Protein AF-0000000070208261 (afdb_homodimer)

Foldseek 3Di:
DPPCLPPPLPQFDDFQCDPVLLLLLLLLLLVLCCVQVVDCLSCPPPPDPVSNLVSVVVNSCRRVVHDDPRDPPDPVVVVSSNPPPVNNVVSLVCCLVNPLLNLCQRNFAQDDLLQQFPLNLVLLVVLLVLLVVLLVLLVVVVVVVVVVDPPDDVLVVLLSVLSLLLLQVSLVLLLVVLVVLLVVLLVLLVDPVCLPWLVSNLSSQLVSLLSLLSSVLSCLSCVVSDDPVPVVLVSNVVSLVSNVVSLVSSVVLVVCLVPPPVSHFCAGDSSCVSLFPDGHCVVSNVVSNVSSVVSNVVSVVVVVVVVCVVPDVDPPVCVVVVVVVSVVSSVVSSVVSCVSSVVSVVRSVSNCSRNPPSYSNHDDDPSSVVSNCSCVVSVVLSVCCSVVPVQVSVCVVPPDNDNPDDPPPVPPDPDPDDDPDDDPDDDD/DPPCLPPPLQQFDPFQCDPVLLLLLLLLLLVLCCVQVVDCLSCPPPPDPVSNLVSVVVNSCRRVVHDDPRDPPDPVVVVSSNPPPSNNVVSLVCCLPNPLLSLCQRNFALDDLLQQFPLNLVLLVVLLVLLVVLLVLLVVVVVVVVVVDPPDDVLVVLLSVLSLLLLQVSLVLLLVVLVVLLVVLLVLLVPPVCLPWLVSNLSSQLVSLLSLLSSVLSCLSCVVSDDPVPVVLVSNVVSLVSNVVSLVSSVVLVVCCVPPPPSDFNAGDSSCVSLFPDGHCVVSNVVSNVSSVVSNVVSVVVVVVVVCVVPDVDPPVNVVVVVVVSVVSSVVSSVSSCVSSVVSVVRSVSNCSRNPPSYSNHDDDPSSVVSNCSCVVSVVLSVCCSVVPVQVSVCVVPPPVPNPPDPPVVPPPPDDDDCPDPPPDDDD

Radius of gyration: 33.11 Å; Cα contacts (8 Å, |Δi|>4): 869; chains: 2; bounding box: 75×112×82 Å

Sequence (856 aa):
MNSSTPYNFTNLDPYEYRDDNCSSMMEVWSYLQYNTTGETKYYLGYDDKESVYQSIIRGFEAIKNGSVEAPPMNQSFWDWSINDGDLRRIISNRGWDDCPAEMCKVIGWEGSPDLAGVGMLATYIIQAILITVYLCGILTVNLNQRSNQSWMWPPLSRILCAVLDTTREFLSTSAIFSLALLIASVCSITQLEAYESSMTWILLLVIPLYSVLAVFVLHLAAWELLQRYKGRVLVLLIMDAMVIVLAALSSVRYNDGGSGWGVKDVDPSYEESPCLKVKSFRSMAILFWTVAGFLCLSVTAYLIDFLVSMVRRRPGLFERLSSMIRWAVIVAGLCMMWYLIGWFVKLTLDIRSRAGDNNGDNKWTFGQVLALSTWVPFLIEFGYNIWEGPKKANEAHSNYPSKSVLPSSFAMRSPGEDEERGRFTLLEMNSSTPYNFTNLDPYEYRDDNCSSMMEVWSYLQYNTTGETKYYLGYDDKESVYQSIIRGFEAIKNGSVEAPPMNQSFWDWSINDGDLRRIISNRGWDDCPAEMCKVIGWEGSPDLAGVGMLATYIIQAILITVYLCGILTVNLNQRSNQSWMWPPLSRILCAVLDTTREFLSTSAIFSLALLIASVCSITQLEAYESSMTWILLLVIPLYSVLAVFVLHLAAWELLQRYKGRVLVLLIMDAMVIVLAALSSVRYNDGGSGWGVKDVDPSYEESPCLKVKSFRSMAILFWTVAGFLCLSVTAYLIDFLVSMVRRRPGLFERLSSMIRWAVIVAGLCMMWYLIGWFVKLTLDIRSRAGDNNGDNKWTFGQVLALSTWVPFLIEFGYNIWEGPKKANEAHSNYPSKSVLPSSFAMRSPGEDEERGRFTLLE

Nearest PDB structures (foldseek):
  6pt3-assembly1_B  TM=2.742E-01  e=1.195E+00  Homo sapiens
  3zx6-assembly1_B  TM=1.672E-01  e=6.004E+00  Archaeoglobus fulgidus DSM 4304
  6pt3-assembly1_B  TM=2.745E-01  e=1.046E+00  Homo sapiens
  3zx6-assembly1_B  TM=1.804E-01  e=7.090E+00  Archaeoglobus fulgidus DSM 4304

Organism: Alternaria alternata (NCBI:txid5599)

Structure (mmCIF, N/CA/C/O backbone):
data_AF-0000000070208261-model_v1
#
loop_
_entity.id
_entity.type
_entity.pdbx_description
1 polymer 'Uncharacterized protein'
#
loop_
_atom_site.group_PDB
_atom_site.id
_atom_site.type_symbol
_atom_site.label_atom_id
_atom_site.label_alt_id
_atom_site.label_comp_id
_atom_site.label_asym_id
_atom_site.label_entity_id
_atom_site.label_seq_id
_atom_site.pdbx_PDB_ins_code
_atom_site.Cartn_x
_atom_site.Cartn_y
_atom_site.Cartn_z
_atom_site.occupancy
_atom_site.B_iso_or_equiv
_atom_site.auth_seq_id
_atom_site.auth_comp_id
_atom_site.auth_asym_id
_atom_site.auth_atom_id
_atom_site.pdbx_PDB_model_num
ATOM 1 N N . MET A 1 1 ? 1.033 -52.156 -25.375 1 22.19 1 MET A N 1
ATOM 2 C CA . MET A 1 1 ? 1.161 -51.188 -24.281 1 22.19 1 MET A CA 1
ATOM 3 C C . MET A 1 1 ? -0.027 -51.281 -23.328 1 22.19 1 MET A C 1
ATOM 5 O O . MET A 1 1 ? -1.18 -51.219 -23.75 1 22.19 1 MET A O 1
ATOM 9 N N . ASN A 1 2 ? 0.112 -52.094 -22.172 1 26.8 2 ASN A N 1
ATOM 10 C CA . ASN A 1 2 ? -0.936 -52.531 -21.266 1 26.8 2 ASN A CA 1
ATOM 11 C C . ASN A 1 2 ? -1.727 -51.375 -20.703 1 26.8 2 ASN A C 1
ATOM 13 O O .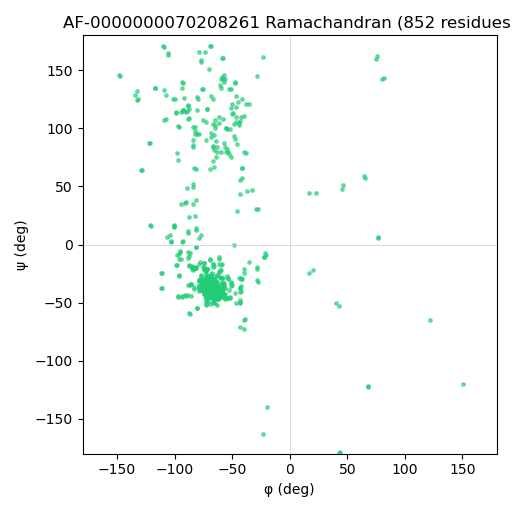 ASN A 1 2 ? -1.176 -50.531 -19.984 1 26.8 2 ASN A O 1
ATOM 17 N N . SER A 1 3 ? -2.633 -50.781 -21.328 1 31.95 3 SER A N 1
ATOM 18 C CA . SER A 1 3 ? -3.658 -49.75 -21.203 1 31.95 3 SER A CA 1
ATOM 19 C C . SER A 1 3 ? -4.348 -49.812 -19.844 1 31.95 3 SER A C 1
ATOM 21 O O . SER A 1 3 ? -5.363 -49.156 -19.625 1 31.95 3 SER A O 1
ATOM 23 N N . SER A 1 4 ? -4.285 -50.969 -19.156 1 33.56 4 SER A N 1
ATOM 24 C CA . SER A 1 4 ? -5.094 -51.188 -17.969 1 33.56 4 SER A CA 1
ATOM 25 C C . SER A 1 4 ? -4.723 -50.219 -16.844 1 33.56 4 SER A C 1
ATOM 27 O O . SER A 1 4 ? -3.594 -50.25 -16.359 1 33.56 4 SER A O 1
ATOM 29 N N . THR A 1 5 ? -5.133 -49.062 -17 1 44.25 5 THR A N 1
ATOM 30 C CA . THR A 1 5 ? -4.973 -48.156 -15.852 1 44.25 5 THR A CA 1
ATOM 31 C C . THR A 1 5 ? -5.23 -48.906 -14.547 1 44.25 5 THR A C 1
ATOM 33 O O . THR A 1 5 ? -6.344 -49.375 -14.305 1 44.25 5 THR A O 1
ATOM 36 N N . PRO A 1 6 ? -4.27 -49.656 -14.086 1 45.75 6 PRO A N 1
ATOM 37 C CA . PRO A 1 6 ? -4.508 -50.656 -13.062 1 45.75 6 PRO A CA 1
ATOM 38 C C . PRO A 1 6 ? -5.328 -50.156 -11.883 1 45.75 6 PRO A C 1
ATOM 40 O O . PRO A 1 6 ? -5.945 -50.938 -11.164 1 45.75 6 PRO A O 1
ATOM 43 N N . TYR A 1 7 ? -5.035 -49 -11.461 1 49.34 7 TYR A N 1
ATOM 44 C CA . TYR A 1 7 ? -5.777 -48.594 -10.273 1 49.34 7 TYR A CA 1
ATOM 45 C C . TYR A 1 7 ? -6.969 -47.719 -10.648 1 49.34 7 TYR A C 1
ATOM 47 O O . TYR A 1 7 ? -6.82 -46.75 -11.375 1 49.34 7 TYR A O 1
ATOM 55 N N . ASN A 1 8 ? -8.188 -48.25 -11.148 1 45.88 8 ASN A N 1
ATOM 56 C CA . ASN A 1 8 ? -9.422 -47.562 -11.492 1 45.88 8 ASN A CA 1
ATOM 57 C C . ASN A 1 8 ? -10.172 -47.094 -10.25 1 45.88 8 ASN A C 1
ATOM 59 O O . ASN A 1 8 ? -10.672 -47.906 -9.477 1 45.88 8 ASN A O 1
ATOM 63 N N . PHE A 1 9 ? -9.945 -45.969 -9.781 1 46.53 9 PHE A N 1
ATOM 64 C CA . PHE A 1 9 ? -10.625 -45.406 -8.609 1 46.53 9 PHE A CA 1
ATOM 65 C C . PHE A 1 9 ? -11.906 -44.688 -9.023 1 46.53 9 PHE A C 1
ATOM 67 O O . PHE A 1 9 ? -12.391 -43.812 -8.312 1 46.53 9 PHE A O 1
ATOM 74 N N . THR A 1 10 ? -12.633 -44.906 -10.125 1 42.62 10 THR A N 1
ATOM 75 C CA . THR A 1 10 ? -13.805 -44.156 -10.57 1 42.62 10 THR A CA 1
ATOM 76 C C . THR A 1 10 ? -14.945 -44.281 -9.555 1 42.62 10 THR A C 1
ATOM 78 O O . THR A 1 10 ? -15.828 -43.438 -9.492 1 42.62 10 THR A O 1
ATOM 81 N N . ASN A 1 11 ? -15.336 -45.406 -9.148 1 40.31 11 ASN A N 1
ATOM 82 C CA . ASN A 1 11 ? -16.625 -45.562 -8.477 1 40.31 11 ASN A CA 1
ATOM 83 C C . ASN A 1 11 ? -16.531 -45.188 -6.996 1 40.31 11 ASN A C 1
ATOM 85 O O . ASN A 1 11 ? -16.281 -46.031 -6.145 1 40.31 11 ASN A O 1
ATOM 89 N N . LEU A 1 12 ? -16.266 -43.938 -6.676 1 45.38 12 LEU A N 1
ATOM 90 C CA . LEU A 1 12 ? -16.047 -43.469 -5.312 1 45.38 12 LEU A CA 1
ATOM 91 C C . LEU A 1 12 ? -17.375 -43.25 -4.594 1 45.38 12 LEU A C 1
ATOM 93 O O . LEU A 1 12 ? -18.25 -42.531 -5.086 1 45.38 12 LEU A O 1
ATOM 97 N N . ASP A 1 13 ? -17.875 -44.188 -3.832 1 43.62 13 ASP A N 1
ATOM 98 C CA . ASP A 1 13 ? -19.062 -44 -2.992 1 43.62 13 ASP A CA 1
ATOM 99 C C . ASP A 1 13 ? -18.844 -42.875 -1.983 1 43.62 13 ASP A C 1
ATOM 101 O O . ASP A 1 13 ? -17.703 -42.625 -1.549 1 43.62 13 ASP A O 1
ATOM 105 N N . PRO A 1 14 ? -19.828 -42 -1.63 1 45.97 14 PRO A N 1
ATOM 106 C CA . PRO A 1 14 ? -19.812 -40.844 -0.715 1 45.97 14 PRO A CA 1
ATOM 107 C C . PRO A 1 14 ? -19.344 -41.219 0.689 1 45.97 14 PRO A C 1
ATOM 109 O O . PRO A 1 14 ? -19.859 -42.156 1.287 1 45.97 14 PRO A O 1
ATOM 112 N N . TYR A 1 15 ? -18.125 -41.312 1.084 1 49.78 15 TYR A N 1
ATOM 113 C CA . TYR A 1 15 ? -17.562 -41.5 2.416 1 49.78 15 TYR A CA 1
ATOM 114 C C . TYR A 1 15 ? -17.828 -40.281 3.307 1 49.78 15 TYR A C 1
ATOM 116 O O . TYR A 1 15 ? -17.906 -39.156 2.82 1 49.78 15 TYR A O 1
ATOM 124 N N . GLU A 1 16 ? -18.453 -40.594 4.457 1 53.44 16 GLU A N 1
ATOM 125 C CA . GLU A 1 16 ? -18.594 -39.562 5.48 1 53.44 16 GLU A CA 1
ATOM 126 C C . GLU A 1 16 ? -17.234 -39 5.879 1 53.44 16 GLU A C 1
ATOM 128 O O . GLU A 1 16 ? -16.406 -39.688 6.477 1 53.44 16 GLU A O 1
ATOM 133 N N . TYR A 1 17 ? -16.781 -38 5.172 1 54.88 17 TYR A N 1
ATOM 134 C CA . TYR A 1 17 ? -15.492 -37.375 5.422 1 54.88 17 TYR A CA 1
ATOM 135 C C . TYR A 1 17 ? -15.5 -36.625 6.746 1 54.88 17 TYR A C 1
ATOM 137 O O . TYR A 1 17 ? -16.359 -35.781 6.98 1 54.88 17 TYR A O 1
ATOM 145 N N . ARG A 1 18 ? -15.047 -37.375 7.859 1 56.78 18 ARG A N 1
ATOM 146 C CA . ARG A 1 18 ? -14.797 -36.781 9.164 1 56.78 18 ARG A CA 1
ATOM 147 C C . ARG A 1 18 ? -13.453 -36.062 9.195 1 56.78 18 ARG A C 1
ATOM 149 O O . ARG A 1 18 ? -12.688 -36.125 8.227 1 56.78 18 ARG A O 1
ATOM 156 N N . ASP A 1 19 ? -13.117 -35.188 10.211 1 56.97 19 ASP A N 1
ATOM 157 C CA . ASP A 1 19 ? -11.938 -34.375 10.406 1 56.97 19 ASP A CA 1
ATOM 158 C C . ASP A 1 19 ? -10.656 -35.125 10.094 1 56.97 19 ASP A C 1
ATOM 160 O O . ASP A 1 19 ? -9.766 -34.594 9.422 1 56.97 19 ASP A O 1
ATOM 164 N N . ASP A 1 20 ? -10.508 -36.312 10.656 1 58.56 20 ASP A N 1
ATOM 165 C CA . ASP A 1 20 ? -9.289 -37.125 10.5 1 58.56 20 ASP A CA 1
ATOM 166 C C . ASP A 1 20 ? -9.094 -37.531 9.047 1 58.56 20 ASP A C 1
ATOM 168 O O . ASP A 1 20 ? -7.977 -37.5 8.523 1 58.56 20 ASP A O 1
ATOM 172 N N . ASN A 1 21 ? -10.188 -37.688 8.422 1 68.06 21 ASN A N 1
ATOM 173 C CA . ASN A 1 21 ? -10.094 -38.156 7.043 1 68.06 21 ASN A CA 1
ATOM 174 C C . ASN A 1 21 ? -9.797 -37 6.09 1 68.06 21 ASN A C 1
ATOM 176 O O . ASN A 1 21 ? -9.125 -37.188 5.07 1 68.06 21 ASN A O 1
ATOM 180 N N . CYS A 1 22 ? -10.062 -35.906 6.535 1 76 22 CYS A N 1
ATOM 181 C CA . CYS A 1 22 ? -9.812 -34.75 5.68 1 76 22 CYS A CA 1
ATOM 182 C C . CYS A 1 22 ? -8.328 -34.406 5.66 1 76 22 CYS A C 1
ATOM 184 O O . CYS A 1 22 ? -7.789 -34.031 4.621 1 76 22 CYS A O 1
ATOM 186 N N . SER A 1 23 ? -7.746 -34.594 6.844 1 74.75 23 SER A N 1
ATOM 187 C CA . SER A 1 23 ? -6.32 -34.281 6.918 1 74.75 23 SER A CA 1
ATOM 188 C C . SER A 1 23 ? -5.512 -35.25 6.039 1 74.75 23 SER A C 1
ATOM 190 O O . SER A 1 23 ? -4.57 -34.812 5.359 1 74.75 23 SER A O 1
ATOM 192 N N . SER A 1 24 ? -5.914 -36.469 6.023 1 71.44 24 SER A N 1
ATOM 193 C CA . SER A 1 24 ? -5.223 -37.438 5.203 1 71.44 24 SER A CA 1
ATOM 194 C C . SER A 1 24 ? -5.457 -37.188 3.717 1 71.44 24 SER A C 1
ATOM 196 O O . SER A 1 24 ? -4.539 -37.344 2.904 1 71.44 24 SER A O 1
ATOM 198 N N . MET A 1 25 ? -6.621 -36.781 3.467 1 74.38 25 MET A N 1
ATOM 199 C CA . MET A 1 25 ? -6.957 -36.5 2.076 1 74.38 25 MET A CA 1
ATOM 200 C C . MET A 1 25 ? -6.152 -35.312 1.551 1 74.38 25 MET A C 1
ATOM 202 O O . MET A 1 25 ? -5.691 -35.344 0.407 1 74.38 25 MET A O 1
ATOM 206 N N . MET A 1 26 ? -5.957 -34.438 2.424 1 79.69 26 MET A N 1
ATOM 207 C CA . MET A 1 26 ? -5.223 -33.25 1.989 1 79.69 26 MET A CA 1
ATOM 208 C C . MET A 1 26 ? -3.736 -33.562 1.84 1 79.69 26 MET A C 1
ATOM 210 O O . MET A 1 26 ? -3.062 -32.969 0.984 1 79.69 26 MET A O 1
ATOM 214 N N . GLU A 1 27 ? -3.297 -34.406 2.609 1 75.75 27 GLU A N 1
ATOM 215 C CA . GLU A 1 27 ? -1.91 -34.812 2.443 1 75.75 27 GLU A CA 1
ATOM 216 C C . GLU A 1 27 ? -1.696 -35.5 1.087 1 75.75 27 GLU A C 1
ATOM 218 O O . GLU A 1 27 ? -0.686 -35.25 0.423 1 75.75 27 GLU A O 1
ATOM 223 N N . VAL A 1 28 ? -2.629 -36.281 0.723 1 76.25 28 VAL A N 1
ATOM 224 C CA . VAL A 1 28 ? -2.564 -36.969 -0.569 1 76.25 28 VAL A CA 1
ATOM 225 C C . VAL A 1 28 ? -2.648 -35.938 -1.693 1 76.25 28 VAL A C 1
ATOM 227 O O . VAL A 1 28 ? -1.875 -35.969 -2.652 1 76.25 28 VAL A O 1
ATOM 230 N N . TRP A 1 29 ? -3.539 -35.031 -1.491 1 78.56 29 TRP A N 1
ATOM 231 C CA . TRP A 1 29 ? -3.729 -34 -2.504 1 78.56 29 TRP A CA 1
ATOM 232 C C . TRP A 1 29 ? -2.465 -33.156 -2.672 1 78.56 29 TRP A C 1
ATOM 234 O O . TRP A 1 29 ? -2.045 -32.875 -3.797 1 78.56 29 TRP A O 1
ATOM 244 N N . SER A 1 30 ? -1.932 -32.781 -1.582 1 78.69 30 SER A N 1
ATOM 245 C CA . SER A 1 30 ? -0.732 -31.969 -1.621 1 78.69 30 SER A CA 1
ATOM 246 C C . SER A 1 30 ? 0.427 -32.688 -2.287 1 78.69 30 SER A C 1
ATOM 248 O O . SER A 1 30 ? 1.202 -32.094 -3.035 1 78.69 30 SER A O 1
ATOM 250 N N . TYR A 1 31 ? 0.533 -33.906 -2.033 1 73.94 31 TYR A N 1
ATOM 251 C CA . TYR A 1 31 ? 1.601 -34.719 -2.627 1 73.94 31 TYR A CA 1
ATOM 252 C C . TYR A 1 31 ? 1.421 -34.812 -4.137 1 73.94 31 TYR A C 1
ATOM 254 O O . TYR A 1 31 ? 2.377 -34.656 -4.895 1 73.94 31 TYR A O 1
ATOM 262 N N . LEU A 1 32 ? 0.247 -35.031 -4.531 1 74.94 32 LEU A N 1
ATOM 263 C CA . LEU A 1 32 ? -0.02 -35.219 -5.953 1 74.94 32 LEU A CA 1
ATOM 264 C C . LEU A 1 32 ? 0.16 -33.906 -6.703 1 74.94 32 LEU A C 1
ATOM 266 O O . LEU A 1 32 ? 0.723 -33.875 -7.797 1 74.94 32 LEU A O 1
ATOM 270 N N . GLN A 1 33 ? -0.279 -32.875 -6.051 1 74 33 GLN A N 1
ATOM 271 C CA . GLN A 1 33 ? -0.175 -31.547 -6.695 1 74 33 GLN A CA 1
ATOM 272 C C . GLN A 1 33 ? 1.278 -31.094 -6.781 1 74 33 GLN A C 1
ATOM 274 O O . GLN A 1 33 ? 1.7 -30.547 -7.797 1 74 33 GLN A O 1
ATOM 279 N N . TYR A 1 34 ? 2.025 -31.344 -5.719 1 72.88 34 TYR A N 1
ATOM 280 C CA . TYR A 1 34 ? 3.434 -30.953 -5.703 1 72.88 34 TYR A CA 1
ATOM 281 C C . TYR A 1 34 ? 4.215 -31.719 -6.77 1 72.88 34 TYR A C 1
ATOM 283 O O . TYR A 1 34 ? 5.043 -31.125 -7.473 1 72.88 34 TYR A O 1
ATOM 291 N N . ASN A 1 35 ? 3.936 -32.938 -6.934 1 68.25 35 ASN A N 1
ATOM 292 C CA . ASN A 1 35 ? 4.699 -33.75 -7.863 1 68.25 35 ASN A CA 1
ATOM 293 C C . ASN A 1 35 ? 4.23 -33.562 -9.305 1 68.25 35 ASN A C 1
ATOM 295 O O . ASN A 1 35 ? 4.992 -33.781 -10.242 1 68.25 35 ASN A O 1
ATOM 299 N N . THR A 1 36 ? 3 -33.062 -9.406 1 65.12 36 THR A N 1
ATOM 300 C CA . THR A 1 36 ? 2.496 -32.781 -10.75 1 65.12 36 THR A CA 1
ATOM 301 C C . THR A 1 36 ? 2.914 -31.406 -11.219 1 65.12 36 THR A C 1
ATOM 303 O O . THR A 1 36 ? 3.303 -31.219 -12.375 1 65.12 36 THR A O 1
ATOM 306 N N . THR A 1 37 ? 2.77 -30.484 -10.305 1 62.81 37 THR A N 1
ATOM 307 C CA . THR A 1 37 ? 2.992 -29.094 -10.719 1 62.81 37 THR A CA 1
ATOM 308 C C . THR A 1 37 ? 4.414 -28.656 -10.391 1 62.81 37 THR A C 1
ATOM 310 O O . THR A 1 37 ? 4.949 -27.75 -11.023 1 62.81 37 THR A O 1
ATOM 313 N N . GLY A 1 38 ? 5.02 -29.234 -9.422 1 58.25 38 GLY A N 1
ATOM 314 C CA . GLY A 1 38 ? 6.344 -28.828 -8.984 1 58.25 38 GLY A CA 1
ATOM 315 C C . GLY A 1 38 ? 6.344 -27.547 -8.164 1 58.25 38 GLY A C 1
ATOM 316 O O . GLY A 1 38 ? 7.406 -27 -7.859 1 58.25 38 GLY A O 1
ATOM 317 N N . GLU A 1 39 ? 5.152 -27.109 -7.914 1 59.53 39 GLU A N 1
ATOM 318 C CA . GLU A 1 39 ? 5.07 -25.859 -7.172 1 59.53 39 GLU A CA 1
ATOM 319 C C . GLU A 1 39 ? 5.289 -26.094 -5.676 1 59.53 39 GLU A C 1
ATOM 321 O O . GLU A 1 39 ? 4.59 -26.891 -5.062 1 59.53 39 GLU A O 1
ATOM 326 N N . THR A 1 40 ? 6.234 -25.359 -5.191 1 58.38 40 THR A N 1
ATOM 327 C CA . THR A 1 40 ? 6.629 -25.547 -3.801 1 58.38 40 THR A CA 1
ATOM 328 C C . THR A 1 40 ? 5.523 -25.062 -2.857 1 58.38 40 THR A C 1
ATOM 330 O O . THR A 1 40 ? 5.5 -25.453 -1.686 1 58.38 40 THR A O 1
ATOM 333 N N . LYS A 1 41 ? 4.578 -24.375 -3.381 1 63.44 41 LYS A N 1
ATOM 334 C CA . LYS A 1 41 ? 3.506 -23.875 -2.529 1 63.44 41 LYS A CA 1
ATOM 335 C C . LYS A 1 41 ? 2.637 -25 -2 1 63.44 41 LYS A C 1
ATOM 337 O O . LYS A 1 41 ? 2.014 -24.875 -0.944 1 63.44 41 LYS A O 1
ATOM 342 N N . TYR A 1 42 ? 2.646 -26.031 -2.729 1 64.12 42 TYR A N 1
ATOM 343 C CA . TYR A 1 42 ? 1.793 -27.141 -2.348 1 64.12 42 TYR A CA 1
ATOM 344 C C . TYR A 1 42 ? 2.553 -28.141 -1.478 1 64.12 42 TYR A C 1
ATOM 346 O O . TYR A 1 42 ? 1.982 -29.125 -1.012 1 64.12 42 TYR A O 1
ATOM 354 N N . TYR A 1 43 ? 3.801 -27.797 -1.186 1 62.78 43 TYR A N 1
ATOM 355 C CA . TYR A 1 43 ? 4.59 -28.734 -0.403 1 62.78 43 TYR A CA 1
ATOM 356 C C . TYR A 1 43 ? 4.305 -28.594 1.086 1 62.78 43 TYR A C 1
ATOM 358 O O . TYR A 1 43 ? 4.578 -27.547 1.675 1 62.78 43 TYR A O 1
ATOM 366 N N . LEU A 1 44 ? 3.469 -29.406 1.63 1 62.31 44 LEU A N 1
ATOM 367 C CA . LEU A 1 44 ? 3.143 -29.406 3.053 1 62.31 44 LEU A CA 1
ATOM 368 C C . LEU A 1 44 ? 4.164 -30.203 3.848 1 62.31 44 LEU A C 1
ATOM 370 O O . LEU A 1 44 ? 3.926 -30.547 5.008 1 62.31 44 LEU A O 1
ATOM 374 N N . GLY A 1 45 ? 5.484 -30.203 3.473 1 57.28 45 GLY A N 1
ATOM 375 C CA . GLY A 1 45 ? 6.473 -30.938 4.238 1 57.28 45 GLY A CA 1
ATOM 376 C C . GLY A 1 45 ? 6.023 -32.344 4.578 1 57.28 45 GLY A C 1
ATOM 377 O O . GLY A 1 45 ? 5.832 -32.688 5.75 1 57.28 45 GLY A O 1
ATOM 378 N N . TYR A 1 46 ? 5.605 -33.062 3.691 1 55.59 46 TYR A N 1
ATOM 379 C CA . TYR A 1 46 ? 5.238 -34.438 4.016 1 55.59 46 TYR A CA 1
ATOM 380 C C . TYR A 1 46 ? 6.465 -35.25 4.41 1 55.59 46 TYR A C 1
ATOM 382 O O . TYR A 1 46 ? 7.551 -35.062 3.859 1 55.59 46 TYR A O 1
ATOM 390 N N . ASP A 1 47 ? 6.59 -35.469 5.676 1 55.75 47 ASP A N 1
ATOM 391 C CA . ASP A 1 47 ? 7.723 -36.156 6.312 1 55.75 47 ASP A CA 1
ATOM 392 C C . ASP A 1 47 ? 8.203 -37.312 5.473 1 55.75 47 ASP A C 1
ATOM 394 O O . ASP A 1 47 ? 9.406 -37.469 5.234 1 55.75 47 ASP A O 1
ATOM 398 N N . ASP A 1 48 ? 7.328 -38.438 5.234 1 62.5 48 ASP A N 1
ATOM 399 C CA . ASP A 1 48 ? 7.75 -39.719 4.66 1 62.5 48 ASP A CA 1
ATOM 400 C C . ASP A 1 48 ? 6.777 -40.188 3.578 1 62.5 48 ASP A C 1
ATOM 402 O O . ASP A 1 48 ? 5.566 -39.969 3.697 1 62.5 48 ASP A O 1
ATOM 406 N N . LYS A 1 49 ? 7.254 -40.531 2.391 1 71.62 49 LYS A N 1
ATOM 407 C CA . LYS A 1 49 ? 6.5 -41.156 1.294 1 71.62 49 LYS A CA 1
ATOM 408 C C . LYS A 1 49 ? 5.582 -42.25 1.801 1 71.62 49 LYS A C 1
ATOM 410 O O . LYS A 1 49 ? 4.504 -42.469 1.246 1 71.62 49 LYS A O 1
ATOM 415 N N . GLU A 1 50 ? 6.074 -42.781 2.887 1 72.75 50 GLU A N 1
ATOM 416 C CA . GLU A 1 50 ? 5.301 -43.906 3.432 1 72.75 50 GLU A CA 1
ATOM 417 C C . GLU A 1 50 ? 3.99 -43.406 4.043 1 72.75 50 GLU A C 1
ATOM 419 O O . GLU A 1 50 ? 2.953 -44.062 3.9 1 72.75 50 GLU A O 1
ATOM 424 N N . SER A 1 51 ? 4.059 -42.281 4.605 1 73.12 51 SER A N 1
ATOM 425 C CA . SER A 1 51 ? 2.85 -41.75 5.219 1 73.12 51 SER A CA 1
ATOM 426 C C . SER A 1 51 ? 1.832 -41.312 4.164 1 73.12 51 SER A C 1
ATOM 428 O O . SER A 1 51 ? 0.629 -41.531 4.34 1 73.12 51 SER A O 1
ATOM 430 N N . VAL A 1 52 ? 2.342 -40.875 3.137 1 75.06 52 VAL A N 1
ATOM 431 C CA . VAL A 1 52 ? 1.467 -40.469 2.043 1 75.06 52 VAL A CA 1
ATOM 432 C C . VAL A 1 52 ? 0.822 -41.688 1.406 1 75.06 52 VAL A C 1
ATOM 434 O O . VAL A 1 52 ? -0.365 -41.688 1.07 1 75.06 52 VAL A O 1
ATOM 437 N N . TYR A 1 53 ? 1.651 -42.75 1.362 1 76.12 53 TYR A N 1
ATOM 438 C CA . TYR A 1 53 ? 1.146 -44 0.821 1 76.12 53 TYR A CA 1
ATOM 439 C C . TYR A 1 53 ? 0.008 -44.562 1.676 1 76.12 53 TYR A C 1
ATOM 441 O O . TYR A 1 53 ? -1.037 -44.938 1.152 1 76.12 53 TYR A O 1
ATOM 449 N N . GLN A 1 54 ? 0.232 -44.5 2.9 1 73.62 54 GLN A N 1
ATOM 450 C CA . GLN A 1 54 ? -0.795 -45.031 3.799 1 73.62 54 GLN A CA 1
ATOM 451 C C . GLN A 1 54 ? -2.062 -44.188 3.732 1 73.62 54 GLN A C 1
ATOM 453 O O . GLN A 1 54 ? -3.174 -44.719 3.781 1 73.62 54 GLN A O 1
ATOM 458 N N . SER A 1 55 ? -1.83 -42.938 3.539 1 71.25 55 SER A N 1
ATOM 459 C CA . SER A 1 55 ? -2.982 -42.062 3.451 1 71.25 55 SER A CA 1
ATOM 460 C C . SER A 1 55 ? -3.756 -42.281 2.154 1 71.25 55 SER A C 1
ATOM 462 O O . SER A 1 55 ? -4.988 -42.219 2.141 1 71.25 55 SER A O 1
ATOM 464 N N . ILE A 1 56 ? -2.963 -42.594 1.148 1 70.44 56 ILE A N 1
ATOM 465 C CA . ILE A 1 56 ? -3.602 -42.875 -0.133 1 70.44 56 ILE A CA 1
ATOM 466 C C . ILE A 1 56 ? -4.438 -44.125 -0.024 1 70.44 56 ILE A C 1
ATOM 468 O O . ILE A 1 56 ? -5.59 -44.156 -0.461 1 70.44 56 ILE A O 1
ATOM 472 N N . ILE A 1 57 ? -3.801 -45.062 0.6 1 69.81 57 ILE A N 1
ATOM 473 C CA . ILE A 1 57 ? -4.477 -46.344 0.72 1 69.81 57 ILE A CA 1
ATOM 474 C C . ILE A 1 57 ? -5.707 -46.219 1.608 1 69.81 57 ILE A C 1
ATOM 476 O O . ILE A 1 57 ? -6.766 -46.781 1.311 1 69.81 57 ILE A O 1
ATOM 480 N N . ARG A 1 58 ? -5.543 -45.438 2.621 1 67.81 58 ARG A N 1
ATOM 481 C CA . ARG A 1 58 ? -6.672 -45.219 3.514 1 67.81 58 ARG A CA 1
ATOM 482 C C . ARG A 1 58 ? -7.789 -44.469 2.803 1 67.81 58 ARG A C 1
ATOM 484 O O . ARG A 1 58 ? -8.969 -44.75 3.002 1 67.81 58 ARG A O 1
ATOM 491 N N . GLY A 1 59 ? -7.449 -43.531 2.107 1 62.97 59 GLY A N 1
ATOM 492 C CA . GLY A 1 59 ? -8.422 -42.75 1.34 1 62.97 59 GLY A CA 1
ATOM 493 C C . GLY A 1 59 ? -9.18 -43.625 0.333 1 62.97 59 GLY A C 1
ATOM 494 O O . GLY A 1 59 ? -10.398 -43.469 0.183 1 62.97 59 GLY A O 1
ATOM 495 N N . PHE A 1 60 ? -8.383 -44.469 -0.172 1 61.75 60 PHE A N 1
ATOM 496 C CA . PHE A 1 60 ? -8.992 -45.375 -1.143 1 61.75 60 PHE A CA 1
ATOM 497 C C . PHE A 1 60 ? -9.93 -46.344 -0.454 1 61.75 60 PHE A C 1
ATOM 499 O O . PHE A 1 60 ? -10.977 -46.688 -0.994 1 61.75 60 PHE A O 1
ATOM 506 N N . GLU A 1 61 ? -9.352 -46.719 0.655 1 60.59 61 GLU A N 1
ATOM 507 C CA . GLU A 1 61 ? -10.18 -47.656 1.405 1 60.59 61 GLU A CA 1
ATOM 508 C C . GLU A 1 61 ? -11.5 -47.031 1.825 1 60.59 61 GLU A C 1
ATOM 510 O O . GLU A 1 61 ? -12.547 -47.688 1.829 1 60.59 61 GLU A O 1
ATOM 515 N N . ALA A 1 62 ? -11.305 -45.844 2.168 1 57.19 62 ALA A N 1
ATOM 516 C CA . ALA A 1 62 ? -12.5 -45.125 2.609 1 57.19 62 ALA A CA 1
ATOM 517 C C . ALA A 1 62 ? -13.469 -44.906 1.45 1 57.19 62 ALA A C 1
ATOM 519 O O . ALA A 1 62 ? -14.688 -44.875 1.645 1 57.19 62 ALA A O 1
ATOM 520 N N . ILE A 1 63 ? -12.898 -44.625 0.451 1 52.53 63 ILE A N 1
ATOM 521 C CA . ILE A 1 63 ? -13.703 -44.344 -0.729 1 52.53 63 ILE A CA 1
ATOM 522 C C . ILE A 1 63 ? -14.305 -45.625 -1.279 1 52.53 63 ILE A C 1
ATOM 524 O O . ILE A 1 63 ? -15.445 -45.656 -1.74 1 52.53 63 ILE A O 1
ATOM 528 N N . LYS A 1 64 ? -13.445 -46.562 -1.475 1 52.28 64 LYS A N 1
ATOM 529 C CA . LYS A 1 64 ? -13.945 -47.781 -2.082 1 52.28 64 LYS A CA 1
ATOM 530 C C . LYS A 1 64 ? -14.547 -48.719 -1.031 1 52.28 64 LYS A C 1
ATOM 532 O O . LYS A 1 64 ? -15.016 -49.812 -1.356 1 52.28 64 LYS A O 1
ATOM 537 N N . ASN A 1 65 ? -15.398 -48.125 -0.222 1 44.25 65 ASN A N 1
ATOM 538 C CA . ASN A 1 65 ? -16.141 -48.969 0.712 1 44.25 65 ASN A CA 1
ATOM 539 C C . ASN A 1 65 ? -15.484 -50.344 0.859 1 44.25 65 ASN A C 1
ATOM 541 O O . ASN A 1 65 ? -16.172 -51.344 0.857 1 44.25 65 ASN A O 1
ATOM 545 N N . GLY A 1 66 ? -14.203 -50.656 1.002 1 44.5 66 GLY A N 1
ATOM 546 C CA . GLY A 1 66 ? -13.75 -51.969 1.452 1 44.5 66 GLY A CA 1
ATOM 547 C C . GLY A 1 66 ? -12.398 -52.344 0.889 1 44.5 66 GLY A C 1
ATOM 548 O O . GLY A 1 66 ? -11.594 -51.5 0.54 1 44.5 66 GLY A O 1
ATOM 549 N N . SER A 1 67 ? -12.219 -53.688 -0.033 1 46.75 67 SER A N 1
ATOM 550 C CA . SER A 1 67 ? -11.156 -54.688 -0.216 1 46.75 67 SER A CA 1
ATOM 551 C C . SER A 1 67 ? -10.117 -54.188 -1.22 1 46.75 67 SER A C 1
ATOM 553 O O . SER A 1 67 ? -10.234 -54.438 -2.42 1 46.75 67 SER A O 1
ATOM 555 N N . VAL A 1 68 ? -9.633 -53.125 -1.052 1 52.34 68 VAL A N 1
ATOM 556 C CA . VAL A 1 68 ? -8.617 -52.812 -2.053 1 52.34 68 VAL A CA 1
ATOM 557 C C . VAL A 1 68 ? -7.305 -53.5 -1.686 1 52.34 68 VAL A C 1
ATOM 559 O O . VAL A 1 68 ? -6.895 -53.5 -0.523 1 52.34 68 VAL A O 1
ATOM 562 N N . GLU A 1 69 ? -6.891 -54.406 -2.535 1 56.03 69 GLU A N 1
ATOM 563 C CA . GLU A 1 69 ? -5.527 -54.906 -2.359 1 56.03 69 GLU A CA 1
ATOM 564 C C . GLU A 1 69 ? -4.512 -53.75 -2.506 1 56.03 69 GLU A C 1
ATOM 566 O O . GLU A 1 69 ? -4.445 -53.125 -3.549 1 56.03 69 GLU A O 1
ATOM 571 N N . ALA A 1 70 ? -3.977 -53.312 -1.347 1 61.69 70 ALA A N 1
ATOM 572 C CA . ALA A 1 70 ? -2.984 -52.25 -1.307 1 61.69 70 ALA A CA 1
ATOM 573 C C . ALA A 1 70 ? -1.893 -52.469 -2.348 1 61.69 70 ALA A C 1
ATOM 575 O O . ALA A 1 70 ? -1.261 -53.531 -2.375 1 61.69 70 ALA A O 1
ATOM 576 N N . PRO A 1 71 ? -1.928 -51.625 -3.332 1 66.94 71 PRO A N 1
ATOM 577 C CA . PRO A 1 71 ? -0.826 -51.781 -4.285 1 66.94 71 PRO A CA 1
ATOM 578 C C . PRO A 1 71 ? 0.545 -51.625 -3.633 1 66.94 71 PRO A C 1
ATOM 580 O O . PRO A 1 71 ? 0.666 -50.969 -2.594 1 66.94 71 PRO A O 1
ATOM 583 N N . PRO A 1 72 ? 1.544 -52.438 -4.133 1 68.56 72 PRO A N 1
ATOM 584 C CA . PRO A 1 72 ? 2.889 -52.25 -3.574 1 68.56 72 PRO A CA 1
ATOM 585 C C . PRO A 1 72 ? 3.434 -50.844 -3.771 1 68.56 72 PRO A C 1
ATOM 587 O O . PRO A 1 72 ? 3.104 -50.188 -4.762 1 68.56 72 PRO A O 1
ATOM 590 N N . MET A 1 73 ? 4 -50.344 -2.682 1 75.25 73 MET A N 1
ATOM 591 C CA . MET A 1 73 ? 4.645 -49.031 -2.705 1 75.25 73 MET A CA 1
ATOM 592 C C . MET A 1 73 ? 5.875 -49.062 -3.605 1 75.25 73 MET A C 1
ATOM 594 O O . MET A 1 73 ? 7.004 -49.156 -3.121 1 75.25 73 MET A O 1
ATOM 598 N N . ASN A 1 74 ? 5.629 -49.25 -4.934 1 70.88 74 ASN A N 1
ATOM 599 C CA . ASN A 1 74 ? 6.711 -49.25 -5.914 1 70.88 74 ASN A CA 1
ATOM 600 C C . ASN A 1 74 ? 6.648 -48 -6.809 1 70.88 74 ASN A C 1
ATOM 602 O O . ASN A 1 74 ? 5.758 -47.188 -6.656 1 70.88 74 ASN A O 1
ATOM 606 N N . GLN A 1 75 ? 7.621 -47.812 -7.555 1 73.81 75 GLN A N 1
ATOM 607 C CA . GLN A 1 75 ? 7.738 -46.656 -8.43 1 73.81 75 GLN A CA 1
ATOM 608 C C . GLN A 1 75 ? 6.586 -46.594 -9.43 1 73.81 75 GLN A C 1
ATOM 610 O O . GLN A 1 75 ? 6.145 -45.5 -9.812 1 73.81 75 GLN A O 1
ATOM 615 N N . SER A 1 76 ? 6.105 -47.75 -9.734 1 69.38 76 SER A N 1
ATOM 616 C CA . SER A 1 76 ? 4.992 -47.812 -10.672 1 69.38 76 SER A CA 1
ATOM 617 C C . SER A 1 76 ? 3.729 -47.219 -10.07 1 69.38 76 SER A C 1
ATOM 619 O O . SER A 1 76 ? 2.943 -46.562 -10.766 1 69.38 76 SER A O 1
ATOM 621 N N . PHE A 1 77 ? 3.664 -47.375 -8.797 1 72.44 77 PHE A N 1
ATOM 622 C CA . PHE A 1 77 ? 2.52 -46.812 -8.086 1 72.44 77 PHE A CA 1
ATOM 623 C C . PHE A 1 77 ? 2.574 -45.281 -8.094 1 72.44 77 PHE A C 1
ATOM 625 O O . PHE A 1 77 ? 1.572 -44.625 -8.375 1 72.44 77 PHE A O 1
ATOM 632 N N . TRP A 1 78 ? 3.703 -44.875 -7.824 1 72.94 78 TRP A N 1
ATOM 633 C CA . TRP A 1 78 ? 3.85 -43.406 -7.734 1 72.94 78 TRP A CA 1
ATOM 634 C C . TRP A 1 78 ? 3.686 -42.75 -9.102 1 72.94 78 TRP A C 1
ATOM 636 O O . TRP A 1 78 ? 3.086 -41.688 -9.219 1 72.94 78 TRP A O 1
ATOM 646 N N . ASP A 1 79 ? 4.129 -43.406 -10.055 1 68.06 79 ASP A N 1
ATOM 647 C CA . ASP A 1 79 ? 3.982 -42.906 -11.406 1 68.06 79 ASP A CA 1
ATOM 648 C C . ASP A 1 79 ? 2.516 -42.875 -11.828 1 68.06 79 ASP A C 1
ATOM 650 O O . ASP A 1 79 ? 2.064 -41.906 -12.453 1 68.06 79 ASP A O 1
ATOM 654 N N . TRP A 1 80 ? 1.894 -43.844 -11.453 1 67.75 80 TRP A N 1
ATOM 655 C CA . TRP A 1 80 ? 0.465 -43.875 -11.742 1 67.75 80 TRP A CA 1
ATOM 656 C C . TRP A 1 80 ? -0.284 -42.812 -10.984 1 67.75 80 TRP A C 1
ATOM 658 O O . TRP A 1 80 ? -1.123 -42.094 -11.562 1 67.75 80 TRP A O 1
ATOM 668 N N . SER A 1 81 ? 0.03 -42.719 -9.734 1 70.5 81 SER A N 1
ATOM 669 C CA . SER A 1 81 ? -0.691 -41.812 -8.867 1 70.5 81 SER A CA 1
ATOM 670 C C . SER A 1 81 ? -0.519 -40.375 -9.352 1 70.5 81 SER A C 1
ATOM 672 O O . SER A 1 81 ? -1.46 -39.562 -9.297 1 70.5 81 SER A O 1
ATOM 674 N N . ILE A 1 82 ? 0.57 -40.062 -9.797 1 68 82 ILE A N 1
ATOM 675 C CA . ILE A 1 82 ? 0.888 -38.688 -10.227 1 68 82 ILE A CA 1
ATOM 676 C C . ILE A 1 82 ? 0.284 -38.438 -11.602 1 68 82 ILE A C 1
ATOM 678 O O . ILE A 1 82 ? -0.196 -37.344 -11.875 1 68 82 ILE A O 1
ATOM 682 N N . ASN A 1 83 ? 0.171 -39.469 -12.391 1 60.5 83 ASN A N 1
ATOM 683 C CA . ASN A 1 83 ? -0.224 -39.281 -13.781 1 60.5 83 ASN A CA 1
ATOM 684 C C . ASN A 1 83 ? -1.719 -39.5 -13.977 1 60.5 83 ASN A C 1
ATOM 686 O O . ASN A 1 83 ? -2.266 -39.188 -15.031 1 60.5 83 ASN A O 1
ATOM 690 N N . ASP A 1 84 ? -2.291 -39.969 -12.922 1 59.28 84 ASP A N 1
ATOM 691 C CA . ASP A 1 84 ? -3.723 -40.219 -13.07 1 59.28 84 ASP A CA 1
ATOM 692 C C . ASP A 1 84 ? -4.523 -38.938 -12.828 1 59.28 84 ASP A C 1
ATOM 694 O O . ASP A 1 84 ? -4.723 -38.531 -11.688 1 59.28 84 ASP A O 1
ATOM 698 N N . GLY A 1 85 ? -4.961 -38.281 -13.844 1 62.94 85 GLY A N 1
ATOM 699 C CA . GLY A 1 85 ? -5.727 -37.062 -13.773 1 62.94 85 GLY A CA 1
ATOM 700 C C . GLY A 1 85 ? -7.07 -37.219 -13.094 1 62.94 85 GLY A C 1
ATOM 701 O O . GLY A 1 85 ? -7.57 -36.281 -12.461 1 62.94 85 GLY A O 1
ATOM 702 N N . ASP A 1 86 ? -7.59 -38.469 -13.172 1 62.34 86 ASP A N 1
ATOM 703 C CA . ASP A 1 86 ? -8.898 -38.719 -12.57 1 62.34 86 ASP A CA 1
ATOM 704 C C . ASP A 1 86 ? -8.797 -38.75 -11.047 1 62.34 86 ASP A C 1
ATOM 706 O O . ASP A 1 86 ? -9.656 -38.188 -10.352 1 62.34 86 ASP A O 1
ATOM 710 N N . LEU A 1 87 ? -7.762 -39.469 -10.586 1 67.81 87 LEU A N 1
ATOM 711 C CA . LEU A 1 87 ? -7.559 -39.5 -9.141 1 67.81 87 LEU A CA 1
ATOM 712 C C . LEU A 1 87 ? -7.422 -38.094 -8.562 1 67.81 87 LEU A C 1
ATOM 714 O O . LEU A 1 87 ? -8.023 -37.781 -7.531 1 67.81 87 LEU A O 1
ATOM 718 N N . ARG A 1 88 ? -6.773 -37.312 -9.148 1 71.06 88 ARG A N 1
ATOM 719 C CA . ARG A 1 88 ? -6.562 -35.938 -8.703 1 71.06 88 ARG A CA 1
ATOM 720 C C . ARG A 1 88 ? -7.867 -35.156 -8.711 1 71.06 88 ARG A C 1
ATOM 722 O O . ARG A 1 88 ? -8.141 -34.406 -7.785 1 71.06 88 ARG A O 1
ATOM 729 N N . ARG A 1 89 ? -8.539 -35.312 -9.719 1 70.19 89 ARG A N 1
ATOM 730 C CA . ARG A 1 89 ? -9.805 -34.594 -9.844 1 70.19 89 ARG A CA 1
ATOM 731 C C . ARG A 1 89 ? -10.781 -35.031 -8.758 1 70.19 89 ARG A C 1
ATOM 733 O O . ARG A 1 89 ? -11.469 -34.188 -8.172 1 70.19 89 ARG A O 1
ATOM 740 N N . ILE A 1 90 ? -10.852 -36.25 -8.484 1 68.06 90 ILE A N 1
ATOM 741 C CA . ILE A 1 90 ? -11.773 -36.781 -7.48 1 68.06 90 ILE A CA 1
ATOM 742 C C . ILE A 1 90 ? -11.367 -36.25 -6.102 1 68.06 90 ILE A C 1
ATOM 744 O O . ILE A 1 90 ? -12.227 -35.812 -5.32 1 68.06 90 ILE A O 1
ATOM 748 N N . ILE A 1 91 ? -10.125 -36.344 -5.855 1 72.94 91 ILE A N 1
ATOM 749 C CA . ILE A 1 91 ? -9.648 -35.906 -4.555 1 72.94 91 ILE A CA 1
ATOM 750 C C . ILE A 1 91 ? -9.898 -34.406 -4.414 1 72.94 91 ILE A C 1
ATOM 752 O O . ILE A 1 91 ? -10.289 -33.938 -3.346 1 72.94 91 ILE A O 1
ATOM 756 N N . SER A 1 92 ? -9.703 -33.688 -5.445 1 74.31 92 SER A N 1
ATOM 757 C CA . SER A 1 92 ? -9.93 -32.25 -5.43 1 74.31 92 SER A CA 1
ATOM 758 C C . SER A 1 92 ? -11.406 -31.938 -5.215 1 74.31 92 SER A C 1
ATOM 760 O O . SER A 1 92 ? -11.75 -31.078 -4.395 1 74.31 92 SER A O 1
ATOM 762 N N . ASN A 1 93 ? -12.25 -32.656 -5.875 1 73 93 ASN A N 1
ATOM 763 C CA . ASN A 1 93 ? -13.68 -32.406 -5.754 1 73 93 ASN A CA 1
ATOM 764 C C . ASN A 1 93 ? -14.195 -32.75 -4.363 1 73 93 ASN A C 1
ATOM 766 O O . ASN A 1 93 ? -14.984 -32 -3.781 1 73 93 ASN A O 1
ATOM 770 N N . ARG A 1 94 ? -13.719 -33.781 -3.891 1 72.31 94 ARG A N 1
ATOM 771 C CA . ARG A 1 94 ? -14.141 -34.188 -2.557 1 72.31 94 ARG A CA 1
ATOM 772 C C . ARG A 1 94 ? -13.562 -33.25 -1.491 1 72.31 94 ARG A C 1
ATOM 774 O O . ARG A 1 94 ? -14.211 -33 -0.476 1 72.31 94 ARG A O 1
ATOM 781 N N . GLY A 1 95 ? -12.352 -32.906 -1.683 1 75.31 95 GLY A N 1
ATOM 782 C CA . GLY A 1 95 ? -11.758 -31.938 -0.781 1 75.31 95 GLY A CA 1
ATOM 783 C C . GLY A 1 95 ? -12.523 -30.641 -0.721 1 75.31 95 GLY A C 1
ATOM 784 O O . GLY A 1 95 ? -12.719 -30.078 0.359 1 75.31 95 GLY A O 1
ATOM 785 N N . TRP A 1 96 ? -13.086 -30.328 -1.832 1 76.19 96 TRP A N 1
ATOM 786 C CA . TRP A 1 96 ? -13.828 -29.078 -1.934 1 76.19 96 TRP A CA 1
ATOM 787 C C . TRP A 1 96 ? -15.195 -29.203 -1.268 1 76.19 96 TRP A C 1
ATOM 789 O O . TRP A 1 96 ? -15.648 -28.281 -0.585 1 76.19 96 TRP A O 1
ATOM 799 N N . ASP A 1 97 ? -15.789 -30.281 -1.406 1 73.62 97 ASP A N 1
ATOM 800 C CA . ASP A 1 97 ? -17.172 -30.453 -0.967 1 73.62 97 ASP A CA 1
ATOM 801 C C . ASP A 1 97 ? -17.234 -30.891 0.497 1 73.62 97 ASP A C 1
ATOM 803 O O . ASP A 1 97 ? -18.062 -30.391 1.259 1 73.62 97 ASP A O 1
ATOM 807 N N . ASP A 1 98 ? -16.266 -31.688 0.871 1 75.69 98 ASP A N 1
ATOM 808 C CA . ASP A 1 98 ? -16.406 -32.312 2.18 1 75.69 98 ASP A CA 1
ATOM 809 C C . ASP A 1 98 ? -15.383 -31.781 3.17 1 75.69 98 ASP A C 1
ATOM 811 O O . ASP A 1 98 ? -15.57 -31.875 4.383 1 75.69 98 ASP A O 1
ATOM 815 N N . CYS A 1 99 ? -14.32 -31.297 2.699 1 80.62 99 CYS A N 1
ATOM 816 C CA . CYS A 1 99 ? -13.273 -30.812 3.594 1 80.62 99 CYS A CA 1
ATOM 817 C C . CYS A 1 99 ? -12.844 -29.406 3.217 1 80.62 99 CYS A C 1
ATOM 819 O O . CYS A 1 99 ? -11.664 -29.156 2.977 1 80.62 99 CYS A O 1
ATOM 821 N N . PRO A 1 100 ? -13.75 -28.484 3.34 1 81.5 100 PRO A N 1
ATOM 822 C CA . PRO A 1 100 ? -13.375 -27.141 2.883 1 81.5 100 PRO A CA 1
ATOM 823 C C . PRO A 1 100 ? -12.344 -26.484 3.789 1 81.5 100 PRO A C 1
ATOM 825 O O . PRO A 1 100 ? -11.469 -25.75 3.307 1 81.5 100 PRO A O 1
ATOM 828 N N . ALA A 1 101 ? -12.383 -26.688 5.043 1 82.06 101 ALA A N 1
ATOM 829 C CA . ALA A 1 101 ? -11.461 -26.047 5.977 1 82.06 101 ALA A CA 1
ATOM 830 C C . ALA A 1 101 ? -10.031 -26.547 5.758 1 82.06 101 ALA A C 1
ATOM 832 O O . ALA A 1 101 ? -9.094 -25.734 5.699 1 82.06 101 ALA A O 1
ATOM 833 N N . GLU A 1 102 ? -9.906 -27.797 5.523 1 80.38 102 GLU A N 1
ATOM 834 C CA . GLU A 1 102 ? -8.57 -28.375 5.32 1 80.38 102 GLU A CA 1
ATOM 835 C C . GLU A 1 102 ? -8.039 -28.031 3.932 1 80.38 102 GLU A C 1
ATOM 837 O O . GLU A 1 102 ? -6.832 -27.859 3.754 1 80.38 102 GLU A O 1
ATOM 842 N N . MET A 1 103 ? -8.969 -27.984 3.084 1 81.56 103 MET A N 1
ATOM 843 C CA . MET A 1 103 ? -8.555 -27.625 1.729 1 81.56 103 MET A CA 1
ATOM 844 C C . MET A 1 103 ? -8.023 -26.203 1.683 1 81.56 103 MET A C 1
ATOM 846 O O . MET A 1 103 ? -7.02 -25.922 1.021 1 81.56 103 MET A O 1
ATOM 850 N N . CYS A 1 104 ? -8.688 -25.391 2.361 1 83.19 104 CYS A N 1
ATOM 851 C CA . CYS A 1 104 ? -8.258 -23.984 2.393 1 83.19 104 CYS A CA 1
ATOM 852 C C . CYS A 1 104 ? -6.902 -23.859 3.084 1 83.19 104 CYS A C 1
ATOM 854 O O . CYS A 1 104 ? -6.086 -23.016 2.693 1 83.19 104 CYS A O 1
ATOM 856 N N . LYS A 1 105 ? -6.691 -24.656 3.961 1 81.88 105 LYS A N 1
ATOM 857 C CA . LYS A 1 105 ? -5.426 -24.609 4.688 1 81.88 105 LYS A CA 1
ATOM 858 C C . LYS A 1 105 ? -4.258 -25 3.785 1 81.88 105 LYS A C 1
ATOM 860 O O . LYS A 1 105 ? -3.166 -24.438 3.895 1 81.88 105 LYS A O 1
ATOM 865 N N . VAL A 1 106 ? -4.547 -25.812 2.857 1 77.06 106 VAL A N 1
ATOM 866 C CA . VAL A 1 106 ? -3.467 -26.328 2.029 1 77.06 106 VAL A CA 1
ATOM 867 C C . VAL A 1 106 ? -3.268 -25.438 0.808 1 77.06 106 VAL A C 1
ATOM 869 O O . VAL A 1 106 ? -2.135 -25.156 0.409 1 77.06 106 VAL A O 1
ATOM 872 N N . ILE A 1 107 ? -4.375 -25.062 0.219 1 75.56 107 ILE A N 1
ATOM 873 C CA . ILE A 1 107 ? -4.277 -24.25 -0.988 1 75.56 107 ILE A CA 1
ATOM 874 C C . ILE A 1 107 ? -3.836 -22.828 -0.623 1 75.56 107 ILE A C 1
ATOM 876 O O . ILE A 1 107 ? -3.109 -22.188 -1.382 1 75.56 107 ILE A O 1
ATOM 880 N N . GLY A 1 108 ? -4.137 -22.5 0.539 1 77.31 108 GLY A N 1
ATOM 881 C CA . GLY A 1 108 ? -3.797 -21.156 0.964 1 77.31 108 GLY A CA 1
ATOM 882 C C . GLY A 1 108 ? -4.723 -20.094 0.395 1 77.31 108 GLY A C 1
ATOM 883 O O . GLY A 1 108 ? -5.508 -20.375 -0.514 1 77.31 108 GLY A O 1
ATOM 884 N N . TRP A 1 109 ? -4.711 -18.969 0.994 1 82.12 109 TRP A N 1
ATOM 885 C CA . TRP A 1 109 ? -5.484 -17.812 0.559 1 82.12 109 TRP A CA 1
ATOM 886 C C . TRP A 1 109 ? -4.57 -16.734 -0.003 1 82.12 109 TRP A C 1
ATOM 888 O O . TRP A 1 109 ? -3.699 -16.219 0.703 1 82.12 109 TRP A O 1
ATOM 898 N N . GLU A 1 110 ? -4.621 -16.594 -1.332 1 76.06 110 GLU A N 1
ATOM 899 C CA . GLU A 1 110 ? -3.787 -15.562 -1.941 1 76.06 110 GLU A CA 1
ATOM 900 C C . GLU A 1 110 ? -4.184 -14.172 -1.454 1 76.06 110 GLU A C 1
ATOM 902 O O . GLU A 1 110 ? -3.322 -13.344 -1.145 1 76.06 110 GLU A O 1
ATOM 907 N N . GLY A 1 111 ? -5.457 -13.953 -1.232 1 77.94 111 GLY A N 1
ATOM 908 C CA . GLY A 1 111 ? -6.023 -12.734 -0.675 1 77.94 111 GLY A CA 1
ATOM 909 C C . GLY A 1 111 ? -5.43 -11.477 -1.271 1 77.94 111 GLY A C 1
ATOM 910 O O . GLY A 1 111 ? -4.758 -11.523 -2.303 1 77.94 111 GLY A O 1
ATOM 911 N N . SER A 1 112 ? -5.824 -10.312 -0.838 1 84.19 112 SER A N 1
ATOM 912 C CA . SER A 1 112 ? -5.359 -8.977 -1.188 1 84.19 112 SER A CA 1
ATOM 913 C C . SER A 1 112 ? -4.875 -8.219 0.044 1 84.19 112 SER A C 1
ATOM 915 O O . SER A 1 112 ? -5.613 -7.41 0.611 1 84.19 112 SER A O 1
ATOM 917 N N . PRO A 1 113 ? -3.564 -8.445 0.338 1 87.44 113 PRO A N 1
ATOM 918 C CA . PRO A 1 113 ? -3.051 -7.844 1.571 1 87.44 113 PRO A CA 1
ATOM 919 C C . PRO A 1 113 ? -3.164 -6.32 1.577 1 87.44 113 PRO A C 1
ATOM 921 O O . PRO A 1 113 ? -3.242 -5.707 2.645 1 87.44 113 PRO A O 1
ATOM 924 N N . ASP A 1 114 ? -3.258 -5.695 0.5 1 85.75 114 ASP A N 1
ATOM 925 C CA . ASP A 1 114 ? -3.354 -4.238 0.408 1 85.75 114 ASP A CA 1
ATOM 926 C C . ASP A 1 114 ? -4.738 -3.754 0.83 1 85.75 114 ASP A C 1
ATOM 928 O O . ASP A 1 114 ? -4.902 -2.596 1.22 1 85.75 114 ASP A O 1
ATOM 932 N N . LEU A 1 115 ? -5.684 -4.656 0.763 1 88.38 115 LEU A N 1
ATOM 933 C CA . LEU A 1 115 ? -7.043 -4.254 1.103 1 88.38 115 LEU A CA 1
ATOM 934 C C . LEU A 1 115 ? -7.5 -4.918 2.398 1 88.38 115 LEU A C 1
ATOM 936 O O . LEU A 1 115 ? -8.195 -4.297 3.205 1 88.38 115 LEU A O 1
ATOM 940 N N . ALA A 1 116 ? -7.051 -6.176 2.518 1 90.38 116 ALA A N 1
ATOM 941 C CA . ALA A 1 116 ? -7.605 -6.957 3.619 1 90.38 116 ALA A CA 1
ATOM 942 C C . ALA A 1 116 ? -6.504 -7.434 4.562 1 90.38 116 ALA A C 1
ATOM 944 O O . ALA A 1 116 ? -6.73 -8.305 5.402 1 90.38 116 ALA A O 1
ATOM 945 N N . GLY A 1 117 ? -5.387 -6.871 4.488 1 91.12 117 GLY A N 1
ATOM 946 C CA . GLY A 1 117 ? -4.309 -7.25 5.387 1 91.12 117 GLY A CA 1
ATOM 947 C C . GLY A 1 117 ? -4.559 -6.836 6.828 1 91.12 117 GLY A C 1
ATOM 948 O O . GLY A 1 117 ? -5.473 -6.055 7.105 1 91.12 117 GLY A O 1
ATOM 949 N N . VAL A 1 118 ? -3.781 -7.266 7.688 1 91.06 118 VAL A N 1
ATOM 950 C CA . VAL A 1 118 ? -3.938 -7.016 9.117 1 91.06 118 VAL A CA 1
ATOM 951 C C . VAL A 1 118 ? -3.787 -5.523 9.406 1 91.06 118 VAL A C 1
ATOM 953 O O . VAL A 1 118 ? -4.551 -4.957 10.188 1 91.06 118 VAL A O 1
ATOM 956 N N . GLY A 1 119 ? -2.85 -4.953 8.805 1 91.94 119 GLY A N 1
ATOM 957 C CA . GLY A 1 119 ? -2.652 -3.523 8.992 1 91.94 119 GLY A CA 1
ATOM 958 C C . GLY A 1 119 ? -3.809 -2.688 8.484 1 91.94 119 GLY A C 1
ATOM 959 O O . GLY A 1 119 ? -4.191 -1.696 9.109 1 91.94 119 GLY A O 1
ATOM 960 N N . MET A 1 120 ? -4.348 -3.061 7.402 1 94.38 120 MET A N 1
ATOM 961 C CA . MET A 1 120 ? -5.48 -2.336 6.84 1 94.38 120 MET A CA 1
ATOM 962 C C . MET A 1 120 ? -6.723 -2.506 7.711 1 94.38 120 MET A C 1
ATOM 964 O O . MET A 1 120 ? -7.48 -1.555 7.906 1 94.38 120 MET A O 1
ATOM 968 N N . LEU A 1 121 ? -6.895 -3.758 8.188 1 94.81 121 LEU A N 1
ATOM 969 C CA . LEU A 1 121 ? -8.008 -4 9.102 1 94.81 121 LEU A CA 1
ATOM 970 C C . LEU A 1 121 ? -7.914 -3.096 10.328 1 94.81 121 LEU A C 1
ATOM 972 O O . LEU A 1 121 ? -8.906 -2.477 10.727 1 94.81 121 LEU A O 1
ATOM 976 N N . ALA A 1 122 ? -6.75 -2.965 10.836 1 94.38 122 ALA A N 1
ATOM 977 C CA . ALA A 1 122 ? -6.539 -2.1 12 1 94.38 122 ALA A CA 1
ATOM 978 C C . ALA A 1 122 ? -6.82 -0.641 11.648 1 94.38 122 ALA A C 1
ATOM 980 O O . ALA A 1 122 ? -7.426 0.086 12.445 1 94.38 122 ALA A O 1
ATOM 981 N N . THR A 1 123 ? -6.426 -0.281 10.5 1 95.5 123 THR A N 1
ATOM 982 C CA . THR A 1 123 ? -6.605 1.103 10.078 1 95.5 123 THR A CA 1
ATOM 983 C C . THR A 1 123 ? -8.086 1.441 9.945 1 95.5 123 THR A C 1
ATOM 985 O O . THR A 1 123 ? -8.523 2.51 10.375 1 95.5 123 THR A O 1
ATOM 988 N N . TYR A 1 124 ? -8.836 0.521 9.375 1 96.25 124 TYR A N 1
ATOM 989 C CA . TYR A 1 124 ? -10.266 0.76 9.211 1 96.25 124 TYR A CA 1
ATOM 990 C C . TYR A 1 124 ? -10.969 0.834 10.562 1 96.25 124 TYR A C 1
ATOM 992 O O . TYR A 1 124 ? -11.828 1.692 10.781 1 96.25 124 TYR A O 1
ATOM 1000 N N . ILE A 1 125 ? -10.555 0.04 11.469 1 95 125 ILE A N 1
ATOM 1001 C CA . ILE A 1 125 ? -11.164 0.015 12.797 1 95 125 ILE A CA 1
ATOM 1002 C C . ILE A 1 125 ? -10.812 1.293 13.547 1 95 125 ILE A C 1
ATOM 1004 O O . ILE A 1 125 ? -11.656 1.884 14.219 1 95 125 ILE A O 1
ATOM 1008 N N . ILE A 1 126 ? -9.602 1.713 13.406 1 94.12 126 ILE A N 1
ATOM 1009 C CA . ILE A 1 126 ? -9.172 2.947 14.055 1 94.12 126 ILE A CA 1
ATOM 1010 C C . ILE A 1 126 ? -9.984 4.121 13.516 1 94.12 126 ILE A C 1
ATOM 1012 O O . ILE A 1 126 ? -10.445 4.973 14.273 1 94.12 126 ILE A O 1
ATOM 1016 N N . GLN A 1 127 ? -10.133 4.117 12.219 1 94.56 127 GLN A N 1
ATOM 1017 C CA . GLN A 1 127 ? -10.922 5.191 11.617 1 94.56 127 GLN A CA 1
ATOM 1018 C C . GLN A 1 127 ? -12.352 5.188 12.141 1 94.56 127 GLN A C 1
ATOM 1020 O O . GLN A 1 127 ? -12.898 6.238 12.477 1 94.56 127 GLN A O 1
ATOM 1025 N N . ALA A 1 128 ? -12.93 4 12.258 1 95.19 128 ALA A N 1
ATOM 1026 C CA . ALA A 1 128 ? -14.312 3.891 12.734 1 95.19 128 ALA A CA 1
ATOM 1027 C C . ALA A 1 128 ? -14.43 4.34 14.188 1 95.19 128 ALA A C 1
ATOM 1029 O O . ALA A 1 128 ? -15.359 5.07 14.539 1 95.19 128 ALA A O 1
ATOM 1030 N N . ILE A 1 129 ? -13.477 3.996 14.953 1 93.94 129 ILE A N 1
ATOM 1031 C CA . ILE A 1 129 ? -13.5 4.355 16.359 1 93.94 129 ILE A CA 1
ATOM 1032 C C . ILE A 1 129 ? -13.312 5.863 16.516 1 93.94 129 ILE A C 1
ATOM 1034 O O . ILE A 1 129 ? -14.039 6.512 17.281 1 93.94 129 ILE A O 1
ATOM 1038 N N . LEU A 1 130 ? -12.438 6.379 15.789 1 92.25 130 LEU A N 1
ATOM 1039 C CA . LEU A 1 130 ? -12.164 7.809 15.891 1 92.25 130 LEU A CA 1
ATOM 1040 C C . LEU A 1 130 ? -13.359 8.625 15.414 1 92.25 130 LEU A C 1
ATOM 1042 O O . LEU A 1 130 ? -13.719 9.625 16.031 1 92.25 130 LEU A O 1
ATOM 1046 N N . ILE A 1 131 ? -13.945 8.211 14.359 1 93.44 131 ILE A N 1
ATOM 1047 C CA . ILE A 1 131 ? -15.125 8.922 13.859 1 93.44 131 ILE A CA 1
ATOM 1048 C C . ILE A 1 131 ? -16.219 8.898 14.922 1 93.44 131 ILE A C 1
ATOM 1050 O O . ILE A 1 131 ? -16.891 9.914 15.148 1 93.44 131 ILE A O 1
ATOM 1054 N N . THR A 1 132 ? -16.375 7.793 15.57 1 93.25 132 THR A N 1
ATOM 1055 C CA . THR A 1 132 ? -17.406 7.668 16.594 1 93.25 132 THR A CA 1
ATOM 1056 C C . THR A 1 132 ? -17.078 8.547 17.797 1 93.25 132 THR A C 1
ATOM 1058 O O . THR A 1 132 ? -17.953 9.227 18.344 1 93.25 132 THR A O 1
ATOM 1061 N N . VAL A 1 133 ? -15.867 8.602 18.172 1 89.38 133 VAL A N 1
ATOM 1062 C CA . VAL A 1 133 ? -15.445 9.422 19.297 1 89.38 133 VAL A CA 1
ATOM 1063 C C . VAL A 1 133 ? -15.633 10.898 18.969 1 89.38 133 VAL A C 1
ATOM 1065 O O . VAL A 1 133 ? -16.125 11.672 19.797 1 89.38 133 VAL A O 1
ATOM 1068 N N . TYR A 1 134 ? -15.273 11.273 17.766 1 89.75 134 TYR A N 1
ATOM 1069 C CA . TYR A 1 134 ? -15.414 12.664 17.359 1 89.75 134 TYR A CA 1
ATOM 1070 C C . TYR A 1 134 ? -16.875 13.062 17.25 1 89.75 134 TY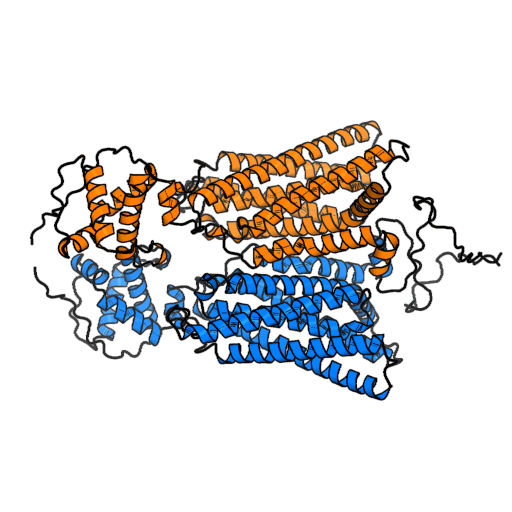R A C 1
ATOM 1072 O O . TYR A 1 134 ? -17.25 14.172 17.625 1 89.75 134 TYR A O 1
ATOM 1080 N N . LEU A 1 135 ? -17.656 12.156 16.844 1 89.81 135 LEU A N 1
ATOM 1081 C CA . LEU A 1 135 ? -19.078 12.43 16.766 1 89.81 135 LEU A CA 1
ATOM 1082 C C . LEU A 1 135 ? -19.688 12.586 18.156 1 89.81 135 LEU A C 1
ATOM 1084 O O . LEU A 1 135 ? -20.5 13.469 18.391 1 89.81 135 LEU A O 1
ATOM 1088 N N . CYS A 1 136 ? -19.25 11.758 19.016 1 87.25 136 CYS A N 1
ATOM 1089 C CA . CYS A 1 136 ? -19.719 11.859 20.391 1 87.25 136 CYS A CA 1
ATOM 1090 C C . CYS A 1 136 ? -19.266 13.164 21.031 1 87.25 136 CYS A C 1
ATOM 1092 O O . CYS A 1 136 ? -20.016 13.789 21.781 1 87.25 136 CYS A O 1
ATOM 1094 N N . GLY A 1 137 ? -18.062 13.531 20.75 1 83.31 137 GLY A N 1
ATOM 1095 C CA . GLY A 1 137 ? -17.562 14.797 21.266 1 83.31 137 GLY A CA 1
ATOM 1096 C C . GLY A 1 137 ? -18.344 16 20.75 1 83.31 137 GLY A C 1
ATOM 1097 O O . GLY A 1 137 ? -18.703 16.891 21.516 1 83.31 137 GLY A O 1
ATOM 1098 N N . ILE A 1 138 ? -18.641 16 19.531 1 83.44 138 ILE A N 1
ATOM 1099 C CA . ILE A 1 138 ? -19.359 17.109 18.922 1 83.44 138 ILE A CA 1
ATOM 1100 C C . ILE A 1 138 ? -20.797 17.141 19.422 1 83.44 138 ILE A C 1
ATOM 1102 O O . ILE A 1 138 ? -21.344 18.219 19.703 1 83.44 138 ILE A O 1
ATOM 1106 N N . LEU A 1 139 ? -21.359 16.016 19.609 1 79.38 139 LEU A N 1
ATOM 1107 C CA . LEU A 1 139 ? -22.734 15.93 20.125 1 79.38 139 LEU A CA 1
ATOM 1108 C C . LEU A 1 139 ? -22.797 16.406 21.578 1 79.38 139 LEU A C 1
ATOM 1110 O O . LEU A 1 139 ? -23.766 17.062 21.969 1 79.38 139 LEU A O 1
ATOM 1114 N N . THR A 1 140 ? -21.781 16.094 22.297 1 79.06 140 THR A N 1
ATOM 1115 C CA . THR A 1 140 ? -21.75 16.5 23.688 1 79.06 140 THR A CA 1
ATOM 1116 C C . THR A 1 140 ? -21.625 18.016 23.797 1 79.06 140 THR A C 1
ATOM 1118 O O . THR A 1 140 ? -22.266 18.641 24.656 1 79.06 140 THR A O 1
ATOM 1121 N N . VAL A 1 141 ? -20.844 18.5 22.938 1 75.19 141 VAL A N 1
ATOM 1122 C CA . VAL A 1 141 ? -20.672 19.953 22.953 1 75.19 141 VAL A CA 1
ATOM 1123 C C . VAL A 1 141 ? -21.953 20.641 22.5 1 75.19 141 VAL A C 1
ATOM 1125 O O . VAL A 1 141 ? -22.359 21.656 23.078 1 75.19 141 VAL A O 1
ATOM 1128 N N . ASN A 1 142 ? -22.594 20.094 21.547 1 72.25 142 ASN A N 1
ATOM 1129 C CA . ASN A 1 142 ? -23.828 20.688 21.031 1 72.25 142 ASN A CA 1
ATOM 1130 C C . ASN A 1 142 ? -24.969 20.578 22.031 1 72.25 142 ASN A C 1
ATOM 1132 O O . ASN A 1 142 ? -25.812 21.469 22.141 1 72.25 142 ASN A O 1
ATOM 1136 N N . LEU A 1 143 ? -24.953 19.531 22.734 1 67.38 143 LEU A N 1
ATOM 1137 C CA . LEU A 1 143 ? -26 19.344 23.719 1 67.38 143 LEU A CA 1
ATOM 1138 C C . LEU A 1 143 ? -25.734 20.188 24.969 1 67.38 143 LEU A C 1
ATOM 1140 O O . LEU A 1 143 ? -26.672 20.688 25.594 1 67.38 143 LEU A O 1
ATOM 1144 N N . ASN A 1 144 ? -24.359 20.219 25.344 1 61.53 144 ASN A N 1
ATOM 1145 C CA . ASN A 1 144 ? -24.031 21.016 26.516 1 61.53 144 ASN A CA 1
ATOM 1146 C C . ASN A 1 144 ? -24.172 22.5 26.25 1 61.53 144 ASN A C 1
ATOM 1148 O O . ASN A 1 144 ? -24.453 23.281 27.172 1 61.53 144 ASN A O 1
ATOM 1152 N N . GLN A 1 145 ? -23.672 22.984 25.078 1 55.41 145 GLN A N 1
ATOM 1153 C CA . GLN A 1 145 ? -23.922 24.391 24.75 1 55.41 145 GLN A CA 1
ATOM 1154 C C . GLN A 1 145 ? -25.406 24.719 24.875 1 55.41 145 GLN A C 1
ATOM 1156 O O . GLN A 1 145 ? -25.766 25.859 25.188 1 55.41 145 GLN A O 1
ATOM 1161 N N . ARG A 1 146 ? -26.188 23.844 24.625 1 49.28 146 ARG A N 1
ATOM 1162 C CA . ARG A 1 146 ? -27.609 24.078 24.797 1 49.28 146 ARG A CA 1
ATOM 1163 C C . ARG A 1 146 ? -28 24.031 26.266 1 49.28 146 ARG A C 1
ATOM 1165 O O . ARG A 1 146 ? -28.938 24.719 26.688 1 49.28 146 ARG A O 1
ATOM 1172 N N . SER A 1 147 ? -27.219 23.031 26.938 1 47.88 147 SER A N 1
ATOM 1173 C CA . SER A 1 147 ? -27.531 23.016 28.359 1 47.88 147 SER A CA 1
ATOM 1174 C C . SER A 1 147 ? -26.531 23.844 29.172 1 47.88 147 SER A C 1
ATOM 1176 O O . SER A 1 147 ? -25.344 23.812 28.891 1 47.88 147 SER A O 1
ATOM 1178 N N . ASN A 1 148 ? -26.719 24.984 29.609 1 42.91 148 ASN A N 1
ATOM 1179 C CA . ASN A 1 148 ? -26.062 25.922 30.531 1 42.91 148 ASN A CA 1
ATOM 1180 C C . ASN A 1 148 ? -25.141 25.188 31.5 1 42.91 148 ASN A C 1
ATOM 1182 O O . ASN A 1 148 ? -24.703 25.766 32.5 1 42.91 148 ASN A O 1
ATOM 1186 N N . GLN A 1 149 ? -25.047 23.844 31.609 1 45.75 149 GLN A N 1
ATOM 1187 C CA . GLN A 1 149 ? -24.547 23.203 32.812 1 45.75 149 GLN A CA 1
ATOM 1188 C C . GLN A 1 149 ? -23.031 23.047 32.781 1 45.75 149 GLN A C 1
ATOM 1190 O O . GLN A 1 149 ? -22.484 22.547 31.781 1 45.75 149 GLN A O 1
ATOM 1195 N N . SER A 1 150 ? -22.141 23.75 33.531 1 46.03 150 SER A N 1
ATOM 1196 C CA . SER A 1 150 ? -20.797 23.906 34.094 1 46.03 150 SER A CA 1
ATOM 1197 C C . SER A 1 150 ? -20.125 22.562 34.312 1 46.03 150 SER A C 1
ATOM 1199 O O . SER A 1 150 ? -19.016 22.5 34.844 1 46.03 150 SER A O 1
ATOM 1201 N N . TRP A 1 151 ? -20.828 21.484 34.406 1 46.94 151 TRP A N 1
ATOM 1202 C CA . TRP A 1 151 ? -20.359 20.328 35.156 1 46.94 151 TRP A CA 1
ATOM 1203 C C . TRP A 1 151 ? -19.312 19.547 34.375 1 46.94 151 TRP A C 1
ATOM 1205 O O . TRP A 1 151 ? -19.016 18.391 34.688 1 46.94 151 TRP A O 1
ATOM 1215 N N . MET A 1 152 ? -18.875 20.078 33.281 1 56.59 152 MET A N 1
ATOM 1216 C CA . MET A 1 152 ? -18.078 19.078 32.594 1 56.59 152 MET A CA 1
ATOM 1217 C C . MET A 1 152 ? -16.75 18.844 33.312 1 56.59 152 MET A C 1
ATOM 1219 O O . MET A 1 152 ? -16.125 19.797 33.781 1 56.59 152 MET A O 1
ATOM 1223 N N . TRP A 1 153 ? -16.453 17.641 33.844 1 61.97 153 TRP A N 1
ATOM 1224 C CA . TRP A 1 153 ? -15.188 17.188 34.438 1 61.97 153 TRP A CA 1
ATOM 1225 C C . TRP A 1 153 ? -14 17.766 33.656 1 61.97 153 TRP A C 1
ATOM 1227 O O . TRP A 1 153 ? -13.992 17.781 32.438 1 61.97 153 TRP A O 1
ATOM 1237 N N . PRO A 1 154 ? -13.203 18.5 34.438 1 64.81 154 PRO A N 1
ATOM 1238 C CA . PRO A 1 154 ? -12.086 19.25 33.875 1 64.81 154 PRO A CA 1
ATOM 1239 C C . PRO A 1 154 ? -11.305 18.438 32.844 1 64.81 154 PRO A C 1
ATOM 1241 O O . PRO A 1 154 ? -11.016 18.938 31.75 1 64.81 154 PRO A O 1
ATOM 1244 N N . PRO A 1 155 ? -11.141 17.141 33.219 1 74.19 155 PRO A N 1
ATOM 1245 C CA . PRO A 1 155 ? -10.367 16.453 32.219 1 74.19 155 PRO A CA 1
ATOM 1246 C C . PRO A 1 155 ? -11.172 16.188 30.922 1 74.19 155 PRO A C 1
ATOM 1248 O O . PRO A 1 155 ? -10.602 16.172 29.828 1 74.19 155 PRO A O 1
ATOM 1251 N N . LEU A 1 156 ? -12.422 16.062 31.062 1 75.56 156 LEU A N 1
ATOM 1252 C CA . LEU A 1 156 ? -13.266 15.828 29.891 1 75.56 156 LEU A CA 1
ATOM 1253 C C . LEU A 1 156 ? -13.367 17.078 29.031 1 75.56 156 LEU A C 1
ATOM 1255 O O . LEU A 1 156 ? -13.445 17 27.812 1 75.56 156 LEU A O 1
ATOM 1259 N N . SER A 1 157 ? -13.281 18.109 29.75 1 74.31 157 SER A N 1
ATOM 1260 C CA . SER A 1 157 ? -13.344 19.375 29.016 1 74.31 157 SER A CA 1
ATOM 1261 C C . SER A 1 157 ? -12.086 19.578 28.172 1 74.31 157 SER A C 1
ATOM 1263 O O . SER A 1 157 ? -12.156 20.109 27.062 1 74.31 157 SER A O 1
ATOM 1265 N N . ARG A 1 158 ? -11.016 19.078 28.719 1 76.62 158 ARG A N 1
ATOM 1266 C CA . ARG A 1 158 ? -9.766 19.188 27.969 1 76.62 158 ARG A CA 1
ATOM 1267 C C . ARG A 1 158 ? -9.789 18.281 26.75 1 76.62 158 ARG A C 1
ATOM 1269 O O . ARG A 1 158 ? -9.305 18.672 25.672 1 76.62 158 ARG A O 1
ATOM 1276 N N . ILE A 1 159 ? -10.398 17.188 26.922 1 77.81 159 ILE A N 1
ATOM 1277 C CA . ILE A 1 159 ? -10.469 16.234 25.828 1 77.81 159 ILE A CA 1
ATOM 1278 C C . ILE A 1 159 ? -11.438 16.75 24.75 1 77.81 159 ILE A C 1
ATOM 1280 O O . ILE A 1 159 ? -11.156 16.641 23.562 1 77.81 159 ILE A O 1
ATOM 1284 N N . LEU A 1 160 ? -12.422 17.281 25.234 1 78.94 160 LEU A N 1
ATOM 1285 C CA . LEU A 1 160 ? -13.422 17.797 24.297 1 78.94 160 LEU A CA 1
ATOM 1286 C C . LEU A 1 160 ? -12.867 18.969 23.5 1 78.94 160 LEU A C 1
ATOM 1288 O O . LEU A 1 160 ? -13.141 19.109 22.312 1 78.94 160 LEU A O 1
ATOM 1292 N N . CYS A 1 161 ? -12.078 19.75 24.125 1 75.81 161 CYS A N 1
ATOM 1293 C CA . CYS A 1 161 ? -11.461 20.875 23.438 1 75.81 161 CYS A CA 1
ATOM 1294 C C . CYS A 1 161 ? -10.445 20.406 22.406 1 75.81 161 CYS A C 1
ATOM 1296 O O . CYS A 1 161 ? -10.344 20.969 21.328 1 75.81 161 CYS A O 1
ATOM 1298 N N . ALA A 1 162 ? -9.812 19.375 22.797 1 80.31 162 ALA A N 1
ATOM 1299 C CA . ALA A 1 162 ? -8.836 18.797 21.875 1 80.31 162 ALA A CA 1
ATOM 1300 C C . ALA A 1 162 ? -9.523 18.188 20.656 1 80.31 162 ALA A C 1
ATOM 1302 O O . ALA A 1 162 ? -9.016 18.281 19.531 1 80.31 162 ALA A O 1
ATOM 1303 N N . VAL A 1 163 ? -10.625 17.594 20.906 1 80.81 163 VAL A N 1
ATOM 1304 C CA . VAL A 1 163 ? -11.391 16.969 19.828 1 80.81 163 VAL A CA 1
ATOM 1305 C C . VAL A 1 163 ? -11.875 18.047 18.859 1 80.81 163 VAL A C 1
ATOM 1307 O O . VAL A 1 163 ? -11.773 17.891 17.641 1 80.81 163 VAL A O 1
ATOM 1310 N N . LEU A 1 164 ? -12.281 19.125 19.375 1 78.12 164 LEU A N 1
ATOM 1311 C CA . LEU A 1 164 ? -12.805 20.203 18.531 1 78.12 164 LEU A CA 1
ATOM 1312 C C . LEU A 1 164 ? -11.688 20.859 17.734 1 78.12 164 LEU A C 1
ATOM 1314 O O . LEU A 1 164 ? -11.867 21.172 16.547 1 78.12 164 LEU A O 1
ATOM 1318 N N . ASP A 1 165 ? -10.586 20.891 18.375 1 77 165 ASP A N 1
ATOM 1319 C CA . ASP A 1 165 ? -9.469 21.562 17.719 1 77 165 ASP A CA 1
ATOM 1320 C C . ASP A 1 165 ? -8.852 20.688 16.641 1 77 165 ASP A C 1
ATOM 1322 O O . ASP A 1 165 ? -8.32 21.203 15.648 1 77 165 ASP A O 1
ATOM 1326 N N . THR A 1 166 ? -9.008 19.406 16.812 1 84.69 166 THR A N 1
ATOM 1327 C CA . THR A 1 166 ? -8.352 18.5 15.883 1 84.69 166 THR A CA 1
ATOM 1328 C C . THR A 1 166 ? -9.367 17.938 14.891 1 84.69 166 THR A C 1
ATOM 1330 O O . THR A 1 166 ? -9.016 17.094 14.055 1 84.69 166 THR A O 1
ATOM 1333 N N . THR A 1 167 ? -10.578 18.344 14.977 1 84.12 167 THR A N 1
ATOM 1334 C CA . THR A 1 167 ? -11.617 17.828 14.094 1 84.12 167 THR A CA 1
ATOM 1335 C C . THR A 1 167 ? -11.312 18.172 12.633 1 84.12 167 THR A C 1
ATOM 1337 O O . THR A 1 167 ? -11.5 17.344 11.742 1 84.12 167 THR A O 1
ATOM 1340 N N . ARG A 1 168 ? -10.797 19.328 12.414 1 82.5 168 ARG A N 1
ATOM 1341 C CA . ARG A 1 168 ? -10.516 19.766 11.047 1 82.5 168 ARG A CA 1
ATOM 1342 C C . ARG A 1 168 ? -9.398 18.938 10.422 1 82.5 168 ARG A C 1
ATOM 1344 O O . ARG A 1 168 ? -9.516 18.5 9.281 1 82.5 168 ARG A O 1
ATOM 1351 N N . GLU A 1 169 ? -8.422 18.719 11.18 1 81.25 169 GLU A N 1
ATOM 1352 C CA . GLU A 1 169 ? -7.293 17.938 10.68 1 81.25 169 GLU A CA 1
ATOM 1353 C C . GLU A 1 169 ? -7.676 16.484 10.477 1 81.25 169 GLU A C 1
ATOM 1355 O O . GLU A 1 169 ? -7.25 15.844 9.508 1 81.25 169 GLU A O 1
ATOM 1360 N N . PHE A 1 170 ? -8.461 16.047 11.398 1 88.56 170 PHE A N 1
ATOM 1361 C CA . PHE A 1 170 ? -8.891 14.648 11.297 1 88.56 170 PHE A CA 1
ATOM 1362 C C . PHE A 1 170 ? -9.789 14.453 10.078 1 88.56 170 PHE A C 1
ATOM 1364 O O . PHE A 1 170 ? -9.656 13.453 9.367 1 88.56 170 PHE A O 1
ATOM 1371 N N . LEU A 1 171 ? -10.625 15.336 9.859 1 88.94 171 LEU A N 1
ATOM 1372 C CA . LEU A 1 171 ? -11.531 15.242 8.727 1 88.94 171 LEU A CA 1
ATOM 1373 C C . LEU A 1 171 ? -10.766 15.312 7.406 1 88.94 171 LEU A C 1
ATOM 1375 O O . LEU A 1 171 ? -11.062 14.57 6.473 1 88.94 171 LEU A O 1
ATOM 1379 N N . SER A 1 172 ? -9.828 16.188 7.348 1 86.38 172 SER A N 1
ATOM 1380 C CA . SER A 1 172 ? -9.031 16.312 6.133 1 86.38 172 SER A CA 1
ATOM 1381 C C . SER A 1 172 ? -8.219 15.039 5.867 1 86.38 172 SER A C 1
ATOM 1383 O O . SER A 1 172 ? -8.156 14.562 4.734 1 86.38 172 SER A O 1
ATOM 1385 N N . THR A 1 173 ? -7.66 14.5 6.902 1 87.69 173 THR A N 1
ATOM 1386 C CA . THR A 1 173 ? -6.883 13.273 6.762 1 87.69 173 THR A CA 1
ATOM 1387 C C . THR A 1 173 ? -7.781 12.109 6.367 1 87.69 173 THR A C 1
ATOM 1389 O O . THR A 1 173 ? -7.422 11.305 5.5 1 87.69 173 THR A O 1
ATOM 1392 N N . SER A 1 174 ? -8.883 12.031 6.941 1 92.62 174 SER A N 1
ATOM 1393 C CA . SER A 1 174 ? -9.82 10.961 6.629 1 92.62 174 SER A CA 1
ATOM 1394 C C . SER A 1 174 ? -10.344 11.086 5.203 1 92.62 174 SER A C 1
ATOM 1396 O O . SER A 1 174 ? -10.57 10.078 4.527 1 92.62 174 SER A O 1
ATOM 1398 N N . ALA A 1 175 ? -10.555 12.305 4.801 1 92.62 175 ALA A N 1
ATOM 1399 C CA . ALA A 1 175 ? -11.031 12.531 3.439 1 92.62 175 ALA A CA 1
ATOM 1400 C C . ALA A 1 175 ? -9.984 12.109 2.412 1 92.62 175 ALA A C 1
ATOM 1402 O O . ALA A 1 175 ? -10.312 11.477 1.404 1 92.62 175 ALA A O 1
ATOM 1403 N N . ILE A 1 176 ? -8.812 12.438 2.693 1 90.88 176 ILE A N 1
ATOM 1404 C CA . ILE A 1 176 ? -7.738 12.07 1.773 1 90.88 176 ILE A CA 1
ATOM 1405 C C . ILE A 1 176 ? -7.586 10.555 1.74 1 90.88 176 ILE A C 1
ATOM 1407 O O . ILE A 1 176 ? -7.359 9.969 0.677 1 90.88 176 ILE A O 1
ATOM 1411 N N . PHE A 1 177 ? -7.645 9.93 2.848 1 93.62 177 PHE A N 1
ATOM 1412 C CA . PHE A 1 177 ? -7.574 8.477 2.936 1 93.62 177 PHE A CA 1
ATOM 1413 C C . PHE A 1 177 ? -8.703 7.828 2.137 1 93.62 177 PHE A C 1
ATOM 1415 O O . PHE A 1 177 ? -8.469 6.883 1.381 1 93.62 177 PHE A O 1
ATOM 1422 N N . SER A 1 178 ? -9.891 8.375 2.297 1 95.38 178 SER A N 1
ATOM 1423 C CA . SER A 1 178 ? -11.047 7.844 1.582 1 95.38 178 SER A CA 1
ATOM 1424 C C . SER A 1 178 ? -10.914 8.062 0.079 1 95.38 178 SER A C 1
ATOM 1426 O O . SER A 1 178 ? -11.273 7.191 -0.714 1 95.38 178 SER A O 1
ATOM 1428 N N . LEU A 1 179 ? -10.445 9.219 -0.25 1 94.44 179 LEU A N 1
ATOM 1429 C CA . LEU A 1 179 ? -10.242 9.5 -1.667 1 94.44 179 LEU A CA 1
ATOM 1430 C C . LEU A 1 179 ? -9.219 8.555 -2.271 1 94.44 179 LEU A C 1
ATOM 1432 O O . LEU A 1 179 ? -9.375 8.094 -3.404 1 94.44 179 LEU A O 1
ATOM 1436 N N . ALA A 1 180 ? -8.227 8.289 -1.539 1 93.75 180 ALA A N 1
ATOM 1437 C CA . ALA A 1 180 ? -7.211 7.344 -2.004 1 93.75 180 ALA A CA 1
ATOM 1438 C C . ALA A 1 180 ? -7.812 5.957 -2.219 1 93.75 180 ALA A C 1
ATOM 1440 O O . ALA A 1 180 ? -7.508 5.289 -3.209 1 93.75 180 ALA A O 1
ATOM 1441 N N . LEU A 1 181 ? -8.617 5.574 -1.308 1 95.19 181 LEU A N 1
ATOM 1442 C CA . LEU A 1 181 ? -9.273 4.277 -1.43 1 95.19 181 LEU A CA 1
ATOM 1443 C C . LEU A 1 181 ? -10.164 4.238 -2.664 1 95.19 181 LEU A C 1
ATOM 1445 O O . LEU A 1 181 ? -10.188 3.24 -3.391 1 95.19 181 LEU A O 1
ATOM 1449 N N . LEU A 1 182 ? -10.82 5.316 -2.912 1 95.5 182 LEU A N 1
ATOM 1450 C CA . LEU A 1 182 ? -11.734 5.391 -4.047 1 95.5 182 LEU A CA 1
ATOM 1451 C C . LEU A 1 182 ? -10.977 5.359 -5.367 1 95.5 182 LEU A C 1
ATOM 1453 O O . LEU A 1 182 ? -11.336 4.617 -6.281 1 95.5 182 LEU A O 1
ATOM 1457 N N . ILE A 1 183 ? -9.945 6.078 -5.426 1 93.31 183 ILE A N 1
ATOM 1458 C CA . ILE A 1 183 ? -9.141 6.117 -6.641 1 93.31 183 ILE A CA 1
ATOM 1459 C C . ILE A 1 183 ? -8.508 4.75 -6.887 1 93.31 183 ILE A C 1
ATOM 1461 O O . ILE A 1 183 ? -8.516 4.25 -8.016 1 93.31 183 ILE A O 1
ATOM 1465 N N . ALA A 1 184 ? -7.988 4.188 -5.848 1 91.75 184 ALA A N 1
ATOM 1466 C CA . ALA A 1 184 ? -7.387 2.861 -5.973 1 91.75 184 ALA A CA 1
ATOM 1467 C C . ALA A 1 184 ? -8.414 1.835 -6.434 1 91.75 184 ALA A C 1
ATOM 1469 O O . ALA A 1 184 ? -8.109 0.961 -7.25 1 91.75 184 ALA A O 1
ATOM 1470 N N . SER A 1 185 ? -9.594 1.954 -5.895 1 92.56 185 SER A N 1
ATOM 1471 C CA . SER A 1 185 ? -10.641 1.012 -6.27 1 92.56 185 SER A CA 1
ATOM 1472 C C . SER A 1 185 ? -11.055 1.189 -7.727 1 92.56 185 SER A C 1
ATOM 1474 O O . SER A 1 185 ? -11.25 0.208 -8.445 1 92.56 185 SER A O 1
ATOM 1476 N N . VAL A 1 186 ? -11.125 2.375 -8.148 1 90.81 186 VAL A N 1
ATOM 1477 C CA . VAL A 1 186 ? -11.492 2.646 -9.539 1 90.81 186 VAL A CA 1
ATOM 1478 C C . VAL A 1 186 ? -10.391 2.145 -10.469 1 90.81 186 VAL A C 1
ATOM 1480 O O . VAL A 1 186 ? -10.672 1.529 -11.5 1 90.81 186 VAL A O 1
ATOM 1483 N N . CYS A 1 187 ? -9.172 2.301 -10.062 1 87.69 187 CYS A N 1
ATOM 1484 C CA . CYS A 1 187 ? -8.047 1.841 -10.875 1 87.69 187 CYS A CA 1
ATOM 1485 C C . CYS A 1 187 ? -8 0.318 -10.922 1 87.69 187 CYS A C 1
ATOM 1487 O O . CYS A 1 187 ? -7.719 -0.264 -11.977 1 87.69 187 CYS A O 1
ATOM 1489 N N . SER A 1 188 ? -8.305 -0.242 -9.812 1 85.81 188 SER A N 1
ATOM 1490 C CA . SER A 1 188 ? -8.234 -1.698 -9.742 1 85.81 188 SER A CA 1
ATOM 1491 C C . SER A 1 188 ? -9.359 -2.344 -10.539 1 85.81 188 SER A C 1
ATOM 1493 O O . SER A 1 188 ? -9.164 -3.385 -11.164 1 85.81 188 SER A O 1
ATOM 1495 N N . ILE A 1 189 ? -10.492 -1.79 -10.523 1 83.25 189 ILE A N 1
ATOM 1496 C CA . ILE A 1 189 ? -11.641 -2.371 -11.219 1 83.25 189 ILE A CA 1
ATOM 1497 C C . ILE A 1 189 ? -11.453 -2.238 -12.727 1 83.25 189 ILE A C 1
ATOM 1499 O O . ILE A 1 189 ? -11.914 -3.088 -13.492 1 83.25 189 ILE A O 1
ATOM 1503 N N . THR A 1 190 ? -10.742 -1.259 -13.102 1 79.88 190 THR A N 1
ATOM 1504 C CA . THR A 1 190 ? -10.508 -1.068 -14.531 1 79.88 190 THR A CA 1
ATOM 1505 C C . THR A 1 190 ? -9.438 -2.031 -15.039 1 79.88 190 THR A C 1
ATOM 1507 O O . THR A 1 190 ? -9.336 -2.279 -16.25 1 79.88 190 THR A O 1
ATOM 1510 N N . GLN A 1 191 ? -8.758 -2.57 -14.016 1 74.81 191 GLN A N 1
ATOM 1511 C CA . GLN A 1 191 ? -7.754 -3.562 -14.391 1 74.81 191 GLN A CA 1
ATOM 1512 C C . GLN A 1 191 ? -8.328 -4.973 -14.344 1 74.81 191 GLN A C 1
ATOM 1514 O O . GLN A 1 191 ? -9.148 -5.289 -13.477 1 74.81 191 GLN A O 1
ATOM 1519 N N . LEU A 1 192 ? -8.125 -5.727 -15.219 1 60.47 192 LEU A N 1
ATOM 1520 C CA . LEU A 1 192 ? -8.703 -7.051 -15.406 1 60.47 192 LEU A CA 1
ATOM 1521 C C . LEU A 1 192 ? -8.406 -7.949 -14.211 1 60.47 192 LEU A C 1
ATOM 1523 O O . LEU A 1 192 ? -9.219 -8.812 -13.859 1 60.47 192 LEU A O 1
ATOM 1527 N N . GLU A 1 193 ? -7.27 -7.609 -13.609 1 57.25 193 GLU A N 1
ATOM 1528 C CA . GLU A 1 193 ? -6.816 -8.508 -12.555 1 57.25 193 GLU A CA 1
ATOM 1529 C C . GLU A 1 193 ? -7.695 -8.383 -11.312 1 57.25 193 GLU A C 1
ATOM 1531 O O . GLU A 1 193 ? -7.781 -9.312 -10.508 1 57.25 193 GLU A O 1
ATOM 1536 N N . ALA A 1 194 ? -8.375 -7.207 -11.25 1 54.25 194 ALA A N 1
ATOM 1537 C CA . ALA A 1 194 ? -9.281 -7.02 -10.117 1 54.25 194 ALA A CA 1
ATOM 1538 C C . ALA A 1 194 ? -10.391 -8.062 -10.125 1 54.25 194 ALA A C 1
ATOM 1540 O O . ALA A 1 194 ? -10.977 -8.367 -9.078 1 54.25 194 ALA A O 1
ATOM 1541 N N . TYR A 1 195 ? -10.391 -8.688 -11.219 1 54.94 195 TYR A N 1
ATOM 1542 C CA . TYR A 1 195 ? -11.562 -9.547 -11.375 1 54.94 195 TYR A CA 1
ATOM 1543 C C . TYR A 1 195 ? -11.18 -11.016 -11.211 1 54.94 195 TYR A C 1
ATOM 1545 O O . TYR A 1 195 ? -12.023 -11.898 -11.367 1 54.94 195 TYR A O 1
ATOM 1553 N N . GLU A 1 196 ? -9.992 -11.141 -10.852 1 63.38 196 GLU A N 1
ATOM 1554 C CA . GLU A 1 196 ? -9.602 -12.539 -10.688 1 63.38 196 GLU A CA 1
ATOM 1555 C C . GLU A 1 196 ? -10.188 -13.133 -9.406 1 63.38 196 GLU A C 1
ATOM 1557 O O . GLU A 1 196 ? -10.406 -14.344 -9.328 1 63.38 196 GLU A O 1
ATOM 1562 N N . SER A 1 197 ? -10.562 -12.297 -8.508 1 75.69 197 SER A N 1
ATOM 1563 C CA . SER A 1 197 ? -11.148 -12.781 -7.258 1 75.69 197 SER A CA 1
ATOM 1564 C C . SER A 1 197 ? -12.43 -12.023 -6.914 1 75.69 197 SER A C 1
ATOM 1566 O O . SER A 1 197 ? -12.469 -10.789 -7.004 1 75.69 197 SER A O 1
ATOM 1568 N N . SER A 1 198 ? -13.523 -12.797 -6.734 1 80.69 198 SER A N 1
ATOM 1569 C CA . SER A 1 198 ? -14.797 -12.203 -6.355 1 80.69 198 SER A CA 1
ATOM 1570 C C . SER A 1 198 ? -14.68 -11.445 -5.035 1 80.69 198 SER A C 1
ATOM 1572 O O . SER A 1 198 ? -15.336 -10.414 -4.848 1 80.69 198 SER A O 1
ATOM 1574 N N . MET A 1 199 ? -13.867 -11.93 -4.188 1 84.12 199 MET A N 1
ATOM 1575 C CA . MET A 1 199 ? -13.703 -11.273 -2.896 1 84.12 199 MET A CA 1
ATOM 1576 C C . MET A 1 199 ? -13.039 -9.914 -3.062 1 84.12 199 MET A C 1
ATOM 1578 O O . MET A 1 199 ? -13.445 -8.938 -2.43 1 84.12 199 MET A O 1
ATOM 1582 N N . THR A 1 200 ? -12.07 -9.883 -3.922 1 84.88 200 THR A N 1
ATOM 1583 C CA . THR A 1 200 ? -11.391 -8.617 -4.156 1 84.88 200 THR A CA 1
ATOM 1584 C C . THR A 1 200 ? -12.344 -7.598 -4.773 1 84.88 200 THR A C 1
ATOM 1586 O O . THR A 1 200 ? -12.32 -6.418 -4.414 1 84.88 200 THR A O 1
ATOM 1589 N N . TRP A 1 201 ? -13.211 -8.117 -5.578 1 85.62 201 TRP A N 1
ATOM 1590 C CA . TRP A 1 201 ? -14.164 -7.23 -6.234 1 85.62 201 TRP A CA 1
ATOM 1591 C C . TRP A 1 201 ? -15.117 -6.602 -5.223 1 85.62 201 TRP A C 1
ATOM 1593 O O . TRP A 1 201 ? -15.328 -5.387 -5.234 1 85.62 201 TRP A O 1
ATOM 1603 N N . ILE A 1 202 ? -15.711 -7.379 -4.375 1 89.06 202 ILE A N 1
ATOM 1604 C CA . ILE A 1 202 ? -16.688 -6.863 -3.418 1 89.06 202 ILE A CA 1
ATOM 1605 C C . ILE A 1 202 ? -15.977 -5.949 -2.414 1 89.06 202 ILE A C 1
ATOM 1607 O O . ILE A 1 202 ? -16.562 -4.965 -1.955 1 89.06 202 ILE A O 1
ATOM 1611 N N . LEU A 1 203 ? -14.734 -6.258 -2.066 1 91.62 203 LEU A N 1
ATOM 1612 C CA . LEU A 1 203 ? -14 -5.422 -1.121 1 91.62 203 LEU A CA 1
ATOM 1613 C C . LEU A 1 203 ? -13.688 -4.059 -1.729 1 91.62 203 LEU A C 1
ATOM 1615 O O . LEU A 1 203 ? -13.68 -3.047 -1.023 1 91.62 203 LEU A O 1
ATOM 1619 N N . LEU A 1 204 ? -13.453 -4.055 -3.004 1 91.75 204 LEU A N 1
ATOM 1620 C CA . LEU A 1 204 ? -13.164 -2.809 -3.705 1 91.75 204 LEU A CA 1
ATOM 1621 C C . LEU A 1 204 ? -14.391 -1.897 -3.709 1 91.75 204 LEU A C 1
ATOM 1623 O O . LEU A 1 204 ? -14.273 -0.691 -3.936 1 91.75 204 LEU A O 1
ATOM 1627 N N . LEU A 1 205 ? -15.531 -2.492 -3.422 1 92.5 205 LEU A N 1
ATOM 1628 C CA . LEU A 1 205 ? -16.766 -1.711 -3.379 1 92.5 205 LEU A CA 1
ATOM 1629 C C . LEU A 1 205 ? -17.094 -1.306 -1.949 1 92.5 205 LEU A C 1
ATOM 1631 O O . LEU A 1 205 ? -17.344 -0.128 -1.674 1 92.5 205 LEU A O 1
ATOM 1635 N N . VAL A 1 206 ? -16.984 -2.191 -1.078 1 94.06 206 VAL A N 1
ATOM 1636 C CA . VAL A 1 206 ? -17.5 -2.023 0.274 1 94.06 206 VAL A CA 1
ATOM 1637 C C . VAL A 1 206 ? -16.547 -1.157 1.093 1 94.06 206 VAL A C 1
ATOM 1639 O O . VAL A 1 206 ? -16.984 -0.275 1.837 1 94.06 206 VAL A O 1
ATOM 1642 N N . ILE A 1 207 ? -15.297 -1.285 0.928 1 95.25 207 ILE A N 1
ATOM 1643 C CA . ILE A 1 207 ? -14.328 -0.626 1.794 1 95.25 207 ILE A CA 1
ATOM 1644 C C . ILE A 1 207 ? -14.305 0.872 1.502 1 95.25 207 ILE A C 1
ATOM 1646 O O . ILE A 1 207 ? -14.375 1.691 2.422 1 95.25 207 ILE A O 1
ATOM 1650 N N . PRO A 1 208 ? -14.219 1.241 0.24 1 95.75 208 PRO A N 1
ATOM 1651 C CA . PRO A 1 208 ? -14.281 2.686 0.002 1 95.75 208 PRO A CA 1
ATOM 1652 C C . PRO A 1 208 ? -15.617 3.297 0.42 1 95.75 208 PRO A C 1
ATOM 1654 O O . PRO A 1 208 ? -15.656 4.445 0.875 1 95.75 208 PRO A O 1
ATOM 1657 N N . LEU A 1 209 ? -16.656 2.559 0.3 1 96 209 LEU A N 1
ATOM 1658 C CA . LEU A 1 209 ? -17.953 3.061 0.72 1 96 209 LEU A CA 1
ATOM 1659 C C . LEU A 1 209 ? -17.984 3.307 2.225 1 96 209 LEU A C 1
ATOM 1661 O O . LEU A 1 209 ? -18.484 4.336 2.68 1 96 209 LEU A O 1
ATOM 1665 N N . TYR A 1 210 ? -17.5 2.367 2.939 1 96.12 210 TYR A N 1
ATOM 1666 C CA . TYR A 1 210 ? -17.391 2.527 4.387 1 96.12 210 TYR A CA 1
ATOM 1667 C C . TYR A 1 210 ? -16.625 3.801 4.738 1 96.12 210 TYR A C 1
ATOM 1669 O O . TYR A 1 210 ? -17.078 4.582 5.586 1 96.12 210 TYR A O 1
ATOM 1677 N N . SER A 1 211 ? -15.555 4.004 4.102 1 95.81 211 SER A N 1
ATOM 1678 C CA . SER A 1 211 ? -14.703 5.141 4.434 1 95.81 211 SER A CA 1
ATOM 1679 C C . SER A 1 211 ? -15.367 6.461 4.047 1 95.81 211 SER A C 1
ATOM 1681 O O . SER A 1 211 ? -15.258 7.449 4.773 1 95.81 211 SER A O 1
ATOM 1683 N N . VAL A 1 212 ? -16.031 6.469 2.945 1 95.62 212 VAL A N 1
ATOM 1684 C CA . VAL A 1 212 ? -16.719 7.676 2.502 1 95.62 212 VAL A CA 1
ATOM 1685 C C . VAL A 1 212 ? -17.859 8.008 3.467 1 95.62 212 VAL A C 1
ATOM 1687 O O . VAL A 1 212 ? -18.094 9.172 3.783 1 95.62 212 VAL A O 1
ATOM 1690 N N . LEU A 1 213 ? -18.531 6.996 3.9 1 94.88 213 LEU A N 1
ATOM 1691 C CA . LEU A 1 213 ? -19.609 7.199 4.863 1 94.88 213 LEU A CA 1
ATOM 1692 C C . LEU A 1 213 ? -19.078 7.805 6.156 1 94.88 213 LEU A C 1
ATOM 1694 O O . LEU A 1 213 ? -19.703 8.695 6.738 1 94.88 213 LEU A O 1
ATOM 1698 N N . ALA A 1 214 ? -17.938 7.344 6.516 1 94 214 ALA A N 1
ATOM 1699 C CA . ALA A 1 214 ? -17.312 7.863 7.727 1 94 214 ALA A CA 1
ATOM 1700 C C . ALA A 1 214 ? -17.016 9.352 7.594 1 94 214 ALA A C 1
ATOM 1702 O O . ALA A 1 214 ? -17.312 10.141 8.492 1 94 214 ALA A O 1
ATOM 1703 N N . VAL A 1 215 ? -16.516 9.734 6.48 1 93.06 215 VAL A N 1
ATOM 1704 C CA . VAL A 1 215 ? -16.172 11.133 6.234 1 93.06 215 VAL A CA 1
ATOM 1705 C C . VAL A 1 215 ? -17.438 11.969 6.125 1 93.06 215 VAL A C 1
ATOM 1707 O O . VAL A 1 215 ? -17.5 13.078 6.672 1 93.06 215 VAL A O 1
ATOM 1710 N N . PHE A 1 216 ? -18.359 11.422 5.488 1 91.94 216 PHE A N 1
ATOM 1711 C CA . PHE A 1 216 ? -19.609 12.133 5.273 1 91.94 216 PHE A CA 1
ATOM 1712 C C . PHE A 1 216 ? -20.328 12.398 6.598 1 91.94 216 PHE A C 1
ATOM 1714 O O . PHE A 1 216 ? -20.797 13.508 6.84 1 91.94 216 PHE A O 1
ATOM 1721 N N . VAL A 1 217 ? -20.391 11.422 7.438 1 91.38 217 VAL A N 1
ATOM 1722 C CA . VAL A 1 217 ? -21.047 11.547 8.734 1 91.38 217 VAL A CA 1
ATOM 1723 C C . VAL A 1 217 ? -20.359 12.617 9.57 1 91.38 217 VAL A C 1
ATOM 1725 O O . VAL A 1 217 ? -21.016 13.469 10.164 1 91.38 217 VAL A O 1
ATOM 1728 N N . LEU A 1 218 ? -19.109 12.648 9.547 1 90.44 218 LEU A N 1
ATOM 1729 C CA . LEU A 1 218 ? -18.359 13.625 10.336 1 90.44 218 LEU A CA 1
ATOM 1730 C C . LEU A 1 218 ? -18.484 15.016 9.742 1 90.44 218 LEU A C 1
ATOM 1732 O O . LEU A 1 218 ? -18.578 16 10.469 1 90.44 218 LEU A O 1
ATOM 1736 N N . HIS A 1 219 ? -18.453 15.086 8.469 1 88.62 219 HIS A N 1
ATOM 1737 C CA . HIS A 1 219 ? -18.594 16.375 7.801 1 88.62 219 HIS A CA 1
ATOM 1738 C C . HIS A 1 219 ? -19.953 17.016 8.117 1 88.62 219 HIS A C 1
ATOM 1740 O O . HIS A 1 219 ? -20.016 18.219 8.375 1 88.62 219 HIS A O 1
ATOM 1746 N N . LEU A 1 220 ? -20.969 16.281 8.133 1 85.75 220 LEU A N 1
ATOM 1747 C CA . LEU A 1 220 ? -22.297 16.812 8.43 1 85.75 220 LEU A CA 1
ATOM 1748 C C . LEU A 1 220 ? -22.391 17.234 9.891 1 85.75 220 LEU A C 1
ATOM 1750 O O . LEU A 1 220 ? -23.062 18.219 10.211 1 85.75 220 LEU A O 1
ATOM 1754 N N . ALA A 1 221 ? -21.703 16.531 10.703 1 83.94 221 ALA A N 1
ATOM 1755 C CA . ALA A 1 221 ? -21.75 16.859 12.125 1 83.94 221 ALA A CA 1
ATOM 1756 C C . ALA A 1 221 ? -20.922 18.094 12.43 1 83.94 221 ALA A C 1
ATOM 1758 O O . ALA A 1 221 ? -21.266 18.875 13.312 1 83.94 221 ALA A O 1
ATOM 1759 N N . ALA A 1 222 ? -19.844 18.328 11.711 1 78.88 222 ALA A N 1
ATOM 1760 C CA . ALA A 1 222 ? -18.906 19.422 12.008 1 78.88 222 ALA A CA 1
ATOM 1761 C C . ALA A 1 222 ? -19.141 20.609 11.086 1 78.88 222 ALA A C 1
ATOM 1763 O O . ALA A 1 222 ? -18.297 21.5 10.992 1 78.88 222 ALA A O 1
ATOM 1764 N N . TRP A 1 223 ? -20.188 20.672 10.445 1 72.75 223 TRP A N 1
ATOM 1765 C CA . TRP A 1 223 ? -20.422 21.703 9.43 1 72.75 223 TRP A CA 1
ATOM 1766 C C . TRP A 1 223 ? -20.328 23.094 10.039 1 72.75 223 TRP A C 1
ATOM 1768 O O . TRP A 1 223 ? -19.844 24.031 9.383 1 72.75 223 TRP A O 1
ATOM 1778 N N . GLU A 1 224 ? -20.641 23.188 11.258 1 65.12 224 GLU A N 1
ATOM 1779 C CA . GLU A 1 224 ? -20.656 24.5 11.875 1 65.12 224 GLU A CA 1
ATOM 1780 C C . GLU A 1 224 ? -19.25 24.922 12.305 1 65.12 224 GLU A C 1
ATOM 1782 O O . GLU A 1 224 ? -18.953 26.109 12.422 1 65.12 224 GLU A O 1
ATOM 1787 N N . LEU A 1 225 ? -18.422 23.969 12.43 1 63.31 225 LEU A N 1
ATOM 1788 C CA . LEU A 1 225 ? -17.094 24.219 12.977 1 63.31 225 LEU A CA 1
ATOM 1789 C C . LEU A 1 225 ? -16.078 24.422 11.859 1 63.31 225 LEU A C 1
ATOM 1791 O O . LEU A 1 225 ? -14.992 24.953 12.094 1 63.31 225 LEU A O 1
ATOM 1795 N N . LEU A 1 226 ? -16.531 24.094 10.711 1 60 226 LEU A N 1
ATOM 1796 C CA . LEU A 1 226 ? -15.531 24 9.656 1 60 226 LEU A CA 1
ATOM 1797 C C . LEU A 1 226 ? -15.406 25.328 8.906 1 60 226 LEU A C 1
ATOM 1799 O O . LEU A 1 226 ? -16.406 25.938 8.547 1 60 226 LEU A O 1
ATOM 1803 N N . GLN A 1 227 ? -14.094 25.875 9.117 1 61.47 227 GLN A N 1
ATOM 1804 C CA . GLN A 1 227 ? -13.742 27.031 8.289 1 61.47 227 GLN A CA 1
ATOM 1805 C C . GLN A 1 227 ? -13.383 26.594 6.875 1 61.47 227 GLN A C 1
ATOM 1807 O O . GLN A 1 227 ? -13.148 25.406 6.617 1 61.47 227 GLN A O 1
ATOM 1812 N N . ARG A 1 228 ? -13.461 27.469 5.785 1 62.97 228 ARG A N 1
ATOM 1813 C CA . ARG A 1 228 ? -13.125 27.234 4.387 1 62.97 228 ARG A CA 1
ATOM 1814 C C . ARG A 1 228 ? -14.062 26.203 3.766 1 62.97 228 ARG A C 1
ATOM 1816 O O . ARG A 1 228 ? -13.617 25.203 3.215 1 62.97 228 ARG A O 1
ATOM 1823 N N . TYR A 1 229 ? -15.195 26.406 3.781 1 69.44 229 TYR A N 1
ATOM 1824 C CA . TYR A 1 229 ? -16.266 25.484 3.42 1 69.44 229 TYR A CA 1
ATOM 1825 C C . TYR A 1 229 ? -16.219 25.141 1.938 1 69.44 229 TYR A C 1
ATOM 1827 O O . TYR A 1 229 ? -16.594 24.031 1.538 1 69.44 229 TYR A O 1
ATOM 1835 N N . LYS A 1 230 ? -15.516 26 1.18 1 73 230 LYS A N 1
ATOM 1836 C CA . LYS A 1 230 ? -15.547 25.766 -0.26 1 73 230 LYS A CA 1
ATOM 1837 C C . LYS A 1 230 ? -14.672 24.562 -0.635 1 73 230 LYS A C 1
ATOM 1839 O O . LYS A 1 230 ? -15.055 23.75 -1.472 1 73 230 LYS A O 1
ATOM 1844 N N . GLY A 1 231 ? -13.555 24.516 -0.035 1 76.06 231 GLY A N 1
ATOM 1845 C CA . GLY A 1 231 ? -12.664 23.406 -0.331 1 76.06 231 GLY A CA 1
ATOM 1846 C C . GLY A 1 231 ? -13.203 22.062 0.136 1 76.06 231 GLY A C 1
ATOM 1847 O O . GLY A 1 231 ? -13.047 21.062 -0.554 1 76.06 231 GLY A O 1
ATOM 1848 N N . ARG A 1 232 ? -13.914 22.109 1.126 1 80.5 232 ARG A N 1
ATOM 1849 C CA . ARG A 1 232 ? -14.43 20.859 1.693 1 80.5 232 ARG A CA 1
ATOM 1850 C C . ARG A 1 232 ? -15.617 20.344 0.888 1 80.5 232 ARG A C 1
ATOM 1852 O O . ARG A 1 232 ? -15.789 19.141 0.727 1 80.5 232 ARG A O 1
ATOM 1859 N N . VAL A 1 233 ? -16.375 21.281 0.42 1 81.75 233 VAL A N 1
ATOM 1860 C CA . VAL A 1 233 ? -17.5 20.891 -0.407 1 81.75 233 VAL A CA 1
ATOM 1861 C C . VAL A 1 233 ? -17.016 20.312 -1.724 1 81.75 233 VAL A C 1
ATOM 1863 O O . VAL A 1 233 ? -17.594 19.344 -2.242 1 81.75 233 VAL A O 1
ATOM 1866 N N . LEU A 1 234 ? -15.922 20.859 -2.146 1 84.44 234 LEU A N 1
ATOM 1867 C CA . LEU A 1 234 ? -15.352 20.344 -3.381 1 84.44 234 LEU A CA 1
ATOM 1868 C C . LEU A 1 234 ? -14.867 18.906 -3.184 1 84.44 234 LEU A C 1
ATOM 1870 O O . LEU A 1 234 ? -15.078 18.047 -4.051 1 84.44 234 LEU A O 1
ATOM 1874 N N . VAL A 1 235 ? -14.266 18.641 -2.064 1 86.69 235 VAL A N 1
ATOM 1875 C CA . VAL A 1 235 ? -13.766 17.297 -1.784 1 86.69 235 VAL A CA 1
ATOM 1876 C C . VAL A 1 235 ? -14.938 16.328 -1.676 1 86.69 235 VAL A C 1
ATOM 1878 O O . VAL A 1 235 ? -14.867 15.195 -2.172 1 86.69 235 VAL A O 1
ATOM 1881 N N . LEU A 1 236 ? -15.977 16.75 -1.12 1 87.56 236 LEU A N 1
ATOM 1882 C CA . LEU A 1 236 ? -17.156 15.898 -0.987 1 87.56 236 LEU A CA 1
ATOM 1883 C C . LEU A 1 236 ? -17.766 15.609 -2.352 1 87.56 236 LEU A C 1
ATOM 1885 O O . LEU A 1 236 ? -18.234 14.492 -2.605 1 87.56 236 LEU A O 1
ATOM 1889 N N . LEU A 1 237 ? -17.719 16.609 -3.178 1 88.62 237 LEU A N 1
ATOM 1890 C CA . LEU A 1 237 ? -18.25 16.422 -4.52 1 88.62 237 LEU A CA 1
ATOM 1891 C C . LEU A 1 237 ? -17.406 15.438 -5.316 1 88.62 237 LEU A C 1
ATOM 1893 O O . LEU A 1 237 ? -17.953 14.602 -6.051 1 88.62 237 LEU A O 1
ATOM 1897 N N . ILE A 1 238 ? -16.172 15.562 -5.148 1 90.88 238 ILE A N 1
ATOM 1898 C CA . ILE A 1 238 ? -15.289 14.648 -5.852 1 90.88 238 ILE A CA 1
ATOM 1899 C C . ILE A 1 238 ? -15.5 13.227 -5.344 1 90.88 238 ILE A C 1
ATOM 1901 O O . ILE A 1 238 ? -15.539 12.281 -6.133 1 90.88 238 ILE A O 1
ATOM 1905 N N . MET A 1 239 ? -15.617 13.078 -4.07 1 93.31 239 MET A N 1
ATOM 1906 C CA . MET A 1 239 ? -15.852 11.766 -3.488 1 93.31 239 MET A CA 1
ATOM 1907 C C . MET A 1 239 ? -17.172 11.172 -3.982 1 93.31 239 MET A C 1
ATOM 1909 O O . MET A 1 239 ? -17.234 9.984 -4.309 1 93.31 239 MET A O 1
ATOM 1913 N N . ASP A 1 240 ? -18.094 12.031 -4.09 1 91.75 240 ASP A N 1
ATOM 1914 C CA . ASP A 1 240 ? -19.406 11.578 -4.559 1 91.75 240 ASP A CA 1
ATOM 1915 C C . ASP A 1 240 ? -19.344 11.156 -6.023 1 91.75 240 ASP A C 1
ATOM 1917 O O . ASP A 1 240 ? -19.906 10.125 -6.402 1 91.75 240 ASP A O 1
ATOM 1921 N N . ALA A 1 241 ? -18.719 11.93 -6.793 1 92.75 241 ALA A N 1
ATOM 1922 C CA . ALA A 1 241 ? -18.562 11.594 -8.203 1 92.75 241 ALA A CA 1
ATOM 1923 C C . ALA A 1 241 ? -17.844 10.258 -8.367 1 92.75 241 ALA A C 1
ATOM 1925 O O . ALA A 1 241 ? -18.203 9.445 -9.219 1 92.75 241 ALA A O 1
ATOM 1926 N N . MET A 1 242 ? -16.906 10.062 -7.539 1 94.62 242 MET A N 1
ATOM 1927 C CA . MET A 1 242 ? -16.125 8.828 -7.637 1 94.62 242 MET A CA 1
ATOM 1928 C C . MET A 1 242 ? -16.953 7.625 -7.203 1 94.62 242 MET A C 1
ATOM 1930 O O . MET A 1 242 ? -16.812 6.531 -7.75 1 94.62 242 MET A O 1
ATOM 1934 N N . VAL A 1 243 ? -17.75 7.824 -6.238 1 94.12 243 VAL A N 1
ATOM 1935 C CA . VAL A 1 243 ? -18.625 6.738 -5.805 1 94.12 243 VAL A CA 1
ATOM 1936 C C . VAL A 1 243 ? -19.594 6.379 -6.926 1 94.12 243 VAL A C 1
ATOM 1938 O O . VAL A 1 243 ? -19.891 5.199 -7.152 1 94.12 243 VAL A O 1
ATOM 1941 N N . ILE A 1 244 ? -20.031 7.367 -7.613 1 92.62 244 ILE A N 1
ATOM 1942 C CA . ILE A 1 244 ? -20.953 7.137 -8.734 1 92.62 244 ILE A CA 1
ATOM 1943 C C . ILE A 1 244 ? -20.234 6.371 -9.836 1 92.62 244 ILE A C 1
ATOM 1945 O O . ILE A 1 244 ? -20.781 5.441 -10.422 1 92.62 244 ILE A O 1
ATOM 1949 N N . VAL A 1 245 ? -19.062 6.734 -10.07 1 92.56 245 VAL A N 1
ATOM 1950 C CA . VAL A 1 245 ? -18.281 6.051 -11.094 1 92.56 245 VAL A CA 1
ATOM 1951 C C . VAL A 1 245 ? -18.047 4.598 -10.688 1 92.56 245 VAL A C 1
ATOM 1953 O O . VAL A 1 245 ? -18.188 3.688 -11.508 1 92.56 245 VAL A O 1
ATOM 1956 N N . LEU A 1 246 ? -17.719 4.445 -9.461 1 92.69 246 LEU A N 1
ATOM 1957 C CA . LEU A 1 246 ? -17.484 3.094 -8.961 1 92.69 246 LEU A CA 1
ATOM 1958 C C . LEU A 1 246 ? -18.75 2.25 -9.07 1 92.69 246 LEU A C 1
ATOM 1960 O O . LEU A 1 246 ? -18.688 1.081 -9.461 1 92.69 246 LEU A O 1
ATOM 1964 N N . ALA A 1 247 ? -19.859 2.828 -8.727 1 91.81 247 ALA A N 1
ATOM 1965 C CA . ALA A 1 247 ? -21.141 2.129 -8.82 1 91.81 247 ALA A CA 1
ATOM 1966 C C . ALA A 1 247 ? -21.484 1.804 -10.273 1 91.81 247 ALA A C 1
ATOM 1968 O O . ALA A 1 247 ? -21.969 0.708 -10.57 1 91.81 247 ALA A O 1
ATOM 1969 N N . ALA A 1 248 ? -21.203 2.678 -11.117 1 89.81 248 ALA A N 1
ATOM 1970 C CA . ALA A 1 248 ? -21.484 2.465 -12.531 1 89.81 248 ALA A CA 1
ATOM 1971 C C . ALA A 1 248 ? -20.578 1.381 -13.117 1 89.81 248 ALA A C 1
ATOM 1973 O O . ALA A 1 248 ? -21.047 0.48 -13.812 1 89.81 248 ALA A O 1
ATOM 1974 N N . LEU A 1 249 ? -19.344 1.432 -12.789 1 87.56 249 LEU A N 1
ATOM 1975 C CA . LEU A 1 249 ? -18.391 0.454 -13.312 1 87.56 249 LEU A CA 1
ATOM 1976 C C . LEU A 1 249 ? -18.703 -0.94 -12.773 1 87.56 249 LEU A C 1
ATOM 1978 O O . LEU A 1 249 ? -18.578 -1.931 -13.5 1 87.56 249 LEU A O 1
ATOM 1982 N N . SER A 1 250 ? -19.031 -0.931 -11.531 1 86.06 250 SER A N 1
ATOM 1983 C CA . SER A 1 250 ? -19.328 -2.227 -10.93 1 86.06 250 SER A CA 1
ATOM 1984 C C . SER A 1 250 ? -20.625 -2.811 -11.477 1 86.06 250 SER A C 1
ATOM 1986 O O . SER A 1 250 ? -20.75 -4.027 -11.617 1 86.06 250 SER A O 1
ATOM 1988 N N . SER A 1 251 ? -21.594 -1.983 -11.805 1 82.69 251 SER A N 1
ATOM 1989 C CA . SER A 1 251 ? -22.859 -2.457 -12.336 1 82.69 251 SER A CA 1
ATOM 1990 C C . SER A 1 251 ? -22.703 -2.965 -13.766 1 82.69 251 SER A C 1
ATOM 1992 O O . SER A 1 251 ? -23.344 -3.939 -14.164 1 82.69 251 SER A O 1
ATOM 1994 N N . VAL A 1 252 ? -21.875 -2.367 -14.461 1 76.81 252 VAL A N 1
ATOM 1995 C CA . VAL A 1 252 ? -21.641 -2.797 -15.836 1 76.81 252 VAL A CA 1
ATOM 1996 C C . VAL A 1 252 ? -20.953 -4.168 -15.844 1 76.81 252 VAL A C 1
ATOM 1998 O O . VAL A 1 252 ? -21.328 -5.047 -16.625 1 76.81 252 VAL A O 1
ATOM 2001 N N . ARG A 1 253 ? -20.141 -4.301 -15.023 1 69.56 253 ARG A N 1
ATOM 2002 C CA . ARG A 1 253 ? -19.406 -5.566 -14.961 1 69.56 253 ARG A CA 1
ATOM 2003 C C . ARG A 1 253 ? -20.312 -6.684 -14.438 1 69.56 253 ARG A C 1
ATOM 2005 O O . ARG A 1 253 ? -20.203 -7.828 -14.883 1 69.56 253 ARG A O 1
ATOM 2012 N N . TYR A 1 254 ? -21.016 -6.242 -13.461 1 71.38 254 TYR A N 1
ATOM 2013 C CA . TYR A 1 254 ? -21.969 -7.199 -12.898 1 71.38 254 TYR A CA 1
ATOM 2014 C C . TYR A 1 254 ? -22.922 -7.707 -13.969 1 71.38 254 TYR A C 1
ATOM 2016 O O . TYR A 1 254 ? -23.25 -8.898 -14.008 1 71.38 254 TYR A O 1
ATOM 2024 N N . ASN A 1 255 ? -23.25 -6.828 -14.789 1 68.38 255 ASN A N 1
ATOM 2025 C CA . ASN A 1 255 ? -24.219 -7.18 -15.82 1 68.38 255 ASN A CA 1
ATOM 2026 C C . ASN A 1 255 ? -23.547 -7.805 -17.031 1 68.38 255 ASN A C 1
ATOM 2028 O O . ASN A 1 255 ? -24.156 -8.594 -17.75 1 68.38 255 ASN A O 1
ATOM 2032 N N . ASP A 1 256 ? -22.359 -7.336 -17.312 1 59.41 256 ASP A N 1
ATOM 2033 C CA . ASP A 1 256 ? -21.656 -7.898 -18.469 1 59.41 256 ASP A CA 1
ATOM 2034 C C . ASP A 1 256 ? -21.141 -9.312 -18.156 1 59.41 256 ASP A C 1
ATOM 2036 O O . ASP A 1 256 ? -20.766 -10.047 -19.062 1 59.41 256 ASP A O 1
ATOM 2040 N N . GLY A 1 257 ? -20.703 -9.664 -17.047 1 53.59 257 GLY A N 1
ATOM 2041 C CA . GLY A 1 257 ? -20.281 -11.008 -16.703 1 53.59 257 GLY A CA 1
ATOM 2042 C C . GLY A 1 257 ? -21.203 -12.086 -17.219 1 53.59 257 GLY A C 1
ATOM 2043 O O . GLY A 1 257 ? -20.906 -13.273 -17.125 1 53.59 257 GLY A O 1
ATOM 2044 N N . GLY A 1 258 ? -22.469 -11.852 -17.375 1 43.53 258 GLY A N 1
ATOM 2045 C CA . GLY A 1 258 ? -23.141 -12.883 -18.141 1 43.53 258 GLY A CA 1
ATOM 2046 C C . GLY A 1 258 ? -22.453 -13.18 -19.469 1 43.53 258 GLY A C 1
ATOM 2047 O O . GLY A 1 258 ? -22.594 -14.273 -20 1 43.53 258 GLY A O 1
ATOM 2048 N N . SER A 1 259 ? -22.094 -12.266 -20.188 1 35.75 259 SER A N 1
ATOM 2049 C CA . SER A 1 259 ? -21.609 -12.516 -21.531 1 35.75 259 SER A CA 1
ATOM 2050 C C . SER A 1 259 ? -20.109 -12.742 -21.547 1 35.75 259 SER A C 1
ATOM 2052 O O . SER A 1 259 ? -19.344 -11.945 -20.984 1 35.75 259 SER A O 1
ATOM 2054 N N . GLY A 1 260 ? -19.375 -13.82 -21.844 1 39.16 260 GLY A N 1
ATOM 2055 C CA . GLY A 1 260 ? -18.125 -14.523 -22.141 1 39.16 260 GLY A CA 1
ATOM 2056 C C . GLY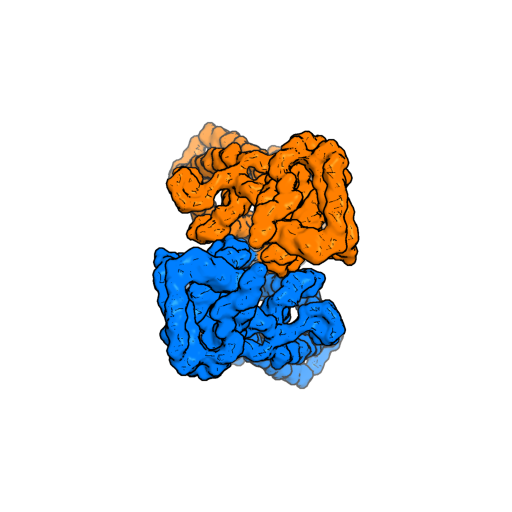 A 1 260 ? -16.984 -14.109 -21.25 1 39.16 260 GLY A C 1
ATOM 2057 O O . GLY A 1 260 ? -15.898 -14.703 -21.312 1 39.16 260 GLY A O 1
ATOM 2058 N N . TRP A 1 261 ? -16.719 -12.914 -21.156 1 36.34 261 TRP A N 1
ATOM 2059 C CA . TRP A 1 261 ? -15.453 -12.57 -20.531 1 36.34 261 TRP A CA 1
ATOM 2060 C C . TRP A 1 261 ? -15.453 -12.969 -19.047 1 36.34 261 TRP A C 1
ATOM 2062 O O . TRP A 1 261 ? -16.297 -12.5 -18.281 1 36.34 261 TRP A O 1
ATOM 2072 N N . GLY A 1 262 ? -15.211 -14.148 -18.703 1 39.62 262 GLY A N 1
ATOM 2073 C CA . GLY A 1 262 ? -14.875 -14.898 -17.5 1 39.62 262 GLY A CA 1
ATOM 2074 C C . GLY A 1 262 ? -15.234 -14.172 -16.219 1 39.62 262 GLY A C 1
ATOM 2075 O O . GLY A 1 262 ? -14.75 -14.516 -15.148 1 39.62 262 GLY A O 1
ATOM 2076 N N . VAL A 1 263 ? -15.352 -12.977 -16.281 1 44.25 263 VAL A N 1
ATOM 2077 C CA . VAL A 1 263 ? -15.75 -12.312 -15.039 1 44.25 263 VAL A CA 1
ATOM 2078 C C . VAL A 1 263 ? -16.906 -13.07 -14.398 1 44.25 263 VAL A C 1
ATOM 2080 O O . VAL A 1 263 ? -18.078 -12.844 -14.742 1 44.25 263 VAL A O 1
ATOM 2083 N N . LYS A 1 264 ? -16.938 -14.312 -14.648 1 47.47 264 LYS A N 1
ATOM 2084 C CA . LYS A 1 264 ? -17.969 -15.125 -13.992 1 47.47 264 LYS A CA 1
ATOM 2085 C C . LYS A 1 264 ? -18.516 -14.422 -12.758 1 47.47 264 LYS A C 1
ATOM 2087 O O . LYS A 1 264 ? -17.984 -13.383 -12.344 1 47.47 264 LYS A O 1
ATOM 2092 N N . ASP A 1 265 ? -18.812 -15.281 -11.445 1 50.59 265 ASP A N 1
ATOM 2093 C CA . ASP A 1 265 ? -19.703 -15.461 -10.305 1 50.59 265 ASP A CA 1
ATOM 2094 C C . ASP A 1 265 ? -19.312 -14.523 -9.156 1 50.59 265 ASP A C 1
ATOM 2096 O O . ASP A 1 265 ? -18.156 -14.484 -8.75 1 50.59 265 ASP A O 1
ATOM 2100 N N . VAL A 1 266 ? -20.016 -13.219 -9.273 1 63.16 266 VAL A N 1
ATOM 2101 C CA . VAL A 1 266 ? -20.125 -12.633 -7.941 1 63.16 266 VAL A CA 1
ATOM 2102 C C . VAL A 1 266 ? -20.016 -13.734 -6.887 1 63.16 266 VAL A C 1
ATOM 2104 O O . VAL A 1 266 ? -19.781 -13.445 -5.707 1 63.16 266 VAL A O 1
ATOM 2107 N N . ASP A 1 267 ? -20.094 -14.758 -7.566 1 72.62 267 ASP A N 1
ATOM 2108 C CA . ASP A 1 267 ? -19.953 -15.898 -6.664 1 72.62 267 ASP A CA 1
ATOM 2109 C C . ASP A 1 267 ? -18.5 -16.344 -6.566 1 72.62 267 ASP A C 1
ATOM 2111 O O . ASP A 1 267 ? -17.734 -16.219 -7.527 1 72.62 267 ASP A O 1
ATOM 2115 N N . PRO A 1 268 ? -18.203 -16.625 -5.461 1 75.5 268 PRO A N 1
ATOM 2116 C CA . PRO A 1 268 ? -16.812 -17.062 -5.273 1 75.5 268 PRO A CA 1
ATOM 2117 C C . PRO A 1 268 ? -16.422 -18.188 -6.227 1 75.5 268 PRO A C 1
ATOM 2119 O O . PRO A 1 268 ? -17.25 -19.047 -6.543 1 75.5 268 PRO A O 1
ATOM 2122 N N . SER A 1 269 ? -15.289 -18.016 -6.809 1 70.06 269 SER A N 1
ATOM 2123 C CA . SER A 1 269 ? -14.758 -19.062 -7.684 1 70.06 269 SER A CA 1
ATOM 2124 C C . SER A 1 269 ? -14.602 -20.375 -6.938 1 70.06 269 SER A C 1
ATOM 2126 O O . SER A 1 269 ? -14.648 -20.406 -5.707 1 70.06 269 SER A O 1
ATOM 2128 N N . TYR A 1 270 ? -14.531 -21.344 -7.688 1 64.75 270 TYR A N 1
ATOM 2129 C CA . TYR A 1 270 ? -14.375 -22.703 -7.164 1 64.75 270 TYR A CA 1
ATOM 2130 C C . TYR A 1 270 ? -13.18 -22.781 -6.227 1 64.75 270 TYR A C 1
ATOM 2132 O O . TYR A 1 270 ? -13.234 -23.484 -5.207 1 64.75 270 TYR A O 1
ATOM 2140 N N . GLU A 1 271 ? -12.188 -21.938 -6.477 1 69 271 GLU A N 1
ATOM 2141 C CA . GLU A 1 271 ? -10.961 -21.984 -5.688 1 69 271 GLU A CA 1
ATOM 2142 C C . GLU A 1 271 ? -11.102 -21.188 -4.398 1 69 271 GLU A C 1
ATOM 2144 O O . GLU A 1 271 ? -10.438 -21.484 -3.402 1 69 271 GLU A O 1
ATOM 2149 N N . GLU A 1 272 ? -12.031 -20.312 -4.457 1 76.88 272 GLU A N 1
ATOM 2150 C CA . GLU A 1 272 ? -12.172 -19.422 -3.305 1 76.88 272 GLU A CA 1
ATOM 2151 C C . GLU A 1 272 ? -13.281 -19.906 -2.369 1 76.88 272 GLU A C 1
ATOM 2153 O O . GLU A 1 272 ? -13.289 -19.562 -1.184 1 76.88 272 GLU A O 1
ATOM 2158 N N . SER A 1 273 ? -14.094 -20.734 -2.891 1 76.5 273 SER A N 1
ATOM 2159 C CA . SER A 1 273 ? -15.328 -21.094 -2.205 1 76.5 273 SER A CA 1
ATOM 2160 C C . SER A 1 273 ? -15.047 -21.844 -0.901 1 76.5 273 SER A C 1
ATOM 2162 O O . SER A 1 273 ? -15.695 -21.578 0.116 1 76.5 273 SER A O 1
ATOM 2164 N N . PRO A 1 274 ? -13.984 -22.641 -0.916 1 78.44 274 PRO A N 1
ATOM 2165 C CA . PRO A 1 274 ? -13.773 -23.359 0.346 1 78.44 274 PRO A CA 1
ATOM 2166 C C . PRO A 1 274 ? -13.352 -22.422 1.483 1 78.44 274 PRO A C 1
ATOM 2168 O O . PRO A 1 274 ? -13.617 -22.719 2.652 1 78.44 274 PRO A O 1
ATOM 2171 N N . CYS A 1 275 ? -12.719 -21.406 1.176 1 83.44 275 CYS A N 1
ATOM 2172 C CA . CYS A 1 275 ? -12.164 -20.531 2.211 1 83.44 275 CYS A CA 1
ATOM 2173 C C . CYS A 1 275 ? -13.18 -19.5 2.65 1 83.44 275 CYS A C 1
ATOM 2175 O O . CYS A 1 275 ? -13.031 -18.875 3.705 1 83.44 275 CYS A O 1
ATOM 2177 N N . LEU A 1 276 ? -14.141 -19.375 1.778 1 85.19 276 LEU A N 1
ATOM 2178 C CA . LEU A 1 276 ? -15.141 -18.359 2.082 1 85.19 276 LEU A CA 1
ATOM 2179 C C . LEU A 1 276 ? -16.391 -18.984 2.686 1 85.19 276 LEU A C 1
ATOM 2181 O O . LEU A 1 276 ? -16.844 -20.047 2.232 1 85.19 276 LEU A O 1
ATOM 2185 N N . LYS A 1 277 ? -16.844 -18.578 3.807 1 79.56 277 LYS A N 1
ATOM 2186 C CA . LYS A 1 277 ? -18.078 -19.078 4.418 1 79.56 277 LYS A CA 1
ATOM 2187 C C . LYS A 1 277 ? -19.297 -18.391 3.83 1 79.56 277 LYS A C 1
ATOM 2189 O O . LYS A 1 277 ? -20.359 -18.344 4.461 1 79.56 277 LYS A O 1
ATOM 2194 N N . VAL A 1 278 ? -19.062 -17.719 2.703 1 81.25 278 VAL A N 1
ATOM 2195 C CA . VAL A 1 278 ? -20.156 -17.016 2.064 1 81.25 278 VAL A CA 1
ATOM 2196 C C . VAL A 1 278 ? -20.422 -17.594 0.675 1 81.25 278 VAL A C 1
ATOM 2198 O O . VAL A 1 278 ? -19.484 -17.906 -0.053 1 81.25 278 VAL A O 1
ATOM 2201 N N . LYS A 1 279 ? -21.656 -17.828 0.347 1 75.44 279 LYS A N 1
ATOM 2202 C CA . LYS A 1 279 ? -22.031 -18.469 -0.916 1 75.44 279 LYS A CA 1
ATOM 2203 C C . LYS A 1 279 ? -22.078 -17.453 -2.051 1 75.44 279 LYS A C 1
ATOM 2205 O O . LYS A 1 279 ? -21.766 -17.781 -3.199 1 75.44 279 LYS A O 1
ATOM 2210 N N . SER A 1 280 ? -22.594 -16.25 -1.611 1 82.06 280 SER A N 1
ATOM 2211 C CA . SER A 1 280 ? -22.719 -15.25 -2.67 1 82.06 280 SER A CA 1
ATOM 2212 C C . SER A 1 280 ? -22.516 -13.844 -2.127 1 82.06 280 SER A C 1
ATOM 2214 O O . SER A 1 280 ? -22.859 -13.555 -0.977 1 82.06 280 SER A O 1
ATOM 2216 N N . PHE A 1 281 ? -21.906 -13.039 -3.021 1 86.69 281 PHE A N 1
ATOM 2217 C CA . PHE A 1 281 ? -21.703 -11.641 -2.662 1 86.69 281 PHE A CA 1
ATOM 2218 C C . PHE A 1 281 ? -22.75 -10.75 -3.318 1 86.69 281 PHE A C 1
ATOM 2220 O O . PHE A 1 281 ? -22.609 -9.531 -3.33 1 86.69 281 PHE A O 1
ATOM 2227 N N . ARG A 1 282 ? -23.844 -11.367 -3.803 1 84.88 282 ARG A N 1
ATOM 2228 C CA . ARG A 1 282 ? -24.875 -10.617 -4.504 1 84.88 282 ARG A CA 1
ATOM 2229 C C . ARG A 1 282 ? -25.594 -9.664 -3.555 1 84.88 282 ARG A C 1
ATOM 2231 O O . ARG A 1 282 ? -25.859 -8.508 -3.904 1 84.88 282 ARG A O 1
ATOM 2238 N N . SER A 1 283 ? -25.922 -10.18 -2.412 1 88 283 SER A N 1
ATOM 2239 C CA . SER A 1 283 ? -26.641 -9.352 -1.444 1 88 283 SER A CA 1
ATOM 2240 C C . SER A 1 283 ? -25.812 -8.141 -1.037 1 88 283 SER A C 1
ATOM 2242 O O . SER A 1 283 ? -26.344 -7.039 -0.889 1 88 283 SER A O 1
ATOM 2244 N N . MET A 1 284 ? -24.547 -8.305 -0.912 1 90.56 284 MET A N 1
ATOM 2245 C CA . MET A 1 284 ? -23.688 -7.203 -0.502 1 90.56 284 MET A CA 1
ATOM 2246 C C . MET A 1 284 ? -23.484 -6.215 -1.646 1 90.56 284 MET A C 1
ATOM 2248 O O . MET A 1 284 ? -23.328 -5.016 -1.415 1 90.56 284 MET A O 1
ATOM 2252 N N . ALA A 1 285 ? -23.484 -6.719 -2.848 1 88.81 285 ALA A N 1
ATOM 2253 C CA . ALA A 1 285 ? -23.375 -5.836 -4.004 1 88.81 285 ALA A CA 1
ATOM 2254 C C . ALA A 1 285 ? -24.594 -4.926 -4.113 1 88.81 285 ALA A C 1
ATOM 2256 O O . ALA A 1 285 ? -24.469 -3.725 -4.363 1 88.81 285 ALA A O 1
ATOM 2257 N N . ILE A 1 286 ? -25.781 -5.484 -3.855 1 89.69 286 ILE A N 1
ATOM 2258 C CA . ILE A 1 286 ? -27.016 -4.715 -3.904 1 89.69 286 ILE A CA 1
ATOM 2259 C C . ILE A 1 286 ? -27.016 -3.68 -2.781 1 89.69 286 ILE A C 1
ATOM 2261 O O . ILE A 1 286 ? -27.453 -2.543 -2.977 1 89.69 286 ILE A O 1
ATOM 2265 N N . LEU A 1 287 ? -26.531 -4.109 -1.669 1 92.19 287 LEU A N 1
ATOM 2266 C CA . LEU A 1 287 ? -26.438 -3.172 -0.555 1 92.19 287 LEU A CA 1
ATOM 2267 C C . LEU A 1 287 ? -25.516 -2.008 -0.904 1 92.19 287 LEU A C 1
ATOM 2269 O O . LEU A 1 287 ? -25.812 -0.856 -0.582 1 92.19 287 LEU A O 1
ATOM 2273 N N . PHE A 1 288 ? -24.422 -2.32 -1.535 1 92.88 288 PHE A N 1
ATOM 2274 C CA . PHE A 1 288 ? -23.5 -1.275 -1.956 1 92.88 288 PHE A CA 1
ATOM 2275 C C . PHE A 1 288 ? -24.188 -0.279 -2.879 1 92.88 288 PHE A C 1
ATOM 2277 O O . PHE A 1 288 ? -24.094 0.934 -2.678 1 92.88 288 PHE A O 1
ATOM 2284 N N . TRP A 1 289 ? -24.938 -0.753 -3.83 1 92.62 289 TRP A N 1
ATOM 2285 C CA . TRP A 1 289 ? -25.594 0.129 -4.797 1 92.62 289 TRP A CA 1
ATOM 2286 C C . TRP A 1 289 ? -26.688 0.953 -4.129 1 92.62 289 TRP A C 1
ATOM 2288 O O . TRP A 1 289 ? -26.875 2.127 -4.453 1 92.62 289 TRP A O 1
ATOM 2298 N N . THR A 1 290 ? -27.312 0.369 -3.188 1 93 290 THR A N 1
ATOM 2299 C CA . THR A 1 290 ? -28.375 1.078 -2.479 1 93 290 THR A CA 1
ATOM 2300 C C . THR A 1 290 ? -27.797 2.176 -1.592 1 93 290 THR A C 1
ATOM 2302 O O . THR A 1 290 ? -28.281 3.311 -1.604 1 93 290 THR A O 1
ATOM 2305 N N . VAL A 1 291 ? -26.781 1.822 -0.914 1 93.19 291 VAL A N 1
ATOM 2306 C CA . VAL A 1 291 ? -26.172 2.791 -0.012 1 93.19 291 VAL A CA 1
ATOM 2307 C C . VAL A 1 291 ? -25.484 3.895 -0.823 1 93.19 291 VAL A C 1
ATOM 2309 O O . VAL A 1 291 ? -25.547 5.066 -0.447 1 93.19 291 VAL A O 1
ATOM 2312 N N . ALA A 1 292 ? -24.859 3.494 -1.899 1 93 292 ALA A N 1
ATOM 2313 C CA . ALA A 1 292 ? -24.25 4.484 -2.783 1 93 292 ALA A CA 1
ATOM 2314 C C . ALA A 1 292 ? -25.297 5.449 -3.334 1 93 292 ALA A C 1
ATOM 2316 O O . ALA A 1 292 ? -25.062 6.652 -3.418 1 93 292 ALA A O 1
ATOM 2317 N N . GLY A 1 293 ? -26.453 4.895 -3.684 1 91.69 293 GLY A N 1
ATOM 2318 C CA . GLY A 1 293 ? -27.547 5.738 -4.152 1 91.69 293 GLY A CA 1
ATOM 2319 C C . GLY A 1 293 ? -28.031 6.715 -3.104 1 91.69 293 GLY A C 1
ATOM 2320 O O . GLY A 1 293 ? -28.234 7.898 -3.391 1 91.69 293 GLY A O 1
ATOM 2321 N N . PHE A 1 294 ? -28.188 6.27 -1.916 1 90.75 294 PHE A N 1
ATOM 2322 C CA . PHE A 1 294 ? -28.641 7.125 -0.827 1 90.75 294 PHE A CA 1
ATOM 2323 C C . PHE A 1 294 ? -27.594 8.18 -0.494 1 90.75 294 PHE A C 1
ATOM 2325 O O . PHE A 1 294 ? -27.938 9.32 -0.156 1 90.75 294 PHE A O 1
ATOM 2332 N N . LEU A 1 295 ? -26.375 7.77 -0.55 1 90.94 295 LEU A N 1
ATOM 2333 C CA . LEU A 1 295 ? -25.297 8.719 -0.296 1 90.94 295 LEU A CA 1
ATOM 2334 C C . LEU A 1 295 ? -25.297 9.828 -1.338 1 90.94 295 LEU A C 1
ATOM 2336 O O . LEU A 1 295 ? -25.141 11.008 -0.996 1 90.94 295 LEU A O 1
ATOM 2340 N N . CYS A 1 296 ? -25.438 9.43 -2.553 1 89.31 296 CYS A N 1
ATOM 2341 C CA . CYS A 1 296 ? -25.5 10.414 -3.623 1 89.31 296 CYS A CA 1
ATOM 2342 C C . CYS A 1 296 ? -26.656 11.383 -3.422 1 89.31 296 CYS A C 1
ATOM 2344 O O . CYS A 1 296 ? -26.5 12.594 -3.594 1 89.31 296 CYS A O 1
ATOM 2346 N N . LEU A 1 297 ? -27.766 10.914 -2.996 1 87.94 297 LEU A N 1
ATOM 2347 C CA . LEU A 1 297 ? -28.938 11.75 -2.746 1 87.94 297 LEU A CA 1
ATOM 2348 C C . LEU A 1 297 ? -28.703 12.672 -1.558 1 87.94 297 LEU A C 1
ATOM 2350 O O . LEU A 1 297 ? -29.094 13.836 -1.587 1 87.94 297 LEU A O 1
ATOM 2354 N N . SER A 1 298 ? -28.062 12.148 -0.595 1 86.94 298 SER A N 1
ATOM 2355 C CA . SER A 1 298 ? -27.812 12.945 0.602 1 86.94 298 SER A CA 1
ATOM 2356 C C . SER A 1 298 ? -26.812 14.062 0.318 1 86.94 298 SER A C 1
ATOM 2358 O O . SER A 1 298 ? -26.969 15.18 0.818 1 86.94 298 SER A O 1
ATOM 2360 N N . VAL A 1 299 ? -25.812 13.773 -0.45 1 85.19 299 VAL A N 1
ATOM 2361 C CA . VAL A 1 299 ? -24.828 14.781 -0.783 1 85.19 299 VAL A CA 1
ATOM 2362 C C . VAL A 1 299 ? -25.453 15.867 -1.652 1 85.19 299 VAL A C 1
ATOM 2364 O O . VAL A 1 299 ? -25.188 17.062 -1.461 1 85.19 299 VAL A O 1
ATOM 2367 N N . THR A 1 300 ? -26.297 15.43 -2.529 1 82.44 300 THR A N 1
ATOM 2368 C CA . THR A 1 300 ? -26.984 16.406 -3.371 1 82.44 300 THR A CA 1
ATOM 2369 C C . THR A 1 300 ? -27.922 17.266 -2.537 1 82.44 300 THR A C 1
ATOM 2371 O O . THR A 1 300 ? -28 18.484 -2.75 1 82.44 300 THR A O 1
ATOM 2374 N N . ALA A 1 301 ? -28.594 16.656 -1.654 1 80 301 ALA A N 1
ATOM 2375 C CA . ALA A 1 301 ? -29.469 17.422 -0.769 1 80 301 ALA A CA 1
ATOM 2376 C C . ALA A 1 301 ? -28.672 18.406 0.072 1 80 301 ALA A C 1
ATOM 2378 O O . ALA A 1 301 ? -29.109 19.547 0.286 1 80 301 ALA A O 1
ATOM 2379 N N . TYR A 1 302 ? -27.547 17.953 0.482 1 80.25 302 TYR A N 1
ATOM 2380 C CA . TYR A 1 302 ? -26.672 18.828 1.259 1 80.25 302 TYR A CA 1
ATOM 2381 C C . TYR A 1 302 ? -26.188 20 0.416 1 80.25 302 TYR A C 1
ATOM 2383 O O . TYR A 1 302 ? -26.141 21.125 0.89 1 80.25 302 TYR A O 1
ATOM 2391 N N . LEU A 1 303 ? -25.875 19.766 -0.775 1 77.81 303 LEU A N 1
ATOM 2392 C CA . LEU A 1 303 ? -25.391 20.828 -1.659 1 77.81 303 LEU A CA 1
ATOM 2393 C C . LEU A 1 303 ? -26.5 21.828 -1.957 1 77.81 303 LEU A C 1
ATOM 2395 O O . LEU A 1 303 ? -26.266 23.031 -1.989 1 77.81 303 LEU A O 1
ATOM 2399 N N . ILE A 1 304 ? -27.688 21.344 -2.162 1 75.81 304 ILE A N 1
ATOM 2400 C CA . ILE A 1 304 ? -28.812 22.219 -2.43 1 75.81 304 ILE A CA 1
ATOM 2401 C C . ILE A 1 304 ? -29.109 23.078 -1.199 1 75.81 304 ILE A C 1
ATOM 2403 O O . ILE A 1 304 ? -29.359 24.281 -1.318 1 75.81 304 ILE A O 1
ATOM 2407 N N . ASP A 1 305 ? -29.031 22.422 -0.099 1 74.5 305 ASP A N 1
ATOM 2408 C CA . ASP A 1 305 ? -29.266 23.156 1.14 1 74.5 305 ASP A CA 1
ATOM 2409 C C . ASP A 1 305 ? -28.188 24.234 1.348 1 74.5 305 ASP A C 1
ATOM 2411 O O . ASP A 1 305 ? -28.5 25.328 1.812 1 74.5 305 ASP A O 1
ATOM 2415 N N . PHE A 1 306 ? -27.078 23.859 0.99 1 71.62 306 PHE A N 1
ATOM 2416 C CA . PHE A 1 306 ? -25.969 24.797 1.098 1 71.62 306 PHE A CA 1
ATOM 2417 C C . PHE A 1 306 ? -26.156 25.969 0.145 1 71.62 306 PHE A C 1
ATOM 2419 O O . PHE A 1 306 ? -25.969 27.125 0.532 1 71.62 306 PHE A O 1
ATOM 2426 N N . LEU A 1 307 ? -26.547 25.703 -1.022 1 72.25 307 LEU A N 1
ATOM 2427 C CA . LEU A 1 307 ? -26.766 26.75 -2.016 1 72.25 307 LEU A CA 1
ATOM 2428 C C . LEU A 1 307 ? -27.938 27.641 -1.628 1 72.25 307 LEU A C 1
ATOM 2430 O O . LEU A 1 307 ? -27.891 28.859 -1.8 1 72.25 307 LEU A O 1
ATOM 2434 N N . VAL A 1 308 ? -29 27.047 -1.166 1 71.94 308 VAL A N 1
ATOM 2435 C CA . VAL A 1 308 ? -30.188 27.797 -0.759 1 71.94 308 VAL A CA 1
ATOM 2436 C C . VAL A 1 308 ? -29.844 28.672 0.445 1 71.94 308 VAL A C 1
ATOM 2438 O O . VAL A 1 308 ? -30.312 29.812 0.542 1 71.94 308 VAL A O 1
ATOM 2441 N N . SER A 1 309 ? -29.031 28.109 1.34 1 68.5 309 SER A N 1
ATOM 2442 C CA . SER A 1 309 ? -28.656 28.875 2.52 1 68.5 309 SER A CA 1
ATOM 2443 C C . SER A 1 309 ? -27.797 30.078 2.141 1 68.5 309 SER A C 1
ATOM 2445 O O . SER A 1 309 ? -27.781 31.078 2.85 1 68.5 309 SER A O 1
ATOM 2447 N N . MET A 1 310 ? -27.062 29.875 1.13 1 64.56 310 MET A N 1
ATOM 2448 C CA . MET A 1 310 ? -26.234 30.984 0.66 1 64.56 310 MET A CA 1
ATOM 2449 C C . MET A 1 310 ? -27.094 32.094 0.061 1 64.56 310 MET A C 1
ATOM 2451 O O . MET A 1 310 ? -26.734 33.25 0.135 1 64.56 310 MET A O 1
ATOM 2455 N N . VAL A 1 311 ? -28.141 31.641 -0.638 1 59.06 311 VAL A N 1
ATOM 2456 C CA . VAL A 1 311 ? -28.969 32.625 -1.334 1 59.06 311 VAL A CA 1
ATOM 2457 C C . VAL A 1 311 ? -30.047 33.156 -0.387 1 59.06 311 VAL A C 1
ATOM 2459 O O . VAL A 1 311 ? -30.312 34.375 -0.358 1 59.06 311 VAL A O 1
ATOM 2462 N N . ARG A 1 312 ? -30.953 32.25 0.167 1 60.28 312 ARG A N 1
ATOM 2463 C CA . ARG A 1 312 ? -32.125 32.719 0.853 1 60.28 312 ARG A CA 1
ATOM 2464 C C . ARG A 1 312 ? -32.031 32.531 2.359 1 60.28 312 ARG A C 1
ATOM 2466 O O . ARG A 1 312 ? -31.391 31.562 2.812 1 60.28 312 ARG A O 1
ATOM 2473 N N . ARG A 1 313 ? -32.281 33.562 3.18 1 56.72 313 ARG A N 1
ATOM 2474 C CA . ARG A 1 313 ? -32.438 33.531 4.629 1 56.72 313 ARG A CA 1
ATOM 2475 C C . ARG A 1 313 ? -33.375 32.406 5.043 1 56.72 313 ARG A C 1
ATOM 2477 O O . ARG A 1 313 ? -34.531 32.312 4.574 1 56.72 313 ARG A O 1
ATOM 2484 N N . ARG A 1 314 ? -32.969 31.219 5.32 1 57 314 ARG A N 1
ATOM 2485 C CA . ARG A 1 314 ? -33.688 30 5.664 1 57 314 ARG A CA 1
ATOM 2486 C C . ARG A 1 314 ? -34.875 30.312 6.598 1 57 314 ARG A C 1
ATOM 2488 O O . ARG A 1 314 ? -34.688 30.953 7.637 1 57 314 ARG A O 1
ATOM 2495 N N . PRO A 1 315 ? -36.156 30.156 6.078 1 54.97 315 PRO A N 1
ATOM 2496 C CA . PRO A 1 315 ? -37.156 30.281 7.113 1 54.97 315 PRO A CA 1
ATOM 2497 C C . PRO A 1 315 ? -36.969 29.281 8.258 1 54.97 315 PRO A C 1
ATOM 2499 O O . PRO A 1 315 ? -36.344 28.25 8.078 1 54.97 315 PRO A O 1
ATOM 2502 N N . GLY A 1 316 ? -37.281 29.625 9.547 1 53.47 316 GLY A N 1
ATOM 2503 C CA . GLY A 1 316 ? -37.094 28.969 10.836 1 53.47 316 GLY A CA 1
ATOM 2504 C C . GLY A 1 316 ? -37.5 27.516 10.82 1 53.47 316 GLY A C 1
ATOM 2505 O O . GLY A 1 316 ? -36.812 26.656 11.398 1 53.47 316 GLY A O 1
ATOM 2506 N N . LEU A 1 317 ? -38.719 27.141 10.32 1 50.59 317 LEU A N 1
ATOM 2507 C CA . LEU A 1 317 ? -39.25 25.781 10.367 1 50.59 317 LEU A CA 1
ATOM 2508 C C . LEU A 1 317 ? -38.406 24.828 9.516 1 50.59 317 LEU A C 1
ATOM 2510 O O . LEU A 1 317 ? -38.188 23.672 9.898 1 50.59 317 LEU A O 1
ATOM 2514 N N . PHE A 1 318 ? -37.938 25.281 8.438 1 54.38 318 PHE A N 1
ATOM 2515 C CA . PHE A 1 318 ? -37.125 24.484 7.504 1 54.38 318 PHE A CA 1
ATOM 2516 C C . PHE A 1 318 ? -35.75 24.219 8.07 1 54.38 318 PHE A C 1
ATOM 2518 O O . PHE A 1 318 ? -35.125 23.203 7.758 1 54.38 318 PHE A O 1
ATOM 2525 N N . GLU A 1 319 ? -35.469 25.094 8.992 1 60 319 GLU A N 1
ATOM 2526 C CA . GLU A 1 319 ? -34.188 24.906 9.656 1 60 319 GLU A CA 1
ATOM 2527 C C . GLU A 1 319 ? -34.219 23.734 10.641 1 60 319 GLU A C 1
ATOM 2529 O O . GLU A 1 319 ? -33.281 22.969 10.758 1 60 319 GLU A O 1
ATOM 2534 N N . ARG A 1 320 ? -35.438 23.75 11.367 1 61.06 320 ARG A N 1
ATOM 2535 C CA . ARG A 1 320 ? -35.594 22.656 12.336 1 61.06 320 ARG A CA 1
ATOM 2536 C C . ARG A 1 320 ? -35.688 21.312 11.633 1 61.06 320 ARG A C 1
ATOM 2538 O O . ARG A 1 320 ? -35.094 20.328 12.086 1 61.06 320 ARG A O 1
ATOM 2545 N N . LEU A 1 321 ? -36.469 21.203 10.648 1 59.94 321 LEU A N 1
ATOM 2546 C CA . LEU A 1 321 ? -36.625 19.953 9.898 1 59.94 321 LEU A CA 1
ATOM 2547 C C . LEU A 1 321 ? -35.312 19.547 9.242 1 59.94 321 LEU A C 1
ATOM 2549 O O . LEU A 1 321 ? -35 18.359 9.211 1 59.94 321 LEU A O 1
ATOM 2553 N N . SER A 1 322 ? -34.781 20.484 8.914 1 69.44 322 SER A N 1
ATOM 2554 C CA . SER A 1 322 ? -33.469 20.234 8.281 1 69.44 322 SER A CA 1
ATOM 2555 C C . SER A 1 322 ? -32.469 19.703 9.289 1 69.44 322 SER A C 1
ATOM 2557 O O . SER A 1 322 ? -31.672 18.812 8.969 1 69.44 322 SER A O 1
ATOM 2559 N N . SER A 1 323 ? -32.719 20.141 10.461 1 75.38 323 SER A N 1
ATOM 2560 C CA . SER A 1 323 ? -31.812 19.672 11.492 1 75.38 323 SER A CA 1
ATOM 2561 C C . SER A 1 323 ? -32.125 18.234 11.898 1 75.38 323 SER A C 1
ATOM 2563 O O . SER A 1 323 ? -31.203 17.438 12.117 1 75.38 323 SER A O 1
ATOM 2565 N N . MET A 1 324 ? -33.375 17.953 11.891 1 77.38 324 MET A N 1
ATOM 2566 C CA . MET A 1 324 ? -33.75 16.594 12.25 1 77.38 324 MET A CA 1
ATOM 2567 C C . MET A 1 324 ? -33.312 15.594 11.172 1 77.38 324 MET A C 1
ATOM 2569 O O . MET A 1 324 ? -32.875 14.492 11.484 1 77.38 324 MET A O 1
ATOM 2573 N N . ILE A 1 325 ? -33.5 15.953 10.023 1 77.94 325 ILE A N 1
ATOM 2574 C CA . ILE A 1 325 ? -33.125 15.094 8.914 1 77.94 325 ILE A CA 1
ATOM 2575 C C . ILE A 1 325 ? -31.594 14.914 8.898 1 77.94 325 ILE A C 1
ATOM 2577 O O . ILE A 1 325 ? -31.094 13.82 8.625 1 77.94 325 ILE A O 1
ATOM 2581 N N . ARG A 1 326 ? -30.953 15.891 9.188 1 82.31 326 ARG A N 1
ATOM 2582 C CA . ARG A 1 326 ? -29.484 15.82 9.227 1 82.31 326 ARG A CA 1
ATOM 2583 C C . ARG A 1 326 ? -29.016 14.828 10.289 1 82.31 326 ARG A C 1
ATOM 2585 O O . ARG A 1 326 ? -28.141 14.008 10.023 1 82.31 326 ARG A O 1
ATOM 2592 N N . TRP A 1 327 ? -29.656 14.859 11.383 1 83.81 327 TRP A N 1
ATOM 2593 C CA . TRP A 1 327 ? -29.266 13.945 12.453 1 83.81 327 TRP A CA 1
ATOM 2594 C C . TRP A 1 327 ? -29.672 12.516 12.133 1 83.81 327 TRP A C 1
ATOM 2596 O O . TRP A 1 327 ? -28.969 11.57 12.492 1 83.81 327 TRP A O 1
ATOM 2606 N N . ALA A 1 328 ? -30.734 12.391 11.453 1 86.25 328 ALA A N 1
ATOM 2607 C CA . ALA A 1 328 ? -31.156 11.055 11.031 1 86.25 328 ALA A CA 1
ATOM 2608 C C . ALA A 1 328 ? -30.172 10.453 10.039 1 86.25 328 ALA A C 1
ATOM 2610 O O . ALA A 1 328 ? -29.844 9.266 10.117 1 86.25 328 ALA A O 1
ATOM 2611 N N . VAL A 1 329 ? -29.734 11.273 9.211 1 87.75 329 VAL A N 1
ATOM 2612 C CA . VAL A 1 329 ? -28.766 10.828 8.211 1 87.75 329 VAL A CA 1
ATOM 2613 C C . VAL A 1 329 ? -27.438 10.484 8.883 1 87.75 329 VAL A C 1
ATOM 2615 O O . VAL A 1 329 ? -26.781 9.508 8.516 1 87.75 329 VAL A O 1
ATOM 2618 N N . ILE A 1 330 ? -27.125 11.211 9.883 1 90 330 ILE A N 1
ATOM 2619 C CA . ILE A 1 330 ? -25.891 10.961 10.609 1 90 330 ILE A CA 1
ATOM 2620 C C . ILE A 1 330 ? -25.984 9.625 11.344 1 90 330 ILE A C 1
ATOM 2622 O O . ILE A 1 330 ? -25.062 8.812 11.281 1 90 330 ILE A O 1
ATOM 2626 N N . VAL A 1 331 ? -27.094 9.391 11.93 1 90.75 331 VAL A N 1
ATOM 2627 C CA . VAL A 1 331 ? -27.266 8.156 12.688 1 90.75 331 VAL A CA 1
ATOM 2628 C C . VAL A 1 331 ? -27.328 6.969 11.734 1 90.75 331 VAL A C 1
ATOM 2630 O O . VAL A 1 331 ? -26.719 5.926 11.977 1 90.75 331 VAL A O 1
ATOM 2633 N N . ALA A 1 332 ? -28.047 7.152 10.695 1 92.56 332 ALA A N 1
ATOM 2634 C CA . ALA A 1 332 ? -28.125 6.086 9.703 1 92.56 332 ALA A CA 1
ATOM 2635 C C . ALA A 1 332 ? -26.766 5.797 9.078 1 92.56 332 ALA A C 1
ATOM 2637 O O . ALA A 1 332 ? -26.422 4.637 8.852 1 92.56 332 ALA A O 1
ATOM 2638 N N . GLY A 1 333 ? -26.062 6.848 8.812 1 93.69 333 GLY A N 1
ATOM 2639 C CA . GLY A 1 333 ? -24.734 6.68 8.266 1 93.69 333 GLY A CA 1
ATOM 2640 C C . GLY A 1 333 ? -23.781 5.996 9.219 1 93.69 333 GLY A C 1
ATOM 2641 O O . GLY A 1 333 ? -22.969 5.16 8.805 1 93.69 333 GLY A O 1
ATOM 2642 N N . LEU A 1 334 ? -23.891 6.328 10.43 1 94.38 334 LEU A N 1
ATOM 2643 C CA . LEU A 1 334 ? -23.047 5.715 11.445 1 94.38 334 LEU A CA 1
ATOM 2644 C C . LEU A 1 334 ? -23.359 4.23 11.594 1 94.38 334 LEU A C 1
ATOM 2646 O O . LEU A 1 334 ? -22.453 3.406 11.695 1 94.38 334 LEU A O 1
ATOM 2650 N N . CYS A 1 335 ? -24.594 3.943 11.602 1 94.88 335 CYS A N 1
ATOM 2651 C CA . CYS A 1 335 ? -25 2.549 11.711 1 94.88 335 CYS A CA 1
ATOM 2652 C C . CYS A 1 335 ? -24.531 1.743 10.508 1 94.88 335 CYS A C 1
ATOM 2654 O O . CYS A 1 335 ? -24.031 0.628 10.656 1 94.88 335 CYS A O 1
ATOM 2656 N N . MET A 1 336 ? -24.672 2.311 9.406 1 95.88 336 MET A N 1
ATOM 2657 C CA . MET A 1 336 ? -24.25 1.628 8.188 1 95.88 336 MET A CA 1
ATOM 2658 C C . MET A 1 336 ? -22.734 1.462 8.164 1 95.88 336 MET A C 1
ATOM 2660 O O . MET A 1 336 ? -22.219 0.443 7.695 1 95.88 336 MET A O 1
ATOM 2664 N N . MET A 1 337 ? -22.047 2.457 8.562 1 95.44 337 MET A N 1
ATOM 2665 C CA . MET A 1 337 ? -20.594 2.373 8.641 1 95.44 337 MET A CA 1
ATOM 2666 C C . MET A 1 337 ? -20.156 1.197 9.516 1 95.44 337 MET A C 1
ATOM 2668 O O . MET A 1 337 ? -19.328 0.389 9.109 1 95.44 337 MET A O 1
ATOM 2672 N N . TRP A 1 338 ? -20.766 1.038 10.68 1 96.31 338 TRP A N 1
ATOM 2673 C CA . TRP A 1 338 ? -20.406 -0.034 11.602 1 96.31 338 TRP A CA 1
ATOM 2674 C C . TRP A 1 338 ? -20.859 -1.388 11.062 1 96.31 338 TRP A C 1
ATOM 2676 O O . TRP A 1 338 ? -20.203 -2.406 11.305 1 96.31 338 TRP A O 1
ATOM 2686 N N . TYR A 1 339 ? -21.938 -1.364 10.336 1 96.62 339 TYR A N 1
ATOM 2687 C CA . TYR A 1 339 ? -22.391 -2.604 9.719 1 96.62 339 TYR A CA 1
ATOM 2688 C C . TYR A 1 339 ? -21.391 -3.092 8.672 1 96.62 339 TYR A C 1
ATOM 2690 O O . TYR A 1 339 ? -21.047 -4.273 8.633 1 96.62 339 TYR A O 1
ATOM 2698 N N . LEU A 1 340 ? -20.953 -2.217 7.875 1 96.75 340 LEU A N 1
ATOM 2699 C CA . LEU A 1 340 ? -20.031 -2.584 6.805 1 96.75 340 LEU A CA 1
ATOM 2700 C C . LEU A 1 340 ? -18.703 -3.053 7.379 1 96.75 340 LEU A C 1
ATOM 2702 O O . LEU A 1 340 ? -18.125 -4.047 6.914 1 96.75 340 LEU A O 1
ATOM 2706 N N . ILE A 1 341 ? -18.188 -2.367 8.336 1 95.69 341 ILE A N 1
ATOM 2707 C CA . ILE A 1 341 ? -16.922 -2.77 8.945 1 95.69 341 ILE A CA 1
ATOM 2708 C C . ILE A 1 341 ? -17.094 -4.082 9.703 1 95.69 341 ILE A C 1
ATOM 2710 O O . ILE A 1 341 ? -16.203 -4.93 9.711 1 95.69 341 ILE A O 1
ATOM 2714 N N . GLY A 1 342 ? -18.25 -4.215 10.391 1 95.44 342 GLY A N 1
ATOM 2715 C CA . GLY A 1 342 ? -18.531 -5.473 11.062 1 95.44 342 GLY A CA 1
ATOM 2716 C C . GLY A 1 342 ? -18.578 -6.66 10.117 1 95.44 342 GLY A C 1
ATOM 2717 O O . GLY A 1 342 ? -18.047 -7.723 10.43 1 95.44 342 GLY A O 1
ATOM 2718 N N . TRP A 1 343 ? -19.172 -6.457 9.016 1 95.06 343 TRP A N 1
ATOM 2719 C CA . TRP A 1 343 ? -19.219 -7.492 7.988 1 95.06 343 TRP A CA 1
ATOM 2720 C C . TRP A 1 343 ? -17.812 -7.82 7.477 1 95.06 343 TRP A C 1
ATOM 2722 O O . TRP A 1 343 ? -17.469 -8.992 7.293 1 95.06 343 TRP A O 1
ATOM 2732 N N . PHE A 1 344 ? -17.031 -6.836 7.254 1 95.12 344 PHE A N 1
ATOM 2733 C CA . PHE A 1 344 ? -15.672 -7.016 6.777 1 95.12 344 PHE A CA 1
ATOM 2734 C C . PHE A 1 344 ? -14.836 -7.777 7.801 1 95.12 344 PHE A C 1
ATOM 2736 O O . PHE A 1 344 ? -14.086 -8.688 7.441 1 95.12 344 PHE A O 1
ATOM 2743 N N . VAL A 1 345 ? -14.977 -7.395 9.055 1 94.75 345 VAL A N 1
ATOM 2744 C CA . VAL A 1 345 ? -14.234 -8.062 10.117 1 94.75 345 VAL A CA 1
ATOM 2745 C C . VAL A 1 345 ? -14.656 -9.523 10.203 1 94.75 345 VAL A C 1
ATOM 2747 O O . VAL A 1 345 ? -13.812 -10.414 10.328 1 94.75 345 VAL A O 1
ATOM 2750 N N . LYS A 1 346 ? -15.898 -9.781 10.086 1 93.62 346 LYS A N 1
ATOM 2751 C CA . LYS A 1 346 ? -16.375 -11.164 10.125 1 93.62 346 LYS A CA 1
ATOM 2752 C C . LYS A 1 346 ? -15.828 -11.969 8.953 1 93.62 346 LYS A C 1
ATOM 2754 O O . LYS A 1 346 ? -15.398 -13.109 9.125 1 93.62 346 LYS A O 1
ATOM 2759 N N . LEU A 1 347 ? -15.836 -11.383 7.84 1 91.62 347 LEU A N 1
ATOM 2760 C CA . LEU A 1 347 ? -15.328 -12.047 6.645 1 91.62 347 LEU A CA 1
ATOM 2761 C C . LEU A 1 347 ? -13.844 -12.383 6.797 1 91.62 347 LEU A C 1
ATOM 2763 O O . LEU A 1 347 ? -13.422 -13.5 6.484 1 91.62 347 LEU A O 1
ATOM 2767 N N . THR A 1 348 ? -13.094 -11.477 7.25 1 91.62 348 THR A N 1
ATOM 2768 C CA . THR A 1 348 ? -11.656 -11.672 7.395 1 91.62 348 THR A CA 1
ATOM 2769 C C . THR A 1 348 ? -11.359 -12.703 8.477 1 91.62 348 THR A C 1
ATOM 2771 O O . THR A 1 348 ? -10.438 -13.508 8.344 1 91.62 348 THR A O 1
ATOM 2774 N N . LEU A 1 349 ? -12.141 -12.664 9.508 1 89.56 349 LEU A N 1
ATOM 2775 C CA . LEU A 1 349 ? -11.93 -13.633 10.578 1 89.56 349 LEU A CA 1
ATOM 2776 C C . LEU A 1 349 ? -12.281 -15.047 10.117 1 89.56 349 LEU A C 1
ATOM 2778 O O . LEU A 1 349 ? -11.625 -16.016 10.508 1 89.56 349 LEU A O 1
ATOM 2782 N N . ASP A 1 350 ? -13.242 -15.148 9.297 1 89.81 350 ASP A N 1
ATOM 2783 C CA . ASP A 1 350 ? -13.625 -16.453 8.75 1 89.81 350 ASP A CA 1
ATOM 2784 C C . ASP A 1 350 ? -12.531 -17.016 7.848 1 89.81 350 ASP A C 1
ATOM 2786 O O . ASP A 1 350 ? -12.211 -18.203 7.918 1 89.81 350 ASP A O 1
ATOM 2790 N N . ILE A 1 351 ? -11.984 -16.203 7.113 1 89.56 351 ILE A N 1
ATOM 2791 C CA . ILE A 1 351 ? -10.93 -16.641 6.207 1 89.56 351 ILE A CA 1
ATOM 2792 C C . ILE A 1 351 ? -9.68 -17 7.008 1 89.56 351 ILE A C 1
ATOM 2794 O O . ILE A 1 351 ? -9.008 -17.984 6.719 1 89.56 351 ILE A O 1
ATOM 2798 N N . ARG A 1 352 ? -9.398 -16.234 7.949 1 88 352 ARG A N 1
ATOM 2799 C CA . ARG A 1 352 ? -8.219 -16.484 8.773 1 88 352 ARG A CA 1
ATOM 2800 C C . ARG A 1 352 ? -8.367 -17.766 9.562 1 88 352 ARG A C 1
ATOM 2802 O O . ARG A 1 352 ? -7.391 -18.5 9.766 1 88 352 ARG A O 1
ATOM 2809 N N . SER A 1 353 ? -9.5 -18.047 9.961 1 87 353 SER A N 1
ATOM 2810 C CA . SER A 1 353 ? -9.734 -19.266 10.727 1 87 353 SER A CA 1
ATOM 2811 C C . SER A 1 353 ? -9.57 -20.5 9.859 1 87 353 SER A C 1
ATOM 2813 O O . SER A 1 353 ? -9.133 -21.547 10.336 1 87 353 SER A O 1
ATOM 2815 N N . ARG A 1 354 ? -9.797 -20.359 8.625 1 85.75 354 ARG A N 1
ATOM 2816 C CA . ARG A 1 354 ? -9.719 -21.5 7.73 1 85.75 354 ARG A CA 1
ATOM 2817 C C . ARG A 1 354 ? -8.336 -21.625 7.102 1 85.75 354 ARG A C 1
ATOM 2819 O O . ARG A 1 354 ? -7.785 -22.719 6.984 1 85.75 354 ARG A O 1
ATOM 2826 N N . ALA A 1 355 ? -7.828 -20.531 6.66 1 85.44 355 ALA A N 1
ATOM 2827 C CA . ALA A 1 355 ? -6.559 -20.547 5.941 1 85.44 355 ALA A CA 1
ATOM 2828 C C . ALA A 1 355 ? -5.383 -20.656 6.906 1 85.44 355 ALA A C 1
ATOM 2830 O O . ALA A 1 355 ? -4.336 -21.203 6.551 1 85.44 355 ALA A O 1
ATOM 2831 N N . GLY A 1 356 ? -5.508 -20.156 8.062 1 78.31 356 GLY A N 1
ATOM 2832 C CA . GLY A 1 356 ? -4.441 -20.25 9.047 1 78.31 356 GLY A CA 1
ATOM 2833 C C . GLY A 1 356 ? -3.213 -19.438 8.672 1 78.31 356 GLY A C 1
ATOM 2834 O O . GLY A 1 356 ? -3.312 -18.25 8.367 1 78.31 356 GLY A O 1
ATOM 2835 N N . ASP A 1 357 ? -2.025 -20.141 8.562 1 75.31 357 ASP A N 1
ATOM 2836 C CA . ASP A 1 357 ? -0.749 -19.484 8.32 1 75.31 357 ASP A CA 1
ATOM 2837 C C . ASP A 1 357 ? -0.524 -19.234 6.832 1 75.31 357 ASP A C 1
ATOM 2839 O O . ASP A 1 357 ? 0.285 -18.391 6.453 1 75.31 357 ASP A O 1
ATOM 2843 N N . ASN A 1 358 ? -1.302 -19.984 6.008 1 77.75 358 ASN A N 1
ATOM 2844 C CA . ASN A 1 358 ? -1.152 -19.844 4.562 1 77.75 358 ASN A CA 1
ATOM 2845 C C . ASN A 1 358 ? -2.098 -18.781 4.008 1 77.75 358 ASN A C 1
ATOM 2847 O O . ASN A 1 358 ? -2.689 -18.969 2.943 1 77.75 358 ASN A O 1
ATOM 2851 N N . ASN A 1 359 ? -2.238 -17.75 4.875 1 84.69 359 ASN A N 1
ATOM 2852 C CA . ASN A 1 359 ? -3.07 -16.625 4.469 1 84.69 359 ASN A CA 1
ATOM 2853 C C . ASN A 1 359 ? -2.229 -15.469 3.943 1 84.69 359 ASN A C 1
ATOM 2855 O O . ASN A 1 359 ? -1.455 -14.867 4.691 1 84.69 359 ASN A O 1
ATOM 2859 N N . GLY A 1 360 ? -2.381 -15.203 2.688 1 83.06 360 GLY A N 1
ATOM 2860 C CA . GLY A 1 360 ? -1.647 -14.117 2.059 1 83.06 360 GLY A CA 1
ATOM 2861 C C . GLY A 1 360 ? -1.925 -12.766 2.689 1 83.06 360 GLY A C 1
ATOM 2862 O O . GLY A 1 360 ? -1.124 -11.844 2.561 1 83.06 360 GLY A O 1
ATOM 2863 N N . ASP A 1 361 ? -2.994 -12.695 3.428 1 87.25 361 ASP A N 1
ATOM 2864 C CA . ASP A 1 361 ? -3.379 -11.422 4.035 1 87.25 361 ASP A CA 1
ATOM 2865 C C . ASP A 1 361 ? -2.586 -11.164 5.316 1 87.25 361 ASP A C 1
ATOM 2867 O O . ASP A 1 361 ? -2.65 -10.07 5.883 1 87.25 361 ASP A O 1
ATOM 2871 N N . ASN A 1 362 ? -1.758 -12.125 5.664 1 85.06 362 ASN A N 1
ATOM 2872 C CA . ASN A 1 362 ? -0.927 -11.945 6.848 1 85.06 362 ASN A CA 1
ATOM 2873 C C . ASN A 1 362 ? 0.385 -11.242 6.516 1 85.06 362 ASN A C 1
ATOM 2875 O O . ASN A 1 362 ? 1.091 -10.773 7.41 1 85.06 362 ASN A O 1
ATOM 2879 N N . LYS A 1 363 ? 0.598 -11.133 5.289 1 83.31 363 LYS A N 1
ATOM 2880 C CA . LYS A 1 363 ? 1.824 -10.469 4.863 1 83.31 363 LYS A CA 1
ATOM 2881 C C . LYS A 1 363 ? 1.711 -8.953 5.02 1 83.31 363 LYS A C 1
ATOM 2883 O O . LYS A 1 363 ? 0.674 -8.367 4.699 1 83.31 363 LYS A O 1
ATOM 2888 N N . TRP A 1 364 ? 2.725 -8.367 5.574 1 85.81 364 TRP A N 1
ATOM 2889 C CA . TRP A 1 364 ? 2.758 -6.922 5.77 1 85.81 364 TRP A CA 1
ATOM 2890 C C . TRP A 1 364 ? 3.342 -6.223 4.547 1 85.81 364 TRP A C 1
ATOM 2892 O O . TRP A 1 364 ? 4.453 -6.539 4.113 1 85.81 364 TRP A O 1
ATOM 2902 N N . THR A 1 365 ? 2.535 -5.402 3.977 1 87.44 365 THR A N 1
ATOM 2903 C CA . THR A 1 365 ? 2.969 -4.637 2.812 1 87.44 365 THR A CA 1
ATOM 2904 C C . THR A 1 365 ? 3.225 -3.182 3.186 1 87.44 365 THR A C 1
ATOM 2906 O O . THR A 1 365 ? 2.855 -2.74 4.277 1 87.44 365 THR A O 1
ATOM 2909 N N . PHE A 1 366 ? 3.912 -2.449 2.375 1 88.75 366 PHE A N 1
ATOM 2910 C CA . PHE A 1 366 ? 4.168 -1.027 2.576 1 88.75 366 PHE A CA 1
ATOM 2911 C C . PHE A 1 366 ? 2.857 -0.255 2.689 1 88.75 366 PHE A C 1
ATOM 2913 O O . PHE A 1 366 ? 2.73 0.643 3.525 1 88.75 366 PHE A O 1
ATOM 2920 N N . GLY A 1 367 ? 1.95 -0.644 1.837 1 89.5 367 GLY A N 1
ATOM 2921 C CA . GLY A 1 367 ? 0.663 0.031 1.854 1 89.5 367 GLY A CA 1
ATOM 2922 C C . GLY A 1 367 ? -0.038 -0.054 3.197 1 89.5 367 GLY A C 1
ATOM 2923 O O . GLY A 1 367 ? -0.654 0.915 3.645 1 89.5 367 GLY A O 1
ATOM 2924 N N . GLN A 1 368 ? 0.123 -1.12 3.854 1 92.81 368 GLN A N 1
ATOM 2925 C CA . GLN A 1 368 ? -0.493 -1.311 5.164 1 92.81 368 GLN A CA 1
ATOM 2926 C C . GLN A 1 368 ? 0.16 -0.418 6.215 1 92.81 368 GLN A C 1
ATOM 2928 O O . GLN A 1 368 ? -0.531 0.208 7.02 1 92.81 368 GLN A O 1
ATOM 2933 N N . VAL A 1 369 ? 1.445 -0.353 6.141 1 92.31 369 VAL A N 1
ATOM 2934 C CA . VAL A 1 369 ? 2.178 0.436 7.129 1 92.31 369 VAL A CA 1
ATOM 2935 C C . VAL A 1 369 ? 1.911 1.923 6.898 1 92.31 369 VAL A C 1
ATOM 2937 O O . VAL A 1 369 ? 1.709 2.678 7.852 1 92.31 369 VAL A O 1
ATOM 2940 N N . LEU A 1 370 ? 1.874 2.219 5.668 1 92.88 370 LEU A N 1
ATOM 2941 C CA . LEU A 1 370 ? 1.599 3.611 5.34 1 92.88 370 LEU A CA 1
ATOM 2942 C C . LEU A 1 370 ? 0.186 4 5.762 1 92.88 370 LEU A C 1
ATOM 2944 O O . LEU A 1 370 ? -0.035 5.109 6.254 1 92.88 370 LEU A O 1
ATOM 2948 N N . ALA A 1 371 ? -0.737 3.115 5.578 1 94.19 371 ALA A N 1
ATOM 2949 C CA . ALA A 1 371 ? -2.115 3.381 5.984 1 94.19 371 ALA A CA 1
ATOM 2950 C C . ALA A 1 371 ? -2.205 3.613 7.492 1 94.19 371 ALA A C 1
ATOM 2952 O O . ALA A 1 371 ? -2.863 4.555 7.941 1 94.19 371 ALA A O 1
ATOM 2953 N N . LEU A 1 372 ? -1.499 2.846 8.227 1 93.06 372 LEU A N 1
ATOM 2954 C CA . LEU A 1 372 ? -1.486 3.008 9.68 1 93.06 372 LEU A CA 1
ATOM 2955 C C . LEU A 1 372 ? -0.821 4.32 10.07 1 93.06 372 LEU A C 1
ATOM 2957 O O . LEU A 1 372 ? -1.266 4.992 11.008 1 93.06 372 LEU A O 1
ATOM 2961 N N . SER A 1 373 ? 0.161 4.688 9.328 1 91 373 SER A N 1
ATOM 2962 C CA . SER A 1 373 ? 0.94 5.879 9.648 1 91 373 SER A CA 1
ATOM 2963 C C . SER A 1 373 ? 0.16 7.152 9.328 1 91 373 SER A C 1
ATOM 2965 O O . SER A 1 373 ? 0.494 8.227 9.82 1 91 373 SER A O 1
ATOM 2967 N N . THR A 1 374 ? -0.853 6.996 8.562 1 87.94 374 THR A N 1
ATOM 2968 C CA . THR A 1 374 ? -1.663 8.148 8.18 1 87.94 374 THR A CA 1
ATOM 2969 C C . THR A 1 374 ? -2.291 8.797 9.406 1 87.94 374 THR A C 1
ATOM 2971 O O . THR A 1 374 ? -2.521 10.008 9.422 1 87.94 374 THR A O 1
ATOM 2974 N N . TRP A 1 375 ? -2.447 8.047 10.477 1 89.12 375 TRP A N 1
ATOM 2975 C CA . TRP A 1 375 ? -3.137 8.555 11.656 1 89.12 375 TRP A CA 1
ATOM 2976 C C . TRP A 1 375 ? -2.143 9.117 12.672 1 89.12 375 TRP A C 1
ATOM 2978 O O . TRP A 1 375 ? -2.529 9.82 13.602 1 89.12 375 TRP A O 1
ATOM 2988 N N . VAL A 1 376 ? -0.898 8.961 12.43 1 84.31 376 VAL A N 1
ATOM 2989 C CA . VAL A 1 376 ? 0.108 9.258 13.438 1 84.31 376 VAL A CA 1
ATOM 2990 C C . VAL A 1 376 ? 0.184 10.766 13.664 1 84.31 376 VAL A C 1
ATOM 2992 O O . VAL A 1 376 ? 0.161 11.234 14.805 1 84.31 376 VAL A O 1
ATOM 2995 N N . PRO A 1 377 ? 0.201 11.555 12.586 1 77.88 377 PRO A N 1
ATOM 2996 C CA . PRO A 1 377 ? 0.295 12.992 12.828 1 77.88 377 PRO A CA 1
ATOM 2997 C C . PRO A 1 377 ? -0.885 13.539 13.625 1 77.88 377 PRO A C 1
ATOM 2999 O O . PRO A 1 377 ? -0.701 14.383 14.508 1 77.88 377 PRO A O 1
ATOM 3002 N N . PHE A 1 378 ? -1.955 13.023 13.352 1 80.19 378 PHE A N 1
ATOM 3003 C CA . PHE A 1 378 ? -3.152 13.461 14.062 1 80.19 378 PHE A CA 1
ATOM 3004 C C . PHE A 1 378 ? -3.102 13.039 15.523 1 80.19 378 PHE A C 1
ATOM 3006 O O . PHE A 1 378 ? -3.471 13.812 16.406 1 80.19 378 PHE A O 1
ATOM 3013 N N . LEU A 1 379 ? -2.607 11.906 15.742 1 81.19 379 LEU A N 1
ATOM 3014 C CA . LEU A 1 379 ? -2.543 11.398 17.109 1 81.19 379 LEU A CA 1
ATOM 3015 C C . LEU A 1 379 ? -1.507 12.156 17.922 1 81.19 379 LEU A C 1
ATOM 3017 O O . LEU A 1 379 ? -1.71 12.406 19.125 1 81.19 379 LEU A O 1
ATOM 3021 N N . ILE A 1 380 ? -0.495 12.586 17.25 1 77.81 380 ILE A N 1
ATOM 3022 C CA . ILE A 1 380 ? 0.536 13.367 17.922 1 77.81 380 ILE A CA 1
ATOM 3023 C C . ILE A 1 380 ? -0.006 14.75 18.266 1 77.81 380 ILE A C 1
ATOM 3025 O O . ILE A 1 380 ? 0.173 15.242 19.391 1 77.81 380 ILE A O 1
ATOM 3029 N N . GLU A 1 381 ? -0.677 15.305 17.312 1 77 381 GLU A N 1
ATOM 3030 C CA . GLU A 1 381 ? -1.263 16.625 17.562 1 77 381 GLU A CA 1
ATOM 3031 C C . GLU A 1 381 ? -2.328 16.562 18.641 1 77 381 GLU A C 1
ATOM 3033 O O . GLU A 1 381 ? -2.43 17.469 19.484 1 77 381 GLU A O 1
ATOM 3038 N N . PHE A 1 382 ? -3.082 15.508 18.609 1 80.56 382 PHE A N 1
ATOM 3039 C CA . PHE A 1 382 ? -4.105 15.297 19.625 1 80.56 382 PHE A CA 1
ATOM 3040 C C . PHE A 1 382 ? -3.479 15.172 21 1 80.56 382 PHE A C 1
ATOM 3042 O O . PHE A 1 382 ? -3.957 15.773 21.969 1 80.56 382 PHE A O 1
ATOM 3049 N N . GLY A 1 383 ? -2.375 14.508 21.094 1 79 383 GLY A N 1
ATOM 3050 C CA . GLY A 1 383 ? -1.668 14.359 22.359 1 79 383 GLY A CA 1
ATOM 3051 C C . GLY A 1 383 ? -1.062 15.656 22.859 1 79 383 GLY A C 1
ATOM 3052 O O . GLY A 1 383 ? -1.138 15.969 24.047 1 79 383 GLY A O 1
ATOM 3053 N N . TYR A 1 384 ? -0.537 16.469 21.969 1 75.56 384 TYR A N 1
ATOM 3054 C CA . TYR A 1 384 ? 0.044 17.75 22.328 1 75.56 384 TYR A CA 1
ATOM 3055 C C . TYR A 1 384 ? -1.033 18.719 22.797 1 75.56 384 TYR A C 1
ATOM 3057 O O . TYR A 1 384 ? -0.816 19.5 23.734 1 75.56 384 TYR A O 1
ATOM 3065 N N . ASN A 1 385 ? -2.164 18.625 22.094 1 76.62 385 ASN A N 1
ATOM 3066 C CA . ASN A 1 385 ? -3.262 19.516 22.484 1 76.62 385 ASN A CA 1
ATOM 3067 C C . ASN A 1 385 ? -3.791 19.172 23.875 1 76.62 385 ASN A C 1
ATOM 3069 O O . ASN A 1 385 ? -4.188 20.062 24.625 1 76.62 385 ASN A O 1
ATOM 3073 N N . ILE A 1 386 ? -3.76 17.938 24.172 1 76 386 ILE A N 1
ATOM 3074 C CA . ILE A 1 386 ? -4.227 17.531 25.5 1 76 386 ILE A CA 1
ATOM 3075 C C . ILE A 1 386 ? -3.201 17.922 26.547 1 76 386 ILE A C 1
ATOM 3077 O O . ILE A 1 386 ? -3.564 18.375 27.641 1 76 386 ILE A O 1
ATOM 3081 N N . TRP A 1 387 ? -1.942 17.797 26.203 1 75.56 387 TRP A N 1
ATOM 3082 C CA . TRP A 1 387 ? -0.881 18.016 27.188 1 75.56 387 TRP A CA 1
ATOM 3083 C C . TRP A 1 387 ? -0.604 19.5 27.375 1 75.56 387 TRP A C 1
ATOM 3085 O O . TRP A 1 387 ? -0.462 19.969 28.5 1 75.56 387 TRP A O 1
ATOM 3095 N N . GLU A 1 388 ? -0.292 20.297 26.297 1 67.94 388 GLU A N 1
ATOM 3096 C CA . GLU A 1 388 ? 0.131 21.688 26.406 1 67.94 388 GLU A CA 1
ATOM 3097 C C . GLU A 1 388 ? -1.069 22.625 26.406 1 67.94 388 GLU A C 1
ATOM 3099 O O . GLU A 1 388 ? -0.968 23.766 26.859 1 67.94 388 GLU A O 1
ATOM 3104 N N . GLY A 1 389 ? -2.188 22.219 26.203 1 57.88 389 GLY A N 1
ATOM 3105 C CA . GLY A 1 389 ? -3.336 23.094 26.094 1 57.88 389 GLY A CA 1
ATOM 3106 C C . GLY A 1 389 ? -3.477 23.719 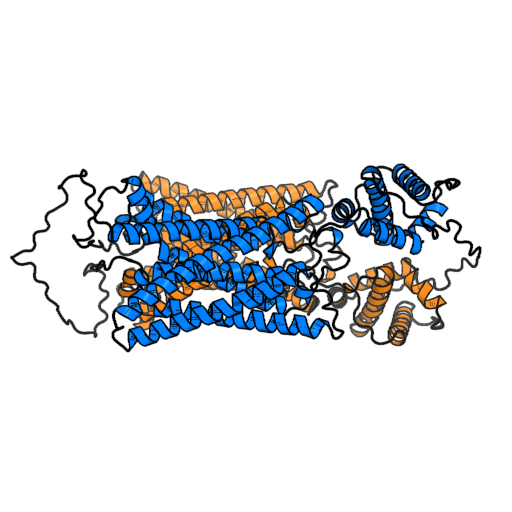24.719 1 57.88 389 GLY A C 1
ATOM 3107 O O . GLY A 1 389 ? -2.506 23.797 23.969 1 57.88 389 GLY A O 1
ATOM 3108 N N . PRO A 1 390 ? -4.629 23.938 24.141 1 54.91 390 PRO A N 1
ATOM 3109 C CA . PRO A 1 390 ? -4.914 24.375 22.781 1 54.91 390 PRO A CA 1
ATOM 3110 C C . PRO A 1 390 ? -4.121 25.625 22.375 1 54.91 390 PRO A C 1
ATOM 3112 O O . PRO A 1 390 ? -3.719 25.75 21.219 1 54.91 390 PRO A O 1
ATOM 3115 N N . LYS A 1 391 ? -3.816 26.609 23.172 1 50.81 391 LYS A N 1
ATOM 3116 C CA . LYS A 1 391 ? -3.166 27.875 22.812 1 50.81 391 LYS A CA 1
ATOM 3117 C C . LYS A 1 391 ? -1.696 27.656 22.469 1 50.81 391 LYS A C 1
ATOM 3119 O O . LYS A 1 391 ? -1.205 28.172 21.469 1 50.81 391 LYS A O 1
ATOM 3124 N N . LYS A 1 392 ? -1.063 26.953 23.25 1 50.78 392 LYS A N 1
ATOM 3125 C CA . LYS A 1 392 ? 0.369 26.766 23.047 1 50.78 392 LYS A CA 1
ATOM 3126 C C . LYS A 1 392 ? 0.638 25.844 21.859 1 50.78 392 LYS A C 1
ATOM 3128 O O . LYS A 1 392 ? 1.627 26.016 21.141 1 50.78 392 LYS A O 1
ATOM 3133 N N . ALA A 1 393 ? -0.298 24.984 21.656 1 49.19 393 ALA A N 1
ATOM 3134 C CA . ALA A 1 393 ? -0.123 24.016 20.562 1 49.19 393 ALA A CA 1
ATOM 3135 C C . ALA A 1 393 ? -0.269 24.703 19.203 1 49.19 393 ALA A C 1
ATOM 3137 O O . ALA A 1 393 ? 0.424 24.344 18.25 1 49.19 393 ALA A O 1
ATOM 3138 N N . ASN A 1 394 ? -1.159 25.641 19.078 1 48.28 394 ASN A N 1
ATOM 3139 C CA . ASN A 1 394 ? -1.372 26.391 17.844 1 48.28 394 ASN A CA 1
ATOM 3140 C C . ASN A 1 394 ? -0.272 27.422 17.609 1 48.28 394 ASN A C 1
ATOM 3142 O O . ASN A 1 394 ? 0.028 27.766 16.469 1 48.28 394 ASN A O 1
ATOM 3146 N N . GLU A 1 395 ? 0.268 27.906 18.703 1 48.12 395 GLU A N 1
ATOM 3147 C CA . GLU A 1 395 ? 1.397 28.828 18.562 1 48.12 395 GLU A CA 1
ATOM 3148 C C . GLU A 1 395 ? 2.604 28.109 17.953 1 48.12 395 GLU A C 1
ATOM 3150 O O . GLU A 1 395 ? 3.404 28.734 17.25 1 48.12 395 GLU A O 1
ATOM 3155 N N . ALA A 1 396 ? 2.643 26.938 18.25 1 47.88 396 ALA A N 1
ATOM 3156 C CA . ALA A 1 396 ? 3.779 26.172 17.766 1 47.88 396 ALA A CA 1
ATOM 3157 C C . ALA A 1 396 ? 3.715 26 16.25 1 47.88 396 ALA A C 1
ATOM 3159 O O . ALA A 1 396 ? 4.738 25.781 15.594 1 47.88 396 ALA A O 1
ATOM 3160 N N . HIS A 1 397 ? 2.551 25.969 15.703 1 47.81 397 HIS A N 1
ATOM 3161 C CA . HIS A 1 397 ? 2.418 25.812 14.258 1 47.81 397 HIS A CA 1
ATOM 3162 C C . HIS A 1 397 ? 2.828 27.094 13.531 1 47.81 397 HIS A C 1
ATOM 3164 O O . HIS A 1 397 ? 3.006 27.094 12.312 1 47.81 397 HIS A O 1
ATOM 3170 N N . SER A 1 398 ? 2.793 28.25 14.203 1 42.69 398 SER A N 1
ATOM 3171 C CA . SER A 1 398 ? 3.148 29.516 13.547 1 42.69 398 SER A CA 1
ATOM 3172 C C . SER A 1 398 ? 4.656 29.734 13.547 1 42.69 398 SER A C 1
ATOM 3174 O O . SER A 1 398 ? 5.301 29.641 14.594 1 42.69 398 SER A O 1
ATOM 3176 N N . ASN A 1 399 ? 5.336 29.219 12.602 1 41.12 399 ASN A N 1
ATOM 3177 C CA . ASN A 1 399 ? 6.766 29.484 12.461 1 41.12 399 ASN A CA 1
ATOM 3178 C C . ASN A 1 399 ? 7.141 30.844 13.016 1 41.12 399 ASN A C 1
ATOM 3180 O O . ASN A 1 399 ? 8.32 31.172 13.141 1 41.12 399 ASN A O 1
ATOM 3184 N N . TYR A 1 400 ? 6.105 31.938 12.953 1 35.69 400 TYR A N 1
ATOM 3185 C CA . TYR A 1 400 ? 6.469 33.281 13.414 1 35.69 400 TYR A CA 1
ATOM 3186 C C . TYR A 1 400 ? 6.074 33.5 14.867 1 35.69 400 TYR A C 1
ATOM 3188 O O . TYR A 1 400 ? 5.059 32.969 15.328 1 35.69 400 TYR A O 1
ATOM 3196 N N . PRO A 1 401 ? 7.035 33.656 15.727 1 33.72 401 PRO A N 1
ATOM 3197 C CA . PRO A 1 401 ? 6.715 34.031 17.109 1 33.72 401 PRO A CA 1
ATOM 3198 C C . PRO A 1 401 ? 5.414 34.812 17.234 1 33.72 401 PRO A C 1
ATOM 3200 O O . PRO A 1 401 ? 5.375 35.844 17.922 1 33.72 401 PRO A O 1
ATOM 3203 N N . SER A 1 402 ? 4.352 34.688 16.438 1 33.09 402 SER A N 1
ATOM 3204 C CA . SER A 1 402 ? 3.172 35.531 16.609 1 33.09 402 SER A CA 1
ATOM 3205 C C . SER A 1 402 ? 2.338 35.094 17.797 1 33.09 402 SER A C 1
ATOM 3207 O O . SER A 1 402 ? 2.129 33.906 18.016 1 33.09 402 SER A O 1
ATOM 3209 N N . LYS A 1 403 ? 2.379 35.875 18.875 1 36.19 403 LYS A N 1
ATOM 3210 C CA . LYS A 1 403 ? 1.576 35.781 20.094 1 36.19 403 LYS A CA 1
ATOM 3211 C C . LYS A 1 403 ? 0.086 35.75 19.766 1 36.19 403 LYS A C 1
ATOM 3213 O O . LYS A 1 403 ? -0.449 36.688 19.188 1 36.19 403 LYS A O 1
ATOM 3218 N N . SER A 1 404 ? -0.53 34.75 19.375 1 36.12 404 SER A N 1
ATOM 3219 C CA . SER A 1 404 ? -1.978 34.688 19.188 1 36.12 404 SER A CA 1
ATOM 3220 C C . SER A 1 404 ? -2.705 35.094 20.469 1 36.12 404 SER A C 1
ATOM 3222 O O . SER A 1 404 ? -2.438 34.531 21.531 1 36.12 404 SER A O 1
ATOM 3224 N N . VAL A 1 405 ? -3.188 36.344 20.594 1 31.2 405 VAL A N 1
ATOM 3225 C CA . VAL A 1 405 ? -4.047 36.812 21.672 1 31.2 405 VAL A CA 1
ATOM 3226 C C . VAL A 1 405 ? -5.414 36.156 21.578 1 31.2 405 VAL A C 1
ATOM 3228 O O . VAL A 1 405 ? -6.062 36.188 20.531 1 31.2 405 VAL A O 1
ATOM 3231 N N . LEU A 1 406 ? -5.672 35.125 22.25 1 32.81 406 LEU A N 1
ATOM 3232 C CA . LEU A 1 406 ? -7 34.531 22.406 1 32.81 406 LEU A CA 1
ATOM 3233 C C . LEU A 1 406 ? -8.008 35.594 22.828 1 32.81 406 LEU A C 1
ATOM 3235 O O . LEU A 1 406 ? -7.719 36.438 23.703 1 32.81 406 LEU A O 1
ATOM 3239 N N . PRO A 1 407 ? -8.953 36 22.094 1 27.8 407 PRO A N 1
ATOM 3240 C CA . PRO A 1 407 ? -9.961 36.875 22.703 1 27.8 407 PRO A CA 1
ATOM 3241 C C . PRO A 1 407 ? -10.477 36.344 24.047 1 27.8 407 PRO A C 1
ATOM 3243 O O . PRO A 1 407 ? -10.43 35.125 24.297 1 27.8 407 PRO A O 1
ATOM 3246 N N . SER A 1 408 ? -10.711 37.219 25.094 1 29.73 408 SER A N 1
ATOM 3247 C CA . SER A 1 408 ? -11.227 37.094 26.453 1 29.73 408 SER A CA 1
ATOM 3248 C C . SER A 1 408 ? -12.438 36.188 26.5 1 29.73 408 SER A C 1
ATOM 3250 O O . SER A 1 408 ? -12.742 35.594 27.531 1 29.73 408 SER A O 1
ATOM 3252 N N . SER A 1 409 ? -13.281 36.25 25.516 1 30.56 409 SER A N 1
ATOM 3253 C CA . SER A 1 409 ? -14.594 35.656 25.734 1 30.56 409 SER A CA 1
ATOM 3254 C C . SER A 1 409 ? -14.508 34.125 25.797 1 30.56 409 SER A C 1
ATOM 3256 O O . SER A 1 409 ? -15.445 33.469 26.25 1 30.56 409 SER A O 1
ATOM 3258 N N . PHE A 1 410 ? -13.734 33.531 24.984 1 31.64 410 PHE A N 1
ATOM 3259 C CA . PHE A 1 410 ? -13.812 32.094 25.062 1 31.64 410 PHE A CA 1
ATOM 3260 C C . PHE A 1 410 ? -12.836 31.547 26.109 1 31.64 410 PHE A C 1
ATOM 3262 O O . PHE A 1 410 ? -12.5 30.359 26.094 1 31.64 410 PHE A O 1
ATOM 3269 N N . ALA A 1 411 ? -12.227 32.344 26.969 1 32.5 411 ALA A N 1
ATOM 3270 C CA . ALA A 1 411 ? -11.602 31.953 28.234 1 32.5 411 ALA A CA 1
ATOM 3271 C C . ALA A 1 411 ? -12.484 30.969 29 1 32.5 411 ALA A C 1
ATOM 3273 O O . ALA A 1 411 ? -13.453 31.375 29.656 1 32.5 411 ALA A O 1
ATOM 3274 N N . MET A 1 412 ? -12.844 29.906 28.438 1 32.28 412 MET A N 1
ATOM 3275 C CA . MET A 1 412 ? -13.32 29.016 29.5 1 32.28 412 MET A CA 1
ATOM 3276 C C . MET A 1 412 ? -12.367 29.047 30.688 1 32.28 412 MET A C 1
ATOM 3278 O O . MET A 1 412 ? -11.156 28.875 30.531 1 32.28 412 MET A O 1
ATOM 3282 N N . ARG A 1 413 ? -12.758 29.734 31.766 1 34.03 413 ARG A N 1
ATOM 3283 C CA . ARG A 1 413 ? -12.25 29.969 33.125 1 34.03 413 ARG A CA 1
ATOM 3284 C C . ARG A 1 413 ? -11.695 28.688 33.719 1 34.03 413 ARG A C 1
ATOM 3286 O O . ARG A 1 413 ? -12.453 27.781 34.062 1 34.03 413 ARG A O 1
ATOM 3293 N N . SER A 1 414 ? -10.734 28.016 33.406 1 31.12 414 SER A N 1
ATOM 3294 C CA . SER A 1 414 ? -10.32 27.188 34.562 1 31.12 414 SER A CA 1
ATOM 3295 C C . SER A 1 414 ? -10.156 28.031 35.812 1 31.12 414 SER A C 1
ATOM 3297 O O . SER A 1 414 ? -9.641 29.141 35.75 1 31.12 414 SER A O 1
ATOM 3299 N N . PRO A 1 415 ? -10.922 27.875 36.969 1 29.3 415 PRO A N 1
ATOM 3300 C CA . PRO A 1 415 ? -10.797 28.641 38.188 1 29.3 415 PRO A CA 1
ATOM 3301 C C . PRO A 1 415 ? -9.352 28.922 38.562 1 29.3 415 PRO A C 1
ATOM 3303 O O . PRO A 1 415 ? -9.047 29.984 39.125 1 29.3 415 PRO A O 1
ATOM 3306 N N . GLY A 1 416 ? -8.578 27.969 39.031 1 29.98 416 GLY A N 1
ATOM 3307 C CA . GLY A 1 416 ? -7.488 28.188 39.969 1 29.98 416 GLY A CA 1
ATOM 3308 C C . GLY A 1 416 ? -6.324 28.953 39.344 1 29.98 416 GLY A C 1
ATOM 3309 O O . GLY A 1 416 ? -5.34 29.234 40.031 1 29.98 416 GLY A O 1
ATOM 3310 N N . GLU A 1 417 ? -5.812 28.562 38.219 1 29.8 417 GLU A N 1
ATOM 3311 C CA . GLU A 1 417 ? -4.508 29.203 38.062 1 29.8 417 GLU A CA 1
ATOM 3312 C C . GLU A 1 417 ? -4.637 30.719 37.938 1 29.8 417 GLU A C 1
ATOM 3314 O O . GLU A 1 417 ? -5.43 31.203 37.125 1 29.8 417 GLU A O 1
ATOM 3319 N N . ASP A 1 418 ? -4.273 31.625 38.969 1 28.14 418 ASP A N 1
ATOM 3320 C CA . ASP A 1 418 ? -4.047 33.031 39.312 1 28.14 418 ASP A CA 1
ATOM 3321 C C . ASP A 1 418 ? -3.717 33.875 38.094 1 28.14 418 ASP A C 1
ATOM 3323 O O . ASP A 1 418 ? -3.287 33.344 37.062 1 28.14 418 ASP A O 1
ATOM 3327 N N . GLU A 1 419 ? -3.896 35.312 38.281 1 28.7 419 GLU A N 1
ATOM 3328 C CA . GLU A 1 419 ? -3.857 36.719 37.875 1 28.7 419 GLU A CA 1
ATOM 3329 C C . GLU A 1 419 ? -2.564 37.062 37.125 1 28.7 419 GLU A C 1
ATOM 3331 O O . GLU A 1 419 ? -2.424 38.125 36.562 1 28.7 419 GLU A O 1
ATOM 3336 N N . GLU A 1 420 ? -1.466 36.5 37.531 1 27.66 420 GLU A N 1
ATOM 3337 C CA . GLU A 1 420 ? -0.305 37.375 37.406 1 27.66 420 GLU A CA 1
ATOM 3338 C C . GLU A 1 420 ? -0.073 37.75 35.938 1 27.66 420 GLU A C 1
ATOM 3340 O O . GLU A 1 420 ? 0.95 38.344 35.594 1 27.66 420 GLU A O 1
ATOM 3345 N N . ARG A 1 421 ? -0.586 37.125 35.031 1 30.56 421 ARG A N 1
ATOM 3346 C CA . ARG A 1 421 ? 0.17 37.688 33.906 1 30.56 421 ARG A CA 1
ATOM 3347 C C . ARG A 1 421 ? -0.238 39.156 33.656 1 30.56 421 ARG A C 1
ATOM 3349 O O . ARG A 1 421 ? -1.325 39.562 34.031 1 30.56 421 ARG A O 1
ATOM 3356 N N . GLY A 1 422 ? 0.685 40.094 33.094 1 25.78 422 GLY A N 1
ATOM 3357 C CA . GLY A 1 422 ? 0.902 41.469 32.688 1 25.78 422 GLY A CA 1
ATOM 3358 C C . GLY A 1 422 ? -0.279 42.062 31.938 1 25.78 422 GLY A C 1
ATOM 3359 O O . GLY A 1 422 ? -0.873 41.438 31.078 1 25.78 422 GLY A O 1
ATOM 3360 N N . ARG A 1 423 ? -1.021 42.969 32.656 1 28 423 ARG A N 1
ATOM 3361 C CA . ARG A 1 423 ? -1.969 44.062 32.438 1 28 423 ARG A CA 1
ATOM 3362 C C . ARG A 1 423 ? -1.604 44.875 31.219 1 28 423 ARG A C 1
ATOM 3364 O O . ARG A 1 423 ? -0.75 45.75 31.281 1 28 423 ARG A O 1
ATOM 3371 N N . PHE A 1 424 ? -1.284 44.5 30.141 1 25.03 424 PHE A N 1
ATOM 3372 C CA . PHE A 1 424 ? -1.058 45.562 29.172 1 25.03 424 PHE A CA 1
ATOM 3373 C C . PHE A 1 424 ? -2.342 46.344 28.922 1 25.03 424 PHE A C 1
ATOM 3375 O O . PHE A 1 424 ? -3.393 45.75 28.656 1 25.03 424 PHE A O 1
ATOM 3382 N N . THR A 1 425 ? -2.592 47.344 29.844 1 22.81 425 THR A N 1
ATOM 3383 C CA . THR A 1 425 ? -3.572 48.438 29.828 1 22.81 425 THR A CA 1
ATOM 3384 C C . THR A 1 425 ? -3.6 49.125 28.469 1 22.81 425 THR A C 1
ATOM 3386 O O . THR A 1 425 ? -2.549 49.406 27.891 1 22.81 425 THR A O 1
ATOM 3389 N N . LEU A 1 426 ? -4.691 49.156 27.891 1 22.31 426 LEU A N 1
ATOM 3390 C CA . LEU A 1 426 ? -5.035 50.031 26.781 1 22.31 426 LEU A CA 1
ATOM 3391 C C . LEU A 1 426 ? -4.805 51.5 27.156 1 22.31 426 LEU A C 1
ATOM 3393 O O . LEU A 1 426 ? -5.184 51.906 28.25 1 22.31 426 LEU A O 1
ATOM 3397 N N . LEU A 1 427 ? -3.701 52.156 26.75 1 23.17 427 LEU A N 1
ATOM 3398 C CA . LEU A 1 427 ? -3.668 53.594 26.938 1 23.17 427 LEU A CA 1
ATOM 3399 C C . LEU A 1 427 ? -4.977 54.25 26.469 1 23.17 427 LEU A C 1
ATOM 3401 O O . LEU A 1 427 ? -5.531 53.844 25.438 1 23.17 427 LEU A O 1
ATOM 3405 N N . GLU A 1 428 ? -5.621 55.094 27.359 1 22.36 428 GLU A N 1
ATOM 3406 C CA . GLU A 1 428 ? -6.734 56 27.141 1 22.36 428 GLU A CA 1
ATOM 3407 C C . GLU A 1 428 ? -6.438 56.938 25.984 1 22.36 428 GLU A C 1
ATOM 3409 O O . GLU A 1 428 ? -5.332 57.5 25.875 1 22.36 428 GLU A O 1
ATOM 3414 N N . MET B 1 1 ? 7.363 -52.188 -26.203 1 22.27 1 MET B N 1
ATOM 3415 C CA . MET B 1 1 ? 7.055 -50.781 -25.891 1 22.27 1 MET B CA 1
ATOM 3416 C C . MET B 1 1 ? 8.133 -49.875 -26.438 1 22.27 1 MET B C 1
ATOM 3418 O O . MET B 1 1 ? 9.32 -50.062 -26.156 1 22.27 1 MET B O 1
ATOM 3422 N N . ASN B 1 2 ? 7.91 -49.281 -27.688 1 26.5 2 ASN B N 1
ATOM 3423 C CA . ASN B 1 2 ? 8.914 -48.656 -28.562 1 26.5 2 ASN B CA 1
ATOM 3424 C C . ASN B 1 2 ? 9.609 -47.5 -27.859 1 26.5 2 ASN B C 1
ATOM 3426 O O . ASN B 1 2 ? 8.969 -46.5 -27.516 1 26.5 2 ASN B O 1
ATOM 3430 N N . SER B 1 3 ? 10.539 -47.656 -27.031 1 30.92 3 SER B N 1
ATOM 3431 C CA . SER B 1 3 ? 11.5 -46.906 -26.219 1 30.92 3 SER B CA 1
ATOM 3432 C C . SER B 1 3 ? 12.078 -45.719 -26.984 1 30.92 3 SER B C 1
ATOM 3434 O O . SER B 1 3 ? 13.008 -45.062 -26.516 1 30.92 3 SER B O 1
ATOM 3436 N N . SER B 1 4 ? 12.102 -45.75 -28.312 1 32.06 4 SER B N 1
ATOM 3437 C CA . SER B 1 4 ? 12.867 -44.812 -29.141 1 32.06 4 SER B CA 1
ATOM 3438 C C . SER B 1 4 ? 12.32 -43.406 -29.016 1 32.06 4 SER B C 1
ATOM 3440 O O . SER B 1 4 ? 11.188 -43.125 -29.422 1 32.06 4 SER B O 1
ATOM 3442 N N . THR B 1 5 ? 12.547 -42.844 -27.906 1 41.38 5 THR B N 1
ATOM 3443 C CA . THR B 1 5 ? 12.219 -41.406 -27.859 1 41.38 5 THR B CA 1
ATOM 3444 C C . THR B 1 5 ? 12.602 -40.719 -29.156 1 41.38 5 THR B C 1
ATOM 3446 O O . THR B 1 5 ? 13.781 -40.656 -29.5 1 41.38 5 THR B O 1
ATOM 3449 N N . PRO B 1 6 ? 11.812 -40.844 -30.172 1 43.28 6 PRO B N 1
ATOM 3450 C CA . PRO B 1 6 ? 12.211 -40.594 -31.562 1 43.28 6 PRO B CA 1
ATOM 3451 C C . PRO B 1 6 ? 12.844 -39.219 -31.766 1 43.28 6 PRO B C 1
ATOM 3453 O O . PRO B 1 6 ? 13.5 -39 -32.781 1 43.28 6 PRO B O 1
ATOM 3456 N N . TYR B 1 7 ? 12.336 -38.281 -31.141 1 46.47 7 TYR B N 1
ATOM 3457 C CA . TYR B 1 7 ? 12.906 -36.969 -31.484 1 46.47 7 TYR B CA 1
ATOM 3458 C C . TYR B 1 7 ? 13.969 -36.562 -30.469 1 46.47 7 TYR B C 1
ATOM 3460 O O . TYR B 1 7 ? 13.711 -36.531 -29.266 1 46.47 7 TYR B O 1
ATOM 3468 N N . ASN B 1 8 ? 15.25 -37.188 -30.422 1 43.62 8 ASN B N 1
ATOM 3469 C CA . ASN B 1 8 ? 16.391 -36.844 -29.578 1 43.62 8 ASN B CA 1
ATOM 3470 C C . ASN B 1 8 ? 16.953 -35.5 -29.938 1 43.62 8 ASN B C 1
ATOM 3472 O O . ASN B 1 8 ? 17.594 -35.312 -30.969 1 43.62 8 ASN B O 1
ATOM 3476 N N . PHE B 1 9 ? 16.453 -34.469 -29.469 1 45.09 9 PHE B N 1
ATOM 3477 C CA . PHE B 1 9 ? 16.922 -33.125 -29.719 1 45.09 9 PHE B CA 1
ATOM 3478 C C . PHE B 1 9 ? 18.094 -32.781 -28.797 1 45.09 9 PHE B C 1
ATOM 3480 O O . PHE B 1 9 ? 18.344 -31.594 -28.516 1 45.09 9 PHE B O 1
ATOM 3487 N N . THR B 1 10 ? 18.938 -33.625 -28.219 1 41.94 10 THR B N 1
ATOM 3488 C CA . THR B 1 10 ? 19.969 -33.312 -27.234 1 41.94 10 THR B CA 1
ATOM 3489 C C . THR B 1 10 ? 21.062 -32.438 -27.875 1 41.94 10 THR B C 1
ATOM 3491 O O . THR B 1 10 ? 21.828 -31.797 -27.172 1 41.94 10 THR B O 1
ATOM 3494 N N . ASN B 1 11 ? 21.562 -32.719 -29 1 39.47 11 ASN B N 1
ATOM 3495 C CA . ASN B 1 11 ? 22.812 -32.125 -29.438 1 39.47 11 ASN B CA 1
ATOM 3496 C C . ASN B 1 11 ? 22.594 -30.734 -30.047 1 39.47 11 ASN B C 1
ATOM 3498 O O . ASN B 1 11 ? 22.375 -30.609 -31.25 1 39.47 11 ASN B O 1
ATOM 3502 N N . LEU B 1 12 ? 22.156 -29.734 -29.266 1 44.09 12 LEU B N 1
ATOM 3503 C CA . LEU B 1 12 ? 21.844 -28.391 -29.75 1 44.09 12 LEU B CA 1
ATOM 3504 C C . LEU B 1 12 ? 23.109 -27.578 -29.953 1 44.09 12 LEU B C 1
ATOM 3506 O O . LEU B 1 12 ? 23.953 -27.469 -29.047 1 44.09 12 LEU B O 1
ATOM 3510 N N . ASP B 1 13 ? 23.672 -27.5 -31.125 1 43.25 13 ASP B N 1
ATOM 3511 C CA . ASP B 1 13 ? 24.781 -26.594 -31.422 1 43.25 13 ASP B CA 1
ATOM 3512 C C . ASP B 1 13 ? 24.406 -25.141 -31.125 1 43.25 13 ASP B C 1
ATOM 3514 O O . ASP B 1 13 ? 23.234 -24.766 -31.25 1 43.25 13 ASP B O 1
ATOM 3518 N N . PRO B 1 14 ? 25.266 -24.281 -30.547 1 44.75 14 PRO B N 1
ATOM 3519 C CA . PRO B 1 14 ? 25.109 -22.859 -30.219 1 44.75 14 PRO B CA 1
ATOM 3520 C C . PRO B 1 14 ? 24.656 -22.016 -31.406 1 44.75 14 PRO B C 1
ATOM 3522 O O . PRO B 1 14 ? 25.297 -22.016 -32.438 1 44.75 14 PRO B O 1
ATOM 3525 N N . TYR B 1 15 ? 23.438 -21.969 -31.844 1 47.31 15 TYR B N 1
ATOM 3526 C CA . TYR B 1 15 ? 22.891 -21.125 -32.906 1 47.31 15 TYR B CA 1
ATOM 3527 C C . TYR B 1 15 ? 22.875 -19.656 -32.469 1 47.31 15 TYR B C 1
ATOM 3529 O O . TYR B 1 15 ? 22.766 -19.359 -31.266 1 47.31 15 TYR B O 1
ATOM 3537 N N . GLU B 1 16 ? 23.453 -18.828 -33.312 1 51.81 16 GLU B N 1
ATOM 3538 C CA . GLU B 1 16 ? 23.359 -17.391 -33.156 1 51.81 16 GLU B CA 1
ATOM 3539 C C . GLU B 1 16 ? 21.906 -16.938 -33.062 1 51.81 16 GLU B C 1
ATOM 3541 O O . GLU B 1 16 ? 21.172 -17.016 -34.062 1 51.81 16 GLU B O 1
ATOM 3546 N N . TYR B 1 17 ? 21.328 -17.031 -31.938 1 53.28 17 TYR B N 1
ATOM 3547 C CA . TYR B 1 17 ? 19.938 -16.656 -31.734 1 53.28 17 TYR B CA 1
ATOM 3548 C C . TYR B 1 17 ? 19.734 -15.156 -31.984 1 53.28 17 TYR B C 1
ATOM 3550 O O . TYR B 1 17 ? 20.406 -14.328 -31.359 1 53.28 17 TYR B O 1
ATOM 3558 N N . ARG B 1 18 ? 19.438 -14.805 -33.312 1 55.44 18 ARG B N 1
ATOM 3559 C CA . ARG B 1 18 ? 19.016 -13.453 -33.688 1 55.44 18 ARG B CA 1
ATOM 3560 C C . ARG B 1 18 ? 17.578 -13.195 -33.25 1 55.44 18 ARG B C 1
ATOM 3562 O O . ARG B 1 18 ? 16.891 -14.109 -32.781 1 55.44 18 ARG B O 1
ATOM 3569 N N . ASP B 1 19 ? 17.031 -11.922 -33.219 1 55.91 19 ASP B N 1
ATOM 3570 C CA . ASP B 1 19 ? 15.742 -11.422 -32.781 1 55.91 19 ASP B CA 1
ATOM 3571 C C . ASP B 1 19 ? 14.609 -12.32 -33.25 1 55.91 19 ASP B C 1
ATOM 3573 O O . ASP B 1 19 ? 13.688 -12.633 -32.5 1 55.91 19 ASP B O 1
ATOM 3577 N N . ASP B 1 20 ? 14.578 -12.672 -34.562 1 57.16 20 ASP B N 1
ATOM 3578 C CA . ASP B 1 20 ? 13.5 -13.445 -35.156 1 57.16 20 ASP B CA 1
ATOM 3579 C C . ASP B 1 20 ? 13.453 -14.859 -34.594 1 57.16 20 ASP B C 1
ATOM 3581 O O . ASP B 1 20 ? 12.375 -15.398 -34.312 1 57.16 20 ASP B O 1
ATOM 3585 N N . ASN B 1 21 ? 14.57 -15.273 -34.188 1 67.62 21 ASN B N 1
ATOM 3586 C CA . ASN B 1 21 ? 14.625 -16.641 -33.688 1 67.62 21 ASN B CA 1
ATOM 3587 C C . ASN B 1 21 ? 14.227 -16.719 -32.219 1 67.62 21 ASN B C 1
ATOM 3589 O O . ASN B 1 21 ? 13.672 -17.719 -31.781 1 67.62 21 ASN B O 1
ATOM 3593 N N . CYS B 1 22 ? 14.297 -15.664 -31.641 1 75.44 22 CYS B N 1
ATOM 3594 C CA . CYS B 1 22 ? 13.953 -15.656 -30.234 1 75.44 22 CYS B CA 1
ATOM 3595 C C . CYS B 1 22 ? 12.438 -15.656 -30.047 1 75.44 22 CYS B C 1
ATOM 3597 O O . CYS B 1 22 ? 11.922 -16.297 -29.125 1 75.44 22 CYS B O 1
ATOM 3599 N N . SER B 1 23 ? 11.812 -14.961 -30.984 1 73.94 23 SER B N 1
ATOM 3600 C CA . SER B 1 23 ? 10.352 -14.914 -30.891 1 73.94 23 SER B CA 1
ATOM 3601 C C . SER B 1 23 ? 9.742 -16.297 -31.125 1 73.94 23 SER B C 1
ATOM 3603 O O . SER B 1 23 ? 8.797 -16.688 -30.438 1 73.94 23 SER B O 1
ATOM 3605 N N . SER B 1 24 ? 10.328 -17 -32.031 1 70.62 24 SER B N 1
ATOM 3606 C CA . SER B 1 24 ? 9.828 -18.344 -32.344 1 70.62 24 SER B CA 1
ATOM 3607 C C . SER B 1 24 ? 10.125 -19.297 -31.172 1 70.62 24 SER B C 1
ATOM 3609 O O . SER B 1 24 ? 9.281 -20.125 -30.828 1 70.62 24 SER B O 1
ATOM 3611 N N . MET B 1 25 ? 11.242 -19.062 -30.625 1 73.88 25 MET B N 1
ATOM 3612 C CA . MET B 1 25 ? 11.617 -19.922 -29.516 1 73.88 25 MET B CA 1
ATOM 3613 C C . MET B 1 25 ? 10.695 -19.688 -28.312 1 73.88 25 MET B C 1
ATOM 3615 O O . MET B 1 25 ? 10.32 -20.641 -27.625 1 73.88 25 MET B O 1
ATOM 3619 N N . MET B 1 26 ? 10.336 -18.484 -28.172 1 78.5 26 MET B N 1
ATOM 3620 C CA . MET B 1 26 ? 9.477 -18.188 -27.031 1 78.5 26 MET B CA 1
ATOM 3621 C C . MET B 1 26 ? 8.062 -18.688 -27.25 1 78.5 26 MET B C 1
ATOM 3623 O O . MET B 1 26 ? 7.371 -19.078 -26.312 1 78.5 26 MET B O 1
ATOM 3627 N N . GLU B 1 27 ? 7.695 -18.672 -28.422 1 74.19 27 GLU B N 1
ATOM 3628 C CA . GLU B 1 27 ? 6.391 -19.25 -28.734 1 74.19 27 GLU B CA 1
ATOM 3629 C C . GLU B 1 27 ? 6.352 -20.75 -28.406 1 74.19 27 GLU B C 1
ATOM 3631 O O . GLU B 1 27 ? 5.367 -21.234 -27.859 1 74.19 27 GLU B O 1
ATOM 3636 N N . VAL B 1 28 ? 7.41 -21.406 -28.719 1 75.31 28 VAL B N 1
ATOM 3637 C CA . VAL B 1 28 ? 7.512 -22.828 -28.438 1 75.31 28 VAL B CA 1
ATOM 3638 C C . VAL B 1 28 ? 7.535 -23.047 -26.922 1 75.31 28 VAL B C 1
ATOM 3640 O O . VAL B 1 28 ? 6.848 -23.938 -26.406 1 75.31 28 VAL B O 1
ATOM 3643 N N . TRP B 1 29 ? 8.281 -22.219 -26.312 1 77.5 29 TRP B N 1
ATOM 3644 C CA . TRP B 1 29 ? 8.398 -22.328 -24.875 1 77.5 29 TRP B CA 1
ATOM 3645 C C . TRP B 1 29 ? 7.047 -22.109 -24.203 1 77.5 29 TRP B C 1
ATOM 3647 O O . TRP B 1 29 ? 6.664 -22.859 -23.297 1 77.5 29 TRP B O 1
ATOM 3657 N N . SER B 1 30 ? 6.402 -21.109 -24.625 1 77.25 30 SER B N 1
ATOM 3658 C CA . SER B 1 30 ? 5.105 -20.781 -24.047 1 77.25 30 SER B CA 1
ATOM 3659 C C . SER B 1 30 ? 4.102 -21.906 -24.266 1 77.25 30 SER B C 1
ATOM 3661 O O . SER B 1 30 ? 3.303 -22.219 -23.391 1 77.25 30 SER B O 1
ATOM 3663 N N . TYR B 1 31 ? 4.145 -22.469 -25.375 1 72.62 31 TYR B N 1
ATOM 3664 C CA . TYR B 1 31 ? 3.236 -23.562 -25.688 1 72.62 31 TYR B CA 1
ATOM 3665 C C . TYR B 1 31 ? 3.525 -24.781 -24.812 1 72.62 31 TYR B C 1
ATOM 3667 O O . TYR B 1 31 ? 2.605 -25.391 -24.266 1 72.62 31 TYR B O 1
ATOM 3675 N N . LEU B 1 32 ? 4.75 -25.062 -24.672 1 73.75 32 LEU B N 1
ATOM 3676 C CA . LEU B 1 32 ? 5.125 -26.234 -23.891 1 73.75 32 LEU B CA 1
ATOM 3677 C C . LEU B 1 32 ? 4.816 -26.031 -22.406 1 73.75 32 LEU B C 1
ATOM 3679 O O . LEU B 1 32 ? 4.32 -26.938 -21.75 1 73.75 32 LEU B O 1
ATOM 3683 N N . GLN B 1 33 ? 5.062 -24.844 -21.984 1 73.06 33 GLN B N 1
ATOM 3684 C CA . GLN B 1 33 ? 4.824 -24.562 -20.578 1 73.06 33 GLN B CA 1
ATOM 3685 C C . GLN B 1 33 ? 3.332 -24.531 -20.266 1 73.06 33 GLN B C 1
ATOM 3687 O O . GLN B 1 33 ? 2.898 -25.031 -19.219 1 73.06 33 GLN B O 1
ATOM 3692 N N . TYR B 1 34 ? 2.578 -23.938 -21.156 1 71.56 34 TYR B N 1
ATOM 3693 C CA . TYR B 1 34 ? 1.136 -23.875 -20.953 1 71.56 34 TYR B CA 1
ATOM 3694 C C . TYR B 1 34 ? 0.521 -25.266 -20.938 1 71.56 34 TYR B C 1
ATOM 3696 O O . TYR B 1 34 ? -0.334 -25.562 -20.094 1 71.56 34 TYR B O 1
ATOM 3704 N N . ASN B 1 35 ? 0.966 -26.109 -21.766 1 66.69 35 ASN B N 1
ATOM 3705 C CA . ASN B 1 35 ? 0.368 -27.422 -21.875 1 66.69 35 ASN B CA 1
ATOM 3706 C C . ASN B 1 35 ? 0.882 -28.375 -20.797 1 66.69 35 ASN B C 1
ATOM 3708 O O . ASN B 1 35 ? 0.214 -29.344 -20.438 1 66.69 35 ASN B O 1
ATOM 3712 N N . THR B 1 36 ? 2.043 -27.984 -20.25 1 64.38 36 THR B N 1
ATOM 3713 C CA . THR B 1 36 ? 2.582 -28.812 -19.172 1 64.38 36 THR B CA 1
ATOM 3714 C C . THR B 1 36 ? 2.029 -28.359 -17.828 1 64.38 36 THR B C 1
ATOM 3716 O O . THR B 1 36 ? 1.685 -29.203 -16.984 1 64.38 36 THR B O 1
ATOM 3719 N N . THR B 1 37 ? 2.008 -27.078 -17.688 1 62.62 37 THR B N 1
ATOM 3720 C CA . THR B 1 37 ? 1.642 -26.578 -16.359 1 62.62 37 THR B CA 1
ATOM 3721 C C . THR B 1 37 ? 0.158 -26.234 -16.312 1 62.62 37 THR B C 1
ATOM 3723 O O . THR B 1 37 ? -0.446 -26.234 -15.234 1 62.62 37 THR B O 1
ATOM 3726 N N . GLY B 1 38 ? -0.43 -25.891 -17.391 1 57.25 38 GLY B N 1
ATOM 3727 C CA . GLY B 1 38 ? -1.822 -25.469 -17.438 1 57.25 38 GLY B CA 1
ATOM 3728 C C . GLY B 1 38 ? -2.031 -24.047 -16.938 1 57.25 38 GLY B C 1
ATOM 3729 O O . GLY B 1 38 ? -3.17 -23.609 -16.75 1 57.25 38 GLY B O 1
ATOM 3730 N N . GLU B 1 39 ? -0.898 -23.438 -16.688 1 59.12 39 GLU B N 1
ATOM 3731 C CA . GLU B 1 39 ? -1.025 -22.078 -16.172 1 59.12 39 GLU B CA 1
ATOM 3732 C C . GLU B 1 39 ? -1.291 -21.078 -17.297 1 59.12 39 GLU B C 1
ATOM 3734 O O . GLU B 1 39 ? -0.536 -21.016 -18.266 1 59.12 39 GLU B O 1
ATOM 3739 N N . THR B 1 40 ? -2.352 -20.344 -17.078 1 57.44 40 THR B N 1
ATOM 3740 C CA . THR B 1 40 ? -2.795 -19.422 -18.109 1 57.44 40 THR B CA 1
ATOM 3741 C C . THR B 1 40 ? -1.811 -18.266 -18.266 1 57.44 40 THR B C 1
ATOM 3743 O O . THR B 1 40 ? -1.794 -17.578 -19.297 1 57.44 40 THR B O 1
ATOM 3746 N N . LYS B 1 41 ? -0.947 -18.141 -17.328 1 62.91 41 LYS B N 1
ATOM 3747 C CA . LYS B 1 41 ? 0.007 -17.031 -17.391 1 62.91 41 LYS B CA 1
ATOM 3748 C C . LYS B 1 41 ? 0.981 -17.219 -18.547 1 62.91 41 LYS B C 1
ATOM 3750 O O . LYS B 1 41 ? 1.526 -16.234 -19.078 1 62.91 41 LYS B O 1
ATOM 3755 N N . TYR B 1 42 ? 1.131 -18.422 -18.906 1 63.59 42 TYR B N 1
ATOM 3756 C CA . TYR B 1 42 ? 2.102 -18.703 -19.953 1 63.59 42 TYR B CA 1
ATOM 3757 C C . TYR B 1 42 ? 1.436 -18.719 -21.328 1 63.59 42 TYR B C 1
ATOM 3759 O O . TYR B 1 42 ? 2.104 -18.906 -22.344 1 63.59 42 TYR B O 1
ATOM 3767 N N . TYR B 1 43 ? 0.153 -18.438 -21.328 1 61.53 43 TYR B N 1
ATOM 3768 C CA . TYR B 1 43 ? -0.544 -18.484 -22.609 1 61.53 43 TYR B CA 1
ATOM 3769 C C . TYR B 1 43 ? -0.351 -17.203 -23.406 1 61.53 43 TYR B C 1
ATOM 3771 O O . TYR B 1 43 ? -0.821 -16.141 -22.984 1 61.53 43 TYR B O 1
ATOM 3779 N N . LEU B 1 44 ? 0.606 -17.188 -24.297 1 61.5 44 LEU B N 1
ATOM 3780 C CA . LEU B 1 44 ? 0.86 -16.031 -25.156 1 61.5 44 LEU B CA 1
ATOM 3781 C C . LEU B 1 44 ? -0.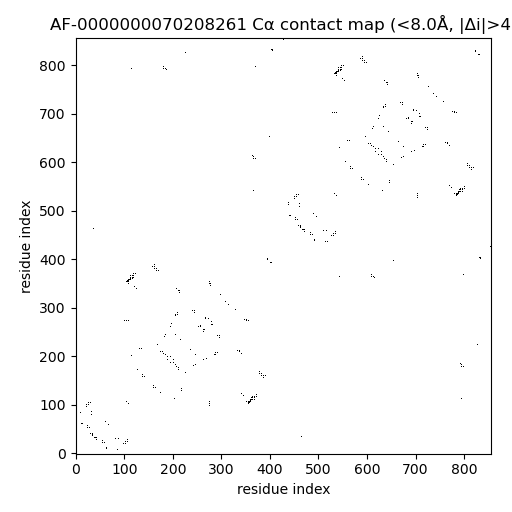092 -16.016 -26.344 1 61.5 44 LEU B C 1
ATOM 3783 O O . LEU B 1 44 ? 0.131 -15.297 -27.312 1 61.5 44 LEU B O 1
ATOM 3787 N N . GLY B 1 45 ? -1.422 -16.422 -26.141 1 56.16 45 GLY B N 1
ATOM 3788 C CA . GLY B 1 45 ? -2.365 -16.391 -27.25 1 56.16 45 GLY B CA 1
ATOM 3789 C C . GLY B 1 45 ? -1.803 -16.969 -28.531 1 56.16 45 GLY B C 1
ATOM 3790 O O . GLY B 1 45 ? -1.677 -16.266 -29.531 1 56.16 45 GLY B O 1
ATOM 3791 N N . TYR B 1 46 ? -1.239 -18 -28.531 1 53.91 46 TYR B N 1
ATOM 3792 C CA . TYR B 1 46 ? -0.795 -18.594 -29.781 1 53.91 46 TYR B CA 1
ATOM 3793 C C . TYR B 1 46 ? -1.983 -18.969 -30.656 1 53.91 46 TYR B C 1
ATOM 3795 O O . TYR B 1 46 ? -3.021 -19.406 -30.156 1 53.91 46 TYR B O 1
ATOM 3803 N N . ASP B 1 47 ? -2.246 -18.172 -31.641 1 54.81 47 ASP B N 1
ATOM 3804 C CA . ASP B 1 47 ? -3.375 -18.25 -32.562 1 54.81 47 ASP B CA 1
ATOM 3805 C C . ASP B 1 47 ? -3.678 -19.688 -32.938 1 54.81 47 ASP B C 1
ATOM 3807 O O . ASP B 1 47 ? -4.828 -20.125 -32.906 1 54.81 47 ASP B O 1
ATOM 3811 N N . ASP B 1 48 ? -2.689 -20.453 -33.688 1 61.56 48 ASP B N 1
ATOM 3812 C CA . ASP B 1 48 ? -2.939 -21.75 -34.344 1 61.56 48 ASP B CA 1
ATOM 3813 C C . ASP B 1 48 ? -1.829 -22.734 -34 1 61.56 48 ASP B C 1
ATOM 3815 O O . ASP B 1 48 ? -0.671 -22.359 -33.844 1 61.56 48 ASP B O 1
ATOM 3819 N N . LYS B 1 49 ? -2.133 -23.969 -33.594 1 70.44 49 LYS B N 1
ATOM 3820 C CA . LYS B 1 49 ? -1.226 -25.094 -33.375 1 70.44 49 LYS B CA 1
ATOM 3821 C C . LYS B 1 49 ? -0.215 -25.203 -34.5 1 70.44 49 LYS B C 1
ATOM 3823 O O . LYS B 1 49 ? 0.921 -25.641 -34.312 1 70.44 49 LYS B O 1
ATOM 3828 N N . GLU B 1 50 ? -0.729 -24.719 -35.656 1 70.81 50 GLU B N 1
ATOM 3829 C CA . GLU B 1 50 ? 0.142 -24.844 -36.812 1 70.81 50 GLU B CA 1
ATOM 3830 C C . GLU B 1 50 ? 1.324 -23.875 -36.719 1 70.81 50 GLU B C 1
ATOM 3832 O O . GLU B 1 50 ? 2.445 -24.219 -37.094 1 70.81 50 GLU B O 1
ATOM 3837 N N . SER B 1 51 ? 1.055 -22.766 -36.156 1 71.19 51 SER B N 1
ATOM 3838 C CA . SER B 1 51 ? 2.133 -21.781 -36.031 1 71.19 51 SER B CA 1
ATOM 3839 C C . SER B 1 51 ? 3.162 -22.234 -35 1 71.19 51 SER B C 1
ATOM 3841 O O . SER B 1 51 ? 4.363 -22.047 -35.188 1 71.19 51 SER B O 1
ATOM 3843 N N . VAL B 1 52 ? 2.674 -22.828 -34.062 1 73.31 52 VAL B N 1
ATOM 3844 C CA . VAL B 1 52 ? 3.564 -23.328 -33.031 1 73.31 52 VAL B CA 1
ATOM 3845 C C . VAL B 1 52 ? 4.41 -24.469 -33.562 1 73.31 52 VAL B C 1
ATOM 3847 O O . VA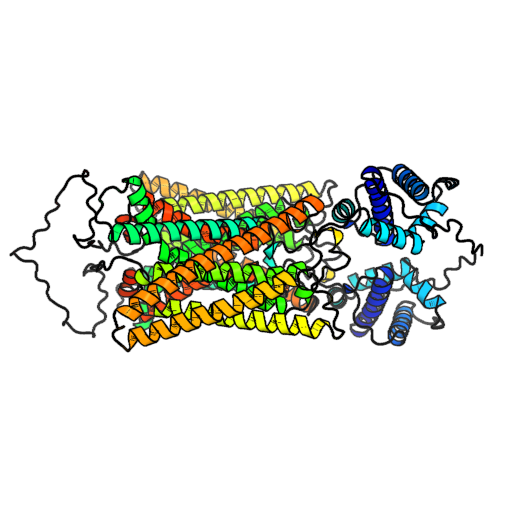L B 1 52 ? 5.605 -24.562 -33.281 1 73.31 52 VAL B O 1
ATOM 3850 N N . TYR B 1 53 ? 3.717 -25.25 -34.438 1 74.69 53 TYR B N 1
ATOM 3851 C CA . TYR B 1 53 ? 4.426 -26.359 -35.094 1 74.69 53 TYR B CA 1
ATOM 3852 C C . TYR B 1 53 ? 5.559 -25.844 -35.969 1 74.69 53 TYR B C 1
ATOM 3854 O O . TYR B 1 53 ? 6.684 -26.344 -35.875 1 74.69 53 TYR B O 1
ATOM 3862 N N . GLN B 1 54 ? 5.25 -24.859 -36.656 1 72.5 54 GLN B N 1
ATOM 3863 C CA . GLN B 1 54 ? 6.273 -24.312 -37.531 1 72.5 54 GLN B CA 1
ATOM 3864 C C . GLN B 1 54 ? 7.414 -23.688 -36.75 1 72.5 54 GLN B C 1
ATOM 3866 O O . GLN B 1 54 ? 8.578 -23.812 -37.125 1 72.5 54 GLN B O 1
ATOM 3871 N N . SER B 1 55 ? 7.016 -23.156 -35.656 1 70.5 55 SER B N 1
ATOM 3872 C CA . SER B 1 55 ? 8.031 -22.531 -34.844 1 70.5 55 SER B CA 1
ATOM 3873 C C . SER B 1 55 ? 8.922 -23.594 -34.156 1 70.5 55 SER B C 1
ATOM 3875 O O . SER B 1 55 ? 10.125 -23.391 -34.031 1 70.5 55 SER B O 1
ATOM 3877 N N . ILE B 1 56 ? 8.25 -24.672 -33.844 1 69.75 56 ILE B N 1
ATOM 3878 C CA . ILE B 1 56 ? 9.008 -25.766 -33.25 1 69.75 56 ILE B CA 1
ATOM 3879 C C . ILE B 1 56 ? 10 -26.328 -34.281 1 69.75 56 ILE B C 1
ATOM 3881 O O . ILE B 1 56 ? 11.172 -26.531 -33.969 1 69.75 56 ILE B O 1
ATOM 3885 N N . ILE B 1 57 ? 9.453 -26.469 -35.438 1 68.81 57 ILE B N 1
ATOM 3886 C CA . ILE B 1 57 ? 10.289 -27.031 -36.5 1 68.81 57 ILE B CA 1
ATOM 3887 C C . ILE B 1 57 ? 11.43 -26.078 -36.812 1 68.81 57 ILE B C 1
ATOM 3889 O O . ILE B 1 57 ? 12.57 -26.5 -37.031 1 68.81 57 ILE B O 1
ATOM 3893 N N . ARG B 1 58 ? 11.109 -24.844 -36.844 1 67.31 58 ARG B N 1
ATOM 3894 C CA . ARG B 1 58 ? 12.133 -23.844 -37.125 1 67.31 58 ARG B CA 1
ATOM 3895 C C . ARG B 1 58 ? 13.18 -23.812 -36 1 67.31 58 ARG B C 1
ATOM 3897 O O . ARG B 1 58 ? 14.375 -23.656 -36.281 1 67.31 58 ARG B O 1
ATOM 3904 N N . GLY B 1 59 ? 12.711 -23.844 -34.875 1 61.88 59 GLY B N 1
ATOM 3905 C CA . GLY B 1 59 ? 13.617 -23.875 -33.75 1 61.88 59 GLY B CA 1
ATOM 3906 C C . GLY B 1 59 ? 14.547 -25.078 -33.75 1 61.88 59 GLY B C 1
ATOM 3907 O O . GLY B 1 59 ? 15.742 -24.953 -33.469 1 61.88 59 GLY B O 1
ATOM 3908 N N . PHE B 1 60 ? 13.891 -26.109 -34.156 1 61.34 60 PHE B N 1
ATOM 3909 C CA . PHE B 1 60 ? 14.68 -27.328 -34.25 1 61.34 60 PHE B CA 1
ATOM 3910 C C . PHE B 1 60 ? 15.688 -27.234 -35.406 1 61.34 60 PHE B C 1
ATOM 3912 O O . PHE B 1 60 ? 16.812 -27.719 -35.281 1 61.34 60 PHE B O 1
ATOM 3919 N N . GLU B 1 61 ? 15.078 -26.656 -36.406 1 59.81 61 GLU B N 1
ATOM 3920 C CA . GLU B 1 61 ? 15.984 -26.5 -37.531 1 59.81 61 GLU B CA 1
ATOM 3921 C C . GLU B 1 61 ? 17.172 -25.609 -37.188 1 59.81 61 GLU B C 1
ATOM 3923 O O . GLU B 1 61 ? 18.297 -25.844 -37.625 1 59.81 61 GLU B O 1
ATOM 3928 N N . ALA B 1 62 ? 16.75 -24.703 -36.438 1 55.59 62 ALA B N 1
ATOM 3929 C CA . ALA B 1 62 ? 17.797 -23.766 -36.031 1 55.59 62 ALA B CA 1
ATOM 3930 C C . ALA B 1 62 ? 18.781 -24.438 -35.062 1 55.59 62 ALA B C 1
ATOM 3932 O O . ALA B 1 62 ? 19.969 -24.125 -35.062 1 55.59 62 ALA B O 1
ATOM 3933 N N . ILE B 1 63 ? 18.188 -25.156 -34.281 1 51.28 63 ILE B N 1
ATOM 3934 C CA . ILE B 1 63 ? 19.016 -25.859 -33.281 1 51.28 63 ILE B CA 1
ATOM 3935 C C . ILE B 1 63 ? 19.812 -26.953 -34 1 51.28 63 ILE B C 1
ATOM 3937 O O . ILE B 1 63 ? 20.969 -27.203 -33.656 1 51.28 63 ILE B O 1
ATOM 3941 N N . LYS B 1 64 ? 19.078 -27.719 -34.781 1 51.03 64 LYS B N 1
ATOM 3942 C CA . LYS B 1 64 ? 19.75 -28.859 -35.406 1 51.03 64 LYS B CA 1
ATOM 3943 C C . LYS B 1 64 ? 20.359 -28.469 -36.75 1 51.03 64 LYS B C 1
ATOM 3945 O O . LYS B 1 64 ? 21 -29.297 -37.406 1 51.03 64 LYS B O 1
ATOM 3950 N N . ASN B 1 65 ? 21.078 -27.406 -36.844 1 43.91 65 ASN B N 1
ATOM 3951 C CA . ASN B 1 65 ? 21.797 -27.031 -38.031 1 43.91 65 ASN B CA 1
ATOM 3952 C C . ASN B 1 65 ? 21.188 -27.672 -39.281 1 43.91 65 ASN B C 1
ATOM 3954 O O . ASN B 1 65 ? 21.906 -28.266 -40.094 1 43.91 65 ASN B O 1
ATOM 3958 N N . GLY B 1 66 ? 19.922 -27.766 -39.594 1 44.44 66 GLY B N 1
ATOM 3959 C CA . GLY B 1 66 ? 19.469 -28 -40.969 1 44.44 66 GLY B CA 1
ATOM 3960 C C . GLY B 1 66 ? 18.625 -29.25 -41.094 1 44.44 66 GLY B C 1
ATOM 3961 O O . GLY B 1 66 ? 17.625 -29.266 -41.812 1 44.44 66 GLY B O 1
ATOM 3962 N N . SER B 1 67 ? 19.031 -30.625 -40.875 1 46.06 67 SER B N 1
ATOM 3963 C CA . SER B 1 67 ? 18.516 -31.797 -41.562 1 46.06 67 SER B CA 1
ATOM 3964 C C . SER B 1 67 ? 17.375 -32.438 -40.75 1 46.06 67 SER B C 1
ATOM 3966 O O . SER B 1 67 ? 17.469 -33.594 -40.344 1 46.06 67 SER B O 1
ATOM 3968 N N . VAL B 1 68 ? 16.625 -31.75 -40.125 1 51.59 68 VAL B N 1
ATOM 3969 C CA . VAL B 1 68 ? 15.641 -32.531 -39.375 1 51.59 68 VAL B CA 1
ATOM 3970 C C . VAL B 1 68 ? 14.43 -32.812 -40.281 1 51.59 68 VAL B C 1
ATOM 3972 O O . VAL B 1 68 ? 13.953 -31.922 -40.969 1 51.59 68 VAL B O 1
ATOM 3975 N N . GLU B 1 69 ? 14.211 -34.094 -40.562 1 54.94 69 GLU B N 1
ATOM 3976 C CA . GLU B 1 69 ? 12.93 -34.406 -41.188 1 54.94 69 GLU B CA 1
ATOM 3977 C C . GLU B 1 69 ? 11.766 -33.938 -40.312 1 54.94 69 GLU B C 1
ATOM 3979 O O . GLU B 1 69 ? 11.688 -34.312 -39.125 1 54.94 69 GLU B O 1
ATOM 3984 N N . ALA B 1 70 ? 11.102 -32.906 -40.719 1 60.09 70 ALA B N 1
ATOM 3985 C CA . ALA B 1 70 ? 9.961 -32.312 -40.031 1 60.09 70 ALA B CA 1
ATOM 3986 C C . ALA B 1 70 ? 8.977 -33.406 -39.594 1 60.09 70 ALA B C 1
ATOM 3988 O O . ALA B 1 70 ? 8.5 -34.188 -40.438 1 60.09 70 ALA B O 1
ATOM 3989 N N . PRO B 1 71 ? 8.969 -33.688 -38.312 1 64.81 71 PRO B N 1
ATOM 3990 C CA . PRO B 1 71 ? 7.973 -34.656 -37.906 1 64.81 71 PRO B CA 1
ATOM 3991 C C . PRO B 1 71 ? 6.547 -34.25 -38.25 1 64.81 71 PRO B C 1
ATOM 3993 O O . PRO B 1 71 ? 6.258 -33.062 -38.406 1 64.81 71 PRO B O 1
ATOM 3996 N N . PRO B 1 72 ? 5.707 -35.281 -38.656 1 65.62 72 PRO B N 1
ATOM 3997 C CA . PRO B 1 72 ? 4.312 -34.938 -38.969 1 65.62 72 PRO B CA 1
ATOM 3998 C C . PRO B 1 72 ? 3.586 -34.344 -37.75 1 65.62 72 PRO B C 1
ATOM 4000 O O . PRO B 1 72 ? 3.902 -34.656 -36.594 1 65.62 72 PRO B O 1
ATOM 4003 N N . MET B 1 73 ? 2.82 -33.281 -38.062 1 73.62 73 MET B N 1
ATOM 4004 C CA . MET B 1 73 ? 2.004 -32.594 -37.062 1 73.62 73 MET B CA 1
ATOM 4005 C C . MET B 1 73 ? 0.857 -33.5 -36.625 1 73.62 73 MET B C 1
ATOM 4007 O O . MET B 1 73 ? -0.281 -33.344 -37.062 1 73.62 73 MET B O 1
ATOM 4011 N N . ASN B 1 74 ? 1.211 -34.625 -35.969 1 67.5 74 ASN B N 1
ATOM 4012 C CA . ASN B 1 74 ? 0.215 -35.562 -35.406 1 67.5 74 ASN B CA 1
ATOM 4013 C C . ASN B 1 74 ? 0.186 -35.531 -33.875 1 67.5 74 ASN B C 1
ATOM 4015 O O . ASN B 1 74 ? 0.941 -34.781 -33.281 1 67.5 74 ASN B O 1
ATOM 4019 N N . GLN B 1 75 ? -0.766 -36.156 -33.344 1 72.81 75 GLN B N 1
ATOM 4020 C CA . GLN B 1 75 ? -0.968 -36.156 -31.891 1 72.81 75 GLN B CA 1
ATOM 4021 C C . GLN B 1 75 ? 0.245 -36.75 -31.172 1 72.81 75 GLN B C 1
ATOM 4023 O O . GLN B 1 75 ? 0.565 -36.344 -30.047 1 72.81 75 GLN B O 1
ATOM 4028 N N . SER B 1 76 ? 0.895 -37.625 -31.891 1 66.75 76 SER B N 1
ATOM 4029 C CA . SER B 1 76 ? 2.076 -38.219 -31.281 1 66.75 76 SER B CA 1
ATOM 4030 C C . SER B 1 76 ? 3.193 -37.188 -31.094 1 66.75 76 SER B C 1
ATOM 4032 O O . SER B 1 76 ? 3.938 -37.25 -30.125 1 66.75 76 SER B O 1
ATOM 4034 N N . PHE B 1 77 ? 3.178 -36.281 -32 1 70.81 77 PHE B N 1
ATOM 4035 C CA . PHE B 1 77 ? 4.176 -35.219 -31.922 1 70.81 77 PHE B CA 1
ATOM 4036 C C . PHE B 1 77 ? 3.91 -34.312 -30.719 1 70.81 77 PHE B C 1
ATOM 4038 O O . PHE B 1 77 ? 4.832 -34 -29.969 1 70.81 77 PHE B O 1
ATOM 4045 N N . TRP B 1 78 ? 2.734 -34.031 -30.625 1 72.12 78 TRP B N 1
ATOM 4046 C CA . TRP B 1 78 ? 2.383 -33.125 -29.531 1 72.12 78 TRP B CA 1
ATOM 4047 C C . TRP B 1 78 ? 2.572 -33.781 -28.172 1 72.12 78 TRP B C 1
ATOM 4049 O O . TRP B 1 78 ? 3.037 -33.156 -27.234 1 72.12 78 TRP B O 1
ATOM 4059 N N . ASP B 1 79 ? 2.297 -35 -28.141 1 66.56 79 ASP B N 1
ATOM 4060 C CA . ASP B 1 79 ? 2.477 -35.719 -26.891 1 66.56 79 ASP B CA 1
ATOM 4061 C C . ASP B 1 79 ? 3.955 -35.812 -26.516 1 66.56 79 ASP B C 1
ATOM 4063 O O . ASP B 1 79 ? 4.324 -35.688 -25.344 1 66.56 79 ASP B O 1
ATOM 4067 N N . TRP B 1 80 ? 4.66 -36.031 -27.484 1 65.94 80 TRP B N 1
ATOM 4068 C CA . TRP B 1 80 ? 6.102 -36.094 -27.266 1 65.94 80 TRP B CA 1
ATOM 4069 C C . TRP B 1 80 ? 6.637 -34.719 -26.812 1 65.94 80 TRP B C 1
ATOM 4071 O O . TRP B 1 80 ? 7.41 -34.656 -25.859 1 65.94 80 TRP B O 1
ATOM 4081 N N . SER B 1 81 ? 6.25 -33.75 -27.578 1 69.06 81 SER B N 1
ATOM 4082 C CA . SER B 1 81 ? 6.773 -32.406 -27.328 1 69.06 81 SER B CA 1
ATOM 4083 C C . SER B 1 81 ? 6.445 -31.938 -25.906 1 69.06 81 SER B C 1
ATOM 4085 O O . SER B 1 81 ? 7.266 -31.297 -25.25 1 69.06 81 SER B O 1
ATOM 4087 N N . ILE B 1 82 ? 5.375 -32.25 -25.453 1 67.25 82 ILE B N 1
ATOM 4088 C CA . ILE B 1 82 ? 4.906 -31.828 -24.141 1 67.25 82 ILE B CA 1
ATOM 4089 C C . ILE B 1 82 ? 5.562 -32.688 -23.047 1 67.25 82 ILE B C 1
ATOM 4091 O O . ILE B 1 82 ? 5.902 -32.188 -21.969 1 67.25 82 ILE B O 1
ATOM 4095 N N . ASN B 1 83 ? 5.859 -33.906 -23.375 1 59.91 83 ASN B N 1
ATOM 4096 C CA . ASN B 1 83 ? 6.301 -34.844 -22.328 1 59.91 83 ASN B CA 1
ATOM 4097 C C . ASN B 1 83 ? 7.82 -34.938 -22.297 1 59.91 83 ASN B C 1
ATOM 4099 O O . ASN B 1 83 ? 8.383 -35.531 -21.344 1 59.91 83 ASN B O 1
ATOM 4103 N N . ASP B 1 84 ? 8.391 -34.344 -23.297 1 58.38 84 ASP B N 1
ATOM 4104 C CA . ASP B 1 84 ? 9.852 -34.438 -23.297 1 58.38 84 ASP B CA 1
ATOM 4105 C C . ASP B 1 84 ? 10.469 -33.375 -22.391 1 58.38 84 ASP B C 1
ATOM 4107 O O . ASP B 1 84 ? 10.539 -32.219 -22.75 1 58.38 84 ASP B O 1
ATOM 4111 N N . GLY B 1 85 ? 10.867 -33.75 -21.234 1 63 85 GLY B N 1
ATOM 4112 C CA . GLY B 1 85 ? 11.469 -32.844 -20.25 1 63 85 GLY B CA 1
ATOM 4113 C C . GLY B 1 85 ? 12.773 -32.25 -20.719 1 63 85 GLY B C 1
ATOM 4114 O O . GLY B 1 85 ? 13.109 -31.125 -20.344 1 63 85 GLY B O 1
ATOM 4115 N N . ASP B 1 86 ? 13.461 -33 -21.609 1 61.25 86 ASP B N 1
ATOM 4116 C CA . ASP B 1 86 ? 14.742 -32.5 -22.094 1 61.25 86 ASP B CA 1
ATOM 4117 C C . ASP B 1 86 ? 14.547 -31.344 -23.062 1 61.25 86 ASP B C 1
ATOM 4119 O O . ASP B 1 86 ? 15.281 -30.344 -23 1 61.25 86 ASP B O 1
ATOM 4123 N N . LEU B 1 87 ? 13.578 -31.531 -23.953 1 67.12 87 LEU B N 1
ATOM 4124 C CA . LEU B 1 87 ? 13.289 -30.453 -24.875 1 67.12 87 LEU B CA 1
ATOM 4125 C C . LEU B 1 87 ? 12.938 -29.172 -24.125 1 67.12 87 LEU B C 1
ATOM 4127 O O . LEU B 1 87 ? 13.422 -28.094 -24.469 1 67.12 87 LEU B O 1
ATOM 4131 N N . ARG B 1 88 ? 12.234 -29.266 -23.188 1 70.06 88 ARG B N 1
ATOM 4132 C CA . ARG B 1 88 ? 11.812 -28.109 -22.391 1 70.06 88 ARG B CA 1
ATOM 4133 C C . ARG B 1 88 ? 13.008 -27.469 -21.703 1 70.06 88 ARG B C 1
ATOM 4135 O O . ARG B 1 88 ? 13.117 -26.234 -21.656 1 70.06 88 ARG B O 1
ATOM 4142 N N . ARG B 1 89 ? 13.758 -28.281 -21.188 1 69.62 89 ARG B N 1
ATOM 4143 C CA . ARG B 1 89 ? 14.922 -27.766 -20.469 1 69.62 89 ARG B CA 1
ATOM 4144 C C . ARG B 1 89 ? 15.867 -27.031 -21.406 1 69.62 89 ARG B C 1
ATOM 4146 O O . ARG B 1 89 ? 16.391 -25.969 -21.062 1 69.62 89 ARG B O 1
ATOM 4153 N N . ILE B 1 90 ? 16.078 -27.547 -22.516 1 67.31 90 ILE B N 1
ATOM 4154 C CA . ILE B 1 90 ? 17 -26.953 -23.484 1 67.31 90 ILE B CA 1
ATOM 4155 C C . ILE B 1 90 ? 16.438 -25.625 -23.969 1 67.31 90 ILE B C 1
ATOM 4157 O O . ILE B 1 90 ? 17.172 -24.625 -24.062 1 67.31 90 ILE B O 1
ATOM 4161 N N . ILE B 1 91 ? 15.203 -25.656 -24.281 1 72.19 91 ILE B N 1
ATOM 4162 C CA . ILE B 1 91 ? 14.586 -24.422 -24.766 1 72.19 91 ILE B CA 1
ATOM 4163 C C . ILE B 1 91 ? 14.625 -23.359 -23.672 1 72.19 91 ILE B C 1
ATOM 4165 O O . ILE B 1 91 ? 14.883 -22.188 -23.953 1 72.19 91 ILE B O 1
ATOM 4169 N N . SER B 1 92 ? 14.398 -23.766 -22.516 1 73.81 92 SER B N 1
ATOM 4170 C CA . SER B 1 92 ? 14.438 -22.844 -21.391 1 73.81 92 SER B CA 1
ATOM 4171 C C . SER B 1 92 ? 15.836 -22.281 -21.172 1 73.81 92 SER B C 1
ATOM 4173 O O . SER B 1 92 ? 16.016 -21.062 -21.016 1 73.81 92 SER B O 1
ATOM 4175 N N . ASN B 1 93 ? 16.812 -23.125 -21.25 1 72.44 93 ASN B N 1
ATOM 4176 C CA . ASN B 1 93 ? 18.172 -22.688 -21.031 1 72.44 93 ASN B CA 1
ATOM 4177 C C . ASN B 1 93 ? 18.656 -21.75 -22.141 1 72.44 93 ASN B C 1
ATOM 4179 O O . ASN B 1 93 ? 19.297 -20.734 -21.891 1 72.44 93 ASN B O 1
ATOM 4183 N N . ARG B 1 94 ? 18.297 -22.094 -23.281 1 72.12 94 ARG B N 1
ATOM 4184 C CA . ARG B 1 94 ? 18.703 -21.25 -24.406 1 72.12 94 ARG B CA 1
ATOM 4185 C C . ARG B 1 94 ? 17.938 -19.938 -24.406 1 72.12 94 ARG B C 1
ATOM 4187 O O . ARG B 1 94 ? 18.484 -18.891 -24.797 1 72.12 94 ARG B O 1
ATOM 4194 N N . GLY B 1 95 ? 16.703 -20.016 -24.078 1 74.88 95 GLY B N 1
ATOM 4195 C CA . GLY B 1 95 ? 15.922 -18.797 -23.938 1 74.88 95 GLY B CA 1
ATOM 4196 C C . GLY B 1 95 ? 16.5 -17.844 -22.922 1 74.88 95 GLY B C 1
ATOM 4197 O O . GLY B 1 95 ? 16.562 -16.625 -23.156 1 74.88 95 GLY B O 1
ATOM 4198 N N . TRP B 1 96 ? 17.078 -18.438 -21.953 1 75.69 96 TRP B N 1
ATOM 4199 C CA . TRP B 1 96 ? 17.656 -17.641 -20.859 1 75.69 96 TRP B CA 1
ATOM 4200 C C . TRP B 1 96 ? 18.984 -17.016 -21.297 1 75.69 96 TRP B C 1
ATOM 4202 O O . TRP B 1 96 ? 19.266 -15.867 -20.969 1 75.69 96 TRP B O 1
ATOM 4212 N N . ASP B 1 97 ? 19.719 -17.719 -22 1 73.44 97 ASP B N 1
ATOM 4213 C CA . ASP B 1 97 ? 21.078 -17.297 -22.312 1 73.44 97 ASP B CA 1
ATOM 4214 C C . ASP B 1 97 ? 21.094 -16.406 -23.562 1 73.44 97 ASP B C 1
ATOM 4216 O O . ASP B 1 97 ? 21.812 -15.406 -23.594 1 73.44 97 ASP B O 1
ATOM 4220 N N . ASP B 1 98 ? 20.219 -16.734 -24.469 1 74.94 98 ASP B N 1
ATOM 4221 C CA . ASP B 1 98 ? 20.359 -16.062 -25.766 1 74.94 98 ASP B CA 1
ATOM 4222 C C . ASP B 1 98 ? 19.219 -15.086 -26.016 1 74.94 98 ASP B C 1
ATOM 4224 O O . ASP B 1 98 ? 19.359 -14.172 -26.828 1 74.94 98 ASP B O 1
ATOM 4228 N N . CYS B 1 99 ? 18.141 -15.281 -25.422 1 80.12 99 CYS B N 1
ATOM 4229 C CA . CYS B 1 99 ? 16.984 -14.414 -25.656 1 80.12 99 CYS B CA 1
ATOM 4230 C C . CYS B 1 99 ? 16.422 -13.898 -24.344 1 80.12 99 CYS B C 1
ATOM 4232 O O . CYS B 1 99 ? 15.234 -14.086 -24.062 1 80.12 99 CYS B O 1
ATOM 4234 N N . PRO B 1 100 ? 17.203 -13.133 -23.656 1 81 100 PRO B N 1
ATOM 4235 C CA . PRO B 1 100 ? 16.688 -12.719 -22.344 1 81 100 PRO B CA 1
ATOM 4236 C C . PRO B 1 100 ? 15.531 -11.734 -22.453 1 81 100 PRO B C 1
ATOM 4238 O O . PRO B 1 100 ? 14.602 -11.781 -21.641 1 81 100 PRO B O 1
ATOM 4241 N N . ALA B 1 101 ? 15.516 -10.891 -23.375 1 81.5 101 ALA B N 1
ATOM 4242 C CA . ALA B 1 101 ? 14.469 -9.883 -23.516 1 81.5 101 ALA B CA 1
ATOM 4243 C C . ALA B 1 101 ? 13.125 -10.539 -23.844 1 81.5 101 ALA B C 1
ATOM 4245 O O . ALA B 1 101 ? 12.102 -10.203 -23.234 1 81.5 101 ALA B O 1
ATOM 4246 N N . GLU B 1 102 ? 13.172 -11.492 -24.688 1 79.88 102 GLU B N 1
ATOM 4247 C CA . GLU B 1 102 ? 11.938 -12.164 -25.078 1 79.88 102 GLU B CA 1
ATOM 4248 C C . GLU B 1 102 ? 11.453 -13.109 -23.984 1 79.88 102 GLU B C 1
ATOM 4250 O O . GLU B 1 102 ? 10.25 -13.289 -23.797 1 79.88 102 GLU B O 1
ATOM 4255 N N . MET B 1 103 ? 12.414 -13.633 -23.375 1 81.12 103 MET B N 1
ATOM 4256 C CA . MET B 1 103 ? 12.062 -14.516 -22.266 1 81.12 103 MET B CA 1
ATOM 4257 C C . MET B 1 103 ? 11.359 -13.734 -21.156 1 81.12 103 MET B C 1
ATOM 4259 O O . MET B 1 103 ? 10.375 -14.211 -20.578 1 81.12 103 MET B O 1
ATOM 4263 N N . CYS B 1 104 ? 11.875 -12.625 -20.906 1 82.75 104 CYS B N 1
ATOM 4264 C CA . CYS B 1 104 ? 11.273 -11.789 -19.859 1 82.75 104 CYS B CA 1
ATOM 4265 C C . CYS B 1 104 ? 9.875 -11.344 -20.266 1 82.75 104 CYS B C 1
ATOM 4267 O O . CYS B 1 104 ? 8.984 -11.242 -19.406 1 82.75 104 CYS B O 1
ATOM 4269 N N . LYS B 1 105 ? 9.711 -11.172 -21.438 1 81.19 105 LYS B N 1
ATOM 4270 C CA . LYS B 1 105 ? 8.406 -10.742 -21.922 1 81.19 105 LYS B CA 1
ATOM 4271 C C . LYS B 1 105 ? 7.363 -11.844 -21.75 1 81.19 105 LYS B C 1
ATOM 4273 O O . LYS B 1 105 ? 6.203 -11.555 -21.438 1 81.19 105 LYS B O 1
ATOM 4278 N N . VAL B 1 106 ? 7.82 -13.016 -21.797 1 76.19 106 VAL B N 1
ATOM 4279 C CA . VAL B 1 106 ? 6.875 -14.125 -21.75 1 76.19 106 VAL B CA 1
ATOM 4280 C C . VAL B 1 106 ? 6.637 -14.547 -20.312 1 76.19 106 VAL B C 1
ATOM 4282 O O . VAL B 1 106 ? 5.5 -14.828 -19.906 1 76.19 106 VAL B O 1
ATOM 4285 N N . ILE B 1 107 ? 7.719 -14.633 -19.562 1 75.12 107 ILE B N 1
ATOM 4286 C CA . ILE B 1 107 ? 7.59 -15.086 -18.188 1 75.12 107 ILE B CA 1
ATOM 4287 C C . ILE B 1 107 ? 6.949 -13.992 -17.344 1 75.12 107 ILE B C 1
ATOM 4289 O O . ILE B 1 107 ? 6.195 -14.273 -16.406 1 75.12 107 ILE B O 1
ATOM 4293 N N . GLY B 1 108 ? 7.109 -12.844 -17.797 1 77.19 108 GLY B N 1
ATOM 4294 C CA . GLY B 1 108 ? 6.574 -11.734 -17.031 1 77.19 108 GLY B CA 1
ATOM 4295 C C . GLY B 1 108 ? 7.398 -11.406 -15.797 1 77.19 108 GLY B C 1
ATOM 4296 O O . GLY B 1 108 ? 8.234 -12.211 -15.375 1 77.19 108 GLY B O 1
ATOM 4297 N N . TRP B 1 109 ? 7.242 -10.242 -15.32 1 82.19 109 TRP B N 1
ATOM 4298 C CA . TRP B 1 109 ? 7.898 -9.773 -14.102 1 82.19 109 TRP B CA 1
ATOM 4299 C C . TRP B 1 109 ? 6.898 -9.664 -12.961 1 82.19 109 TRP B C 1
ATOM 4301 O O . TRP B 1 109 ? 5.926 -8.906 -13.047 1 82.19 109 TRP B O 1
ATOM 4311 N N . GLU B 1 110 ? 7.031 -10.586 -12.016 1 76.38 110 GLU B N 1
ATOM 4312 C CA . GLU B 1 110 ? 6.121 -10.531 -10.875 1 76.38 110 GLU B CA 1
ATOM 4313 C C . GLU B 1 110 ? 6.309 -9.242 -10.078 1 76.38 110 GLU B C 1
ATOM 4315 O O . GLU B 1 110 ? 5.332 -8.602 -9.68 1 76.38 110 GLU B O 1
ATOM 4320 N N . GLY B 1 111 ? 7.516 -8.773 -10 1 78.06 111 GLY B N 1
ATOM 4321 C CA . GLY B 1 111 ? 7.891 -7.512 -9.375 1 78.06 111 GLY B CA 1
ATOM 4322 C C . GLY B 1 111 ? 7.18 -7.27 -8.055 1 78.06 111 GLY B C 1
ATOM 4323 O O . GLY B 1 111 ? 6.582 -8.188 -7.488 1 78.06 111 GLY B O 1
ATOM 4324 N N . SER B 1 112 ? 7.406 -6.168 -7.379 1 84.5 112 SER B N 1
ATOM 4325 C CA . SER B 1 112 ? 6.801 -5.672 -6.148 1 84.5 112 SER B CA 1
ATOM 4326 C C . SER B 1 112 ? 6.156 -4.305 -6.359 1 84.5 112 SER B C 1
ATOM 4328 O O . SER B 1 112 ? 6.758 -3.273 -6.043 1 84.5 112 SER B O 1
ATOM 4330 N N . PRO B 1 113 ? 4.867 -4.363 -6.793 1 87.5 113 PRO B N 1
ATOM 4331 C CA . PRO B 1 113 ? 4.219 -3.094 -7.129 1 87.5 113 PRO B CA 1
ATOM 4332 C C . PRO B 1 113 ? 4.148 -2.133 -5.945 1 87.5 113 PRO B C 1
ATOM 4334 O O . PRO B 1 113 ? 4.09 -0.915 -6.137 1 87.5 113 PRO B O 1
ATOM 4337 N N . ASP B 1 114 ? 4.219 -2.568 -4.777 1 86.06 114 ASP B N 1
ATOM 4338 C CA . ASP B 1 114 ? 4.141 -1.726 -3.588 1 86.06 114 ASP B CA 1
ATOM 4339 C C . ASP B 1 114 ? 5.434 -0.938 -3.387 1 86.06 114 ASP B C 1
ATOM 4341 O O . ASP B 1 114 ? 5.438 0.093 -2.709 1 86.06 114 ASP B O 1
ATOM 4345 N N . LEU B 1 115 ? 6.484 -1.438 -3.988 1 88.44 115 LEU B N 1
ATOM 4346 C CA . LEU B 1 115 ? 7.766 -0.767 -3.811 1 88.44 115 LEU B CA 1
ATOM 4347 C C . LEU B 1 115 ? 8.219 -0.105 -5.109 1 88.44 115 LEU B C 1
ATOM 4349 O O . LEU B 1 115 ? 8.766 0.999 -5.09 1 88.44 115 LEU B O 1
ATOM 4353 N N . ALA B 1 116 ? 7.914 -0.851 -6.18 1 90.62 116 ALA B N 1
ATOM 4354 C CA . ALA B 1 116 ? 8.492 -0.403 -7.445 1 90.62 116 ALA B CA 1
ATOM 4355 C C . ALA B 1 116 ? 7.398 -0.093 -8.469 1 90.62 116 ALA B C 1
ATOM 4357 O O . ALA B 1 116 ? 7.684 0.069 -9.656 1 90.62 116 ALA B O 1
ATOM 4358 N N . GLY B 1 117 ? 6.223 0.049 -8.047 1 91.19 117 GLY B N 1
ATOM 4359 C CA . GLY B 1 117 ? 5.145 0.385 -8.961 1 91.19 117 GLY B CA 1
ATOM 4360 C C . GLY B 1 117 ? 5.258 1.79 -9.523 1 91.19 117 GLY B C 1
ATOM 4361 O O . GLY B 1 117 ? 6.047 2.598 -9.031 1 91.19 117 GLY B O 1
ATOM 4362 N N . VAL B 1 118 ? 4.484 2.107 -10.445 1 91.06 118 VAL B N 1
ATOM 4363 C CA . VAL B 1 118 ? 4.523 3.393 -11.133 1 91.06 118 VAL B CA 1
ATOM 4364 C C . VAL B 1 118 ? 4.176 4.516 -10.156 1 91.06 118 VAL B C 1
ATOM 4366 O O . VAL B 1 118 ? 4.82 5.566 -10.156 1 91.06 118 VAL B O 1
ATOM 4369 N N . GLY B 1 119 ? 3.211 4.281 -9.391 1 91.75 119 GLY B N 1
ATOM 4370 C CA . GLY B 1 119 ? 2.83 5.285 -8.414 1 91.75 119 GLY B CA 1
ATOM 4371 C C . GLY B 1 119 ? 3.902 5.539 -7.367 1 91.75 119 GLY B C 1
ATOM 4372 O O . GLY B 1 119 ? 4.125 6.684 -6.965 1 91.75 119 GLY B O 1
ATOM 4373 N N . MET B 1 120 ? 4.543 4.523 -6.957 1 94.44 120 MET B N 1
ATOM 4374 C CA . MET B 1 120 ? 5.609 4.668 -5.973 1 94.44 120 MET B CA 1
ATOM 4375 C C . MET B 1 120 ? 6.809 5.398 -6.57 1 94.44 120 MET B C 1
ATOM 4377 O O . MET B 1 120 ? 7.434 6.227 -5.902 1 94.44 120 MET B O 1
ATOM 4381 N N . LEU B 1 121 ? 7.102 5.023 -7.836 1 94.81 121 LEU B N 1
ATOM 4382 C CA . LEU B 1 121 ? 8.18 5.723 -8.523 1 94.81 121 LEU B CA 1
ATOM 4383 C C . LEU B 1 121 ? 7.906 7.219 -8.594 1 94.81 121 LEU B C 1
ATOM 4385 O O . LEU B 1 121 ? 8.789 8.031 -8.297 1 94.81 121 LEU B O 1
ATOM 4389 N N . ALA B 1 122 ? 6.711 7.562 -8.883 1 94.44 122 ALA B N 1
ATOM 4390 C CA . ALA B 1 122 ? 6.328 8.969 -8.945 1 94.44 122 ALA B CA 1
ATOM 4391 C C . ALA B 1 122 ? 6.445 9.633 -7.578 1 94.44 122 ALA B C 1
ATOM 4393 O O . ALA B 1 122 ? 6.906 10.773 -7.469 1 94.44 122 ALA B O 1
ATOM 4394 N N . THR B 1 123 ? 6.086 8.906 -6.598 1 95.44 123 THR B N 1
ATOM 4395 C CA . THR B 1 123 ? 6.125 9.438 -5.242 1 95.44 123 THR B CA 1
ATOM 4396 C C . THR B 1 123 ? 7.559 9.727 -4.812 1 95.44 123 THR B C 1
ATOM 4398 O O . THR B 1 123 ? 7.844 10.773 -4.227 1 95.44 123 THR B O 1
ATOM 4401 N N . TYR B 1 124 ? 8.453 8.812 -5.133 1 96.25 124 TYR B N 1
ATOM 4402 C CA . TYR B 1 124 ? 9.852 9.008 -4.766 1 96.25 124 TYR B CA 1
ATOM 4403 C C . TYR B 1 124 ? 10.453 10.188 -5.508 1 96.25 124 TYR B C 1
ATOM 4405 O O . TYR B 1 124 ? 11.195 10.984 -4.926 1 96.25 124 TYR B O 1
ATOM 4413 N N . ILE B 1 125 ? 10.078 10.359 -6.715 1 95 125 ILE B N 1
ATOM 4414 C CA . ILE B 1 125 ? 10.609 11.445 -7.527 1 95 125 ILE B CA 1
ATOM 4415 C C . ILE B 1 125 ? 10.055 12.781 -7.023 1 95 125 ILE B C 1
ATOM 4417 O O . ILE B 1 125 ? 10.789 13.766 -6.934 1 95 125 ILE B O 1
ATOM 4421 N N . ILE B 1 126 ? 8.828 12.773 -6.68 1 93.94 126 ILE B N 1
ATOM 4422 C CA . ILE B 1 126 ? 8.219 13.992 -6.148 1 93.94 126 ILE B CA 1
ATOM 4423 C C . ILE B 1 126 ? 8.914 14.383 -4.848 1 93.94 126 ILE B C 1
ATOM 4425 O O . ILE B 1 126 ? 9.227 15.562 -4.633 1 93.94 126 ILE B O 1
ATOM 4429 N N . GLN B 1 127 ? 9.141 13.398 -4.031 1 94.56 127 GLN B N 1
ATOM 4430 C CA . GLN B 1 127 ? 9.82 13.68 -2.775 1 94.56 127 GLN B CA 1
ATOM 4431 C C . GLN B 1 127 ? 11.211 14.258 -3.023 1 94.56 127 GLN B C 1
ATOM 4433 O O . GLN B 1 127 ? 11.609 15.242 -2.389 1 94.56 127 GLN B O 1
ATOM 4438 N N . ALA B 1 128 ? 11.922 13.688 -3.994 1 95.12 128 ALA B N 1
ATOM 4439 C CA . ALA B 1 128 ? 13.273 14.156 -4.293 1 95.12 128 ALA B CA 1
ATOM 4440 C C . ALA B 1 128 ? 13.258 15.578 -4.848 1 95.12 128 ALA B C 1
ATOM 4442 O O . ALA B 1 128 ? 14.07 16.406 -4.449 1 95.12 128 ALA B O 1
ATOM 4443 N N . ILE B 1 129 ? 12.305 15.859 -5.656 1 93.81 129 ILE B N 1
ATOM 4444 C CA . ILE B 1 129 ? 12.195 17.188 -6.258 1 93.81 129 ILE B CA 1
ATOM 4445 C C . ILE B 1 129 ? 11.828 18.203 -5.191 1 93.81 129 ILE B C 1
ATOM 4447 O O . ILE B 1 129 ? 12.422 19.281 -5.125 1 93.81 129 ILE B O 1
ATOM 4451 N N . LEU B 1 130 ? 10.938 17.859 -4.379 1 92.12 130 LEU B N 1
ATOM 4452 C CA . LEU B 1 130 ? 10.484 18.781 -3.348 1 92.12 130 LEU B CA 1
ATOM 4453 C C . LEU B 1 130 ? 11.602 19.062 -2.342 1 92.12 130 LEU B C 1
ATOM 4455 O O . LEU B 1 130 ? 11.805 20.203 -1.933 1 92.12 130 LEU B O 1
ATOM 4459 N N . ILE B 1 131 ? 12.297 18.031 -1.972 1 93.31 131 ILE B N 1
ATOM 4460 C CA . ILE B 1 131 ? 13.406 18.234 -1.041 1 93.31 131 ILE B CA 1
ATOM 4461 C C . ILE B 1 131 ? 14.438 19.172 -1.651 1 93.31 131 ILE B C 1
ATOM 4463 O O . ILE B 1 131 ? 14.961 20.062 -0.966 1 93.31 131 ILE B O 1
ATOM 4467 N N . THR B 1 132 ? 14.688 19.031 -2.906 1 93 132 THR B N 1
ATOM 4468 C CA . THR B 1 132 ? 15.656 19.875 -3.586 1 93 132 THR B CA 1
ATOM 4469 C C . THR B 1 132 ? 15.156 21.312 -3.676 1 93 132 THR B C 1
ATOM 4471 O O . THR B 1 132 ? 15.914 22.25 -3.434 1 93 132 THR B O 1
ATOM 4474 N N . VAL B 1 133 ? 13.93 21.484 -3.938 1 89.12 133 VAL B N 1
ATOM 4475 C CA . VAL B 1 133 ? 13.344 22.812 -4.035 1 89.12 133 VAL B CA 1
ATOM 4476 C C . VAL B 1 133 ? 13.367 23.484 -2.666 1 89.12 133 VAL B C 1
ATOM 4478 O O . VAL B 1 133 ? 13.711 24.672 -2.557 1 89.12 133 VAL B O 1
ATOM 4481 N N . TYR B 1 134 ? 13.047 22.734 -1.653 1 89.56 134 TYR B N 1
ATOM 4482 C CA . TYR B 1 134 ? 13.039 23.297 -0.306 1 89.56 134 TYR B CA 1
ATOM 4483 C C . TYR B 1 134 ? 14.453 23.641 0.151 1 89.56 134 TYR B C 1
ATOM 4485 O O . TYR B 1 134 ? 14.672 24.656 0.807 1 89.56 134 TYR B O 1
ATOM 4493 N N . LEU B 1 135 ? 15.352 22.844 -0.241 1 89.56 135 LEU B N 1
ATOM 4494 C CA . LEU B 1 135 ? 16.75 23.125 0.104 1 89.56 135 LEU B CA 1
ATOM 4495 C C . LEU B 1 135 ? 17.234 24.375 -0.609 1 89.56 135 LEU B C 1
ATOM 4497 O O . LEU B 1 135 ? 17.922 25.203 -0.013 1 89.56 135 LEU B O 1
ATOM 4501 N N . CYS B 1 136 ? 16.844 24.5 -1.817 1 87 136 CYS B N 1
ATOM 4502 C CA . CYS B 1 136 ? 17.219 25.688 -2.566 1 87 136 CYS B CA 1
ATOM 4503 C C . CYS B 1 136 ? 16.562 26.938 -1.973 1 87 136 CYS B C 1
ATOM 4505 O O . CYS B 1 136 ? 17.188 27.984 -1.908 1 87 136 CYS B O 1
ATOM 4507 N N . GLY B 1 137 ? 15.352 26.797 -1.593 1 83.31 137 GLY B N 1
ATOM 4508 C CA . GLY B 1 137 ? 14.672 27.922 -0.956 1 83.31 137 GLY B CA 1
ATOM 4509 C C . GLY B 1 137 ? 15.328 28.344 0.348 1 83.31 137 GLY B C 1
ATOM 4510 O O . GLY B 1 137 ? 15.539 29.531 0.582 1 83.31 137 GLY B O 1
ATOM 4511 N N . ILE B 1 138 ? 15.695 27.438 1.129 1 83.31 138 ILE B N 1
ATOM 4512 C CA . ILE B 1 138 ? 16.312 27.719 2.422 1 83.31 138 ILE B CA 1
ATOM 4513 C C . ILE B 1 138 ? 17.703 28.312 2.215 1 83.31 138 ILE B C 1
ATOM 4515 O O . ILE B 1 138 ? 18.094 29.25 2.908 1 83.31 138 ILE B O 1
ATOM 4519 N N . LEU B 1 139 ? 18.391 27.844 1.254 1 79.12 139 LEU B N 1
ATOM 4520 C CA . LEU B 1 139 ? 19.719 28.344 0.953 1 79.12 139 LEU B CA 1
ATOM 4521 C C . LEU B 1 139 ? 19.641 29.781 0.424 1 79.12 139 LEU B C 1
ATOM 4523 O O . LEU B 1 139 ? 20.5 30.609 0.744 1 79.12 139 LEU B O 1
ATOM 4527 N N . THR B 1 140 ? 18.625 30.016 -0.35 1 79 140 THR B N 1
ATOM 4528 C CA . THR B 1 140 ? 18.469 31.359 -0.9 1 79 140 THR B CA 1
ATOM 4529 C C . THR B 1 140 ? 18.141 32.375 0.204 1 79 140 THR B C 1
ATOM 4531 O O . THR B 1 140 ? 18.656 33.469 0.196 1 79 140 THR B O 1
ATOM 4534 N N . VAL B 1 141 ? 17.375 31.891 1.068 1 75.06 141 VAL B N 1
ATOM 4535 C CA . VAL B 1 141 ? 17.016 32.781 2.17 1 75.06 141 VAL B CA 1
ATOM 4536 C C . VAL B 1 141 ? 18.234 33 3.07 1 75.06 141 VAL B C 1
ATOM 4538 O O . VAL B 1 141 ? 18.469 34.125 3.52 1 75.06 141 VAL B O 1
ATOM 4541 N N . ASN B 1 142 ? 19 32 3.297 1 71.81 142 ASN B N 1
ATOM 4542 C CA . ASN B 1 142 ? 20.172 32.125 4.152 1 71.81 142 ASN B CA 1
ATOM 4543 C C . ASN B 1 142 ? 21.266 32.969 3.504 1 71.81 142 ASN B C 1
ATOM 4545 O O . ASN B 1 142 ? 21.969 33.719 4.188 1 71.81 142 ASN B O 1
ATOM 4549 N N . LEU B 1 143 ? 21.312 32.875 2.266 1 66 143 LEU B N 1
ATOM 4550 C CA . LEU B 1 143 ? 22.312 33.656 1.555 1 66 143 LEU B CA 1
ATOM 4551 C C . LEU B 1 143 ? 21.875 35.125 1.416 1 66 143 LEU B C 1
ATOM 4553 O O . LEU B 1 143 ? 22.703 36.031 1.463 1 66 143 LEU B O 1
ATOM 4557 N N . ASN B 1 144 ? 20.5 35.25 1.128 1 61 144 ASN B N 1
ATOM 4558 C CA . ASN B 1 144 ? 20 36.625 0.99 1 61 144 ASN B CA 1
ATOM 4559 C C . ASN B 1 144 ? 19.969 37.344 2.332 1 61 144 ASN B C 1
ATOM 4561 O O . ASN B 1 144 ? 20.094 38.594 2.381 1 61 144 ASN B O 1
ATOM 4565 N N . GLN B 1 145 ? 19.469 36.656 3.406 1 54.97 145 GLN B N 1
ATOM 4566 C CA . GLN B 1 145 ? 19.547 37.312 4.711 1 54.97 145 GLN B CA 1
ATOM 4567 C C . GLN B 1 145 ? 20.969 37.812 4.984 1 54.97 145 GLN B C 1
ATOM 4569 O O . GLN B 1 145 ? 21.156 38.812 5.699 1 54.97 145 GLN B O 1
ATOM 4574 N N . ARG B 1 146 ? 21.891 37.156 4.539 1 48.41 146 ARG B N 1
ATOM 4575 C CA . ARG B 1 146 ? 23.25 37.656 4.703 1 48.41 146 ARG B CA 1
ATOM 4576 C C . ARG B 1 146 ? 23.547 38.812 3.771 1 48.41 146 ARG B C 1
ATOM 4578 O O . ARG B 1 146 ? 24.328 39.719 4.105 1 48.41 146 ARG B O 1
ATOM 4585 N N . SER B 1 147 ? 22.859 38.625 2.527 1 46.97 147 SER B N 1
ATOM 4586 C CA . SER B 1 147 ? 23.078 39.781 1.652 1 46.97 147 SER B CA 1
ATOM 4587 C C . SER B 1 147 ? 21.922 40.781 1.738 1 46.97 147 SER B C 1
ATOM 4589 O O . SER B 1 147 ? 20.766 40.375 1.826 1 46.97 147 SER B O 1
ATOM 4591 N N . ASN B 1 148 ? 21.906 41.844 2.369 1 42.16 148 ASN B N 1
ATOM 4592 C CA . ASN B 1 148 ? 21.078 43.031 2.486 1 42.16 148 ASN B CA 1
ATOM 4593 C C . ASN B 1 148 ? 20.172 43.219 1.266 1 42.16 148 ASN B C 1
ATOM 4595 O O . ASN B 1 148 ? 19.609 44.281 1.057 1 42.16 148 ASN B O 1
ATOM 4599 N N . GLN B 1 149 ? 20.25 42.5 0.112 1 45.06 149 GLN B N 1
ATOM 4600 C CA . GLN B 1 149 ? 19.766 42.969 -1.173 1 45.06 149 GLN B CA 1
ATOM 4601 C C . GLN B 1 149 ? 18.297 42.625 -1.379 1 45.06 149 GLN B C 1
ATOM 4603 O O . GLN B 1 149 ? 17.891 41.5 -1.186 1 45.06 149 GLN B O 1
ATOM 4608 N N . SER B 1 150 ? 17.266 43.531 -1.375 1 45.78 150 SER B N 1
ATOM 4609 C CA . SER B 1 150 ? 15.891 43.906 -1.704 1 45.78 150 SER B CA 1
ATOM 4610 C C . SER B 1 150 ? 15.406 43.156 -2.945 1 45.78 150 SER B C 1
ATOM 4612 O O . SER B 1 150 ? 14.289 43.406 -3.42 1 45.78 150 SER B O 1
ATOM 4614 N N . TRP B 1 151 ? 16.234 42.625 -3.766 1 46.44 151 TRP B N 1
ATOM 4615 C CA . TRP B 1 151 ? 15.906 42.438 -5.176 1 46.44 151 TRP B CA 1
ATOM 4616 C C . TRP B 1 151 ? 15.008 41.219 -5.363 1 46.44 151 TRP B C 1
ATOM 4618 O O . TRP B 1 151 ? 14.852 40.719 -6.484 1 46.44 151 TRP B O 1
ATOM 4628 N N . MET B 1 152 ? 14.562 40.594 -4.324 1 56.53 152 MET B N 1
ATOM 4629 C CA . MET B 1 152 ? 13.93 39.375 -4.754 1 56.53 152 MET B CA 1
ATOM 4630 C C . MET B 1 152 ? 12.602 39.625 -5.449 1 56.53 152 MET B C 1
ATOM 4632 O O . MET B 1 152 ? 11.844 40.5 -5.02 1 56.53 152 MET B O 1
ATOM 4636 N N . TRP B 1 153 ? 12.406 39.312 -6.742 1 62.09 153 TRP B N 1
ATOM 4637 C CA . TRP B 1 153 ? 11.172 39.344 -7.516 1 62.09 153 TRP B CA 1
ATOM 4638 C C . TRP B 1 153 ? 9.977 38.938 -6.652 1 62.09 153 TRP B C 1
ATOM 4640 O O . TRP B 1 153 ? 10.047 38 -5.879 1 62.09 153 TRP B O 1
ATOM 4650 N N . PRO B 1 154 ? 9.055 39.906 -6.605 1 64.75 154 PRO B N 1
ATOM 4651 C CA . PRO B 1 154 ? 7.898 39.781 -5.719 1 64.75 154 PRO B CA 1
ATOM 4652 C C . PRO B 1 154 ? 7.293 38.375 -5.742 1 64.75 154 PRO B C 1
ATOM 4654 O O . PRO B 1 154 ? 7.016 37.781 -4.684 1 64.75 154 PRO B O 1
ATOM 4657 N N . PRO B 1 155 ? 7.266 37.844 -7.012 1 74.31 155 PRO B N 1
ATOM 4658 C CA . PRO B 1 155 ? 6.652 36.5 -6.949 1 74.31 155 PRO B CA 1
ATOM 4659 C C . PRO B 1 155 ? 7.562 35.469 -6.301 1 74.31 155 PRO B C 1
ATOM 4661 O O . PRO B 1 155 ? 7.078 34.531 -5.66 1 74.31 155 PRO B O 1
ATOM 4664 N N . LEU B 1 156 ? 8.805 35.656 -6.426 1 75.19 156 LEU B N 1
ATOM 4665 C CA . LEU B 1 156 ? 9.75 34.719 -5.832 1 75.19 156 LEU B CA 1
ATOM 4666 C C . LEU B 1 156 ? 9.758 34.844 -4.312 1 75.19 156 LEU B C 1
ATOM 4668 O O . LEU B 1 156 ? 9.93 33.844 -3.602 1 75.19 156 LEU B O 1
ATOM 4672 N N . SER B 1 157 ? 9.5 36 -3.963 1 74.12 157 SER B N 1
ATOM 4673 C CA . SER B 1 157 ? 9.453 36.219 -2.52 1 74.12 157 SER B CA 1
ATOM 4674 C C . SER B 1 157 ? 8.234 35.531 -1.9 1 74.12 157 SER B C 1
ATOM 4676 O O . SER B 1 157 ? 8.312 35 -0.788 1 74.12 157 SER B O 1
ATOM 4678 N N . ARG B 1 158 ? 7.203 35.531 -2.691 1 76.38 158 ARG B N 1
ATOM 4679 C CA . ARG B 1 158 ? 6 34.875 -2.203 1 76.38 158 ARG B CA 1
ATOM 4680 C C . ARG B 1 158 ? 6.203 33.344 -2.133 1 76.38 158 ARG B C 1
ATOM 4682 O O . ARG B 1 158 ? 5.746 32.688 -1.191 1 76.38 158 ARG B O 1
ATOM 4689 N N . ILE B 1 159 ? 6.926 32.875 -3.053 1 77.62 159 ILE B N 1
ATOM 4690 C CA . ILE B 1 159 ? 7.184 31.453 -3.102 1 77.62 159 ILE B CA 1
ATOM 4691 C C . ILE B 1 159 ? 8.141 31.062 -1.979 1 77.62 159 ILE B C 1
ATOM 4693 O O . ILE B 1 159 ? 7.953 30.031 -1.328 1 77.62 159 ILE B O 1
ATOM 4697 N N . LEU B 1 160 ? 9.016 31.891 -1.816 1 78.62 160 LEU B N 1
ATOM 4698 C CA . LEU B 1 160 ? 10 31.609 -0.779 1 78.62 160 LEU B CA 1
ATOM 4699 C C . LEU B 1 160 ? 9.359 31.656 0.604 1 78.62 160 LEU B C 1
ATOM 4701 O O . LEU B 1 160 ? 9.688 30.844 1.473 1 78.62 160 LEU B O 1
ATOM 4705 N N . CYS B 1 161 ? 8.453 32.531 0.779 1 75.88 161 CYS B N 1
ATOM 4706 C CA . CYS B 1 161 ? 7.746 32.594 2.053 1 75.88 161 CYS B CA 1
ATOM 4707 C C . CYS B 1 161 ? 6.855 31.391 2.264 1 75.88 161 CYS B C 1
ATOM 4709 O O . CYS B 1 161 ? 6.754 30.875 3.381 1 75.88 161 CYS B O 1
ATOM 4711 N N . ALA B 1 162 ? 6.328 30.969 1.193 1 80.19 162 ALA B N 1
ATOM 4712 C CA . ALA B 1 162 ? 5.488 29.781 1.273 1 80.19 162 ALA B CA 1
ATOM 4713 C C . ALA B 1 162 ? 6.32 28.547 1.599 1 80.19 162 ALA B C 1
ATOM 4715 O O . ALA B 1 162 ? 5.875 27.672 2.342 1 80.19 162 ALA B O 1
ATOM 4716 N N . VAL B 1 163 ? 7.477 28.516 1.023 1 80.62 163 VAL B N 1
ATOM 4717 C CA . VAL B 1 163 ? 8.375 27.391 1.268 1 80.62 163 VAL B CA 1
ATOM 4718 C C . VAL B 1 163 ? 8.773 27.359 2.74 1 80.62 163 VAL B C 1
ATOM 4720 O O . VAL B 1 163 ? 8.766 26.297 3.375 1 80.62 163 VAL B O 1
ATOM 4723 N N . LEU B 1 164 ? 9.016 28.469 3.277 1 78 164 LEU B N 1
ATOM 4724 C CA . LEU B 1 164 ? 9.453 28.531 4.668 1 78 164 LEU B CA 1
ATOM 4725 C C . LEU B 1 164 ? 8.312 28.172 5.617 1 78 164 LEU B C 1
ATOM 4727 O O . LEU B 1 164 ? 8.523 27.484 6.613 1 78 164 LEU B O 1
ATOM 4731 N N . ASP B 1 165 ? 7.18 28.562 5.176 1 77 165 ASP B N 1
ATOM 4732 C CA . ASP B 1 165 ? 6.027 28.344 6.043 1 77 165 ASP B CA 1
ATOM 4733 C C . ASP B 1 165 ? 5.59 26.891 6.012 1 77 165 ASP B C 1
ATOM 4735 O O . ASP B 1 165 ? 5.059 26.359 6.996 1 77 165 ASP B O 1
ATOM 4739 N N . THR B 1 166 ? 5.887 26.25 4.906 1 84.56 166 THR B N 1
ATOM 4740 C CA . THR B 1 166 ? 5.406 24.875 4.75 1 84.56 166 THR B CA 1
ATOM 4741 C C . THR B 1 166 ? 6.535 23.875 4.984 1 84.56 166 THR B C 1
ATOM 4743 O O . THR B 1 166 ? 6.348 22.672 4.824 1 84.56 166 THR B O 1
ATOM 4746 N N . THR B 1 167 ? 7.684 24.344 5.332 1 84 167 THR B N 1
ATOM 4747 C CA . THR B 1 167 ? 8.828 23.453 5.539 1 84 167 THR B CA 1
ATOM 4748 C C . THR B 1 167 ? 8.57 22.516 6.707 1 84 167 THR B C 1
ATOM 4750 O O . THR B 1 167 ? 8.914 21.328 6.637 1 84 167 THR B O 1
ATOM 4753 N N . ARG B 1 168 ? 7.941 23 7.711 1 82.25 168 ARG B N 1
ATOM 4754 C CA . ARG B 1 168 ? 7.688 22.172 8.891 1 82.25 168 ARG B CA 1
ATOM 4755 C C . ARG B 1 168 ? 6.719 21.047 8.57 1 82.25 168 ARG B C 1
ATOM 4757 O O . ARG B 1 168 ? 6.957 19.891 8.953 1 82.25 168 ARG B O 1
ATOM 4764 N N . GLU B 1 169 ? 5.734 21.375 7.879 1 81.19 169 GLU B N 1
ATOM 4765 C CA . GLU B 1 169 ? 4.738 20.375 7.523 1 81.19 169 GLU B CA 1
ATOM 4766 C C . GLU B 1 169 ? 5.309 19.359 6.531 1 81.19 169 GLU B C 1
ATOM 4768 O O . GLU B 1 169 ? 5.02 18.172 6.621 1 81.19 169 GLU B O 1
ATOM 4773 N N . PHE B 1 170 ? 6.086 19.891 5.664 1 88.62 170 PHE B N 1
ATOM 4774 C CA . PHE B 1 170 ? 6.691 19 4.672 1 88.62 170 PHE B CA 1
ATOM 4775 C C . PHE B 1 170 ? 7.676 18.047 5.328 1 88.62 170 PHE B C 1
ATOM 4777 O O . PHE B 1 170 ? 7.711 16.859 4.992 1 88.62 170 PHE B O 1
ATOM 4784 N N . LEU B 1 171 ? 8.398 18.516 6.203 1 88.81 171 LEU B N 1
ATOM 4785 C CA . LEU B 1 171 ? 9.375 17.688 6.898 1 88.81 171 LEU B CA 1
ATOM 4786 C C . LEU B 1 171 ? 8.688 16.609 7.73 1 88.81 171 LEU B C 1
ATOM 4788 O O . LEU B 1 171 ? 9.125 15.461 7.758 1 88.81 171 LEU B O 1
ATOM 4792 N N . SER B 1 172 ? 7.652 17 8.383 1 86.38 172 SER B N 1
ATOM 4793 C CA . SER B 1 172 ? 6.918 16.031 9.188 1 86.38 172 SER B CA 1
ATOM 4794 C C . SER B 1 172 ? 6.289 14.945 8.32 1 86.38 172 SER B C 1
ATOM 4796 O O . SER B 1 172 ? 6.348 13.758 8.656 1 86.38 172 SER B O 1
ATOM 4798 N N . THR B 1 173 ? 5.742 15.352 7.234 1 87.94 173 THR B N 1
ATOM 4799 C CA . THR B 1 173 ? 5.129 14.398 6.32 1 87.94 173 THR B CA 1
ATOM 4800 C C . THR B 1 173 ? 6.188 13.477 5.715 1 87.94 173 THR B C 1
ATOM 4802 O O . THR B 1 173 ? 5.98 12.266 5.609 1 87.94 173 THR B O 1
ATOM 4805 N N . SER B 1 174 ? 7.25 14.016 5.352 1 92.69 174 SER B N 1
ATOM 4806 C CA . SER B 1 174 ? 8.336 13.227 4.77 1 92.69 174 SER B CA 1
ATOM 4807 C C . SER B 1 174 ? 8.922 12.258 5.789 1 92.69 174 SER B C 1
ATOM 4809 O O . SER B 1 174 ? 9.305 11.141 5.441 1 92.69 174 SER B O 1
ATOM 4811 N N . ALA B 1 175 ? 9 12.719 6.996 1 92.62 175 ALA B N 1
ATOM 4812 C CA . ALA B 1 175 ? 9.531 11.859 8.047 1 92.62 175 ALA B CA 1
ATOM 4813 C C . ALA B 1 175 ? 8.602 10.672 8.305 1 92.62 175 ALA B C 1
ATOM 4815 O O . ALA B 1 175 ? 9.07 9.539 8.461 1 92.62 175 ALA B O 1
ATOM 4816 N N . ILE B 1 176 ? 7.387 10.945 8.32 1 91 176 ILE B N 1
ATOM 4817 C CA . ILE B 1 176 ? 6.426 9.867 8.547 1 91 176 ILE B CA 1
ATOM 4818 C C . ILE B 1 176 ? 6.453 8.891 7.375 1 91 176 ILE B C 1
ATOM 4820 O O . ILE B 1 176 ? 6.363 7.68 7.566 1 91 176 ILE B O 1
ATOM 4824 N N . PHE B 1 177 ? 6.523 9.383 6.207 1 93.69 177 PHE B N 1
ATOM 4825 C CA . PHE B 1 177 ? 6.621 8.547 5.016 1 93.69 177 PHE B CA 1
ATOM 4826 C C . PHE B 1 177 ? 7.859 7.66 5.074 1 93.69 177 PHE B C 1
ATOM 4828 O O . PHE B 1 177 ? 7.789 6.461 4.789 1 93.69 177 PHE B O 1
ATOM 4835 N N . SER B 1 178 ? 8.969 8.266 5.477 1 95.38 178 SER B N 1
ATOM 4836 C CA . SER B 1 178 ? 10.219 7.52 5.574 1 95.38 178 SER B CA 1
ATOM 4837 C C . SER B 1 178 ? 10.148 6.465 6.676 1 95.38 178 SER B C 1
ATOM 4839 O O . SER B 1 178 ? 10.656 5.355 6.512 1 95.38 178 SER B O 1
ATOM 4841 N N . LEU B 1 179 ? 9.562 6.871 7.75 1 94.44 179 LEU B N 1
ATOM 4842 C CA . LEU B 1 179 ? 9.414 5.918 8.844 1 94.44 179 LEU B CA 1
ATOM 4843 C C . LEU B 1 179 ? 8.547 4.738 8.422 1 94.44 179 LEU B C 1
ATOM 4845 O O . LEU B 1 179 ? 8.828 3.592 8.781 1 94.44 179 LEU B O 1
ATOM 4849 N N . ALA B 1 180 ? 7.551 5.016 7.699 1 93.81 180 ALA B N 1
ATOM 4850 C CA . ALA B 1 180 ? 6.688 3.951 7.195 1 93.81 180 ALA B CA 1
ATOM 4851 C C . ALA B 1 180 ? 7.461 3.006 6.281 1 93.81 180 ALA B C 1
ATOM 4853 O O . ALA B 1 180 ? 7.301 1.785 6.359 1 93.81 180 ALA B O 1
ATOM 4854 N N . LEU B 1 181 ? 8.242 3.572 5.461 1 95.19 181 LEU B N 1
ATOM 4855 C CA . LEU B 1 181 ? 9.055 2.76 4.562 1 95.19 181 LEU B CA 1
ATOM 4856 C C . LEU B 1 181 ? 10.023 1.879 5.352 1 95.19 181 LEU B C 1
ATOM 4858 O O . LEU B 1 181 ? 10.203 0.703 5.027 1 95.19 181 LEU B O 1
ATOM 4862 N N . LEU B 1 182 ? 10.562 2.434 6.391 1 95.5 182 LEU B N 1
ATOM 4863 C CA . LEU B 1 182 ? 11.523 1.703 7.207 1 95.5 182 LEU B CA 1
ATOM 4864 C C . LEU B 1 182 ? 10.844 0.563 7.961 1 95.5 182 LEU B C 1
ATOM 4866 O O . LEU B 1 182 ? 11.344 -0.563 7.973 1 95.5 182 LEU B O 1
ATOM 4870 N N . ILE B 1 183 ? 9.734 0.835 8.492 1 93.38 183 ILE B N 1
ATOM 4871 C CA . ILE B 1 183 ? 9 -0.184 9.234 1 93.38 183 ILE B CA 1
ATOM 4872 C C . ILE B 1 183 ? 8.555 -1.291 8.289 1 93.38 183 ILE B C 1
ATOM 4874 O O . ILE B 1 183 ? 8.68 -2.477 8.602 1 93.38 183 ILE B O 1
ATOM 4878 N N . ALA B 1 184 ? 8.055 -0.887 7.176 1 91.69 184 ALA B N 1
ATOM 4879 C CA . ALA B 1 184 ? 7.621 -1.872 6.184 1 91.69 184 ALA B CA 1
ATOM 4880 C C . ALA B 1 184 ? 8.789 -2.742 5.734 1 91.69 184 ALA B C 1
ATOM 4882 O O . ALA B 1 184 ? 8.633 -3.951 5.543 1 91.69 184 ALA B O 1
ATOM 4883 N N . SER B 1 185 ? 9.922 -2.115 5.555 1 92.44 185 SER B N 1
ATOM 4884 C CA . SER B 1 185 ? 11.094 -2.863 5.121 1 92.44 185 SER B CA 1
ATOM 4885 C C . SER B 1 185 ? 11.555 -3.848 6.191 1 92.44 185 SER B C 1
ATOM 4887 O O . SER B 1 185 ? 11.898 -4.992 5.887 1 92.44 185 SER B O 1
ATOM 4889 N N . VAL B 1 186 ? 11.508 -3.436 7.383 1 90.69 186 VAL B N 1
ATOM 4890 C CA . VAL B 1 186 ? 11.914 -4.309 8.477 1 90.69 186 VAL B CA 1
ATOM 4891 C C . VAL B 1 186 ? 10.93 -5.473 8.602 1 90.69 186 VAL B C 1
ATOM 4893 O O . VAL B 1 186 ? 11.344 -6.621 8.781 1 90.69 186 VAL B O 1
ATOM 4896 N N . CYS B 1 187 ? 9.68 -5.211 8.414 1 87.5 187 CYS B N 1
ATOM 4897 C CA . CYS B 1 187 ? 8.664 -6.254 8.492 1 87.5 187 CYS B CA 1
ATOM 4898 C C . CYS B 1 187 ? 8.805 -7.238 7.336 1 87.5 187 CYS B C 1
ATOM 4900 O O . CYS B 1 187 ? 8.648 -8.445 7.52 1 87.5 187 CYS B O 1
ATOM 4902 N N . SER B 1 188 ? 9.102 -6.676 6.223 1 85.88 188 SER B N 1
ATOM 4903 C CA . SER B 1 188 ? 9.211 -7.523 5.043 1 85.88 188 SER B CA 1
ATOM 4904 C C . SER B 1 188 ? 10.445 -8.414 5.113 1 85.88 188 SER B C 1
ATOM 4906 O O . SER B 1 188 ? 10.406 -9.57 4.691 1 85.88 188 SER B O 1
ATOM 4908 N N . ILE B 1 189 ? 11.5 -7.938 5.613 1 83.19 189 ILE B N 1
ATOM 4909 C CA . ILE B 1 189 ? 12.742 -8.703 5.672 1 83.19 189 ILE B CA 1
ATOM 4910 C C . ILE B 1 189 ? 12.609 -9.812 6.715 1 83.19 189 ILE B C 1
ATOM 4912 O O . ILE B 1 189 ? 13.195 -10.891 6.566 1 83.19 189 ILE B O 1
ATOM 4916 N N . THR B 1 190 ? 11.812 -9.578 7.656 1 79.94 190 THR B N 1
ATOM 4917 C CA . THR B 1 190 ? 11.633 -10.594 8.688 1 79.94 190 THR B CA 1
ATOM 4918 C C . THR B 1 190 ? 10.711 -11.703 8.203 1 79.94 190 THR B C 1
ATOM 4920 O O . THR B 1 190 ? 10.711 -12.805 8.75 1 79.94 190 THR B O 1
ATOM 4923 N N . GLN B 1 191 ? 10.016 -11.305 7.109 1 75 191 GLN B N 1
ATOM 4924 C CA . GLN B 1 191 ? 9.156 -12.32 6.52 1 75 191 GLN B CA 1
ATOM 4925 C C . GLN B 1 191 ? 9.891 -13.094 5.426 1 75 191 GLN B C 1
ATOM 4927 O O . GLN B 1 191 ? 10.617 -12.5 4.629 1 75 191 GLN B O 1
ATOM 4932 N N . LEU B 1 192 ? 9.961 -14.219 5.438 1 60.91 192 LEU B N 1
ATOM 4933 C CA . LEU B 1 192 ? 10.742 -15.102 4.574 1 60.91 192 LEU B CA 1
ATOM 4934 C C . LEU B 1 192 ? 10.43 -14.844 3.105 1 60.91 192 LEU B C 1
ATOM 4936 O O . LEU B 1 192 ? 11.297 -15.008 2.244 1 60.91 192 LEU B O 1
ATOM 4940 N N . GLU B 1 193 ? 9.195 -14.359 2.93 1 57.88 193 GLU B N 1
ATOM 4941 C CA . GLU B 1 193 ? 8.766 -14.211 1.543 1 57.88 193 GLU B CA 1
ATOM 4942 C C . GLU B 1 193 ? 9.477 -13.047 0.863 1 57.88 193 GLU B C 1
ATOM 4944 O O . GLU B 1 193 ? 9.602 -13.016 -0.363 1 57.88 193 GLU B O 1
ATOM 4949 N N . ALA B 1 194 ? 9.992 -12.133 1.756 1 53.94 194 ALA B N 1
ATOM 4950 C CA . ALA B 1 194 ? 10.734 -11 1.208 1 53.94 194 ALA B CA 1
ATOM 4951 C C . ALA B 1 194 ? 11.969 -11.477 0.449 1 53.94 194 ALA B C 1
ATOM 4953 O O . ALA B 1 194 ? 12.477 -10.766 -0.428 1 53.94 194 ALA B O 1
ATOM 4954 N N . TYR B 1 195 ? 12.195 -12.695 0.679 1 55.47 195 TYR B N 1
ATOM 4955 C CA . TYR B 1 195 ? 13.477 -13.156 0.162 1 55.47 195 TYR B CA 1
ATOM 4956 C C . TYR B 1 195 ? 13.289 -13.977 -1.108 1 55.47 195 TYR B C 1
ATOM 4958 O O . TYR B 1 195 ? 14.242 -14.555 -1.631 1 55.47 195 TYR B O 1
ATOM 4966 N N . GLU B 1 196 ? 12.109 -13.938 -1.53 1 63.03 196 GLU B N 1
ATOM 4967 C CA . GLU B 1 196 ? 11.906 -14.734 -2.736 1 63.03 196 GLU B CA 1
ATOM 4968 C C . GLU B 1 196 ? 12.5 -14.047 -3.961 1 63.03 196 GLU B C 1
ATOM 4970 O O . GLU B 1 196 ? 12.875 -14.711 -4.934 1 63.03 196 GLU B O 1
ATOM 4975 N N . SER B 1 197 ? 12.719 -12.766 -3.85 1 75.75 197 SER B N 1
ATOM 4976 C CA . SER B 1 197 ? 13.305 -12.039 -4.973 1 75.75 197 SER B CA 1
ATOM 4977 C C . SER B 1 197 ? 14.461 -11.156 -4.516 1 75.75 197 SER B C 1
ATOM 4979 O O . SER B 1 197 ? 14.359 -10.469 -3.5 1 75.75 197 SER B O 1
ATOM 4981 N N . SER B 1 198 ? 15.633 -11.367 -5.176 1 80.5 198 SER B N 1
ATOM 4982 C CA . SER B 1 198 ? 16.797 -10.555 -4.871 1 80.5 198 SER B CA 1
ATOM 4983 C C . SER B 1 198 ? 16.531 -9.07 -5.117 1 80.5 198 SER B C 1
ATOM 4985 O O . SER B 1 198 ? 17.047 -8.211 -4.395 1 80.5 198 SER B O 1
ATOM 4987 N N . MET B 1 199 ? 15.742 -8.812 -6.082 1 84 199 MET B N 1
ATOM 4988 C CA . MET B 1 199 ? 15.422 -7.422 -6.387 1 84 199 MET B CA 1
ATOM 4989 C C . MET B 1 199 ? 14.609 -6.789 -5.262 1 84 199 MET B C 1
ATOM 4991 O O . MET B 1 199 ? 14.867 -5.648 -4.875 1 84 199 MET B O 1
ATOM 4995 N N . THR B 1 200 ? 13.688 -7.555 -4.754 1 85.06 200 THR B N 1
ATOM 4996 C CA . THR B 1 200 ? 12.875 -7.031 -3.658 1 85.06 200 THR B CA 1
ATOM 4997 C C . THR B 1 200 ? 13.734 -6.773 -2.424 1 85.06 200 THR B C 1
ATOM 4999 O O . THR B 1 200 ? 13.547 -5.773 -1.728 1 85.06 200 THR B O 1
ATOM 5002 N N . TRP B 1 201 ? 14.711 -7.617 -2.283 1 85.62 201 TRP B N 1
ATOM 5003 C CA . TRP B 1 201 ? 15.586 -7.473 -1.126 1 85.62 201 TRP B CA 1
ATOM 5004 C C . TRP B 1 201 ? 16.391 -6.18 -1.212 1 85.62 201 TRP B C 1
ATOM 5006 O O . TRP B 1 201 ? 16.469 -5.422 -0.244 1 85.62 201 TRP B O 1
ATOM 5016 N N . ILE B 1 202 ? 17.031 -5.934 -2.312 1 88.88 202 ILE B N 1
ATOM 5017 C CA . ILE B 1 202 ? 17.875 -4.754 -2.449 1 88.88 202 ILE B CA 1
ATOM 5018 C C . ILE B 1 202 ? 17.016 -3.494 -2.404 1 88.88 202 ILE B C 1
ATOM 5020 O O . ILE B 1 202 ? 17.438 -2.463 -1.882 1 88.88 202 ILE B O 1
ATOM 5024 N N . LEU B 1 203 ? 15.773 -3.555 -2.924 1 91.5 203 LEU B N 1
ATOM 5025 C CA . LEU B 1 203 ? 14.898 -2.393 -2.908 1 91.5 203 LEU B CA 1
ATOM 5026 C C . LEU B 1 203 ? 14.453 -2.064 -1.486 1 91.5 203 LEU B C 1
ATOM 5028 O O . LEU B 1 203 ? 14.281 -0.895 -1.139 1 91.5 203 LEU B O 1
ATOM 5032 N N . LEU B 1 204 ? 14.297 -3.086 -0.701 1 91.62 204 LEU B N 1
ATOM 5033 C CA . LEU B 1 204 ? 13.906 -2.896 0.691 1 91.62 204 LEU B CA 1
ATOM 5034 C C . LEU B 1 204 ? 15.008 -2.195 1.478 1 91.62 204 LEU B C 1
ATOM 5036 O O . LEU B 1 204 ? 14.75 -1.642 2.551 1 91.62 204 LEU B O 1
ATOM 5040 N N . LEU B 1 205 ? 16.203 -2.199 0.894 1 92.31 205 LEU B N 1
ATOM 5041 C CA . LEU B 1 205 ? 17.328 -1.541 1.551 1 92.31 205 LEU B CA 1
ATOM 5042 C C . LEU B 1 205 ? 17.531 -0.135 0.997 1 92.31 205 LEU B C 1
ATOM 5044 O O . LEU B 1 205 ? 17.625 0.83 1.759 1 92.31 205 LEU B O 1
ATOM 5048 N N . VAL B 1 206 ? 17.469 -0.018 -0.248 1 93.81 206 VAL B N 1
ATOM 5049 C CA . VAL B 1 206 ? 17.891 1.202 -0.928 1 93.81 206 VAL B CA 1
ATOM 5050 C C . VAL B 1 206 ? 16.797 2.262 -0.819 1 93.81 206 VAL B C 1
ATOM 5052 O O . VAL B 1 206 ? 17.078 3.436 -0.568 1 93.81 206 VAL B O 1
ATOM 5055 N N . ILE B 1 207 ? 15.57 1.899 -0.888 1 95.19 207 ILE B N 1
ATOM 5056 C CA . ILE B 1 207 ? 14.484 2.867 -0.973 1 95.19 207 ILE B CA 1
ATOM 5057 C C . ILE B 1 207 ? 14.297 3.557 0.377 1 95.19 207 ILE B C 1
ATOM 5059 O O . ILE B 1 207 ? 14.219 4.785 0.448 1 95.19 207 ILE B O 1
ATOM 5063 N N . PRO B 1 208 ? 14.242 2.793 1.442 1 95.62 208 PRO B N 1
ATOM 5064 C CA . PRO B 1 208 ? 14.133 3.504 2.719 1 95.62 208 PRO B CA 1
ATOM 5065 C C . PRO B 1 208 ? 15.359 4.363 3.016 1 95.62 208 PRO B C 1
ATOM 5067 O O . PRO B 1 208 ? 15.242 5.426 3.631 1 95.62 208 PRO B O 1
ATOM 5070 N N . LEU B 1 209 ? 16.484 3.945 2.576 1 95.81 209 LEU B N 1
ATOM 5071 C CA . LEU B 1 209 ? 17.688 4.738 2.783 1 95.81 209 LEU B CA 1
ATOM 5072 C C . LEU B 1 209 ? 17.609 6.062 2.033 1 95.81 209 LEU B C 1
ATOM 5074 O O . LEU B 1 209 ? 17.953 7.113 2.578 1 95.81 209 LEU B O 1
ATOM 5078 N N . TYR B 1 210 ? 17.188 5.984 0.82 1 96 210 TYR B N 1
ATOM 5079 C CA . TYR B 1 210 ? 16.984 7.195 0.035 1 96 210 TYR B CA 1
ATOM 5080 C C . TYR B 1 210 ? 16.062 8.164 0.76 1 96 210 TYR B C 1
ATOM 5082 O O . TYR B 1 210 ? 16.359 9.359 0.858 1 96 210 TYR B O 1
ATOM 5090 N N . SER B 1 211 ? 15.008 7.656 1.263 1 95.69 211 SER B N 1
ATOM 5091 C CA . SER B 1 211 ? 14.008 8.516 1.891 1 95.69 211 SER B CA 1
ATOM 5092 C C . SER B 1 211 ? 14.531 9.109 3.195 1 95.69 211 SER B C 1
ATOM 5094 O O . SER B 1 211 ? 14.258 10.266 3.506 1 95.69 211 SER B O 1
ATOM 5096 N N . VAL B 1 212 ? 15.258 8.344 3.932 1 95.5 212 VAL B N 1
ATOM 5097 C CA . VAL B 1 212 ? 15.82 8.828 5.188 1 95.5 212 VAL B CA 1
ATOM 5098 C C . VAL B 1 212 ? 16.844 9.922 4.91 1 95.5 212 VAL B C 1
ATOM 5100 O O . VAL B 1 212 ? 16.906 10.922 5.629 1 95.5 212 VAL B O 1
ATOM 5103 N N . LEU B 1 213 ? 17.625 9.711 3.895 1 94.69 213 LEU B N 1
ATOM 5104 C CA . LEU B 1 213 ? 18.609 10.719 3.514 1 94.69 213 LEU B CA 1
ATOM 5105 C C . LEU B 1 213 ? 17.922 12.031 3.146 1 94.69 213 LEU B C 1
ATOM 5107 O O . LEU B 1 213 ? 18.406 13.109 3.51 1 94.69 213 LEU B O 1
ATOM 5111 N N . ALA B 1 214 ? 16.828 11.891 2.496 1 93.81 214 ALA B N 1
ATOM 5112 C CA . ALA B 1 214 ? 16.062 13.078 2.105 1 93.81 214 ALA B CA 1
ATOM 5113 C C . ALA B 1 214 ? 15.594 13.852 3.33 1 93.81 214 ALA B C 1
ATOM 5115 O O . ALA B 1 214 ? 15.742 15.078 3.395 1 93.81 214 ALA B O 1
ATOM 5116 N N . VAL B 1 215 ? 15.125 13.164 4.285 1 92.88 215 VAL B N 1
ATOM 5117 C CA . VAL B 1 215 ? 14.617 13.789 5.504 1 92.88 215 VAL B CA 1
ATOM 5118 C C . VAL B 1 215 ? 15.781 14.383 6.301 1 92.88 215 VAL B C 1
ATOM 5120 O O . VAL B 1 215 ? 15.68 15.492 6.828 1 92.88 215 VAL B O 1
ATOM 5123 N N . PHE B 1 216 ? 16.812 13.656 6.336 1 91.75 216 PHE B N 1
ATOM 5124 C CA . PHE B 1 216 ? 17.969 14.086 7.102 1 91.75 216 PHE B CA 1
ATOM 5125 C C . PHE B 1 216 ? 18.562 15.367 6.52 1 91.75 216 PHE B C 1
ATOM 5127 O O . PHE B 1 216 ? 18.891 16.297 7.258 1 91.75 216 PHE B O 1
ATOM 5134 N N . VAL B 1 217 ? 18.703 15.43 5.23 1 91.06 217 VAL B N 1
ATOM 5135 C CA . VAL B 1 217 ? 19.266 16.594 4.555 1 91.06 217 VAL B CA 1
ATOM 5136 C C . VAL B 1 217 ? 18.391 17.812 4.828 1 91.06 217 VAL B C 1
ATOM 5138 O O . VAL B 1 217 ? 18.906 18.891 5.16 1 91.06 217 VAL B O 1
ATOM 5141 N N . LEU B 1 218 ? 17.141 17.656 4.793 1 90.12 218 LEU B N 1
ATOM 5142 C CA . LEU B 1 218 ? 16.25 18.797 5.012 1 90.12 218 LEU B CA 1
ATOM 5143 C C . LEU B 1 218 ? 16.234 19.203 6.484 1 90.12 218 LEU B C 1
ATOM 5145 O O . LEU B 1 218 ? 16.156 20.391 6.801 1 90.12 218 LEU B O 1
ATOM 5149 N N . HIS B 1 219 ? 16.297 18.25 7.328 1 88.5 219 HIS B N 1
ATOM 5150 C CA . HIS B 1 219 ? 16.312 18.547 8.758 1 88.5 219 HIS B CA 1
ATOM 5151 C C . HIS B 1 219 ? 17.562 19.359 9.133 1 88.5 219 HIS B C 1
ATOM 5153 O O . HIS B 1 219 ? 17.469 20.297 9.922 1 88.5 219 HIS B O 1
ATOM 5159 N N . LEU B 1 220 ? 18.641 19.016 8.609 1 85.44 220 LEU B N 1
ATOM 5160 C CA . LEU B 1 220 ? 19.875 19.734 8.898 1 85.44 220 LEU B CA 1
ATOM 5161 C C . LEU B 1 220 ? 19.844 21.156 8.328 1 85.44 220 LEU B C 1
ATOM 5163 O O . LEU B 1 220 ? 20.375 22.078 8.93 1 85.44 220 LEU B O 1
ATOM 5167 N N . ALA B 1 221 ? 19.188 21.266 7.23 1 83.44 221 ALA B N 1
ATOM 5168 C CA . ALA B 1 221 ? 19.109 22.578 6.602 1 83.44 221 ALA B CA 1
ATOM 5169 C C . ALA B 1 221 ? 18.125 23.484 7.336 1 83.44 221 ALA B C 1
ATOM 5171 O O . ALA B 1 221 ? 18.328 24.703 7.418 1 83.44 221 ALA B O 1
ATOM 5172 N N . ALA B 1 222 ? 17.078 22.938 7.895 1 78.5 222 ALA B N 1
ATOM 5173 C CA . ALA B 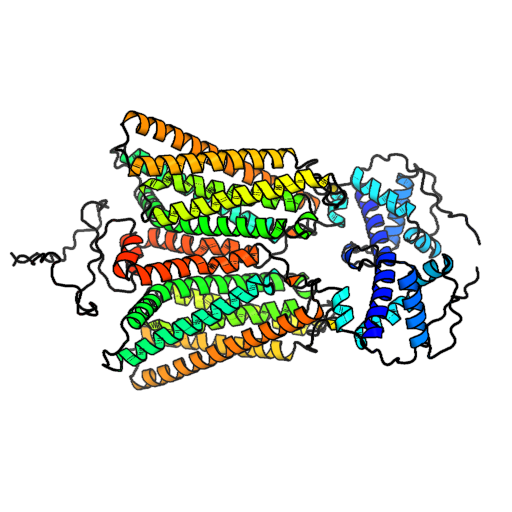1 222 ? 16 23.734 8.508 1 78.5 222 ALA B CA 1
ATOM 5174 C C . ALA B 1 222 ? 16.156 23.766 10.023 1 78.5 222 ALA B C 1
ATOM 5176 O O . ALA B 1 222 ? 15.211 24.141 10.734 1 78.5 222 ALA B O 1
ATOM 5177 N N . TRP B 1 223 ? 17.203 23.438 10.531 1 72.62 223 TRP B N 1
ATOM 5178 C CA . TRP B 1 223 ? 17.375 23.312 11.977 1 72.62 223 TRP B CA 1
ATOM 5179 C C . TRP B 1 223 ? 17.094 24.625 12.68 1 72.62 223 TRP B C 1
ATOM 5181 O O . TRP B 1 223 ? 16.547 24.641 13.789 1 72.62 223 TRP B O 1
ATOM 5191 N N . GLU B 1 224 ? 17.328 25.672 11.984 1 65.12 224 GLU B N 1
ATOM 5192 C CA . GLU B 1 224 ? 17.125 26.969 12.625 1 65.12 224 GLU B CA 1
ATOM 5193 C C . GLU B 1 224 ? 15.664 27.391 12.602 1 65.12 224 GLU B C 1
ATOM 5195 O O . GLU B 1 224 ? 15.227 28.188 13.438 1 65.12 224 GLU B O 1
ATOM 5200 N N . LEU B 1 225 ? 14.969 26.812 11.727 1 63.47 225 LEU B N 1
ATOM 5201 C CA . LEU B 1 225 ? 13.594 27.234 11.508 1 63.47 225 LEU B CA 1
ATOM 5202 C C . LEU B 1 225 ? 12.625 26.375 12.312 1 63.47 225 LEU B C 1
ATOM 5204 O O . LEU B 1 225 ? 11.477 26.766 12.531 1 63.47 225 LEU B O 1
ATOM 5208 N N . LEU B 1 226 ? 13.156 25.328 12.797 1 60.25 226 LEU B N 1
ATOM 5209 C CA . LEU B 1 226 ? 12.234 24.328 13.336 1 60.25 226 LEU B CA 1
ATOM 5210 C C . LEU B 1 226 ? 12.016 24.547 14.828 1 60.25 226 LEU B C 1
ATOM 5212 O O . LEU B 1 226 ? 12.969 24.75 15.578 1 60.25 226 LEU B O 1
ATOM 5216 N N . GLN B 1 227 ? 10.656 24.891 15.062 1 61.66 227 GLN B N 1
ATOM 5217 C CA . GLN B 1 227 ? 10.242 24.906 16.469 1 61.66 227 GLN B CA 1
ATOM 5218 C C . GLN B 1 227 ? 10.023 23.5 17 1 61.66 227 GLN B C 1
ATOM 5220 O O . GLN B 1 227 ? 9.938 22.547 16.219 1 61.66 227 GLN B O 1
ATOM 5225 N N . ARG B 1 228 ? 10.055 23.203 18.375 1 63.19 228 ARG B N 1
ATOM 5226 C CA . ARG B 1 228 ? 9.828 21.922 19.047 1 63.19 228 ARG B CA 1
ATOM 5227 C C . ARG B 1 228 ? 10.906 20.906 18.672 1 63.19 228 ARG B C 1
ATOM 5229 O O . ARG B 1 228 ? 10.602 19.812 18.203 1 63.19 228 ARG B O 1
ATOM 5236 N N . TYR B 1 229 ? 12.016 21.156 18.891 1 69.25 229 TYR B N 1
ATOM 5237 C CA . TYR B 1 229 ? 13.203 20.438 18.453 1 69.25 229 TYR B CA 1
ATOM 5238 C C . TYR B 1 229 ? 13.273 19.062 19.109 1 69.25 229 TYR B C 1
ATOM 5240 O O . TYR B 1 229 ? 13.805 18.109 18.516 1 69.25 229 TYR B O 1
ATOM 5248 N N . LYS B 1 230 ? 12.523 18.938 20.219 1 72.94 230 LYS B N 1
ATOM 5249 C CA . LYS B 1 230 ? 12.664 17.672 20.922 1 72.94 230 LYS B CA 1
ATOM 5250 C C . LYS B 1 230 ? 11.961 16.531 20.188 1 72.94 230 LYS B C 1
ATOM 5252 O O . LYS B 1 230 ? 12.484 15.43 20.094 1 72.94 230 LYS B O 1
ATOM 5257 N N . GLY B 1 231 ? 10.812 16.828 19.703 1 76.12 231 GLY B N 1
ATOM 5258 C CA . GLY B 1 231 ? 10.078 15.805 18.969 1 76.12 231 GLY B CA 1
ATOM 5259 C C . GLY B 1 231 ? 10.742 15.414 17.672 1 76.12 231 GLY B C 1
ATOM 5260 O O . GLY B 1 231 ? 10.75 14.234 17.297 1 76.12 231 GLY B O 1
ATOM 5261 N N . ARG B 1 232 ? 11.391 16.297 17.141 1 80.44 232 ARG B N 1
ATOM 5262 C CA . ARG B 1 232 ? 12.023 16.047 15.844 1 80.44 232 ARG B CA 1
ATOM 5263 C C . ARG B 1 232 ? 13.305 15.234 16.016 1 80.44 232 ARG B C 1
ATOM 5265 O O . ARG B 1 232 ? 13.625 14.383 15.18 1 80.44 232 ARG B O 1
ATOM 5272 N N . VAL B 1 233 ? 13.969 15.539 17.062 1 81.5 233 VAL B N 1
ATOM 5273 C CA . VAL B 1 233 ? 15.195 14.789 17.344 1 81.5 233 VAL B CA 1
ATOM 5274 C C . VAL B 1 233 ? 14.844 13.336 17.672 1 81.5 233 VAL B C 1
ATOM 5276 O O . VAL B 1 233 ? 15.562 12.414 17.281 1 81.5 233 VAL B O 1
ATOM 5279 N N . LEU B 1 234 ? 13.734 13.211 18.312 1 84.25 234 LEU B N 1
ATOM 5280 C CA . LEU B 1 234 ? 13.297 11.859 18.641 1 84.25 234 LEU B CA 1
ATOM 5281 C C . LEU B 1 234 ? 12.977 11.07 17.375 1 84.25 234 LEU B C 1
ATOM 5283 O O . LEU B 1 234 ? 13.336 9.898 17.266 1 84.25 234 LEU B O 1
ATOM 5287 N N . VAL B 1 235 ? 12.344 11.719 16.438 1 86.81 235 VAL B N 1
ATOM 5288 C CA . VAL B 1 235 ? 11.992 11.055 15.188 1 86.81 235 VAL B CA 1
ATOM 5289 C C . VAL B 1 235 ? 13.258 10.672 14.43 1 86.81 235 VAL B C 1
ATOM 5291 O O . VAL B 1 235 ? 13.344 9.586 13.852 1 86.81 235 VAL B O 1
ATOM 5294 N N . LEU B 1 236 ? 14.203 11.492 14.477 1 87.44 236 LEU B N 1
ATOM 5295 C CA . LEU B 1 236 ? 15.461 11.219 13.797 1 87.44 236 LEU B CA 1
ATOM 5296 C C . LEU B 1 236 ? 16.188 10.047 14.461 1 87.44 236 LEU B C 1
ATOM 5298 O O . LEU B 1 236 ? 16.797 9.219 13.773 1 87.44 236 LEU B O 1
ATOM 5302 N N . LEU B 1 237 ? 16.062 10.008 15.75 1 88.44 237 LEU B N 1
ATOM 5303 C CA . LEU B 1 237 ? 16.688 8.914 16.484 1 88.44 237 LEU B CA 1
ATOM 5304 C C . LEU B 1 237 ? 16.016 7.586 16.156 1 88.44 237 LEU B C 1
ATOM 5306 O O . LEU B 1 237 ? 16.703 6.566 16 1 88.44 237 LEU B O 1
ATOM 5310 N N . ILE B 1 238 ? 14.773 7.656 16.062 1 90.81 238 ILE B N 1
ATOM 5311 C CA . ILE B 1 238 ? 14.039 6.438 15.742 1 90.81 238 ILE B CA 1
ATOM 5312 C C . ILE B 1 238 ? 14.391 5.984 14.328 1 90.81 238 ILE B C 1
ATOM 5314 O O . ILE B 1 238 ? 14.586 4.793 14.086 1 90.81 238 ILE B O 1
ATOM 5318 N N . MET B 1 239 ? 14.445 6.895 13.422 1 93.25 239 MET B N 1
ATOM 5319 C CA . MET B 1 239 ? 14.797 6.562 12.047 1 93.25 239 MET B CA 1
ATOM 5320 C C . MET B 1 239 ? 16.203 5.973 11.969 1 93.25 239 MET B C 1
ATOM 5322 O O . MET B 1 239 ? 16.438 5 11.25 1 93.25 239 MET B O 1
ATOM 5326 N N . ASP B 1 240 ? 17.031 6.531 12.758 1 91.62 240 ASP B N 1
ATOM 5327 C CA . ASP B 1 240 ? 18.406 6.043 12.773 1 91.62 240 ASP B CA 1
ATOM 5328 C C . ASP B 1 240 ? 18.484 4.633 13.359 1 91.62 240 ASP B C 1
ATOM 5330 O O . ASP B 1 240 ? 19.203 3.773 12.828 1 91.62 240 ASP B O 1
ATOM 5334 N N . ALA B 1 241 ? 17.828 4.438 14.398 1 92.5 241 ALA B N 1
ATOM 5335 C CA . ALA B 1 241 ? 17.797 3.109 15.008 1 92.5 241 ALA B CA 1
ATOM 5336 C C . ALA B 1 241 ? 17.234 2.074 14.031 1 92.5 241 ALA B C 1
ATOM 5338 O O . ALA B 1 241 ? 17.75 0.954 13.953 1 92.5 241 ALA B O 1
ATOM 5339 N N . MET B 1 242 ? 16.297 2.477 13.312 1 94.5 242 MET B N 1
ATOM 5340 C CA . MET B 1 242 ? 15.672 1.548 12.367 1 94.5 242 MET B CA 1
ATOM 5341 C C . MET B 1 242 ? 16.609 1.245 11.203 1 94.5 242 MET B C 1
ATOM 5343 O O . MET B 1 242 ? 16.625 0.127 10.688 1 94.5 242 MET B O 1
ATOM 5347 N N . VAL B 1 243 ? 17.328 2.217 10.805 1 93.88 243 VAL B N 1
ATOM 5348 C CA . VAL B 1 243 ? 18.297 1.992 9.742 1 93.88 243 VAL B CA 1
ATOM 5349 C C . VAL B 1 243 ? 19.359 1.012 10.211 1 93.88 243 VAL B C 1
ATOM 5351 O O . VAL B 1 243 ? 19.797 0.142 9.453 1 93.88 243 VAL B O 1
ATOM 5354 N N . ILE B 1 244 ? 19.719 1.136 11.438 1 92.12 244 ILE B N 1
ATOM 5355 C CA . ILE B 1 244 ? 20.719 0.233 12.008 1 92.12 244 ILE B CA 1
ATOM 5356 C C . ILE B 1 244 ? 20.156 -1.186 12.062 1 92.12 244 ILE B C 1
ATOM 5358 O O . ILE B 1 244 ? 20.844 -2.15 11.742 1 92.12 244 ILE B O 1
ATOM 5362 N N . VAL B 1 245 ? 18.969 -1.28 12.43 1 92.44 245 VAL B N 1
ATOM 5363 C CA . VAL B 1 245 ? 18.328 -2.592 12.5 1 92.44 245 VAL B CA 1
ATOM 5364 C C . VAL B 1 245 ? 18.25 -3.201 11.102 1 92.44 245 VAL B C 1
ATOM 5366 O O . VAL B 1 245 ? 18.531 -4.387 10.914 1 92.44 245 VAL B O 1
ATOM 5369 N N . LEU B 1 246 ? 17.859 -2.371 10.195 1 92.56 246 LEU B N 1
ATOM 5370 C CA . LEU B 1 246 ? 17.766 -2.846 8.82 1 92.56 246 LEU B CA 1
ATOM 5371 C C . LEU B 1 246 ? 19.125 -3.303 8.305 1 92.56 246 LEU B C 1
ATOM 5373 O O . LEU B 1 246 ? 19.234 -4.332 7.637 1 92.56 246 LEU B O 1
ATOM 5377 N N . ALA B 1 247 ? 20.141 -2.562 8.602 1 91.56 247 ALA B N 1
ATOM 5378 C CA . ALA B 1 247 ? 21.5 -2.914 8.188 1 91.56 247 ALA B CA 1
ATOM 5379 C C . ALA B 1 247 ? 21.969 -4.199 8.867 1 91.56 247 ALA B C 1
ATOM 5381 O O . ALA B 1 247 ? 22.578 -5.055 8.227 1 91.56 247 ALA B O 1
ATOM 5382 N N . ALA B 1 248 ? 21.625 -4.355 10.055 1 89.56 248 ALA B N 1
ATOM 5383 C CA . ALA B 1 248 ? 22 -5.555 10.789 1 89.56 248 ALA B CA 1
ATOM 5384 C C . ALA B 1 248 ? 21.266 -6.785 10.266 1 89.56 248 ALA B C 1
ATOM 5386 O O . ALA B 1 248 ? 21.891 -7.828 10.031 1 89.56 248 ALA B O 1
ATOM 5387 N N . LEU B 1 249 ? 20.031 -6.648 10.031 1 87.19 249 LEU B N 1
ATOM 5388 C CA . LEU B 1 249 ? 19.234 -7.77 9.539 1 87.19 249 LEU B CA 1
ATOM 5389 C C . LEU B 1 249 ? 19.672 -8.18 8.141 1 87.19 249 LEU B C 1
ATOM 5391 O O . LEU B 1 249 ? 19.719 -9.367 7.816 1 87.19 249 LEU B O 1
ATOM 5395 N N . SER B 1 250 ? 19.938 -7.156 7.387 1 85.69 250 SER B N 1
ATOM 5396 C CA . SER B 1 250 ? 20.344 -7.449 6.016 1 85.69 250 SER B CA 1
ATOM 5397 C C . SER B 1 250 ? 21.734 -8.078 5.973 1 85.69 250 SER B C 1
ATOM 5399 O O . SER B 1 250 ? 22 -8.922 5.121 1 85.69 250 SER B O 1
ATOM 5401 N N . SER B 1 251 ? 22.609 -7.695 6.871 1 82.56 251 SER B N 1
ATOM 5402 C CA . SER B 1 251 ? 23.969 -8.25 6.906 1 82.56 251 SER B CA 1
ATOM 5403 C C . SER B 1 251 ? 23.953 -9.695 7.406 1 82.56 251 SER B C 1
ATOM 5405 O O . SER B 1 251 ? 24.734 -10.523 6.934 1 82.56 251 SER B O 1
ATOM 5407 N N . VAL B 1 252 ? 23.094 -9.977 8.258 1 76.5 252 VAL B N 1
ATOM 5408 C CA . VAL B 1 252 ? 23 -11.336 8.781 1 76.5 252 VAL B CA 1
ATOM 5409 C C . VAL B 1 252 ? 22.484 -12.273 7.688 1 76.5 252 VAL B C 1
ATOM 5411 O O . VAL B 1 252 ? 23 -13.383 7.516 1 76.5 252 VAL B O 1
ATOM 5414 N N . ARG B 1 253 ? 21.625 -11.812 7.039 1 69.38 253 ARG B N 1
ATOM 5415 C CA . ARG B 1 253 ? 21.062 -12.641 5.98 1 69.38 253 ARG B CA 1
ATOM 5416 C C . ARG B 1 253 ? 22.047 -12.82 4.832 1 69.38 253 ARG B C 1
ATOM 5418 O O . ARG B 1 253 ? 22.094 -13.891 4.223 1 69.38 253 ARG B O 1
ATOM 5425 N N . TYR B 1 254 ? 22.625 -11.695 4.578 1 71.06 254 TYR B N 1
ATOM 5426 C CA . TYR B 1 254 ? 23.641 -11.742 3.531 1 71.06 254 TYR B CA 1
ATOM 5427 C C . TYR B 1 254 ? 24.719 -12.773 3.859 1 71.06 254 TYR B C 1
ATOM 5429 O O . TYR B 1 254 ? 25.172 -13.5 2.979 1 71.06 254 TYR B O 1
ATOM 5437 N N . ASN B 1 255 ? 25 -12.812 5.078 1 68.38 255 ASN B N 1
ATOM 5438 C CA . ASN B 1 255 ? 26.078 -13.711 5.504 1 68.38 255 ASN B CA 1
ATOM 5439 C C . ASN B 1 255 ? 25.547 -15.125 5.754 1 68.38 255 ASN B C 1
ATOM 5441 O O . ASN B 1 255 ? 26.297 -16.094 5.621 1 68.38 255 ASN B O 1
ATOM 5445 N N . ASP B 1 256 ? 24.344 -15.195 6.223 1 59.16 256 ASP B N 1
ATOM 5446 C CA . ASP B 1 256 ? 23.766 -16.516 6.469 1 59.16 256 ASP B CA 1
ATOM 5447 C C . ASP B 1 256 ? 23.406 -17.203 5.156 1 59.16 256 ASP B C 1
ATOM 5449 O O . ASP B 1 256 ? 23.141 -18.406 5.137 1 59.16 256 ASP B O 1
ATOM 5453 N N . GLY B 1 257 ? 22.938 -16.625 4.156 1 53.31 257 GLY B N 1
ATOM 5454 C CA . GLY B 1 257 ? 22.641 -17.234 2.871 1 53.31 257 GLY B CA 1
ATOM 5455 C C . GLY B 1 257 ? 23.703 -18.219 2.418 1 53.31 257 GLY B C 1
ATOM 5456 O O . GLY B 1 257 ? 23.531 -18.906 1.41 1 53.31 257 GLY B O 1
ATOM 5457 N N . GLY B 1 258 ? 24.922 -18.078 2.76 1 43.12 258 GLY B N 1
ATOM 5458 C CA . GLY B 1 258 ? 25.719 -19.25 2.477 1 43.12 258 GLY B CA 1
ATOM 5459 C C . GLY B 1 258 ? 25.125 -20.531 3.033 1 43.12 258 GLY B C 1
ATOM 5460 O O . GLY B 1 258 ? 25.422 -21.625 2.549 1 43.12 258 GLY B O 1
ATOM 5461 N N . SER B 1 259 ? 24.688 -20.578 4.168 1 35.62 259 SER B N 1
ATOM 5462 C CA . SER B 1 259 ? 24.281 -21.828 4.777 1 35.62 259 SER B CA 1
ATOM 5463 C C . SER B 1 259 ? 22.812 -22.141 4.504 1 35.62 259 SER B C 1
ATOM 5465 O O . SER B 1 259 ? 21.953 -21.281 4.695 1 35.62 259 SER B O 1
ATOM 5467 N N . GLY B 1 260 ? 22.25 -23.125 3.809 1 39.03 260 GLY B N 1
ATOM 5468 C CA . GLY B 1 260 ? 21.125 -23.938 3.361 1 39.03 260 GLY B CA 1
ATOM 5469 C C . GLY B 1 260 ? 19.875 -23.125 3.088 1 39.03 260 GLY B C 1
ATOM 5470 O O . GLY B 1 260 ? 18.875 -23.656 2.607 1 39.03 260 GLY B O 1
ATOM 5471 N N . TRP B 1 261 ? 19.5 -22.344 3.947 1 36.72 261 TRP B N 1
ATOM 5472 C CA . TRP B 1 261 ? 18.156 -21.797 3.756 1 36.72 261 TRP B CA 1
ATOM 5473 C C . TRP B 1 261 ? 18.094 -20.906 2.527 1 36.72 261 TRP B C 1
ATOM 5475 O O . TRP B 1 261 ? 18.844 -19.922 2.428 1 36.72 261 TRP B O 1
ATOM 5485 N N . GLY B 1 262 ? 17.906 -21.391 1.381 1 39.78 262 GLY B N 1
ATOM 5486 C CA . GLY B 1 262 ? 17.562 -20.953 0.034 1 39.78 262 GLY B CA 1
ATOM 5487 C C . GLY B 1 262 ? 17.75 -19.469 -0.184 1 39.78 262 GLY B C 1
ATOM 5488 O O . GLY B 1 262 ? 17.234 -18.906 -1.145 1 39.78 262 GLY B O 1
ATOM 5489 N N . VAL B 1 263 ? 17.703 -18.75 0.799 1 44.34 263 VAL B N 1
ATOM 5490 C CA . VAL B 1 263 ? 17.953 -17.344 0.543 1 44.34 263 VAL B CA 1
ATOM 5491 C C . VAL B 1 263 ? 19.141 -17.188 -0.415 1 44.34 263 VAL B C 1
ATOM 5493 O O . VAL B 1 263 ? 20.297 -17.328 -0.008 1 44.34 263 VAL B O 1
ATOM 5496 N N . LYS B 1 264 ? 19.125 -17.984 -1.386 1 47.56 264 LYS B N 1
ATOM 5497 C CA . LYS B 1 264 ? 20.125 -17.828 -2.432 1 47.56 264 LYS B CA 1
ATOM 5498 C C . LYS B 1 264 ? 20.672 -16.406 -2.467 1 47.56 264 LYS B C 1
ATOM 5500 O O . LYS B 1 264 ? 20.109 -15.5 -1.841 1 47.56 264 LYS B O 1
ATOM 5505 N N . ASP B 1 265 ? 21.422 -16.031 -3.775 1 51.72 265 ASP B N 1
ATOM 5506 C CA . ASP B 1 265 ? 22.359 -15.102 -4.414 1 51.72 265 ASP B CA 1
ATOM 5507 C C . ASP B 1 265 ? 21.781 -13.695 -4.484 1 51.72 265 ASP B C 1
ATOM 5509 O O . ASP B 1 265 ? 20.609 -13.516 -4.801 1 51.72 265 ASP B O 1
ATOM 5513 N N . VAL B 1 266 ? 22.312 -12.859 -3.426 1 63.25 266 VAL B N 1
ATOM 5514 C CA . VAL B 1 266 ? 22.25 -11.445 -3.781 1 63.25 266 VAL B CA 1
ATOM 5515 C C . VAL B 1 266 ? 22.188 -11.297 -5.301 1 63.25 266 VAL B C 1
ATOM 5517 O O . VAL B 1 266 ? 21.828 -10.234 -5.812 1 63.25 266 VAL B O 1
ATOM 5520 N N . ASP B 1 267 ? 22.438 -12.453 -5.719 1 72.31 267 ASP B N 1
ATOM 5521 C CA . ASP B 1 267 ? 22.391 -12.445 -7.176 1 72.31 267 ASP B CA 1
ATOM 5522 C C . ASP B 1 267 ? 21 -12.836 -7.691 1 72.31 267 ASP B C 1
ATOM 5524 O O . ASP B 1 267 ? 20.297 -13.602 -7.039 1 72.31 267 ASP B O 1
ATOM 5528 N N . PRO B 1 268 ? 20.656 -12.18 -8.617 1 75.62 268 PRO B N 1
ATOM 5529 C CA . PRO B 1 268 ? 19.328 -12.484 -9.188 1 75.62 268 PRO B CA 1
ATOM 5530 C C . PRO B 1 268 ? 19.156 -13.969 -9.492 1 75.62 268 PRO B C 1
ATOM 5532 O O . PRO B 1 268 ? 20.109 -14.641 -9.906 1 75.62 268 PRO B O 1
ATOM 5535 N N . SER B 1 269 ? 18.047 -14.461 -9.094 1 70.75 269 SER B N 1
ATOM 5536 C CA . SER B 1 269 ? 17.703 -15.844 -9.406 1 70.75 269 SER B CA 1
ATOM 5537 C C . SER B 1 269 ? 17.688 -16.078 -10.914 1 70.75 269 SER B C 1
ATOM 5539 O O . SER B 1 269 ? 17.672 -15.133 -11.695 1 70.75 269 SER B O 1
ATOM 5541 N N . TYR B 1 270 ? 17.781 -17.266 -11.203 1 65.12 270 TYR B N 1
ATOM 5542 C CA . TYR B 1 270 ? 17.766 -17.688 -12.594 1 65.12 270 TYR B CA 1
ATOM 5543 C C . TYR B 1 270 ? 16.547 -17.156 -13.32 1 65.12 270 TYR B C 1
ATOM 5545 O O . TYR B 1 270 ? 16.625 -16.781 -14.492 1 65.12 270 TYR B O 1
ATOM 5553 N N . GLU B 1 271 ? 15.453 -16.953 -12.57 1 69.31 271 GLU B N 1
ATOM 5554 C CA . GLU B 1 271 ? 14.203 -16.531 -13.18 1 69.31 271 GLU B CA 1
ATOM 5555 C C . GLU B 1 271 ? 14.164 -15.008 -13.344 1 69.31 271 GLU B C 1
ATOM 5557 O O . GLU B 1 271 ? 13.492 -14.492 -14.234 1 69.31 271 GLU B O 1
ATOM 5562 N N . GLU B 1 272 ? 14.992 -14.414 -12.555 1 77 272 GLU B N 1
ATOM 5563 C CA . GLU B 1 272 ? 14.953 -12.953 -12.562 1 77 272 GLU B CA 1
ATOM 5564 C C . GLU B 1 272 ? 16.062 -12.383 -13.453 1 77 272 GLU B C 1
ATOM 5566 O O . GLU B 1 272 ? 15.945 -11.25 -13.938 1 77 272 GLU B O 1
ATOM 5571 N N . SER B 1 273 ? 17.016 -13.203 -13.727 1 76.5 273 SER B N 1
ATOM 5572 C CA . SER B 1 273 ? 18.25 -12.734 -14.359 1 76.5 273 SER B CA 1
ATOM 5573 C C . SER B 1 273 ? 17.984 -12.203 -15.766 1 76.5 273 SER B C 1
ATOM 5575 O O . SER B 1 273 ? 18.531 -11.18 -16.156 1 76.5 273 SER B O 1
ATOM 5577 N N . PRO B 1 274 ? 17.031 -12.836 -16.453 1 78.19 274 PRO B N 1
ATOM 5578 C CA . PRO B 1 274 ? 16.828 -12.312 -17.797 1 78.19 274 PRO B CA 1
ATOM 5579 C C . PRO B 1 274 ? 16.219 -10.914 -17.812 1 78.19 274 PRO B C 1
ATOM 5581 O O . PRO B 1 274 ? 16.438 -10.148 -18.75 1 78.19 274 PRO B O 1
ATOM 5584 N N . CYS B 1 275 ? 15.477 -10.602 -16.859 1 83.19 275 CYS B N 1
ATOM 5585 C CA . CYS B 1 275 ? 14.758 -9.336 -16.844 1 83.19 275 CYS B CA 1
ATOM 5586 C C . CYS B 1 275 ? 15.609 -8.227 -16.25 1 83.19 275 CYS B C 1
ATOM 5588 O O . CYS B 1 275 ? 15.312 -7.043 -16.422 1 83.19 275 CYS B O 1
ATOM 5590 N N . LEU B 1 276 ? 16.609 -8.719 -15.57 1 85.12 276 LEU B N 1
ATOM 5591 C CA . LEU B 1 276 ? 17.469 -7.734 -14.906 1 85.12 276 LEU B CA 1
ATOM 5592 C C . LEU B 1 276 ? 18.75 -7.504 -15.695 1 85.12 276 LEU B C 1
ATOM 5594 O O . LEU B 1 276 ? 19.344 -8.453 -16.203 1 85.12 276 LEU B O 1
ATOM 5598 N N . LYS B 1 277 ? 19.078 -6.316 -16.047 1 79.25 277 LYS B N 1
ATOM 5599 C CA . LYS B 1 277 ? 20.312 -6.004 -16.734 1 79.25 277 LYS B CA 1
ATOM 5600 C C . LYS B 1 277 ? 21.484 -5.902 -15.758 1 79.25 277 LYS B C 1
ATOM 5602 O O . LYS B 1 277 ? 22.531 -5.324 -16.078 1 79.25 277 LYS B O 1
ATOM 5607 N N . VAL B 1 278 ? 21.219 -6.371 -14.555 1 81.25 278 VAL B N 1
ATOM 5608 C CA . VAL B 1 278 ? 22.266 -6.305 -13.539 1 81.25 278 VAL B CA 1
ATOM 5609 C C . VAL B 1 278 ? 22.656 -7.719 -13.109 1 81.25 278 VAL B C 1
ATOM 5611 O O . VAL B 1 278 ? 21.797 -8.594 -12.969 1 81.25 278 VAL B O 1
ATOM 5614 N N . LYS B 1 279 ? 23.938 -7.984 -13.016 1 75.19 279 LYS B N 1
ATOM 5615 C CA . LYS B 1 279 ? 24.438 -9.32 -12.703 1 75.19 279 LYS B CA 1
ATOM 5616 C C . LYS B 1 279 ? 24.438 -9.57 -11.195 1 75.19 279 LYS B C 1
ATOM 5618 O O . LYS B 1 279 ? 24.234 -10.695 -10.75 1 75.19 279 LYS B O 1
ATOM 5623 N N . SER B 1 280 ? 24.781 -8.422 -10.508 1 81.56 280 SER B N 1
ATOM 5624 C CA . SER B 1 280 ? 24.844 -8.609 -9.062 1 81.56 280 SER B CA 1
ATOM 5625 C C . SER B 1 280 ? 24.438 -7.344 -8.32 1 81.56 280 SER B C 1
ATOM 5627 O O . SER B 1 280 ? 24.672 -6.23 -8.789 1 81.56 280 SER B O 1
ATOM 5629 N N . PHE B 1 281 ? 23.781 -7.617 -7.176 1 86.56 281 PHE B N 1
ATOM 5630 C CA . PHE B 1 281 ? 23.375 -6.504 -6.324 1 86.56 281 PHE B CA 1
ATOM 5631 C C . PHE B 1 281 ? 24.344 -6.344 -5.152 1 86.56 281 PHE B C 1
ATOM 5633 O O . PHE B 1 281 ? 24.062 -5.609 -4.203 1 86.56 281 PHE B O 1
ATOM 5640 N N . ARG B 1 282 ? 25.531 -6.977 -5.258 1 84.44 282 ARG B N 1
ATOM 5641 C CA . ARG B 1 282 ? 26.5 -6.934 -4.168 1 84.44 282 ARG B CA 1
ATOM 5642 C C . ARG B 1 282 ? 27.047 -5.523 -3.975 1 84.44 282 ARG B C 1
ATOM 5644 O O . ARG B 1 282 ? 27.172 -5.055 -2.842 1 84.44 282 ARG B O 1
ATOM 5651 N N . SER B 1 283 ? 27.375 -4.906 -5.082 1 87.69 283 SER B N 1
ATOM 5652 C CA . SER B 1 283 ? 27.922 -3.559 -5 1 87.69 283 SER B CA 1
ATOM 5653 C C . SER B 1 283 ? 26.922 -2.594 -4.355 1 87.69 283 SER B C 1
ATOM 5655 O O . SER B 1 283 ? 27.312 -1.736 -3.562 1 87.69 283 SER B O 1
ATOM 5657 N N . MET B 1 284 ? 25.688 -2.754 -4.641 1 90.31 284 MET B N 1
ATOM 5658 C CA . MET B 1 284 ? 24.672 -1.859 -4.09 1 90.31 284 MET B CA 1
ATOM 5659 C C . MET B 1 284 ? 24.422 -2.162 -2.615 1 90.31 284 MET B C 1
ATOM 5661 O O . MET B 1 284 ? 24.109 -1.26 -1.837 1 90.31 284 MET B O 1
ATOM 5665 N N . ALA B 1 285 ? 24.562 -3.402 -2.254 1 88.5 285 ALA B N 1
ATOM 5666 C CA . ALA B 1 285 ? 24.422 -3.771 -0.848 1 88.5 285 ALA B CA 1
ATOM 5667 C C . ALA B 1 285 ? 25.531 -3.15 -0.001 1 88.5 285 ALA B C 1
ATOM 5669 O O . ALA B 1 285 ? 25.266 -2.623 1.083 1 88.5 285 ALA B O 1
ATOM 5670 N N . ILE B 1 286 ? 26.75 -3.152 -0.529 1 89.12 286 ILE B N 1
ATOM 5671 C CA . ILE B 1 286 ? 27.875 -2.566 0.175 1 89.12 286 ILE B CA 1
ATOM 5672 C C . ILE B 1 286 ? 27.703 -1.054 0.278 1 89.12 286 ILE B C 1
ATOM 5674 O O . ILE B 1 286 ? 28.016 -0.453 1.309 1 89.12 286 ILE B O 1
ATOM 5678 N N . LEU B 1 287 ? 27.203 -0.509 -0.767 1 92 287 LEU B N 1
ATOM 5679 C CA . LEU B 1 287 ? 26.938 0.923 -0.738 1 92 287 LEU B CA 1
ATOM 5680 C C . LEU B 1 287 ? 25.891 1.257 0.33 1 92 287 LEU B C 1
ATOM 5682 O O . LEU B 1 287 ? 26.031 2.248 1.05 1 92 287 LEU B O 1
ATOM 5686 N N . PHE B 1 288 ? 24.875 0.449 0.398 1 92.06 288 PHE B N 1
ATOM 5687 C CA . PHE B 1 288 ? 23.859 0.657 1.42 1 92.06 288 PHE B CA 1
ATOM 5688 C C . PHE B 1 288 ? 24.484 0.627 2.814 1 92.06 288 PHE B C 1
ATOM 5690 O O . PHE B 1 288 ? 24.234 1.52 3.627 1 92.06 288 PHE B O 1
ATOM 5697 N N . TRP B 1 289 ? 25.344 -0.319 3.08 1 92.5 289 TRP B N 1
ATOM 5698 C CA . TRP B 1 289 ? 25.938 -0.455 4.406 1 92.5 289 TRP B CA 1
ATOM 5699 C C . TRP B 1 289 ? 26.891 0.702 4.703 1 92.5 289 TRP B C 1
ATOM 5701 O O . TRP B 1 289 ? 26.953 1.188 5.836 1 92.5 289 TRP B O 1
ATOM 5711 N N . THR B 1 290 ? 27.531 1.153 3.715 1 92.62 290 THR B N 1
ATOM 5712 C CA . THR B 1 290 ? 28.453 2.268 3.891 1 92.62 290 THR B CA 1
ATOM 5713 C C . THR B 1 290 ? 27.688 3.564 4.156 1 92.62 290 THR B C 1
ATOM 5715 O O . THR B 1 290 ? 28.031 4.309 5.078 1 92.62 290 THR B O 1
ATOM 5718 N N . VAL B 1 291 ? 26.688 3.754 3.402 1 92.56 291 VAL B N 1
ATOM 5719 C CA . VAL B 1 291 ? 25.906 4.977 3.557 1 92.56 291 VAL B CA 1
ATOM 5720 C C . VAL B 1 2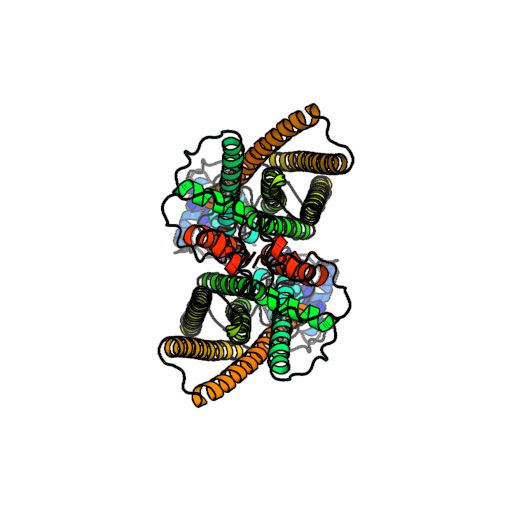91 ? 25.156 4.945 4.883 1 92.56 291 VAL B C 1
ATOM 5722 O O . VAL B 1 291 ? 25.031 5.969 5.562 1 92.56 291 VAL B O 1
ATOM 5725 N N . ALA B 1 292 ? 24.656 3.781 5.207 1 92.56 292 ALA B N 1
ATOM 5726 C CA . ALA B 1 292 ? 23.984 3.629 6.496 1 92.56 292 ALA B CA 1
ATOM 5727 C C . ALA B 1 292 ? 24.938 3.924 7.648 1 92.56 292 ALA B C 1
ATOM 5729 O O . ALA B 1 292 ? 24.562 4.578 8.625 1 92.56 292 ALA B O 1
ATOM 5730 N N . GLY B 1 293 ? 26.156 3.453 7.508 1 91.06 293 GLY B N 1
ATOM 5731 C CA . GLY B 1 293 ? 27.172 3.742 8.516 1 91.06 293 GLY B CA 1
ATOM 5732 C C . GLY B 1 293 ? 27.484 5.223 8.641 1 91.06 293 GLY B C 1
ATOM 5733 O O . GLY B 1 293 ? 27.562 5.754 9.75 1 91.06 293 GLY B O 1
ATOM 5734 N N . PHE B 1 294 ? 27.594 5.887 7.547 1 90.25 294 PHE B N 1
ATOM 5735 C CA . PHE B 1 294 ? 27.875 7.316 7.551 1 90.25 294 PHE B CA 1
ATOM 5736 C C . PHE B 1 294 ? 26.703 8.102 8.109 1 90.25 294 PHE B C 1
ATOM 5738 O O . PHE B 1 294 ? 26.891 9.109 8.797 1 90.25 294 PHE B O 1
ATOM 5745 N N . LEU B 1 295 ? 25.531 7.656 7.766 1 90.44 295 LEU B N 1
ATOM 5746 C CA . LEU B 1 295 ? 24.344 8.305 8.289 1 90.44 295 LEU B CA 1
ATOM 5747 C C . LEU B 1 295 ? 24.266 8.188 9.805 1 90.44 295 LEU B C 1
ATOM 5749 O O . LEU B 1 295 ? 23.969 9.156 10.5 1 90.44 295 LEU B O 1
ATOM 5753 N N . CYS B 1 296 ? 24.547 7.012 10.266 1 88.62 296 CYS B N 1
ATOM 5754 C CA . CYS B 1 296 ? 24.562 6.801 11.703 1 88.62 296 CYS B CA 1
ATOM 5755 C C . CYS B 1 296 ? 25.578 7.699 12.383 1 88.62 296 CYS B C 1
ATOM 5757 O O . CYS B 1 296 ? 25.297 8.289 13.43 1 88.62 296 CYS B O 1
ATOM 5759 N N . LEU B 1 297 ? 26.703 7.879 11.812 1 87.31 297 LEU B N 1
ATOM 5760 C CA . LEU B 1 297 ? 27.75 8.734 12.359 1 87.31 297 LEU B CA 1
ATOM 5761 C C . LEU B 1 297 ? 27.328 10.195 12.32 1 87.31 297 LEU B C 1
ATOM 5763 O O . LEU B 1 297 ? 27.594 10.945 13.266 1 87.31 297 LEU B O 1
ATOM 5767 N N . SER B 1 298 ? 26.703 10.547 11.281 1 86.5 298 SER B N 1
ATOM 5768 C CA . SER B 1 298 ? 26.281 11.93 11.133 1 86.5 298 SER B CA 1
ATOM 5769 C C . SER B 1 298 ? 25.188 12.281 12.125 1 86.5 298 SER B C 1
ATOM 5771 O O . SER B 1 298 ? 25.172 13.383 12.688 1 86.5 298 SER B O 1
ATOM 5773 N N . VAL B 1 299 ? 24.281 11.383 12.336 1 84.75 299 VAL B N 1
ATOM 5774 C CA . VAL B 1 299 ? 23.203 11.633 13.281 1 84.75 299 VAL B CA 1
ATOM 5775 C C . VAL B 1 299 ? 23.75 11.703 14.703 1 84.75 299 VAL B C 1
ATOM 5777 O O . VAL B 1 299 ? 23.344 12.555 15.492 1 84.75 299 VAL B O 1
ATOM 5780 N N . THR B 1 300 ? 24.688 10.859 14.961 1 82.06 300 THR B N 1
ATOM 5781 C CA . THR B 1 300 ? 25.328 10.898 16.281 1 82.06 300 THR B CA 1
ATOM 5782 C C . THR B 1 300 ? 26.094 12.203 16.484 1 82.06 300 THR B C 1
ATOM 5784 O O . THR B 1 300 ? 26.047 12.797 17.562 1 82.06 300 THR B O 1
ATOM 5787 N N . ALA B 1 301 ? 26.766 12.586 15.469 1 79.75 301 ALA B N 1
ATOM 5788 C CA . ALA B 1 301 ? 27.484 13.859 15.547 1 79.75 301 ALA B CA 1
ATOM 5789 C C . ALA B 1 301 ? 26.516 15.023 15.75 1 79.75 301 ALA B C 1
ATOM 5791 O O . ALA B 1 301 ? 26.797 15.945 16.516 1 79.75 301 ALA B O 1
ATOM 5792 N N . TYR B 1 302 ? 25.422 14.906 15.078 1 80.06 302 TYR B N 1
ATOM 5793 C CA . TYR B 1 302 ? 24.406 15.938 15.227 1 80.06 302 TYR B CA 1
ATOM 5794 C C . TYR B 1 302 ? 23.844 15.953 16.641 1 80.06 302 TYR B C 1
ATOM 5796 O O . TYR B 1 302 ? 23.625 17.016 17.219 1 80.06 302 TYR B O 1
ATOM 5804 N N . LEU B 1 303 ? 23.656 14.836 17.203 1 77.69 303 LEU B N 1
ATOM 5805 C CA . LEU B 1 303 ? 23.109 14.75 18.547 1 77.69 303 LEU B CA 1
ATOM 5806 C C . LEU B 1 303 ? 24.125 15.281 19.562 1 77.69 303 LEU B C 1
ATOM 5808 O O . LEU B 1 303 ? 23.734 15.969 20.516 1 77.69 303 LEU B O 1
ATOM 5812 N N . ILE B 1 304 ? 25.344 14.977 19.391 1 75.56 304 ILE B N 1
ATOM 5813 C CA . ILE B 1 304 ? 26.391 15.461 20.297 1 75.56 304 ILE B CA 1
ATOM 5814 C C . ILE B 1 304 ? 26.484 16.984 20.203 1 75.56 304 ILE B C 1
ATOM 5816 O O . ILE B 1 304 ? 26.609 17.672 21.219 1 75.56 304 ILE B O 1
ATOM 5820 N N . ASP B 1 305 ? 26.391 17.422 18.984 1 74.19 305 ASP B N 1
ATOM 5821 C CA . ASP B 1 305 ? 26.453 18.859 18.797 1 74.19 305 ASP B CA 1
ATOM 5822 C C . ASP B 1 305 ? 25.25 19.547 19.438 1 74.19 305 ASP B C 1
ATOM 5824 O O . ASP B 1 305 ? 25.391 20.625 20.031 1 74.19 305 ASP B O 1
ATOM 5828 N N . PHE B 1 306 ? 24.219 18.906 19.328 1 71.31 306 PHE B N 1
ATOM 5829 C CA . PHE B 1 306 ? 23 19.422 19.938 1 71.31 306 PHE B CA 1
ATOM 5830 C C . PHE B 1 306 ? 23.125 19.438 21.453 1 71.31 306 PHE B C 1
ATOM 5832 O O . PHE B 1 306 ? 22.766 20.422 22.109 1 71.31 306 PHE B O 1
ATOM 5839 N N . LEU B 1 307 ? 23.625 18.438 22.016 1 72.38 307 LEU B N 1
ATOM 5840 C CA . LEU B 1 307 ? 23.797 18.344 23.453 1 72.38 307 LEU B CA 1
ATOM 5841 C C . LEU B 1 307 ? 24.828 19.344 23.953 1 72.38 307 LEU B C 1
ATOM 5843 O O . LEU B 1 307 ? 24.641 19.953 25.016 1 72.38 307 LEU B O 1
ATOM 5847 N N . VAL B 1 308 ? 25.906 19.469 23.25 1 71.5 308 VAL B N 1
ATOM 5848 C CA . VAL B 1 308 ? 26.953 20.391 23.625 1 71.5 308 VAL B CA 1
ATOM 5849 C C . VAL B 1 308 ? 26.438 21.828 23.547 1 71.5 308 VAL B C 1
ATOM 5851 O O . VAL B 1 308 ? 26.766 22.672 24.391 1 71.5 308 VAL B O 1
ATOM 5854 N N . SER B 1 309 ? 25.625 22.047 22.5 1 68.06 309 SER B N 1
ATOM 5855 C CA . SER B 1 309 ? 25.078 23.391 22.328 1 68.06 309 SER B CA 1
ATOM 5856 C C . SER B 1 309 ? 24.109 23.734 23.469 1 68.06 309 SER B C 1
ATOM 5858 O O . SER B 1 309 ? 23.922 24.906 23.797 1 68.06 309 SER B O 1
ATOM 5860 N N . MET B 1 310 ? 23.5 22.719 23.922 1 64.38 310 MET B N 1
ATOM 5861 C CA . MET B 1 310 ? 22.594 22.938 25.031 1 64.38 310 MET B CA 1
ATOM 5862 C C . MET B 1 310 ? 23.359 23.266 26.312 1 64.38 310 MET B C 1
ATOM 5864 O O . MET B 1 310 ? 22.859 24 27.172 1 64.38 310 MET B O 1
ATOM 5868 N N . VAL B 1 311 ? 24.5 22.609 26.469 1 59.09 311 VAL B N 1
ATOM 5869 C CA . VAL B 1 311 ? 25.25 22.797 27.719 1 59.09 311 VAL B CA 1
ATOM 5870 C C . VAL B 1 311 ? 26.188 24 27.578 1 59.09 311 VAL B C 1
ATOM 5872 O O . VAL B 1 311 ? 26.312 24.797 28.516 1 59.09 311 VAL B O 1
ATOM 5875 N N . ARG B 1 312 ? 27.156 23.984 26.562 1 60.16 312 ARG B N 1
ATOM 5876 C CA . ARG B 1 312 ? 28.234 24.969 26.578 1 60.16 312 ARG B CA 1
ATOM 5877 C C . ARG B 1 312 ? 28.047 25.984 25.438 1 60.16 312 ARG B C 1
ATOM 5879 O O . ARG B 1 312 ? 27.5 25.656 24.391 1 60.16 312 ARG B O 1
ATOM 5886 N N . ARG B 1 313 ? 28.172 27.297 25.75 1 56.72 313 ARG B N 1
ATOM 5887 C CA . ARG B 1 313 ? 28.266 28.406 24.797 1 56.72 313 ARG B CA 1
ATOM 5888 C C . ARG B 1 313 ? 29.297 28.125 23.719 1 56.72 313 ARG B C 1
ATOM 5890 O O . ARG B 1 313 ? 30.453 27.812 24.016 1 56.72 313 ARG B O 1
ATOM 5897 N N . ARG B 1 314 ? 28.984 27.594 22.594 1 57.16 314 ARG B N 1
ATOM 5898 C CA . ARG B 1 314 ? 29.812 27.172 21.469 1 57.16 314 ARG B CA 1
ATOM 5899 C C . ARG B 1 314 ? 30.906 28.219 21.188 1 57.16 314 ARG B C 1
ATOM 5901 O O . ARG B 1 314 ? 30.609 29.391 21.031 1 57.16 314 ARG B O 1
ATOM 5908 N N . PRO B 1 315 ? 32.188 27.859 21.5 1 54.91 315 PRO B N 1
ATOM 5909 C CA . PRO B 1 315 ? 33.156 28.859 21 1 54.91 315 PRO B CA 1
ATOM 5910 C C . PRO B 1 315 ? 33.031 29.094 19.5 1 54.91 315 PRO B C 1
ATOM 5912 O O . PRO B 1 315 ? 32.5 28.234 18.781 1 54.91 315 PRO B O 1
ATOM 5915 N N . GLY B 1 316 ? 33.188 30.344 18.984 1 54.03 316 GLY B N 1
ATOM 5916 C CA . GLY B 1 316 ? 33.031 30.922 17.672 1 54.03 316 GLY B CA 1
ATOM 5917 C C . GLY B 1 316 ? 33.625 30.047 16.562 1 54.03 316 GLY B C 1
ATOM 5918 O O . GLY B 1 316 ? 33 29.891 15.5 1 54.03 316 GLY B O 1
ATOM 5919 N N . LEU B 1 317 ? 34.844 29.547 16.688 1 51.22 317 LEU B N 1
ATOM 5920 C CA . LEU B 1 317 ? 35.531 28.812 15.633 1 51.22 317 LEU B CA 1
ATOM 5921 C C . LEU B 1 317 ? 34.875 27.453 15.391 1 51.22 317 LEU B C 1
ATOM 5923 O O . LEU B 1 317 ? 34.75 27 14.242 1 51.22 317 LEU B O 1
ATOM 5927 N N . PHE B 1 318 ? 34.406 26.828 16.406 1 54.97 318 PHE B N 1
ATOM 5928 C CA . PHE B 1 318 ? 33.75 25.531 16.328 1 54.97 318 PHE B CA 1
ATOM 5929 C C . PHE B 1 318 ? 32.375 25.641 15.695 1 54.97 318 PHE B C 1
ATOM 5931 O O . PHE B 1 318 ? 31.891 24.703 15.062 1 54.97 318 PHE B O 1
ATOM 5938 N N . GLU B 1 319 ? 31.922 26.859 15.781 1 60.72 319 GLU B N 1
ATOM 5939 C CA . GLU B 1 319 ? 30.625 27.109 15.148 1 60.72 319 GLU B CA 1
ATOM 5940 C C . GLU B 1 319 ? 30.766 27.172 13.625 1 60.72 319 GLU B C 1
ATOM 5942 O O . GLU B 1 319 ? 29.906 26.672 12.898 1 60.72 319 GLU B O 1
ATOM 5947 N N . ARG B 1 320 ? 31.938 27.859 13.266 1 61.53 320 ARG B N 1
ATOM 5948 C CA . ARG B 1 320 ? 32.156 27.953 11.828 1 61.53 320 ARG B CA 1
ATOM 5949 C C . ARG B 1 320 ? 32.469 26.594 11.219 1 61.53 320 ARG B C 1
ATOM 5951 O O . ARG B 1 320 ? 31.984 26.266 10.133 1 61.53 320 ARG B O 1
ATOM 5958 N N . LEU B 1 321 ? 33.281 25.844 11.805 1 61.22 321 LEU B N 1
ATOM 5959 C CA . LEU B 1 321 ? 33.656 24.5 11.32 1 61.22 321 LEU B CA 1
ATOM 5960 C C . LEU B 1 321 ? 32.438 23.578 11.328 1 61.22 321 LEU B C 1
ATOM 5962 O O . LEU B 1 321 ? 32.25 22.797 10.398 1 61.22 321 LEU B O 1
ATOM 5966 N N . SER B 1 322 ? 31.797 23.844 12.234 1 70.12 322 SER B N 1
ATOM 5967 C CA . SER B 1 322 ? 30.578 23.047 12.336 1 70.12 322 SER B CA 1
ATOM 5968 C C . SER B 1 322 ? 29.594 23.391 11.234 1 70.12 322 SER B C 1
ATOM 5970 O O . SER B 1 322 ? 28.922 22.5 10.688 1 70.12 322 SER B O 1
ATOM 5972 N N . SER B 1 323 ? 29.703 24.609 10.867 1 75.69 323 SER B N 1
ATOM 5973 C CA . SER B 1 323 ? 28.797 25.016 9.797 1 75.69 323 SER B CA 1
ATOM 5974 C C . SER B 1 323 ? 29.266 24.484 8.445 1 75.69 323 SER B C 1
ATOM 5976 O O . SER B 1 323 ? 28.453 24.062 7.629 1 75.69 323 SER B O 1
ATOM 5978 N N . MET B 1 324 ? 30.547 24.438 8.297 1 77.75 324 MET B N 1
ATOM 5979 C CA . MET B 1 324 ? 31.078 23.922 7.043 1 77.75 324 MET B CA 1
ATOM 5980 C C . MET B 1 324 ? 30.828 22.422 6.918 1 77.75 324 MET B C 1
ATOM 5982 O O . MET B 1 324 ? 30.5 21.922 5.836 1 77.75 324 MET B O 1
ATOM 5986 N N . ILE B 1 325 ? 30.984 21.766 7.926 1 78.12 325 ILE B N 1
ATOM 5987 C CA . ILE B 1 325 ? 30.766 20.328 7.926 1 78.12 325 ILE B CA 1
ATOM 5988 C C . ILE B 1 325 ? 29.281 20.031 7.695 1 78.12 325 ILE B C 1
ATOM 5990 O O . ILE B 1 325 ? 28.938 19.094 6.98 1 78.12 325 ILE B O 1
ATOM 5994 N N . ARG B 1 326 ? 28.516 20.797 8.234 1 82.12 326 ARG B N 1
ATOM 5995 C CA . ARG B 1 326 ? 27.078 20.609 8.055 1 82.12 326 ARG B CA 1
ATOM 5996 C C . ARG B 1 326 ? 26.672 20.781 6.594 1 82.12 326 ARG B C 1
ATOM 5998 O O . ARG B 1 326 ? 25.922 19.969 6.055 1 82.12 326 ARG B O 1
ATOM 6005 N N . TRP B 1 327 ? 27.266 21.719 5.98 1 83.75 327 TRP B N 1
ATOM 6006 C CA . TRP B 1 327 ? 26.938 21.953 4.578 1 83.75 327 TRP B CA 1
ATOM 6007 C C . TRP B 1 327 ? 27.531 20.859 3.695 1 83.75 327 TRP B C 1
ATOM 6009 O O . TRP B 1 327 ? 26.938 20.469 2.684 1 83.75 327 TRP B O 1
ATOM 6019 N N . ALA B 1 328 ? 28.641 20.375 4.078 1 86.12 328 ALA B N 1
ATOM 6020 C CA . ALA B 1 328 ? 29.234 19.266 3.332 1 86.12 328 ALA B CA 1
ATOM 6021 C C . ALA B 1 328 ? 28.375 18.016 3.426 1 86.12 328 ALA B C 1
ATOM 6023 O O . ALA B 1 328 ? 28.203 17.297 2.432 1 86.12 328 ALA B O 1
ATOM 6024 N N . VAL B 1 329 ? 27.891 17.828 4.547 1 87.5 329 VAL B N 1
ATOM 6025 C CA . VAL B 1 329 ? 27.047 16.656 4.766 1 87.5 329 VAL B CA 1
ATOM 6026 C C . VAL B 1 329 ? 25.734 16.812 3.996 1 87.5 329 VAL B C 1
ATOM 6028 O O . VAL B 1 329 ? 25.219 15.852 3.428 1 87.5 329 VAL B O 1
ATOM 6031 N N . ILE B 1 330 ? 25.266 18 3.926 1 89.81 330 ILE B N 1
ATOM 6032 C CA . ILE B 1 330 ? 24.031 18.266 3.199 1 89.81 330 ILE B CA 1
ATOM 6033 C C . ILE B 1 330 ? 24.25 18.031 1.707 1 89.81 330 ILE B C 1
ATOM 6035 O O . ILE B 1 330 ? 23.438 17.359 1.058 1 89.81 330 ILE B O 1
ATOM 6039 N N . VAL B 1 331 ? 25.344 18.469 1.221 1 90.69 331 VAL B N 1
ATOM 6040 C CA . VAL B 1 331 ? 25.625 18.312 -0.203 1 90.69 331 VAL B CA 1
ATOM 6041 C C . VAL B 1 331 ? 25.891 16.844 -0.524 1 90.69 331 VAL B C 1
ATOM 6043 O O . VAL B 1 331 ? 25.391 16.312 -1.522 1 90.69 331 VAL B O 1
ATOM 6046 N N . ALA B 1 332 ? 26.625 16.234 0.302 1 92.25 332 ALA B N 1
ATOM 6047 C CA . ALA B 1 332 ? 26.906 14.812 0.104 1 92.25 332 ALA B CA 1
ATOM 6048 C C . ALA B 1 332 ? 25.625 13.984 0.189 1 92.25 332 ALA B C 1
ATOM 6050 O O . ALA B 1 332 ? 25.422 13.055 -0.592 1 92.25 332 ALA B O 1
ATOM 6051 N N . GLY B 1 333 ? 24.812 14.352 1.127 1 93.44 333 GLY B N 1
ATOM 6052 C CA . GLY B 1 333 ? 23.547 13.664 1.264 1 93.44 333 GLY B CA 1
ATOM 6053 C C . GLY B 1 333 ? 22.625 13.875 0.076 1 93.44 333 GLY B C 1
ATOM 6054 O O . GLY B 1 333 ? 21.938 12.945 -0.362 1 93.44 333 GLY B O 1
ATOM 6055 N N . LEU B 1 334 ? 22.641 15.023 -0.415 1 94.25 334 LEU B N 1
ATOM 6056 C CA . LEU B 1 334 ? 21.812 15.336 -1.579 1 94.25 334 LEU B CA 1
ATOM 6057 C C . LEU B 1 334 ? 22.297 14.57 -2.807 1 94.25 334 LEU B C 1
ATOM 6059 O O . LEU B 1 334 ? 21.5 14.031 -3.564 1 94.25 334 LEU B O 1
ATOM 6063 N N . CYS B 1 335 ? 23.547 14.547 -2.967 1 94.62 335 CYS B N 1
ATOM 6064 C CA . CYS B 1 335 ? 24.109 13.82 -4.094 1 94.62 335 CYS B CA 1
ATOM 6065 C C . CYS B 1 335 ? 23.812 12.328 -3.994 1 94.62 335 CYS B C 1
ATOM 6067 O O . CYS B 1 335 ? 23.438 11.695 -4.984 1 94.62 335 CYS B O 1
ATOM 6069 N N . MET B 1 336 ? 23.938 11.844 -2.854 1 95.62 336 MET B N 1
ATOM 6070 C CA . MET B 1 336 ? 23.656 10.43 -2.645 1 95.62 336 MET B CA 1
ATOM 6071 C C . MET B 1 336 ? 22.172 10.125 -2.848 1 95.62 336 MET B C 1
ATOM 6073 O O . MET B 1 336 ? 21.812 9.078 -3.379 1 95.62 336 MET B O 1
ATOM 6077 N N . MET B 1 337 ? 21.359 10.969 -2.365 1 95.25 337 MET B N 1
ATOM 6078 C CA . MET B 1 337 ? 19.922 10.805 -2.566 1 95.25 337 MET B CA 1
ATOM 6079 C C . MET B 1 337 ? 19.594 10.711 -4.051 1 95.25 337 MET B C 1
ATOM 6081 O O . MET B 1 337 ? 18.875 9.797 -4.477 1 95.25 337 MET B O 1
ATOM 6085 N N . TRP B 1 338 ? 20.141 11.594 -4.867 1 96.19 338 TRP B N 1
ATOM 6086 C CA . TRP B 1 338 ? 19.875 11.609 -6.297 1 96.19 338 TRP B CA 1
ATOM 6087 C C . TRP B 1 338 ? 20.516 10.414 -6.996 1 96.19 338 TRP B C 1
ATOM 6089 O O . TRP B 1 338 ? 19.984 9.898 -7.977 1 96.19 338 TRP B O 1
ATOM 6099 N N . TYR B 1 339 ? 21.609 9.977 -6.461 1 96.5 339 TYR B N 1
ATOM 6100 C CA . TYR B 1 339 ? 22.25 8.789 -7.012 1 96.5 339 TYR B CA 1
ATOM 6101 C C . TYR B 1 339 ? 21.391 7.551 -6.797 1 96.5 339 TYR B C 1
ATOM 6103 O O . TYR B 1 339 ? 21.188 6.758 -7.723 1 96.5 339 TYR B O 1
ATOM 6111 N N . LEU B 1 340 ? 20.891 7.434 -5.648 1 96.56 340 LEU B N 1
ATOM 6112 C CA . LEU B 1 340 ? 20.078 6.262 -5.324 1 96.56 340 LEU B CA 1
ATOM 6113 C C . LEU B 1 340 ? 18.781 6.258 -6.125 1 96.56 340 LEU B C 1
ATOM 6115 O O . LEU B 1 340 ? 18.375 5.215 -6.645 1 96.56 340 LEU B O 1
ATOM 6119 N N . ILE B 1 341 ? 18.125 7.359 -6.215 1 95.62 341 ILE B N 1
ATOM 6120 C CA . ILE B 1 341 ? 16.891 7.426 -6.98 1 95.62 341 ILE B CA 1
ATOM 6121 C C . ILE B 1 341 ? 17.188 7.23 -8.469 1 95.62 341 ILE B C 1
ATOM 6123 O O . ILE B 1 341 ? 16.406 6.609 -9.188 1 95.62 341 ILE B O 1
ATOM 6127 N N . GLY B 1 342 ? 18.312 7.844 -8.938 1 95.25 342 GLY B N 1
ATOM 6128 C CA . GLY B 1 342 ? 18.703 7.625 -10.32 1 95.25 342 GLY B CA 1
ATOM 6129 C C . GLY B 1 342 ? 18.953 6.16 -10.648 1 95.25 342 GLY B C 1
ATOM 6130 O O . GLY B 1 342 ? 18.531 5.68 -11.703 1 95.25 342 GLY B O 1
ATOM 6131 N N . TRP B 1 343 ? 19.562 5.496 -9.75 1 94.88 343 TRP B N 1
ATOM 6132 C CA . TRP B 1 343 ? 19.797 4.062 -9.914 1 94.88 343 TRP B CA 1
ATOM 6133 C C . TRP B 1 343 ? 18.484 3.295 -9.93 1 94.88 343 TRP B C 1
ATOM 6135 O O . TRP B 1 343 ? 18.297 2.389 -10.75 1 94.88 343 TRP B O 1
ATOM 6145 N N . PHE B 1 344 ? 17.609 3.635 -9.078 1 95 344 PHE B N 1
ATOM 6146 C CA . PHE B 1 344 ? 16.312 2.988 -8.992 1 95 344 PHE B CA 1
ATOM 6147 C C . PHE B 1 344 ? 15.508 3.209 -10.273 1 95 344 PHE B C 1
ATOM 6149 O O . PHE B 1 344 ? 14.898 2.275 -10.797 1 95 344 PHE B O 1
ATOM 6156 N N . VAL B 1 345 ? 15.539 4.434 -10.75 1 94.56 345 VAL B N 1
ATOM 6157 C CA . VAL B 1 345 ? 14.812 4.754 -11.977 1 94.56 345 VAL B CA 1
ATOM 6158 C C . VAL B 1 345 ? 15.406 3.973 -13.148 1 94.56 345 VAL B C 1
ATOM 6160 O O . VAL B 1 345 ? 14.672 3.42 -13.969 1 94.56 345 VAL B O 1
ATOM 6163 N N . LYS B 1 346 ? 16.672 3.875 -13.203 1 93.69 346 LYS B N 1
ATOM 6164 C CA . LYS B 1 346 ? 17.312 3.113 -14.273 1 93.69 346 LYS B CA 1
ATOM 6165 C C . LYS B 1 346 ? 16.938 1.636 -14.195 1 93.69 346 LYS B C 1
ATOM 6167 O O . LYS B 1 346 ? 16.656 1.01 -15.211 1 93.69 346 LYS B O 1
ATOM 6172 N N . LEU B 1 347 ? 16.922 1.14 -13.039 1 91.56 347 LEU B N 1
ATOM 6173 C CA . LEU B 1 347 ? 16.578 -0.262 -12.836 1 91.56 347 LEU B CA 1
ATOM 6174 C C . LEU B 1 347 ? 15.148 -0.532 -13.289 1 91.56 347 LEU B C 1
ATOM 6176 O O . LEU B 1 347 ? 14.883 -1.514 -13.984 1 91.56 347 LEU B O 1
ATOM 6180 N N . THR B 1 348 ? 14.273 0.283 -12.898 1 91.38 348 THR B N 1
ATOM 6181 C CA . THR B 1 348 ? 12.859 0.098 -13.227 1 91.38 348 THR B CA 1
ATOM 6182 C C . THR B 1 348 ? 12.633 0.27 -14.727 1 91.38 348 THR B C 1
ATOM 6184 O O . THR B 1 348 ? 11.82 -0.443 -15.32 1 91.38 348 THR B O 1
ATOM 6187 N N . LEU B 1 349 ? 13.336 1.184 -15.297 1 89.44 349 LEU B N 1
ATOM 6188 C CA . LEU B 1 349 ? 13.195 1.396 -16.734 1 89.44 349 LEU B CA 1
ATOM 6189 C C . LEU B 1 349 ? 13.734 0.206 -17.516 1 89.44 349 LEU B C 1
ATOM 6191 O O . LEU B 1 349 ? 13.18 -0.164 -18.547 1 89.44 349 LEU B O 1
ATOM 6195 N N . ASP B 1 350 ? 14.742 -0.371 -17.016 1 89.81 350 ASP B N 1
ATOM 6196 C CA . ASP B 1 350 ? 15.312 -1.551 -17.656 1 89.81 350 ASP B CA 1
ATOM 6197 C C . ASP B 1 350 ? 14.352 -2.73 -17.609 1 89.81 350 ASP B C 1
ATOM 6199 O O . ASP B 1 350 ? 14.18 -3.449 -18.594 1 89.81 350 ASP B O 1
ATOM 6203 N N . ILE B 1 351 ? 13.742 -2.875 -16.562 1 89.38 351 ILE B N 1
ATOM 6204 C CA . ILE B 1 351 ? 12.797 -3.977 -16.391 1 89.38 351 ILE B CA 1
ATOM 6205 C C . ILE B 1 351 ? 11.562 -3.727 -17.25 1 89.38 351 ILE B C 1
ATOM 6207 O O . ILE B 1 351 ? 11.039 -4.648 -17.891 1 89.38 351 ILE B O 1
ATOM 6211 N N . ARG B 1 352 ? 11.133 -2.551 -17.25 1 87.88 352 ARG B N 1
ATOM 6212 C CA . ARG B 1 352 ? 9.953 -2.205 -18.031 1 87.88 352 ARG B CA 1
ATOM 6213 C C . ARG B 1 352 ? 10.211 -2.371 -19.531 1 87.88 352 ARG B C 1
ATOM 6215 O O . ARG B 1 352 ? 9.32 -2.775 -20.266 1 87.88 352 ARG B O 1
ATOM 6222 N N . SER B 1 353 ? 11.344 -2.098 -19.922 1 86.94 353 SER B N 1
ATOM 6223 C CA . SER B 1 353 ? 11.68 -2.221 -21.328 1 86.94 353 SER B CA 1
ATOM 6224 C C . SER B 1 353 ? 11.727 -3.684 -21.766 1 86.94 353 SER B C 1
ATOM 6226 O O . SER B 1 353 ? 11.398 -4.008 -22.906 1 86.94 353 SER B O 1
ATOM 6228 N N . ARG B 1 354 ? 12.008 -4.527 -20.859 1 85.62 354 ARG B N 1
ATOM 6229 C CA . ARG B 1 354 ? 12.117 -5.941 -21.203 1 85.62 354 ARG B CA 1
ATOM 6230 C C . ARG B 1 354 ? 10.797 -6.668 -20.969 1 85.62 354 ARG B C 1
ATOM 6232 O O . ARG B 1 354 ? 10.391 -7.5 -21.797 1 85.62 354 ARG B O 1
ATOM 6239 N N . ALA B 1 355 ? 10.195 -6.402 -19.891 1 85.12 355 ALA B N 1
ATOM 6240 C CA . ALA B 1 355 ? 8.977 -7.125 -19.531 1 85.12 355 ALA B CA 1
ATOM 6241 C C . ALA B 1 355 ? 7.77 -6.59 -20.297 1 85.12 355 ALA B C 1
ATOM 6243 O O . ALA B 1 355 ? 6.82 -7.324 -20.562 1 85.12 355 ALA B O 1
ATOM 6244 N N . GLY B 1 356 ? 7.766 -5.367 -20.609 1 78.06 356 GLY B N 1
ATOM 6245 C CA . GLY B 1 356 ? 6.66 -4.781 -21.344 1 78.06 356 GLY B CA 1
ATOM 6246 C C . GLY B 1 356 ? 5.371 -4.719 -20.547 1 78.06 356 GLY B C 1
ATOM 6247 O O . GLY B 1 356 ? 5.352 -4.211 -19.422 1 78.06 356 GLY B O 1
ATOM 6248 N N . ASP B 1 357 ? 4.266 -5.363 -21.094 1 75.25 357 ASP B N 1
ATOM 6249 C CA . ASP B 1 357 ? 2.936 -5.289 -20.5 1 75.25 357 ASP B CA 1
ATOM 6250 C C . ASP B 1 357 ? 2.775 -6.328 -19.391 1 75.25 357 ASP B C 1
ATOM 6252 O O . ASP B 1 357 ? 1.904 -6.191 -18.531 1 75.25 357 ASP B O 1
ATOM 6256 N N . ASN B 1 358 ? 3.678 -7.352 -19.438 1 77.88 358 ASN B N 1
ATOM 6257 C CA . ASN B 1 358 ? 3.6 -8.406 -18.422 1 77.88 358 ASN B CA 1
ATOM 6258 C C . ASN B 1 358 ? 4.445 -8.07 -17.203 1 77.88 358 ASN B C 1
ATOM 6260 O O . ASN B 1 358 ? 5.133 -8.938 -16.656 1 77.88 358 ASN B O 1
ATOM 6264 N N . ASN B 1 359 ? 4.41 -6.75 -16.938 1 84.56 359 ASN B N 1
ATOM 6265 C CA . ASN B 1 359 ? 5.125 -6.27 -15.758 1 84.56 359 ASN B CA 1
ATOM 6266 C C . ASN B 1 359 ? 4.188 -6.066 -14.57 1 84.56 359 ASN B C 1
ATOM 6268 O O . ASN B 1 359 ? 3.301 -5.211 -14.617 1 84.56 359 ASN B O 1
ATOM 6272 N N . GLY B 1 360 ? 4.387 -6.871 -13.578 1 83.31 360 GLY B N 1
ATOM 6273 C CA . GLY B 1 360 ? 3.57 -6.781 -12.383 1 83.31 360 GLY B CA 1
ATOM 6274 C C . GLY B 1 360 ? 3.641 -5.422 -11.711 1 83.31 360 GLY B C 1
ATOM 6275 O O . GLY B 1 360 ? 2.744 -5.055 -10.953 1 83.31 360 GLY B O 1
ATOM 6276 N N . ASP B 1 361 ? 4.637 -4.664 -12.055 1 87.62 361 ASP B N 1
ATOM 6277 C CA . ASP B 1 361 ? 4.828 -3.361 -11.43 1 87.62 361 ASP B CA 1
ATOM 6278 C C . ASP B 1 361 ? 3.934 -2.305 -12.07 1 87.62 361 ASP B C 1
ATOM 6280 O O . ASP B 1 361 ? 3.834 -1.181 -11.578 1 87.62 361 ASP B O 1
ATOM 6284 N N . ASN B 1 362 ? 3.203 -2.727 -13.078 1 84.94 362 ASN B N 1
ATOM 6285 C CA . ASN B 1 362 ? 2.287 -1.797 -13.734 1 84.94 362 ASN B CA 1
ATOM 6286 C C . ASN B 1 362 ? 0.922 -1.783 -13.047 1 84.94 362 ASN B C 1
ATOM 6288 O O . ASN B 1 362 ? 0.115 -0.883 -13.289 1 84.94 362 ASN B O 1
ATOM 6292 N N . LYS B 1 363 ? 0.766 -2.707 -12.227 1 83.31 363 LYS B N 1
ATOM 6293 C CA . LYS B 1 363 ? -0.507 -2.781 -11.516 1 83.31 363 LYS B CA 1
ATOM 6294 C C . LYS B 1 363 ? -0.589 -1.719 -10.422 1 83.31 363 LYS B C 1
ATOM 6296 O O . LYS B 1 363 ? 0.382 -1.489 -9.695 1 83.31 363 LYS B O 1
ATOM 6301 N N . TRP B 1 364 ? -1.716 -1.043 -10.375 1 85.81 364 TRP B N 1
ATOM 6302 C CA . TRP B 1 364 ? -1.933 -0.007 -9.375 1 85.81 364 TRP B CA 1
ATOM 6303 C C . TRP B 1 364 ? -2.52 -0.6 -8.094 1 85.81 364 TRP B C 1
ATOM 6305 O O . TRP B 1 364 ? -3.543 -1.285 -8.133 1 85.81 364 TRP B O 1
ATOM 6315 N N . THR B 1 365 ? -1.781 -0.416 -7.062 1 87.25 365 THR B N 1
ATOM 6316 C CA . THR B 1 365 ? -2.234 -0.9 -5.762 1 87.25 365 THR B CA 1
ATOM 6317 C C . THR B 1 365 ? -2.695 0.259 -4.883 1 87.25 365 THR B C 1
ATOM 6319 O O . THR B 1 365 ? -2.436 1.423 -5.195 1 87.25 365 THR B O 1
ATOM 6322 N N . PHE B 1 366 ? -3.391 -0.025 -3.852 1 88.44 366 PHE B N 1
ATOM 6323 C CA . PHE B 1 366 ? -3.828 0.977 -2.887 1 88.44 366 PHE B CA 1
ATOM 6324 C C . PHE B 1 366 ? -2.635 1.701 -2.277 1 88.44 366 PHE B C 1
ATOM 6326 O O . PHE B 1 366 ? -2.67 2.918 -2.086 1 88.44 366 PHE B O 1
ATOM 6333 N N . GLY B 1 367 ? -1.652 0.902 -1.977 1 89.19 367 GLY B N 1
ATOM 6334 C CA . GLY B 1 367 ? -0.459 1.49 -1.389 1 89.19 367 GLY B CA 1
ATOM 6335 C C . GLY B 1 367 ? 0.161 2.572 -2.254 1 89.19 367 GLY B C 1
ATOM 6336 O O . GLY B 1 367 ? 0.621 3.596 -1.742 1 89.19 367 GLY B O 1
ATOM 6337 N N . GLN B 1 368 ? 0.099 2.42 -3.498 1 92.81 368 GLN B N 1
ATOM 6338 C CA . GLN B 1 368 ? 0.654 3.398 -4.43 1 92.81 368 GLN B CA 1
ATOM 6339 C C . GLN B 1 368 ? -0.166 4.684 -4.426 1 92.81 368 GLN B C 1
ATOM 6341 O O . GLN B 1 368 ? 0.393 5.785 -4.402 1 92.81 368 GLN B O 1
ATOM 6346 N N . VAL B 1 369 ? -1.443 4.52 -4.418 1 92.25 369 VAL B N 1
ATOM 6347 C CA . VAL B 1 369 ? -2.324 5.684 -4.461 1 92.25 369 VAL B CA 1
ATOM 6348 C C . VAL B 1 369 ? -2.229 6.449 -3.141 1 92.25 369 VAL B C 1
ATOM 6350 O O . VAL B 1 369 ? -2.176 7.68 -3.133 1 92.25 369 VAL B O 1
ATOM 6353 N N . LEU B 1 370 ? -2.158 5.676 -2.137 1 92.81 370 LEU B N 1
ATOM 6354 C CA . LEU B 1 370 ? -2.037 6.305 -0.827 1 92.81 370 LEU B CA 1
ATOM 6355 C C . LEU B 1 370 ? -0.71 7.047 -0.701 1 92.81 370 LEU B C 1
ATOM 6357 O O . LEU B 1 370 ? -0.656 8.141 -0.129 1 92.81 370 LEU B O 1
ATOM 6361 N N . ALA B 1 371 ? 0.331 6.477 -1.217 1 94.19 371 ALA B N 1
ATOM 6362 C CA . ALA B 1 371 ? 1.64 7.125 -1.18 1 94.19 371 ALA B CA 1
ATOM 6363 C C . ALA B 1 371 ? 1.614 8.453 -1.93 1 94.19 371 ALA B C 1
ATOM 6365 O O . ALA B 1 371 ? 2.125 9.461 -1.436 1 94.19 371 ALA B O 1
ATOM 6366 N N . LEU B 1 372 ? 0.969 8.469 -3.039 1 93.06 372 LEU B N 1
ATOM 6367 C CA . LEU B 1 372 ? 0.854 9.703 -3.816 1 93.06 372 LEU B CA 1
ATOM 6368 C C . LEU B 1 372 ? 0.012 10.734 -3.076 1 93.06 372 LEU B C 1
ATOM 6370 O O . LEU B 1 372 ? 0.318 11.93 -3.107 1 93.06 372 LEU B O 1
ATOM 6374 N N . SER B 1 373 ? -0.959 10.25 -2.387 1 91.06 373 SER B N 1
ATOM 6375 C CA . SER B 1 373 ? -1.894 11.141 -1.697 1 91.06 373 SER B CA 1
ATOM 6376 C C . SER B 1 373 ? -1.255 11.766 -0.462 1 91.06 373 SER B C 1
ATOM 6378 O O . SER B 1 373 ? -1.744 12.766 0.055 1 91.06 373 SER B O 1
ATOM 6380 N N . THR B 1 374 ? -0.183 11.203 -0.046 1 87.94 374 THR B N 1
ATOM 6381 C CA . THR B 1 374 ? 0.505 11.711 1.136 1 87.94 374 THR B CA 1
ATOM 6382 C C . THR B 1 374 ? 0.974 13.148 0.915 1 87.94 374 THR B C 1
ATOM 6384 O O . THR B 1 374 ? 1.056 13.93 1.861 1 87.94 374 THR B O 1
ATOM 6387 N N . TRP B 1 375 ? 1.16 13.547 -0.329 1 89.12 375 TRP B N 1
ATOM 6388 C CA . TRP B 1 375 ? 1.709 14.859 -0.631 1 89.12 375 TRP B CA 1
ATOM 6389 C C . TRP B 1 375 ? 0.594 15.867 -0.885 1 89.12 375 TRP B C 1
ATOM 6391 O O . TRP B 1 375 ? 0.836 17.078 -0.913 1 89.12 375 TRP B O 1
ATOM 6401 N N . VAL B 1 376 ? -0.612 15.445 -0.912 1 84.19 376 VAL B N 1
ATOM 6402 C CA . VAL B 1 376 ? -1.707 16.297 -1.364 1 84.19 376 VAL B CA 1
ATOM 6403 C C . VAL B 1 376 ? -1.971 17.391 -0.334 1 84.19 376 VAL B C 1
ATOM 6405 O O . VAL B 1 376 ? -2.078 18.562 -0.685 1 84.19 376 VAL B O 1
ATOM 6408 N N . PRO B 1 377 ? -2.006 17.031 0.952 1 78.06 377 PRO B N 1
ATOM 6409 C CA . PRO B 1 377 ? -2.279 18.094 1.921 1 78.06 377 PRO B CA 1
ATOM 6410 C C . PRO B 1 377 ? -1.224 19.203 1.898 1 78.06 377 PRO B C 1
ATOM 6412 O O . PRO B 1 377 ? -1.561 20.375 1.993 1 78.06 377 PRO B O 1
ATOM 6415 N N . PHE B 1 378 ? -0.086 18.781 1.729 1 79.94 378 PHE B N 1
ATOM 6416 C CA . PHE B 1 378 ? 1.005 19.75 1.688 1 79.94 378 PHE B CA 1
ATOM 6417 C C . PHE B 1 378 ? 0.909 20.625 0.44 1 79.94 378 PHE B C 1
ATOM 6419 O O . PHE B 1 378 ? 1.128 21.828 0.503 1 79.94 378 PHE B O 1
ATOM 6426 N N . LEU B 1 379 ? 0.541 20.031 -0.614 1 81.38 379 LEU B N 1
ATOM 6427 C CA . LEU B 1 379 ? 0.452 20.766 -1.869 1 81.38 379 LEU B CA 1
ATOM 6428 C C . LEU B 1 379 ? -0.716 21.75 -1.843 1 81.38 379 LEU B C 1
ATOM 6430 O O . LEU B 1 379 ? -0.62 22.844 -2.385 1 81.38 379 LEU B O 1
ATOM 6434 N N . ILE B 1 380 ? -1.726 21.375 -1.141 1 78.06 380 ILE B N 1
ATOM 6435 C CA . ILE B 1 380 ? -2.881 22.25 -1.01 1 78.06 380 ILE B CA 1
ATOM 6436 C C . ILE B 1 380 ? -2.529 23.438 -0.113 1 78.06 380 ILE B C 1
ATOM 6438 O O . ILE B 1 380 ? -2.836 24.578 -0.441 1 78.06 380 ILE B O 1
ATOM 6442 N N . GLU B 1 381 ? -1.866 23.109 0.948 1 77.19 381 GLU B N 1
ATOM 6443 C CA . GLU B 1 381 ? -1.457 24.188 1.851 1 77.19 381 GLU B CA 1
ATOM 6444 C C . GLU B 1 381 ? -0.461 25.125 1.177 1 77.19 381 GLU B C 1
ATOM 6446 O O . GLU B 1 381 ? -0.519 26.344 1.368 1 77.19 381 GLU B O 1
ATOM 6451 N N . PHE B 1 382 ? 0.412 24.531 0.441 1 80.75 382 PHE B N 1
ATOM 6452 C CA . PHE B 1 382 ? 1.389 25.312 -0.303 1 80.75 382 PHE B CA 1
ATOM 6453 C C . PHE B 1 382 ? 0.695 26.234 -1.301 1 80.75 382 PHE B C 1
ATOM 6455 O O . PHE B 1 382 ? 1.041 27.406 -1.411 1 80.75 382 PHE B O 1
ATOM 6462 N N . GLY B 1 383 ? -0.324 25.781 -1.945 1 78.62 383 GLY B N 1
ATOM 6463 C CA . GLY B 1 383 ? -1.086 26.578 -2.889 1 78.62 383 GLY B CA 1
ATOM 6464 C C . GLY B 1 383 ? -1.873 27.688 -2.223 1 78.62 383 GLY B C 1
ATOM 6465 O O . GLY B 1 383 ? -1.911 28.812 -2.727 1 78.62 383 GLY B O 1
ATOM 6466 N N . TYR B 1 384 ? -2.441 27.422 -1.065 1 75.31 384 TYR B N 1
ATOM 6467 C CA . TYR B 1 384 ? -3.191 28.438 -0.325 1 75.31 384 TYR B CA 1
ATOM 6468 C C . TYR B 1 384 ? -2.268 29.531 0.2 1 75.31 384 TYR B C 1
ATOM 6470 O O . TYR B 1 384 ? -2.629 30.703 0.205 1 75.31 384 TYR B O 1
ATOM 6478 N N . ASN B 1 385 ? -1.104 29.062 0.63 1 76.5 385 ASN B N 1
ATOM 6479 C CA . ASN B 1 385 ? -0.143 30.031 1.138 1 76.5 385 ASN B CA 1
ATOM 6480 C C . ASN B 1 385 ? 0.335 30.984 0.037 1 76.5 385 ASN B C 1
ATOM 6482 O O . ASN B 1 385 ? 0.573 32.156 0.286 1 76.5 385 ASN B O 1
ATOM 6486 N N . ILE B 1 386 ? 0.439 30.453 -1.107 1 75.5 386 ILE B N 1
ATOM 6487 C CA . ILE B 1 386 ? 0.872 31.281 -2.227 1 75.5 386 ILE B CA 1
ATOM 6488 C C . ILE B 1 386 ? -0.256 32.219 -2.635 1 75.5 386 ILE B C 1
ATOM 6490 O O . ILE B 1 386 ? -0.014 33.406 -2.936 1 75.5 386 ILE B O 1
ATOM 6494 N N . TRP B 1 387 ? -1.471 31.719 -2.605 1 75.38 387 TRP B N 1
ATOM 6495 C CA . TRP B 1 387 ? -2.607 32.5 -3.105 1 75.38 387 TRP B CA 1
ATOM 6496 C C . TRP B 1 387 ? -3.068 33.5 -2.078 1 75.38 387 TRP B C 1
ATOM 6498 O O . TRP B 1 387 ? -3.328 34.656 -2.42 1 75.38 387 TRP B O 1
ATOM 6508 N N . GLU B 1 388 ? -3.416 33.125 -0.792 1 68 388 GLU B N 1
ATOM 6509 C CA . GLU B 1 388 ? -4.008 34 0.202 1 68 388 GLU B CA 1
ATOM 6510 C C . GLU B 1 388 ? -2.928 34.75 0.991 1 68 388 GLU B C 1
ATOM 6512 O O . GLU B 1 388 ? -3.193 35.812 1.587 1 68 388 GLU B O 1
ATOM 6517 N N . GLY B 1 389 ? -1.765 34.5 0.854 1 57.97 389 GLY B N 1
ATOM 6518 C CA . GLY B 1 389 ? -0.726 35.094 1.674 1 57.97 389 GLY B CA 1
ATOM 6519 C C . GLY B 1 389 ? -0.575 34.438 3.029 1 57.97 389 GLY B C 1
ATOM 6520 O O . GLY B 1 389 ? -1.496 33.75 3.506 1 57.97 389 GLY B O 1
ATOM 6521 N N . PRO B 1 390 ? 0.58 34.25 3.621 1 54.59 390 PRO B N 1
ATOM 6522 C CA . PRO B 1 390 ? 0.898 33.469 4.828 1 54.59 390 PRO B CA 1
ATOM 6523 C C . PRO B 1 390 ? -0.016 33.812 6.004 1 54.59 390 PRO B C 1
ATOM 6525 O O . PRO B 1 390 ? -0.363 32.938 6.797 1 54.59 390 PRO B O 1
ATOM 6528 N N . LYS B 1 391 ? -0.495 35 6.266 1 50.81 391 LYS B N 1
ATOM 6529 C CA . LYS B 1 391 ? -1.267 35.406 7.434 1 50.81 391 LYS B CA 1
ATOM 6530 C C . LYS B 1 391 ? -2.676 34.844 7.398 1 50.81 391 LYS B C 1
ATOM 6532 O O . LYS B 1 391 ? -3.16 34.312 8.398 1 50.81 391 LYS B O 1
ATOM 6537 N N . LYS B 1 392 ? -3.275 34.938 6.328 1 50.44 392 LYS B N 1
ATOM 6538 C CA . LYS B 1 392 ? -4.66 34.469 6.211 1 50.44 392 LYS B CA 1
ATOM 6539 C C . LYS B 1 392 ? -4.742 32.969 6.227 1 50.44 392 LYS B C 1
ATOM 6541 O O . LYS B 1 392 ? -5.703 32.375 6.754 1 50.44 392 LYS B O 1
ATOM 6546 N N . ALA B 1 393 ? -3.695 32.375 5.75 1 48.69 393 ALA B N 1
ATOM 6547 C CA . ALA B 1 393 ? -3.689 30.938 5.664 1 48.69 393 ALA B CA 1
ATOM 6548 C C . ALA B 1 393 ? -3.535 30.297 7.047 1 48.69 393 ALA B C 1
ATOM 6550 O O . ALA B 1 393 ? -4.117 29.25 7.324 1 48.69 393 ALA B O 1
ATOM 6551 N N . ASN B 1 394 ? -2.766 30.906 7.898 1 48 394 ASN B N 1
ATOM 6552 C CA . ASN B 1 394 ? -2.564 30.422 9.258 1 48 394 ASN B CA 1
ATOM 6553 C C . ASN B 1 394 ? -3.764 30.734 10.148 1 48 394 ASN B C 1
ATOM 6555 O O . ASN B 1 394 ? -4.031 30 11.109 1 48 394 ASN B O 1
ATOM 6559 N N . GLU B 1 395 ? -4.422 31.828 9.828 1 48.16 395 GLU B N 1
ATOM 6560 C CA . GLU B 1 395 ? -5.637 32.125 10.578 1 48.16 395 GLU B CA 1
ATOM 6561 C C . GLU B 1 395 ? -6.715 31.078 10.328 1 48.16 395 GLU B C 1
ATOM 6563 O O . GLU B 1 395 ? -7.543 30.812 11.203 1 48.16 395 GLU B O 1
ATOM 6568 N N . ALA B 1 396 ? -6.637 30.594 9.203 1 47.59 396 ALA B N 1
ATOM 6569 C CA . ALA B 1 396 ? -7.645 29.609 8.836 1 47.59 396 ALA B CA 1
ATOM 6570 C C . ALA B 1 396 ? -7.477 28.328 9.648 1 47.59 396 ALA B C 1
ATOM 6572 O O . ALA B 1 396 ? -8.43 27.562 9.812 1 47.59 396 ALA B O 1
ATOM 6573 N N . HIS B 1 397 ? -6.301 28.031 10.023 1 47.88 397 HIS B N 1
ATOM 6574 C CA . HIS B 1 397 ? -6.074 26.812 10.805 1 47.88 397 HIS B CA 1
ATOM 6575 C C . HIS B 1 397 ? -6.586 26.984 12.234 1 47.88 397 HIS B C 1
ATOM 6577 O O . HIS B 1 397 ? -6.691 26 12.977 1 47.88 397 HIS B O 1
ATOM 6583 N N . SER B 1 398 ? -6.746 28.219 12.734 1 42.91 398 SER B N 1
ATOM 6584 C CA . SER B 1 398 ? -7.203 28.438 14.102 1 42.91 398 SER B CA 1
ATOM 6585 C C . SER B 1 398 ? -8.727 28.391 14.188 1 42.91 398 SER B C 1
ATOM 6587 O O . SER B 1 398 ? -9.414 29.094 13.438 1 42.91 398 SER B O 1
ATOM 6589 N N . ASN B 1 399 ? -9.281 27.281 14.297 1 41.16 399 ASN B N 1
ATOM 6590 C CA . ASN B 1 399 ? -10.719 27.156 14.508 1 41.16 399 ASN B CA 1
ATOM 6591 C C . ASN B 1 399 ? -11.281 28.391 15.227 1 41.16 399 ASN B C 1
ATOM 6593 O O . ASN B 1 399 ? -12.492 28.547 15.328 1 41.16 399 ASN B O 1
ATOM 6597 N N . TYR B 1 400 ? -10.391 29.094 16.203 1 35.56 400 TYR B N 1
ATOM 6598 C CA . TYR B 1 400 ? -10.938 30.219 16.938 1 35.56 400 TYR B CA 1
ATOM 6599 C C . TYR B 1 400 ? -10.664 31.531 16.219 1 35.56 400 TYR B C 1
ATOM 6601 O O . TYR B 1 400 ? -9.609 31.703 15.594 1 35.56 400 TYR B O 1
ATOM 6609 N N . PRO B 1 401 ? -11.68 32.188 15.766 1 33.44 401 PRO B N 1
ATOM 6610 C CA . PRO B 1 401 ? -11.477 33.531 15.211 1 33.44 401 PRO B CA 1
ATOM 6611 C C . PRO B 1 401 ? -10.297 34.281 15.844 1 33.44 401 PRO B C 1
ATOM 6613 O O . PRO B 1 401 ? -10.484 35.25 16.547 1 33.44 401 PRO B O 1
ATOM 6616 N N . SER B 1 402 ? -9.203 33.688 16.328 1 32.69 402 SER B N 1
ATOM 6617 C CA . SER B 1 402 ? -8.156 34.469 16.969 1 32.69 402 SER B CA 1
ATOM 6618 C C . SER B 1 402 ? -7.348 35.281 15.953 1 32.69 402 SER B C 1
ATOM 6620 O O . SER B 1 402 ? -7 34.75 14.883 1 32.69 402 SER B O 1
ATOM 6622 N N . LYS B 1 403 ? -7.574 36.594 15.891 1 33.41 403 LYS B N 1
ATOM 6623 C CA . LYS B 1 403 ? -6.844 37.594 15.141 1 33.41 403 LYS B CA 1
ATOM 6624 C C . LYS B 1 403 ? -5.344 37.5 15.398 1 33.41 403 LYS B C 1
ATOM 6626 O O . LYS B 1 403 ? -4.895 37.656 16.531 1 33.41 403 LYS B O 1
ATOM 6631 N N . SER B 1 404 ? -4.605 36.625 14.922 1 35.66 404 SER B N 1
ATOM 6632 C CA . SER B 1 404 ? -3.16 36.656 15.109 1 35.66 404 SER B CA 1
ATOM 6633 C C . SER B 1 404 ? -2.561 37.969 14.625 1 35.66 404 SER B C 1
ATOM 6635 O O . SER B 1 404 ? -2.814 38.406 13.492 1 35.66 404 SER B O 1
ATOM 6637 N N . VAL B 1 405 ? -2.266 38.906 15.516 1 30.7 405 VAL B N 1
ATOM 6638 C CA . VAL B 1 405 ? -1.529 40.156 15.25 1 30.7 405 VAL B CA 1
ATOM 6639 C C . VAL B 1 405 ? -0.089 39.812 14.867 1 30.7 405 VAL B C 1
ATOM 6641 O O . VAL B 1 405 ? 0.606 39.094 15.594 1 30.7 405 VAL B O 1
ATOM 6644 N N . LEU B 1 406 ? 0.239 39.688 13.656 1 32.47 406 LEU B N 1
ATOM 6645 C CA . LEU B 1 406 ? 1.618 39.594 13.188 1 32.47 406 LEU B CA 1
ATOM 6646 C C . LEU B 1 406 ? 2.467 40.719 13.797 1 32.47 406 LEU B C 1
ATOM 6648 O O . LEU B 1 406 ? 2.029 41.875 13.859 1 32.47 406 LEU B O 1
ATOM 6652 N N . PRO B 1 407 ? 3.383 40.5 14.609 1 27.41 407 PRO B N 1
ATOM 6653 C CA . PRO B 1 407 ? 4.238 41.625 14.953 1 27.41 407 PRO B CA 1
ATOM 6654 C C . PRO B 1 407 ? 4.734 42.406 13.727 1 27.41 407 PRO B C 1
ATOM 6656 O O . PRO B 1 407 ? 4.816 41.812 12.633 1 27.41 407 PRO B O 1
ATOM 6659 N N . SER B 1 408 ? 4.773 43.781 13.758 1 29.5 408 SER B N 1
ATOM 6660 C CA . SER B 1 408 ? 5.219 44.812 12.82 1 29.5 408 SER B CA 1
ATOM 6661 C C . SER B 1 408 ? 6.531 44.438 12.148 1 29.5 408 SER B C 1
ATOM 6663 O O . SER B 1 408 ? 6.848 44.906 11.062 1 29.5 408 SER B O 1
ATOM 6665 N N . SER B 1 409 ? 7.398 43.781 12.875 1 30.56 409 SER B N 1
ATOM 6666 C CA . SER B 1 409 ? 8.758 43.75 12.352 1 30.56 409 SER B CA 1
ATOM 6667 C C . SER B 1 409 ? 8.859 42.844 11.125 1 30.56 409 SER B C 1
ATOM 6669 O O . SER B 1 409 ? 9.828 42.938 10.367 1 30.56 409 SER B O 1
ATOM 6671 N N . PHE B 1 410 ? 8.234 41.719 11.156 1 30.89 410 PHE B N 1
ATOM 6672 C CA . PHE B 1 410 ? 8.508 40.906 9.992 1 30.89 410 PHE B CA 1
ATOM 6673 C C . PHE B 1 410 ? 7.543 41.219 8.859 1 30.89 410 PHE B C 1
ATOM 6675 O O . PHE B 1 410 ? 7.41 40.438 7.91 1 30.89 410 PHE B O 1
ATOM 6682 N N . ALA B 1 411 ? 6.699 42.281 8.914 1 31.77 411 ALA B N 1
ATOM 6683 C CA . ALA B 1 411 ? 6.031 42.906 7.777 1 31.77 411 ALA B CA 1
ATOM 6684 C C . ALA B 1 411 ? 6.977 43.031 6.582 1 31.77 411 ALA B C 1
ATOM 6686 O O . ALA B 1 411 ? 7.816 43.938 6.543 1 31.77 411 ALA B O 1
ATOM 6687 N N . MET B 1 412 ? 7.516 42 6.121 1 32.06 412 MET B N 1
ATOM 6688 C CA . MET B 1 412 ? 8.023 42.344 4.801 1 32.06 412 MET B CA 1
ATOM 6689 C C . MET B 1 412 ? 6.992 43.156 4.016 1 32.06 412 MET B C 1
ATOM 6691 O O . MET B 1 412 ? 5.832 42.719 3.91 1 32.06 412 MET B O 1
ATOM 6695 N N . ARG B 1 413 ? 7.156 44.438 3.912 1 33.75 413 ARG B N 1
ATOM 6696 C CA . ARG B 1 413 ? 6.516 45.562 3.225 1 33.75 413 ARG B CA 1
ATOM 6697 C C . ARG B 1 413 ? 6.121 45.188 1.803 1 33.75 413 ARG B C 1
ATOM 6699 O O . ARG B 1 413 ? 6.984 45 0.94 1 33.75 413 ARG B O 1
ATOM 6706 N N . SER B 1 414 ? 5.266 44.344 1.396 1 30.69 414 SER B N 1
ATOM 6707 C CA . SER B 1 414 ? 4.902 44.656 0.02 1 30.69 414 SER B CA 1
ATOM 6708 C C . SER B 1 414 ? 4.535 46.156 -0.124 1 30.69 414 SER B C 1
ATOM 6710 O O . SER B 1 414 ? 3.879 46.719 0.751 1 30.69 414 SER B O 1
ATOM 6712 N N . PRO B 1 415 ? 5.191 47 -0.965 1 28.52 415 PRO B N 1
ATOM 6713 C CA . PRO B 1 415 ? 4.883 48.438 -1.144 1 28.52 415 PRO B CA 1
ATOM 6714 C C . PRO B 1 415 ? 3.381 48.688 -1.224 1 28.52 415 PRO B C 1
ATOM 6716 O O . PRO B 1 415 ? 2.906 49.719 -0.719 1 28.52 415 PRO B O 1
ATOM 6719 N N . GLY B 1 416 ? 2.68 48.312 -2.285 1 29.28 416 GLY B N 1
ATOM 6720 C CA . GLY B 1 416 ? 1.511 49.062 -2.746 1 29.28 416 GLY B CA 1
ATOM 6721 C C . GLY B 1 416 ? 0.309 48.875 -1.834 1 29.28 416 GLY B C 1
ATOM 6722 O O . GLY B 1 416 ? -0.744 49.5 -2.076 1 29.28 416 GLY B O 1
ATOM 6723 N N . GLU B 1 417 ? -0.083 47.688 -1.495 1 30.02 417 GLU B N 1
ATOM 6724 C CA . GLU B 1 417 ? -1.433 47.812 -0.95 1 30.02 417 GLU B CA 1
ATOM 6725 C C . GLU B 1 417 ? -1.456 48.688 0.292 1 30.02 417 GLU B C 1
ATOM 6727 O O . GLU B 1 417 ? -0.625 48.531 1.188 1 30.02 417 GLU B O 1
ATOM 6732 N N . ASP B 1 418 ? -2.039 49.906 0.216 1 26.84 418 ASP B N 1
ATOM 6733 C CA . ASP B 1 418 ? -2.443 51 1.104 1 26.84 418 ASP B CA 1
ATOM 6734 C C . ASP B 1 418 ? -2.775 50.469 2.5 1 26.84 418 ASP B C 1
ATOM 6736 O O . ASP B 1 418 ? -3.137 49.312 2.658 1 26.84 418 ASP B O 1
ATOM 6740 N N . GLU B 1 419 ? -2.443 51.312 3.551 1 28.08 419 GLU B N 1
ATOM 6741 C CA . GLU B 1 419 ? -2.584 51.688 4.961 1 28.08 419 GLU B CA 1
ATOM 6742 C C . GLU B 1 419 ? -4.004 51.438 5.453 1 28.08 419 GLU B C 1
ATOM 6744 O O . GLU B 1 419 ? -4.367 51.844 6.555 1 28.08 419 GLU B O 1
ATOM 6749 N N . GLU B 1 420 ? -5.035 51.219 4.695 1 27.05 420 GLU B N 1
ATOM 6750 C CA . GLU B 1 420 ? -6.258 51.469 5.441 1 27.05 420 GLU B CA 1
ATOM 6751 C C . GLU B 1 420 ? -6.246 50.781 6.797 1 27.05 420 GLU B C 1
ATOM 6753 O O . GLU B 1 420 ? -6.102 49.562 6.863 1 27.05 420 GLU B O 1
ATOM 6758 N N . ARG B 1 421 ? -5.984 51.719 7.934 1 29.58 421 ARG B N 1
ATOM 6759 C CA . ARG B 1 421 ? -5.727 52.094 9.32 1 29.58 421 ARG B CA 1
ATOM 6760 C C . ARG B 1 421 ? -6.719 51.406 10.258 1 29.58 421 ARG B C 1
ATOM 6762 O O . ARG B 1 421 ? -7.77 51.969 10.57 1 29.58 421 ARG B O 1
ATOM 6769 N N . GLY B 1 422 ? -7.641 50.656 10.156 1 25.17 422 GLY B N 1
ATOM 6770 C CA . GLY B 1 422 ? -8.344 50.781 11.422 1 25.17 422 GLY B CA 1
ATOM 6771 C C . GLY B 1 422 ? -7.41 50.75 12.625 1 25.17 422 GLY B C 1
ATOM 6772 O O . GLY B 1 422 ? -6.609 49.812 12.773 1 25.17 422 GLY B O 1
ATOM 6773 N N . ARG B 1 423 ? -6.816 52.094 13.023 1 26.53 423 ARG B N 1
ATOM 6774 C CA . ARG B 1 423 ? -6.156 52.719 14.164 1 26.53 423 ARG B CA 1
ATOM 6775 C C . ARG B 1 423 ? -6.688 52.156 15.477 1 26.53 423 ARG B C 1
ATOM 6777 O O . ARG B 1 423 ? -7.754 52.562 15.945 1 26.53 423 ARG B O 1
ATOM 6784 N N . PHE B 1 424 ? -6.875 51.094 15.82 1 24.64 424 PHE B N 1
ATOM 6785 C CA . PHE B 1 424 ? -7.246 50.938 17.219 1 24.64 424 PHE B CA 1
ATOM 6786 C C . PHE B 1 424 ? -6.117 51.406 18.141 1 24.64 424 PHE B C 1
ATOM 6788 O O . PHE B 1 424 ? -4.969 51 17.969 1 24.64 424 PHE B O 1
ATOM 6795 N N . THR B 1 425 ? -6.031 52.812 18.312 1 21.94 425 THR B N 1
ATOM 6796 C CA . THR B 1 425 ? -5.258 53.594 19.266 1 21.94 425 THR B CA 1
ATOM 6797 C C . THR B 1 425 ? -5.391 53.031 20.672 1 21.94 425 THR B C 1
ATOM 6799 O O . THR B 1 425 ? -6.488 52.656 21.094 1 21.94 425 THR B O 1
ATOM 6802 N N . LEU B 1 426 ? -4.332 52.625 21.219 1 21.75 426 LEU B N 1
ATOM 6803 C CA . LEU B 1 426 ? -4.281 52.469 22.672 1 21.75 426 LEU B CA 1
ATOM 6804 C C . LEU B 1 426 ? -4.742 53.75 23.375 1 21.75 426 LEU B C 1
ATOM 6806 O O . LEU B 1 426 ? -4.367 54.844 22.969 1 21.75 426 LEU B O 1
ATOM 6810 N N . LEU B 1 427 ? -6.012 53.875 23.859 1 22.52 427 LEU B N 1
ATOM 6811 C CA . LEU B 1 427 ? -6.289 55 24.766 1 22.52 427 LEU B CA 1
ATOM 6812 C C . LEU B 1 427 ? -5.148 55.188 25.75 1 22.52 427 LEU B C 1
ATOM 6814 O O . LEU B 1 427 ? -4.609 54.188 26.281 1 22.52 427 LEU B O 1
ATOM 6818 N N . GLU B 1 428 ? -4.559 56.438 25.812 1 21.47 428 GLU B N 1
ATOM 6819 C CA . GLU B 1 428 ? -3.68 56.969 26.859 1 21.47 428 GLU B CA 1
ATOM 6820 C C . GLU B 1 428 ? -4.281 56.781 28.234 1 21.47 428 GLU B C 1
ATOM 6822 O O . GLU B 1 428 ? -5.477 57 28.438 1 21.47 428 GLU B O 1
#

Solvent-accessible surface area (backbone atoms only — not comparable to full-atom values): 46345 Å² total; per-residue (Å²): 125,89,75,66,66,79,81,75,75,78,78,60,51,91,52,87,64,47,76,74,52,34,56,36,48,44,49,37,49,28,51,38,47,20,73,57,66,63,42,69,77,35,55,76,70,77,86,50,74,63,57,42,47,51,29,44,49,46,50,44,31,50,24,50,76,48,93,64,79,76,72,67,96,44,71,69,46,54,52,46,59,51,64,34,64,63,62,51,49,51,53,51,51,45,32,52,73,60,23,21,50,55,41,17,36,53,71,33,35,69,70,51,31,67,70,63,4,60,45,33,50,50,36,54,50,49,50,53,49,49,50,52,51,50,48,51,45,52,50,49,49,57,51,39,72,70,40,88,69,81,74,64,51,68,70,54,47,42,48,44,50,28,47,62,69,42,42,63,59,48,49,52,51,45,43,52,53,24,48,24,41,43,52,26,30,50,54,26,64,73,33,73,70,35,54,74,36,37,66,55,44,53,46,49,51,49,52,31,48,34,40,44,35,49,42,49,35,50,48,68,71,40,54,86,65,52,70,68,58,66,64,53,52,48,53,52,49,50,49,46,52,48,50,50,49,45,48,51,54,50,49,49,46,64,60,43,26,75,56,84,60,73,42,59,51,64,25,50,45,84,83,45,35,40,36,39,96,57,78,62,45,57,69,58,50,52,47,47,52,50,49,50,50,51,49,50,51,50,52,49,51,48,50,50,50,49,53,45,56,71,72,43,86,72,59,69,68,63,50,52,53,47,47,52,52,49,51,50,51,34,51,52,33,50,52,48,29,52,48,51,51,50,50,50,51,51,52,52,51,48,31,44,70,29,14,51,88,40,29,38,25,72,48,69,44,44,30,19,37,43,53,48,50,66,50,45,64,56,52,52,52,45,49,42,23,54,70,65,33,65,68,58,47,56,40,59,70,42,82,54,92,41,65,62,55,69,62,75,81,73,56,72,71,69,82,74,79,81,75,76,73,86,76,81,70,71,31,69,127,89,75,67,69,76,79,75,74,77,78,58,54,90,53,86,62,48,76,74,51,35,57,32,44,46,50,36,48,28,51,38,46,22,73,58,66,66,43,69,76,33,55,76,69,77,88,50,75,63,57,43,48,51,25,42,49,48,45,43,30,51,29,52,73,62,80,63,79,76,72,69,97,44,72,68,44,53,52,44,62,53,65,34,64,62,60,51,50,50,52,50,52,45,34,52,73,59,24,22,50,55,42,16,36,53,72,33,35,68,69,52,30,66,69,62,4,61,46,31,49,51,36,53,50,49,52,52,50,49,51,50,51,50,50,50,44,52,49,48,48,58,52,38,72,71,38,87,70,82,73,65,50,68,69,56,47,44,48,46,50,27,47,63,68,41,44,62,59,48,49,52,52,46,41,52,54,26,47,23,42,42,52,22,30,48,54,28,65,73,33,72,71,37,52,74,36,38,67,55,46,53,47,49,52,48,53,30,49,34,39,42,35,51,42,49,35,49,48,68,70,40,54,87,67,52,71,69,58,65,64,52,50,49,52,50,49,50,51,46,53,48,50,50,49,44,49,51,55,50,50,48,46,64,60,44,33,74,57,84,61,72,40,63,51,65,27,52,44,84,85,45,36,40,37,39,96,56,78,61,46,56,69,58,50,53,48,47,52,50,50,50,50,51,49,50,51,49,51,50,51,49,50,52,50,51,51,44,57,70,71,42,85,69,58,70,68,62,50,52,53,47,47,54,49,50,52,50,51,34,52,52,32,49,54,48,31,52,48,49,52,49,50,50,52,50,52,52,50,47,31,45,70,29,15,51,87,40,27,38,25,72,48,72,45,44,30,19,37,41,55,47,50,66,50,46,63,56,51,51,50,45,49,42,23,55,70,66,32,66,68,58,47,55,41,58,71,42,80,53,92,40,64,60,55,67,61,76,80,74,57,73,72,71,82,73,79,76,71,91,59,90,71,81,68,63,30,85

pLDDT: mean 72.19, std 19.35, range [21.47, 96.75]

Secondary structure (DSSP, 8-state):
-----S------------HHHHHHHHHHHHHHHHHHH--GGG------HHHHHHHHHHHHHHHTTS------SSHHHHHHHHH-HHHHHHHHHHHHHH-HHHHHHHH-B---HHHHSHHHHHHHHHHHHHHHHHHHHHHHHHHHHHS------HHHHHHHHHHHHHHHHHHHHHHHHHHHHHHHHHHHHHSGGGGG-HHHHHHHHHHHHHHHHHHHHHHHHTTTT-S-HHHHHHHHHHHHHHHHHHHHHHHHHHHHTTSSSS---SSPPTTTTTT-S-S-SHHHHHHHHHHHHHHHHHHHHHHHHHHHHHHS---HHHHHHHHHHHHHHHHHHHHHHHHHHHHHHHHHHHHHHHHTTSBGGGS--HHHHHHHHTTHHHHHHHHHHHHH-HHHHHHTT-SS---B---GGG----SSS-S-S-------/-----S------------HHHHHHHHHHHHHHHHHHH--GGG------HHHHHHHHHHHHHHHTTT------SSHHHHHHHHH-HHHHHHHHHHHHHH-HHHHHHHH-B---HHHHSHHHHHHHHHHHHHHHHHHHHHHHHHHHHHS------HHHHHHHHHHHHHHHHHHHHHHHHHHHHHHHHHHHHHSGGGGG-HHHHHHHHHHHHHHHHHHHHHHHHTTTT-S-HHHHHHHHHHHHHHHHHHHHHHHHHHHHTTSSSS---SSPPTTTTTT-S-S-SHHHHHHHHHHHHHHHHHHHHHHHHHHHHHHS---HHHHHHHHHHHHHHHHHHHHHHHHHHHHHHHHHHHHHHHHTTSBGGGS--HHHHHHHHTTHHHHHHHHHHHHH-HHHHHHTT-SS---B---GGG----SSS-----------